Protein AF-A0A1Y4LDF5-F1 (afdb_monomer_lite)

Foldseek 3Di:
DQKDKDWDWDDDALPDTDTDIDIDGDPVRDDCVVVVPDDPVVVVVVVVVVVVVVVVVVVVVVVVVVVSNVVSPVVNVVVLVVVQVPLDQFDAPLQDWDQDPPRKIWHDARFKIKIKHKDQDWDQDPVVRDTDGQKIWMWIFMWTRFSPPVDIHTPDIDGGDIDRDPVVVVVVVVVVCVVCVVVNPDRADAAEPVCQVSQDRPNHHRPPHHHPPDDDDPDDPDDPDDDPDPPDDPPPDDPFFKWWWKAFQVVVVVVHPDTDIDGAPDALVSVQVRCVVRPHFPVCVVRIWTDDIGGDPVLDAQDDPVQVRPDDSLLRNLLRVLSVVDDPVLSLLLNQQNQDPPHDDHSLVSSLCSVVSVQKDFDQVAQAQLSQLCCCLPNVPVDDDDPVCSVVDRSSVNSVVVCVVQVWDHDPRHIMGGPPDDRDSPGRPHDRPPVSPSDDGDDDDDDDPCVVVVVVVVPPPDDDDDDDPDDFDDFAADDDDDPDFVSSVVVLVVVLLVLLVVCLQFVNVLLLLLLLLQVLVDASSQSSQCSVRRADDKDAQVCCCPVVVKHFDPPDDFGKGKDKDKDKDWDFDFDADPPPRDFDADPVRHGDTDGDTDTDIDITIDTIHHPVRIDGDDDPDPQLPQQPPDVVSLVLLVVLLCQLAPAHEDEDADDPPDQWAQDLPVRYIYGYPPDDSLSRLLRSQLRSQCSVPFRADPPDPPVVRPGDDPVLSNVLSLSLSSSLCSSNNRDPPPDGRNCSSVVCPPDDSVVSVVSSSSSSVSSSSSNVSSVVSSVVSVVVVVVVVVVVQVVLVCCQQQNPAKKKWKKAFDPDPVCPVVPQQAPVVCVVVVHAPDLVRIGTQDMDGDDPPDDPVNVLCCQAPPDDPSGPDHRDHQQMWMWIQDPNDIWIWGDGPPGTDTRVVSVPVPVPDDPPLVVDDPVRNVVVVVVLQVVLLVLQVVCCVPPVGRDPVSQVVLVVVQWHADPNHIHHHDPLDDQVNFFPQDWDDAPVGIATAGADDPVSLVVVQWDFDAAHPVNQWTWTHNPPHIHIYGNDDDDDDDPCPVVVVVPVPDPDDDPDDDDDDDDQDALVRQVVCVVVVHDDDPVSNVVNVVVVVVPDDDDDDDCVVVVVVVVVVVVDDDDDDDDDDDDDDDD

Structure (mmCIF, N/CA/C/O backbone):
data_AF-A0A1Y4LDF5-F1
#
_entry.id   AF-A0A1Y4LDF5-F1
#
loop_
_atom_site.group_PDB
_atom_site.id
_atom_site.type_symbol
_atom_site.label_atom_id
_atom_site.label_alt_id
_atom_site.label_comp_id
_atom_site.label_asym_id
_atom_site.label_entity_id
_atom_site.label_seq_id
_atom_site.pdbx_PDB_ins_code
_atom_site.Cartn_x
_atom_site.Cartn_y
_atom_site.Cartn_z
_atom_site.occupancy
_atom_site.B_iso_or_equiv
_atom_site.auth_seq_id
_atom_site.auth_comp_id
_atom_site.auth_asym_id
_atom_site.auth_atom_id
_atom_site.pdbx_PDB_model_num
ATOM 1 N N . MET A 1 1 ? -31.574 -15.170 -31.964 1.00 51.09 1 MET A N 1
ATOM 2 C CA . MET A 1 1 ? -31.115 -14.608 -30.678 1.00 51.09 1 MET A CA 1
ATOM 3 C C . MET A 1 1 ? -31.655 -13.184 -30.591 1.00 51.09 1 MET A C 1
ATOM 5 O O . MET A 1 1 ? -31.669 -12.549 -31.637 1.00 51.09 1 MET A O 1
ATOM 9 N N . PRO A 1 2 ? -32.094 -12.688 -29.421 1.00 65.19 2 PRO A N 1
ATOM 10 C CA . PRO A 1 2 ? -32.662 -11.338 -29.223 1.00 65.19 2 PRO A CA 1
ATOM 11 C C . PRO A 1 2 ? -31.751 -10.138 -29.531 1.00 65.19 2 PRO A C 1
ATOM 13 O O . PRO A 1 2 ? -32.075 -9.012 -29.153 1.00 65.19 2 PRO A O 1
ATOM 16 N N . TYR A 1 3 ? -30.567 -10.367 -30.095 1.00 75.50 3 TYR A N 1
ATOM 17 C CA . TYR A 1 3 ? -29.505 -9.376 -30.174 1.00 75.50 3 TYR A CA 1
ATOM 18 C C . TYR A 1 3 ? -28.778 -9.429 -31.517 1.00 75.50 3 TYR A C 1
ATOM 20 O O . TYR A 1 3 ? -28.741 -10.469 -32.180 1.00 75.50 3 TYR A O 1
ATOM 28 N N . SER A 1 4 ? -28.162 -8.308 -31.880 1.00 77.19 4 SER A N 1
ATOM 29 C CA . SER A 1 4 ? -27.204 -8.188 -32.976 1.00 77.19 4 SER A CA 1
ATOM 30 C C . SER A 1 4 ? -25.807 -7.863 -32.444 1.00 77.19 4 SER A C 1
ATOM 32 O O . SER A 1 4 ? -25.655 -7.332 -31.344 1.00 77.19 4 SER A O 1
ATOM 34 N N . SER A 1 5 ? -24.773 -8.220 -33.208 1.00 79.62 5 SER A N 1
ATOM 35 C CA . SER A 1 5 ? -23.371 -7.999 -32.845 1.00 79.62 5 SER A CA 1
ATOM 36 C C . SER A 1 5 ? -22.646 -7.172 -33.906 1.00 79.62 5 SER A C 1
ATOM 38 O O . SER A 1 5 ? -22.794 -7.443 -35.096 1.00 79.62 5 SER A O 1
ATOM 40 N N . TYR A 1 6 ? -21.836 -6.208 -33.480 1.00 79.50 6 TYR A N 1
ATOM 41 C CA . TYR A 1 6 ? -20.911 -5.442 -34.318 1.00 79.50 6 TYR A CA 1
ATOM 42 C C . TYR A 1 6 ? -19.469 -5.863 -34.030 1.00 79.50 6 TYR A C 1
ATOM 44 O O . TYR A 1 6 ? -19.116 -6.017 -32.858 1.00 79.50 6 TYR A O 1
ATOM 52 N N . ASP A 1 7 ? -18.647 -6.014 -35.072 1.00 82.44 7 ASP A N 1
ATOM 53 C CA . ASP A 1 7 ? -17.246 -6.414 -34.965 1.00 82.44 7 ASP A CA 1
ATOM 54 C C . ASP A 1 7 ? -16.259 -5.558 -35.771 1.00 82.44 7 ASP A C 1
ATOM 56 O O . ASP A 1 7 ? -16.564 -5.060 -36.856 1.00 82.44 7 ASP A O 1
ATOM 60 N N . HIS A 1 8 ? -15.056 -5.359 -35.219 1.00 83.12 8 HIS A N 1
ATOM 61 C CA . HIS A 1 8 ? -13.988 -4.589 -35.864 1.00 83.12 8 HIS A CA 1
ATOM 62 C C . HIS A 1 8 ? -12.592 -5.135 -35.535 1.00 83.12 8 HIS A C 1
ATOM 64 O O . HIS A 1 8 ? -11.804 -4.512 -34.816 1.00 83.12 8 HIS A O 1
ATOM 70 N N . ASP A 1 9 ? -12.289 -6.302 -36.099 1.00 89.44 9 ASP A N 1
ATOM 71 C CA . ASP A 1 9 ? -11.041 -7.015 -35.835 1.00 89.44 9 ASP A CA 1
ATOM 72 C C . ASP A 1 9 ? -9.959 -6.672 -36.882 1.00 89.44 9 ASP A C 1
ATOM 74 O O . ASP A 1 9 ? -10.243 -6.556 -38.078 1.00 89.44 9 ASP A O 1
ATOM 78 N N . LYS A 1 10 ? -8.703 -6.504 -36.447 1.00 89.00 10 LYS A N 1
ATOM 79 C CA . LYS A 1 10 ? -7.543 -6.171 -37.296 1.00 89.00 10 LYS A CA 1
ATOM 80 C C . LYS A 1 10 ? -6.270 -6.829 -36.759 1.00 89.00 10 LYS A C 1
ATOM 82 O O . LYS A 1 10 ? -6.044 -6.822 -35.557 1.00 89.00 10 LYS A O 1
ATOM 87 N N . LEU A 1 11 ? -5.406 -7.321 -37.648 1.00 90.44 11 LEU A N 1
ATOM 88 C CA . LEU A 1 11 ? -4.080 -7.836 -37.298 1.00 90.44 11 LEU A CA 1
ATOM 89 C C . LEU A 1 11 ? -3.003 -7.264 -38.235 1.00 90.44 11 LEU A C 1
ATOM 91 O O . LEU A 1 11 ? -3.072 -7.441 -39.449 1.00 90.44 11 LEU A O 1
ATOM 95 N N . GLU A 1 12 ? -2.005 -6.607 -37.651 1.00 87.88 12 GLU A N 1
ATOM 96 C CA . GLU A 1 12 ? -0.738 -6.171 -38.240 1.00 87.88 12 GLU A CA 1
ATOM 97 C C . GLU A 1 12 ? 0.386 -6.987 -37.586 1.00 87.88 12 GLU A C 1
ATOM 99 O O . GLU A 1 12 ? 0.642 -6.894 -36.384 1.00 87.88 12 GLU A O 1
ATOM 104 N N . THR A 1 13 ? 1.016 -7.865 -38.367 1.00 88.12 13 THR A N 1
ATOM 105 C CA . THR A 1 13 ? 2.034 -8.807 -37.880 1.00 88.12 13 THR A CA 1
ATOM 106 C C . THR A 1 13 ? 3.220 -8.079 -37.260 1.00 88.12 13 THR A C 1
ATOM 108 O O . THR A 1 13 ? 3.698 -7.115 -37.848 1.00 88.12 13 THR A O 1
ATOM 111 N N . ALA A 1 14 ? 3.708 -8.577 -36.118 1.00 83.88 14 ALA A N 1
ATOM 112 C CA . ALA A 1 14 ? 4.808 -7.985 -35.346 1.00 83.88 14 ALA A CA 1
ATOM 113 C C . ALA A 1 14 ? 4.540 -6.566 -34.797 1.00 83.88 14 ALA A C 1
ATOM 115 O O . ALA A 1 14 ? 5.451 -5.955 -34.242 1.00 83.88 14 ALA A O 1
ATOM 116 N N . GLU A 1 15 ? 3.307 -6.051 -34.924 1.00 84.94 15 GLU A N 1
ATOM 117 C CA . GLU A 1 15 ? 2.984 -4.665 -34.575 1.00 84.94 15 GLU A CA 1
ATOM 118 C C . GLU A 1 15 ? 1.688 -4.513 -33.761 1.00 84.94 15 GLU A C 1
ATOM 120 O O . GLU A 1 15 ? 1.721 -3.931 -32.682 1.00 84.94 15 GLU A O 1
ATOM 125 N N . THR A 1 16 ? 0.523 -4.979 -34.233 1.00 88.88 16 THR A N 1
ATOM 126 C CA . THR A 1 16 ? -0.764 -4.705 -33.552 1.00 88.88 16 THR A CA 1
ATOM 127 C C . THR A 1 16 ? -1.832 -5.768 -33.822 1.00 88.88 16 THR A C 1
ATOM 129 O O . THR A 1 16 ? -2.106 -6.091 -34.972 1.00 88.88 16 THR A O 1
ATOM 132 N N . MET A 1 17 ? -2.530 -6.241 -32.785 1.00 91.62 17 MET A N 1
ATOM 133 C CA . MET A 1 17 ? -3.756 -7.046 -32.893 1.00 91.62 17 MET A CA 1
ATOM 134 C C . MET A 1 17 ? -4.921 -6.326 -32.201 1.00 91.62 17 MET A C 1
ATOM 136 O O . MET A 1 17 ? -4.790 -5.860 -31.074 1.00 91.62 17 MET A O 1
ATOM 140 N N . ARG A 1 18 ? -6.072 -6.224 -32.873 1.00 89.88 18 ARG A N 1
ATOM 141 C CA . ARG A 1 18 ? -7.307 -5.610 -32.369 1.00 89.88 18 ARG A CA 1
ATOM 142 C C . ARG A 1 18 ? -8.467 -6.579 -32.551 1.00 89.88 18 ARG A C 1
ATOM 144 O O . ARG A 1 18 ? -8.698 -7.039 -33.665 1.00 89.88 18 ARG A O 1
ATOM 151 N N . ILE A 1 19 ? -9.208 -6.829 -31.476 1.00 89.75 19 ILE A N 1
ATOM 152 C CA . ILE A 1 19 ? -10.467 -7.582 -31.481 1.00 89.75 19 ILE A CA 1
ATOM 153 C C . ILE A 1 19 ? -11.504 -6.714 -30.765 1.00 89.75 19 ILE A C 1
ATOM 155 O O . ILE A 1 19 ? -11.297 -6.332 -29.616 1.00 89.75 19 ILE A O 1
ATOM 159 N N . GLU A 1 20 ? -12.594 -6.349 -31.439 1.00 88.12 20 GLU A N 1
ATOM 160 C CA . GLU A 1 20 ? -13.645 -5.493 -30.869 1.00 88.12 20 GLU A CA 1
ATOM 161 C C . GLU A 1 20 ? -15.017 -6.082 -31.183 1.00 88.12 20 GLU A C 1
ATOM 163 O O . GLU A 1 20 ? -15.354 -6.258 -32.350 1.00 88.12 20 GLU A O 1
ATOM 168 N N . ARG A 1 21 ? -15.826 -6.352 -30.148 1.00 88.12 21 ARG A N 1
ATOM 169 C CA . ARG A 1 21 ? -17.187 -6.900 -30.262 1.00 88.12 21 ARG A CA 1
ATOM 170 C C . ARG A 1 21 ? -18.166 -6.058 -29.439 1.00 88.12 21 ARG A C 1
ATOM 172 O O . ARG A 1 21 ? -17.880 -5.732 -28.291 1.00 88.12 21 ARG A O 1
ATOM 179 N N . ARG A 1 22 ? -19.326 -5.701 -30.003 1.00 84.75 22 ARG A N 1
ATOM 180 C CA . ARG A 1 22 ? -20.414 -4.992 -29.293 1.00 84.75 22 ARG A CA 1
ATOM 181 C C . ARG A 1 22 ? -21.750 -5.673 -29.538 1.00 84.75 22 ARG A C 1
ATOM 183 O O . ARG A 1 22 ? -22.046 -6.002 -30.681 1.00 84.75 22 ARG A O 1
ATOM 190 N N . ILE A 1 23 ? -22.557 -5.837 -28.493 1.00 86.31 23 ILE A N 1
ATOM 191 C CA . ILE A 1 23 ? -23.881 -6.465 -28.562 1.00 86.31 23 ILE A CA 1
ATOM 192 C C . ILE A 1 23 ? -24.979 -5.406 -28.400 1.00 86.31 23 ILE A C 1
ATOM 194 O O . ILE A 1 23 ? -24.891 -4.544 -27.528 1.00 86.31 23 ILE A O 1
ATOM 198 N N . TYR A 1 24 ? -26.022 -5.484 -29.227 1.00 80.69 24 TYR A N 1
ATOM 199 C CA . TYR A 1 24 ? -27.197 -4.613 -29.189 1.00 80.69 24 TYR A CA 1
ATOM 200 C C . TYR A 1 24 ? -28.464 -5.449 -29.033 1.00 80.69 24 TYR A C 1
ATOM 202 O O . TYR A 1 24 ? -28.676 -6.398 -29.782 1.00 80.69 24 TYR A O 1
ATOM 210 N N . PHE A 1 25 ? -29.332 -5.083 -28.091 1.00 82.38 25 PHE A N 1
ATOM 211 C CA . PHE A 1 25 ? -30.631 -5.733 -27.932 1.00 82.38 25 PHE A CA 1
ATOM 212 C C . PHE A 1 25 ? -31.645 -5.170 -28.935 1.00 82.38 25 PHE A C 1
ATOM 214 O O . PHE A 1 25 ? -31.871 -3.958 -28.984 1.00 82.38 25 PHE A O 1
ATOM 221 N N . GLU A 1 26 ? -32.290 -6.040 -29.712 1.00 78.38 26 GLU A N 1
ATOM 222 C CA . GLU A 1 26 ? -33.304 -5.640 -30.688 1.00 78.38 26 GLU A CA 1
ATOM 223 C C . GLU A 1 26 ? -34.700 -6.034 -30.196 1.00 78.38 26 GLU A C 1
ATOM 225 O O . GLU A 1 26 ? -35.132 -7.177 -30.322 1.00 78.38 26 GLU A O 1
ATOM 230 N N . ALA A 1 27 ? -35.451 -5.054 -29.680 1.00 67.69 27 ALA A N 1
ATOM 231 C CA . ALA A 1 27 ? -36.765 -5.267 -29.059 1.00 67.69 27 ALA A CA 1
ATOM 232 C C . ALA A 1 27 ? -37.817 -5.940 -29.966 1.00 67.69 27 ALA A C 1
ATOM 234 O O . ALA A 1 27 ? -38.808 -6.466 -29.472 1.00 67.69 27 ALA A O 1
ATOM 235 N N . LYS A 1 28 ? -37.618 -5.923 -31.289 1.00 69.81 28 LYS A N 1
ATOM 236 C CA . LYS A 1 28 ? -38.500 -6.577 -32.270 1.00 69.81 28 LYS A CA 1
ATOM 237 C C . LYS A 1 28 ? -38.313 -8.105 -32.337 1.00 69.81 28 LYS A C 1
ATOM 239 O O . LYS A 1 28 ? -39.246 -8.788 -32.741 1.00 69.81 28 LYS A O 1
ATOM 244 N N . ASP A 1 29 ? -37.144 -8.613 -31.930 1.00 64.19 29 ASP A N 1
ATOM 245 C CA . ASP A 1 29 ? -36.731 -10.022 -32.064 1.00 64.19 29 ASP A CA 1
ATOM 246 C C . ASP A 1 29 ? -36.437 -10.692 -30.703 1.00 64.19 29 ASP A C 1
ATOM 248 O O . ASP A 1 29 ? -36.107 -11.880 -30.641 1.00 64.19 29 ASP A O 1
ATOM 252 N N . GLY A 1 30 ? -36.539 -9.936 -29.604 1.00 66.75 30 GLY A N 1
ATOM 253 C CA . GLY A 1 30 ? -36.281 -10.410 -28.249 1.00 66.75 30 GLY A CA 1
ATOM 254 C C . GLY A 1 30 ? -37.534 -10.813 -27.486 1.00 66.75 30 GLY A C 1
ATOM 255 O O . GLY A 1 30 ? -38.227 -9.958 -26.939 1.00 66.75 30 GLY A O 1
ATOM 256 N N . ASP A 1 31 ? -37.791 -12.118 -27.395 1.00 73.75 31 ASP A N 1
ATOM 257 C CA . ASP A 1 31 ? -38.820 -12.652 -26.503 1.00 73.75 31 ASP A CA 1
ATOM 258 C C . ASP A 1 31 ? -38.291 -12.748 -25.064 1.00 73.75 31 ASP A C 1
ATOM 260 O O . ASP A 1 31 ? -37.553 -13.667 -24.710 1.00 73.75 31 ASP A O 1
ATOM 264 N N . ILE A 1 32 ? -38.657 -11.765 -24.238 1.00 81.94 32 ILE A N 1
ATOM 265 C CA . ILE A 1 32 ? -38.345 -11.750 -22.802 1.00 81.94 32 ILE A CA 1
ATOM 266 C C . ILE A 1 32 ? -39.458 -12.367 -21.947 1.00 81.94 32 ILE A C 1
ATOM 268 O O . ILE A 1 32 ? -39.287 -12.494 -20.735 1.00 81.94 32 ILE A O 1
ATOM 272 N N . ALA A 1 33 ? -40.595 -12.753 -22.540 1.00 80.00 33 ALA A N 1
ATOM 273 C CA . ALA A 1 33 ? -41.752 -13.251 -21.797 1.00 80.00 33 ALA A CA 1
ATOM 274 C C . ALA A 1 33 ? -41.438 -14.444 -20.868 1.00 80.00 33 ALA A C 1
ATOM 276 O O . ALA A 1 33 ? -41.969 -14.448 -19.756 1.00 80.00 33 ALA A O 1
ATOM 277 N N . PRO A 1 34 ? -40.550 -15.398 -21.228 1.00 81.19 34 PRO A N 1
ATOM 278 C CA . PRO A 1 34 ? -40.162 -16.492 -20.331 1.00 81.19 34 PRO A CA 1
ATOM 279 C C . PRO A 1 34 ? -39.425 -16.039 -19.061 1.00 81.19 34 PRO A C 1
ATOM 281 O O . PRO A 1 34 ? -39.478 -16.722 -18.041 1.00 81.19 34 PRO A O 1
ATOM 284 N N . TYR A 1 35 ? -38.746 -14.891 -19.111 1.00 83.19 35 TYR A N 1
ATOM 285 C CA . TYR A 1 35 ? -37.942 -14.366 -18.006 1.00 83.19 35 TYR A CA 1
ATOM 286 C C . TYR A 1 35 ? -38.752 -13.431 -17.101 1.00 83.19 35 TYR A C 1
ATOM 288 O O . TYR A 1 35 ? -38.531 -13.397 -15.897 1.00 83.19 35 TYR A O 1
ATOM 296 N N . VAL A 1 36 ? -39.752 -12.727 -17.644 1.00 82.50 36 VAL A N 1
ATOM 297 C CA . VAL A 1 36 ? -40.616 -11.801 -16.881 1.00 82.50 36 VAL A CA 1
ATOM 298 C C . VAL A 1 36 ? -41.463 -12.520 -15.817 1.00 82.50 36 VAL A C 1
ATOM 300 O O . VAL A 1 36 ? -41.894 -11.898 -14.850 1.00 82.50 36 VAL A O 1
ATOM 303 N N . SER A 1 37 ? -41.696 -13.828 -15.963 1.00 83.75 37 SER A N 1
ATOM 304 C CA . SER A 1 37 ? -42.402 -14.644 -14.966 1.00 83.75 37 SER A CA 1
ATOM 305 C C . SER A 1 37 ? -41.532 -15.142 -13.806 1.00 83.75 37 SER A C 1
ATOM 307 O O . SER A 1 37 ? -42.072 -15.752 -12.883 1.00 83.75 37 SER A O 1
ATOM 309 N N . LEU A 1 38 ? -40.212 -14.934 -13.849 1.00 89.88 38 LEU A N 1
ATOM 310 C CA . LEU A 1 38 ? -39.292 -15.400 -12.810 1.00 89.88 38 LEU A CA 1
ATOM 311 C C . LEU A 1 38 ? -39.141 -14.359 -11.686 1.00 89.88 38 LEU A C 1
ATOM 313 O O . LEU A 1 38 ? -39.217 -13.155 -11.949 1.00 89.88 38 LEU A O 1
ATOM 317 N N . PRO A 1 39 ? -38.904 -14.789 -10.432 1.00 93.00 39 PRO A N 1
ATOM 318 C CA . PRO A 1 39 ? -38.559 -13.879 -9.345 1.00 93.00 39 PRO A CA 1
ATOM 319 C C . PRO A 1 39 ? -37.274 -13.087 -9.654 1.00 93.00 39 PRO A C 1
ATOM 321 O O . PRO A 1 39 ? -36.349 -13.652 -10.246 1.00 93.00 39 PRO A O 1
ATOM 324 N N . PRO A 1 40 ? -37.161 -11.819 -9.210 1.00 87.75 40 PRO A N 1
ATOM 325 C CA . PRO A 1 40 ? -35.973 -10.996 -9.447 1.00 87.75 40 PRO A CA 1
ATOM 326 C C . PRO A 1 40 ? -34.670 -11.658 -8.990 1.00 87.75 40 PRO A C 1
ATOM 328 O O . PRO A 1 40 ? -33.686 -11.633 -9.718 1.00 87.75 40 PRO A O 1
ATOM 331 N N . GLU A 1 41 ? -34.680 -12.317 -7.831 1.00 88.50 41 GLU A N 1
ATOM 332 C CA . GLU A 1 41 ? -33.525 -13.038 -7.276 1.00 88.50 41 GLU A CA 1
ATOM 333 C C . GLU A 1 41 ? -32.995 -14.114 -8.237 1.00 88.50 41 GLU A C 1
ATOM 335 O O . GLU A 1 41 ? -31.790 -14.235 -8.442 1.00 88.50 41 GLU A O 1
ATOM 340 N N . GLN A 1 42 ? -33.894 -14.845 -8.904 1.00 90.44 42 GLN A N 1
ATOM 341 C CA . GLN A 1 42 ? -33.520 -15.877 -9.868 1.00 90.44 42 GLN A CA 1
ATOM 342 C C . GLN A 1 42 ? -32.959 -15.271 -11.162 1.00 90.44 42 GLN A C 1
ATOM 344 O O . GLN A 1 42 ? -32.003 -15.799 -11.724 1.00 90.44 42 GLN A O 1
ATOM 349 N N . LEU A 1 43 ? -33.509 -14.141 -11.619 1.00 87.56 43 LEU A N 1
ATOM 350 C CA . LEU A 1 43 ? -32.968 -13.406 -12.767 1.00 87.56 43 LEU A CA 1
ATOM 351 C C . LEU A 1 43 ? -31.578 -12.829 -12.474 1.00 87.56 43 LEU A C 1
ATOM 353 O O . LEU A 1 43 ? -30.721 -12.836 -13.358 1.00 87.56 43 LEU A O 1
ATOM 357 N N . HIS A 1 44 ? -31.344 -12.360 -11.246 1.00 86.44 44 HIS A N 1
ATOM 358 C CA . HIS A 1 44 ? -30.032 -11.893 -10.805 1.00 86.44 44 HIS A CA 1
ATOM 359 C C . HIS A 1 44 ? -29.012 -13.030 -10.783 1.00 86.44 44 HIS A C 1
ATOM 361 O O . HIS A 1 44 ? -27.960 -12.880 -11.398 1.00 86.44 44 HIS A O 1
ATOM 367 N N . ALA A 1 45 ? -29.354 -14.185 -10.206 1.00 89.88 45 ALA A N 1
ATOM 368 C CA . ALA A 1 45 ? -28.475 -15.355 -10.207 1.00 89.88 45 ALA A CA 1
ATOM 369 C C . ALA A 1 45 ? -28.122 -15.822 -11.634 1.00 89.88 45 ALA A C 1
ATOM 371 O O . ALA A 1 45 ? -26.955 -16.032 -11.950 1.00 89.88 45 ALA A O 1
ATOM 372 N N . MET A 1 46 ? -29.109 -15.898 -12.539 1.00 91.44 46 MET A N 1
ATOM 373 C CA . MET A 1 46 ? -28.870 -16.261 -13.946 1.00 91.44 46 MET A CA 1
ATOM 374 C C . MET A 1 46 ? -27.998 -15.230 -14.683 1.00 91.44 46 MET A C 1
ATOM 376 O O . MET A 1 46 ? -27.200 -15.590 -15.549 1.00 91.44 46 MET A O 1
ATOM 380 N N . ARG A 1 47 ? -28.137 -13.936 -14.356 1.00 92.19 47 ARG A N 1
ATOM 381 C CA . ARG A 1 47 ? -27.270 -12.881 -14.899 1.00 92.19 47 ARG A CA 1
ATOM 382 C C . ARG A 1 47 ? -25.843 -13.021 -14.381 1.00 92.19 47 ARG A C 1
ATOM 384 O O . ARG A 1 47 ? -24.918 -12.835 -15.163 1.00 92.19 47 ARG A O 1
ATOM 391 N N . GLU A 1 48 ? -25.664 -13.301 -13.095 1.00 89.94 48 GLU A N 1
ATOM 392 C CA . GLU A 1 48 ? -24.342 -13.499 -12.494 1.00 89.94 48 GLU A CA 1
ATOM 393 C C . GLU A 1 48 ? -23.629 -14.709 -13.093 1.00 89.94 48 GLU A C 1
ATOM 395 O O . GLU A 1 48 ? -22.467 -14.594 -13.469 1.00 89.94 48 GLU A O 1
ATOM 400 N N . GLU A 1 49 ? -24.338 -15.821 -13.293 1.00 93.25 49 GLU A N 1
ATOM 401 C CA . GLU A 1 49 ? -23.807 -17.009 -13.968 1.00 93.25 49 GLU A CA 1
ATOM 402 C C . GLU A 1 49 ? -23.372 -16.697 -15.412 1.00 93.25 49 GLU A C 1
ATOM 404 O O . GLU A 1 49 ? -22.257 -17.030 -15.818 1.00 93.25 49 GLU A O 1
ATOM 409 N N . SER A 1 50 ? -24.208 -15.982 -16.178 1.00 93.25 50 SER A N 1
ATOM 410 C CA . SER A 1 50 ? -23.860 -15.543 -17.538 1.00 93.25 50 SER A CA 1
ATOM 411 C C . SER A 1 50 ? -22.663 -14.588 -17.548 1.00 93.25 50 SER A C 1
ATOM 413 O O . SER A 1 50 ? -21.769 -14.736 -18.376 1.00 93.25 50 SER A O 1
ATOM 415 N N . ALA A 1 51 ? -22.613 -13.628 -16.621 1.00 87.12 51 ALA A N 1
ATOM 416 C CA . ALA A 1 51 ? -21.513 -12.673 -16.519 1.00 87.12 51 ALA A CA 1
ATOM 417 C C . ALA A 1 51 ? -20.194 -13.360 -16.129 1.00 87.12 51 ALA A C 1
ATOM 419 O O . ALA A 1 51 ? -19.141 -13.018 -16.665 1.00 87.12 51 ALA A O 1
ATOM 420 N N . ALA A 1 52 ? -20.242 -14.364 -15.248 1.00 88.44 52 ALA A N 1
ATOM 421 C CA . ALA A 1 52 ? -19.083 -15.182 -14.906 1.00 88.44 52 ALA A CA 1
ATOM 422 C C . ALA A 1 52 ? -18.574 -15.974 -16.124 1.00 88.44 52 ALA A C 1
ATOM 424 O O . ALA A 1 52 ? -17.367 -16.023 -16.367 1.00 88.44 52 ALA A O 1
ATOM 425 N N . ALA A 1 53 ? -19.479 -16.527 -16.939 1.00 92.44 53 ALA A N 1
ATOM 426 C CA . ALA A 1 53 ? -19.115 -17.195 -18.187 1.00 92.44 53 ALA A CA 1
ATOM 427 C C . ALA A 1 53 ? -18.508 -16.223 -19.222 1.00 92.44 53 ALA A C 1
ATOM 429 O O . ALA A 1 53 ? -17.514 -16.556 -19.868 1.00 92.44 53 ALA A O 1
ATOM 430 N N . GLU A 1 54 ? -19.051 -15.007 -19.356 1.00 90.69 54 GLU A N 1
ATOM 431 C CA . GLU A 1 54 ? -18.476 -13.948 -20.202 1.00 90.69 54 GLU A CA 1
ATOM 432 C C . GLU A 1 54 ? -17.060 -13.567 -19.747 1.00 90.69 54 GLU A C 1
ATOM 434 O O . GLU A 1 54 ? -16.152 -13.441 -20.572 1.00 90.69 54 GLU A O 1
ATOM 439 N N . GLN A 1 55 ? -16.847 -13.450 -18.434 1.00 87.44 55 GLN A N 1
ATOM 440 C CA . GLN A 1 55 ? -15.537 -13.152 -17.862 1.00 87.44 55 GLN A CA 1
ATOM 441 C C . GLN A 1 55 ? -14.525 -14.277 -18.123 1.00 87.44 55 GLN A C 1
ATOM 443 O O . GLN A 1 55 ? -13.373 -13.997 -18.451 1.00 87.44 55 GLN A O 1
ATOM 448 N N . ALA A 1 56 ? -14.942 -15.543 -18.042 1.00 90.06 56 ALA A N 1
ATOM 449 C CA . ALA A 1 56 ? -14.083 -16.679 -18.375 1.00 90.06 56 ALA A CA 1
ATOM 450 C C . ALA A 1 56 ? -13.634 -16.650 -19.849 1.00 90.06 56 ALA A C 1
ATOM 452 O O . ALA A 1 56 ? -12.462 -16.883 -20.143 1.00 90.06 56 ALA A O 1
ATOM 453 N N . ILE A 1 57 ? -14.534 -16.288 -20.773 1.00 90.81 57 ILE A N 1
ATOM 454 C CA . ILE A 1 57 ? -14.208 -16.125 -22.201 1.00 90.81 57 ILE A CA 1
ATOM 455 C C . ILE A 1 57 ? -13.232 -14.961 -22.414 1.00 90.81 57 ILE A C 1
ATOM 457 O O . ILE A 1 57 ? -12.298 -15.078 -23.208 1.00 90.81 57 ILE A O 1
ATOM 461 N N . PHE A 1 58 ? -13.421 -13.840 -21.711 1.00 89.12 58 PHE A N 1
ATOM 462 C CA . PHE A 1 58 ? -12.479 -12.720 -21.765 1.00 89.12 58 PHE A CA 1
ATOM 463 C C . PHE A 1 58 ? -11.084 -13.131 -21.280 1.00 89.12 58 PHE A C 1
ATOM 465 O O . PHE A 1 58 ? -10.091 -12.775 -21.913 1.00 89.12 58 PHE A O 1
ATOM 472 N N . ASN A 1 59 ? -11.007 -13.913 -20.203 1.00 85.94 59 ASN A N 1
ATOM 473 C CA . ASN A 1 59 ? -9.738 -14.403 -19.675 1.00 85.94 59 ASN A CA 1
ATOM 474 C C . ASN A 1 59 ? -9.023 -15.323 -20.689 1.00 85.94 59 ASN A C 1
ATOM 476 O O . ASN A 1 59 ? -7.842 -15.108 -20.944 1.00 85.94 59 ASN A O 1
ATOM 480 N N . ASP A 1 60 ? -9.728 -16.256 -21.351 1.00 91.19 60 ASP A N 1
ATOM 481 C CA . ASP A 1 60 ? -9.155 -17.072 -22.448 1.00 91.19 60 ASP A CA 1
ATOM 482 C C . ASP A 1 60 ? -8.662 -16.195 -23.611 1.00 91.19 60 ASP A C 1
ATOM 484 O O . ASP A 1 60 ? -7.557 -16.393 -24.121 1.00 91.19 60 ASP A O 1
ATOM 488 N N . LEU A 1 61 ? -9.439 -15.179 -24.008 1.00 90.06 61 LEU A N 1
ATOM 489 C CA . LEU A 1 61 ? -9.029 -14.252 -25.064 1.00 90.06 61 LEU A CA 1
ATOM 490 C C . LEU A 1 61 ? -7.775 -13.460 -24.669 1.00 90.06 61 LEU A C 1
ATOM 492 O O . LEU A 1 61 ? -6.905 -13.243 -25.511 1.00 90.06 61 LEU A O 1
ATOM 496 N N . SER A 1 62 ? -7.668 -13.059 -23.401 1.00 84.69 62 SER A N 1
ATOM 497 C CA . SER A 1 62 ? -6.493 -12.379 -22.858 1.00 84.69 62 SER A CA 1
ATOM 498 C C . SER A 1 62 ? -5.259 -13.282 -22.893 1.00 84.69 62 SER A C 1
ATOM 500 O O . SER A 1 62 ? -4.199 -12.840 -23.333 1.00 84.69 62 SER A O 1
ATOM 502 N N . SER A 1 63 ? -5.389 -14.557 -22.518 1.00 87.50 63 SER A N 1
ATOM 503 C CA . SER A 1 63 ? -4.295 -15.532 -22.622 1.00 87.50 63 SER A CA 1
ATOM 504 C C . SER A 1 63 ? -3.866 -15.755 -24.075 1.00 87.50 63 SER A C 1
ATOM 506 O O . SER A 1 63 ? -2.677 -15.752 -24.388 1.00 87.50 63 SER A O 1
ATOM 508 N N . ARG A 1 64 ? -4.819 -15.858 -25.011 1.00 89.31 64 ARG A N 1
ATOM 509 C CA . ARG A 1 64 ? -4.512 -15.948 -26.452 1.00 89.31 64 ARG A CA 1
ATOM 510 C C . ARG A 1 64 ? -3.846 -14.684 -26.991 1.00 89.31 64 ARG A C 1
ATOM 512 O O . ARG A 1 64 ? -3.018 -14.779 -27.896 1.00 89.31 64 ARG A O 1
ATOM 519 N N . ALA A 1 65 ? -4.206 -13.513 -26.464 1.00 86.38 65 ALA A N 1
ATOM 520 C CA . ALA A 1 65 ? -3.556 -12.257 -26.814 1.00 86.38 65 ALA A CA 1
ATOM 521 C C . ALA A 1 65 ? -2.098 -12.228 -26.338 1.00 86.38 65 ALA A C 1
ATOM 523 O O . ALA A 1 65 ? -1.230 -11.882 -27.134 1.00 86.38 65 ALA A O 1
ATOM 524 N N . ALA A 1 66 ? -1.815 -12.693 -25.119 1.00 84.25 66 ALA A N 1
ATOM 525 C CA . ALA A 1 66 ? -0.448 -12.827 -24.612 1.00 84.25 66 ALA A CA 1
ATOM 526 C C . ALA A 1 66 ? 0.398 -13.810 -25.451 1.00 84.25 66 ALA A C 1
ATOM 528 O O . ALA A 1 66 ? 1.521 -13.491 -25.839 1.00 84.25 66 ALA A O 1
ATOM 529 N N . ALA A 1 67 ? -0.164 -14.958 -25.845 1.00 88.31 67 ALA A N 1
ATOM 530 C CA . ALA A 1 67 ? 0.520 -15.898 -26.742 1.00 88.31 67 ALA A CA 1
ATOM 531 C C . ALA A 1 67 ? 0.830 -15.276 -28.121 1.00 88.31 67 ALA A C 1
ATOM 533 O O . ALA A 1 67 ? 1.880 -15.526 -28.724 1.00 88.31 67 ALA A O 1
ATOM 534 N N . TRP A 1 68 ? -0.072 -14.430 -28.634 1.00 91.94 68 TRP A N 1
ATOM 535 C CA . TRP A 1 68 ? 0.203 -13.647 -29.837 1.00 91.94 68 TRP A CA 1
ATOM 536 C C . TRP A 1 68 ? 1.342 -12.642 -29.622 1.00 91.94 68 TRP A C 1
ATOM 538 O O . TRP A 1 68 ? 2.176 -12.511 -30.517 1.00 91.94 68 TRP A O 1
ATOM 548 N N . GLU A 1 69 ? 1.419 -11.966 -28.471 1.00 84.44 69 GLU A N 1
ATOM 549 C CA . GLU A 1 69 ? 2.498 -11.016 -28.157 1.00 84.44 69 GLU A CA 1
ATOM 550 C C . GLU A 1 69 ? 3.875 -11.688 -28.185 1.00 84.44 69 GLU A C 1
ATOM 552 O O . GLU A 1 69 ? 4.806 -11.155 -28.793 1.00 84.44 69 GLU A O 1
ATOM 557 N N . GLU A 1 70 ? 4.007 -12.889 -27.617 1.00 85.00 70 GLU A N 1
ATOM 558 C CA . GLU A 1 70 ? 5.265 -13.643 -27.647 1.00 85.00 70 GLU A CA 1
ATOM 559 C C . GLU A 1 70 ? 5.684 -13.976 -29.091 1.00 85.00 70 GLU A C 1
ATOM 561 O O . GLU A 1 70 ? 6.830 -13.763 -29.508 1.00 85.00 70 GLU A O 1
ATOM 566 N N . GLN A 1 71 ? 4.733 -14.447 -29.901 1.00 85.50 71 GLN A N 1
ATOM 567 C CA . GLN A 1 71 ? 4.977 -14.768 -31.305 1.00 85.50 71 GLN A CA 1
ATOM 568 C C . GLN A 1 71 ? 5.265 -13.514 -32.147 1.00 85.50 71 GLN A C 1
ATOM 570 O O . GLN A 1 71 ? 6.115 -13.540 -33.048 1.00 85.50 71 GLN A O 1
ATOM 575 N N . ALA A 1 72 ? 4.586 -12.403 -31.862 1.00 82.50 72 ALA A N 1
ATOM 576 C CA . ALA A 1 72 ? 4.830 -11.108 -32.480 1.00 82.50 72 ALA A CA 1
ATOM 577 C C . ALA A 1 72 ? 6.230 -10.592 -32.120 1.00 82.50 72 ALA A C 1
ATOM 579 O O . ALA A 1 72 ? 6.932 -10.118 -33.010 1.00 82.50 72 ALA A O 1
ATOM 580 N N . GLY A 1 73 ? 6.680 -10.786 -30.877 1.00 81.06 73 GLY A N 1
ATOM 581 C CA . GLY A 1 73 ? 8.041 -10.490 -30.430 1.00 81.06 73 GLY A CA 1
ATOM 582 C C . GLY A 1 73 ? 9.100 -11.286 -31.195 1.00 81.06 73 GLY A C 1
ATOM 583 O O . GLY A 1 73 ? 10.049 -10.702 -31.721 1.00 81.06 73 GLY A O 1
ATOM 584 N N . LYS A 1 74 ? 8.909 -12.604 -31.362 1.00 89.56 74 LYS A N 1
ATOM 585 C CA . LYS A 1 74 ? 9.787 -13.450 -32.200 1.00 89.56 74 LYS A CA 1
ATOM 586 C C . LYS A 1 74 ? 9.833 -12.955 -33.647 1.00 89.56 74 LYS A C 1
ATOM 588 O O . LYS A 1 74 ? 10.906 -12.851 -34.239 1.00 89.56 74 LYS A O 1
ATOM 593 N N . THR A 1 75 ? 8.675 -12.615 -34.206 1.00 86.00 75 THR A N 1
ATOM 594 C CA . THR A 1 75 ? 8.567 -12.098 -35.578 1.00 86.00 75 THR A CA 1
ATOM 595 C C . THR A 1 75 ? 9.282 -10.752 -35.717 1.00 86.00 75 THR A C 1
ATOM 597 O O . THR A 1 75 ? 10.055 -10.567 -36.653 1.00 86.00 75 THR A O 1
ATOM 600 N N . LEU A 1 76 ? 9.121 -9.852 -34.744 1.00 87.75 76 LEU A N 1
ATOM 601 C CA . LEU A 1 76 ? 9.792 -8.555 -34.715 1.00 87.75 76 LEU A CA 1
ATOM 602 C C . LEU A 1 76 ? 11.315 -8.709 -34.643 1.00 87.75 76 LEU A C 1
ATOM 604 O O . LEU A 1 76 ? 12.034 -8.034 -35.375 1.00 87.75 76 LEU A O 1
ATOM 608 N N . LEU A 1 77 ? 11.823 -9.615 -33.802 1.00 83.44 77 LEU A N 1
ATOM 609 C CA . LEU A 1 77 ? 13.258 -9.910 -33.725 1.00 83.44 77 LEU A CA 1
ATOM 610 C C . LEU A 1 77 ? 13.807 -10.396 -35.070 1.00 83.44 77 LEU A C 1
ATOM 612 O O . LEU A 1 77 ? 14.861 -9.932 -35.511 1.00 83.44 77 LEU A O 1
ATOM 616 N N . LEU A 1 78 ? 13.077 -11.285 -35.751 1.00 87.19 78 LEU A N 1
ATOM 617 C CA . LEU A 1 78 ? 13.437 -11.741 -37.092 1.00 87.19 78 LEU A CA 1
ATOM 618 C C . LEU A 1 78 ? 13.420 -10.589 -38.101 1.00 87.19 78 LEU A C 1
ATOM 620 O O . LEU A 1 78 ? 14.369 -10.456 -38.871 1.00 87.19 78 LEU A O 1
ATOM 624 N N . ASP A 1 79 ? 12.417 -9.714 -38.064 1.00 85.50 79 ASP A N 1
ATOM 625 C CA . ASP A 1 79 ? 12.354 -8.535 -38.931 1.00 85.50 79 ASP A CA 1
ATOM 626 C C . ASP A 1 79 ? 13.541 -7.590 -38.690 1.00 85.50 79 ASP A C 1
ATOM 628 O O . ASP A 1 79 ? 14.151 -7.102 -39.646 1.00 85.50 79 ASP A O 1
ATOM 632 N N . LYS A 1 80 ? 13.948 -7.394 -37.430 1.00 85.31 80 LYS A N 1
ATOM 633 C CA . LYS A 1 80 ? 15.134 -6.602 -37.062 1.00 85.31 80 LYS A CA 1
ATOM 634 C C . LYS A 1 80 ? 16.450 -7.248 -37.488 1.00 85.31 80 LYS A C 1
ATOM 636 O O . LYS A 1 80 ? 17.362 -6.535 -37.919 1.00 85.31 80 LYS A O 1
ATOM 641 N N . ALA A 1 81 ? 16.552 -8.573 -37.444 1.00 82.69 81 ALA A N 1
ATOM 642 C CA . ALA A 1 81 ? 17.701 -9.306 -37.973 1.00 82.69 81 ALA A CA 1
ATOM 643 C C . ALA A 1 81 ? 17.754 -9.257 -39.513 1.00 82.69 81 ALA A C 1
ATOM 645 O O . ALA A 1 81 ? 18.818 -9.074 -40.113 1.00 82.69 81 ALA A O 1
ATOM 646 N N . ILE A 1 82 ? 16.601 -9.357 -40.178 1.00 81.94 82 ILE A N 1
ATOM 647 C CA . ILE A 1 82 ? 16.478 -9.186 -41.629 1.00 81.94 82 ILE A CA 1
ATOM 648 C C . ILE A 1 82 ? 16.873 -7.756 -42.029 1.00 81.94 82 ILE A C 1
ATOM 650 O O . ILE A 1 82 ? 17.582 -7.568 -43.017 1.00 81.94 82 ILE A O 1
ATOM 654 N N . GLU A 1 83 ? 16.471 -6.743 -41.262 1.00 80.44 83 GLU A N 1
ATOM 655 C CA . GLU A 1 83 ? 16.877 -5.346 -41.459 1.00 80.44 83 GLU A CA 1
ATOM 656 C C . GLU A 1 83 ? 18.402 -5.171 -41.343 1.00 80.44 83 GLU A C 1
ATOM 658 O O . GLU A 1 83 ? 19.028 -4.571 -42.224 1.00 80.44 83 GLU A O 1
ATOM 663 N N . TYR A 1 84 ? 19.018 -5.762 -40.314 1.00 81.69 84 TYR A N 1
ATOM 664 C CA . TYR A 1 84 ? 20.472 -5.754 -40.131 1.00 81.69 84 TYR A CA 1
ATOM 665 C C . TYR A 1 84 ? 21.198 -6.402 -41.321 1.00 81.69 84 TYR A C 1
ATOM 667 O O . TYR A 1 84 ? 22.066 -5.783 -41.934 1.00 81.69 84 TYR A O 1
ATOM 675 N N . THR A 1 85 ? 20.791 -7.609 -41.724 1.00 78.12 85 THR A N 1
ATOM 676 C CA . THR A 1 85 ? 21.432 -8.355 -42.827 1.00 78.12 85 THR A CA 1
ATOM 677 C C . THR A 1 85 ? 21.230 -7.719 -44.204 1.00 78.12 85 THR A C 1
ATOM 679 O O . THR A 1 85 ? 22.088 -7.848 -45.078 1.00 78.12 85 THR A O 1
ATOM 682 N N . ARG A 1 86 ? 20.116 -7.010 -44.422 1.00 78.94 86 ARG A N 1
ATOM 683 C CA . ARG A 1 86 ? 19.860 -6.260 -45.663 1.00 78.94 86 ARG A CA 1
ATOM 684 C C . ARG A 1 86 ? 20.626 -4.945 -45.741 1.00 78.94 86 ARG A C 1
ATOM 686 O O . ARG A 1 86 ? 20.756 -4.397 -46.838 1.00 78.94 86 ARG A O 1
ATOM 693 N N . THR A 1 87 ? 21.122 -4.424 -44.620 1.00 72.88 87 THR A N 1
ATOM 694 C CA . THR A 1 87 ? 21.910 -3.194 -44.628 1.00 72.88 87 THR A CA 1
ATOM 695 C C . THR A 1 87 ? 23.285 -3.497 -45.225 1.00 72.88 87 THR A C 1
ATOM 697 O O . THR A 1 87 ? 24.138 -4.127 -44.612 1.00 72.88 87 THR A O 1
ATOM 700 N N . THR A 1 88 ? 23.501 -3.084 -46.474 1.00 68.25 88 THR A N 1
ATOM 701 C CA . THR A 1 88 ? 24.773 -3.291 -47.182 1.00 68.25 88 THR A CA 1
ATOM 702 C C . THR A 1 88 ? 25.820 -2.246 -46.795 1.00 68.25 88 THR A C 1
ATOM 704 O O . THR A 1 88 ? 25.480 -1.146 -46.359 1.00 68.25 88 THR A O 1
ATOM 707 N N . VAL A 1 89 ? 27.099 -2.548 -47.049 1.00 68.00 89 VAL A N 1
ATOM 708 C CA . VAL A 1 89 ? 28.220 -1.603 -46.896 1.00 68.00 89 VAL A CA 1
ATOM 709 C C . VAL A 1 89 ? 27.935 -0.282 -47.624 1.00 68.00 89 VAL A C 1
ATOM 711 O O . VAL A 1 89 ? 27.426 -0.264 -48.749 1.00 68.00 89 VAL A O 1
ATOM 714 N N . VAL A 1 90 ? 28.271 0.833 -46.972 1.00 78.19 90 VAL A N 1
ATOM 715 C CA . VAL A 1 90 ? 28.027 2.186 -47.483 1.00 78.19 90 VAL A CA 1
ATOM 716 C C . VAL A 1 90 ? 28.788 2.417 -48.788 1.00 78.19 90 VAL A C 1
ATOM 718 O O . VAL A 1 90 ? 29.973 2.109 -48.895 1.00 78.19 90 VAL A O 1
ATOM 721 N N . GLN A 1 91 ? 28.113 2.989 -49.787 1.00 81.94 91 GLN A N 1
ATOM 722 C CA . GLN A 1 91 ? 28.737 3.364 -51.058 1.00 81.94 91 GLN A CA 1
ATOM 723 C C . GLN A 1 91 ? 29.784 4.467 -50.832 1.00 81.94 91 GLN A C 1
ATOM 725 O O . GLN A 1 91 ? 29.535 5.435 -50.110 1.00 81.94 91 GLN A O 1
ATOM 730 N N . HIS A 1 92 ? 30.954 4.341 -51.458 1.00 87.50 92 HIS A N 1
ATOM 731 C CA . HIS A 1 92 ? 32.057 5.287 -51.287 1.00 87.50 92 HIS A CA 1
ATOM 732 C C . HIS A 1 92 ? 32.882 5.459 -52.571 1.00 87.50 92 HIS A C 1
ATOM 734 O O . HIS A 1 92 ? 32.824 4.644 -53.487 1.00 87.50 92 HIS A O 1
ATOM 740 N N . THR A 1 93 ? 33.684 6.524 -52.638 1.00 89.56 93 THR A N 1
ATOM 741 C CA . THR A 1 93 ? 34.509 6.885 -53.811 1.00 89.56 93 THR A CA 1
ATOM 742 C C . THR A 1 93 ? 35.957 6.403 -53.701 1.00 89.56 93 THR A C 1
ATOM 744 O O . THR A 1 93 ? 36.847 6.933 -54.358 1.00 89.56 93 THR A O 1
ATOM 747 N N . SER A 1 94 ? 36.203 5.421 -52.835 1.00 88.25 94 SER A N 1
ATOM 748 C CA . SER A 1 94 ? 37.527 4.844 -52.550 1.00 88.25 94 SER A CA 1
ATOM 749 C C . SER A 1 94 ? 38.639 5.872 -52.315 1.00 88.25 94 SER A C 1
ATOM 751 O O . SER A 1 94 ? 39.731 5.744 -52.855 1.00 88.25 94 SER A O 1
ATOM 753 N N . ASN A 1 95 ? 38.370 6.897 -51.502 1.00 88.12 95 ASN A N 1
ATOM 754 C CA . ASN A 1 95 ? 39.298 8.000 -51.228 1.00 88.12 95 ASN A CA 1
ATOM 755 C C . ASN A 1 95 ? 39.684 8.850 -52.449 1.00 88.12 95 ASN A C 1
ATOM 757 O O . ASN A 1 95 ? 40.603 9.660 -52.344 1.00 88.12 95 ASN A O 1
ATOM 761 N N . GLU A 1 96 ? 38.966 8.770 -53.566 1.00 89.69 96 GLU A N 1
ATOM 762 C CA . GLU A 1 96 ? 39.200 9.625 -54.729 1.00 89.69 96 GLU A CA 1
ATOM 763 C C . GLU A 1 96 ? 38.134 10.715 -54.846 1.00 89.69 96 GLU A C 1
ATOM 765 O O . GLU A 1 96 ? 36.966 10.521 -54.495 1.00 89.69 96 GLU A O 1
ATOM 770 N N . TRP A 1 97 ? 38.541 11.891 -55.330 1.00 91.12 97 TRP A N 1
ATOM 771 C CA . TRP A 1 97 ? 37.609 12.973 -55.630 1.00 91.12 97 TRP A CA 1
ATOM 772 C C . TRP A 1 97 ? 36.819 12.642 -56.890 1.00 91.12 97 TRP A C 1
ATOM 774 O O . TRP A 1 97 ? 37.380 12.555 -57.980 1.00 91.12 97 TRP A O 1
ATOM 784 N N . GLN A 1 98 ? 35.505 12.542 -56.747 1.00 90.62 98 GLN A N 1
ATOM 785 C CA . GLN A 1 98 ? 34.581 12.375 -57.858 1.00 90.62 98 GLN A CA 1
ATOM 786 C C . GLN A 1 98 ? 33.710 13.618 -58.009 1.00 90.62 98 GLN A C 1
ATOM 788 O O . GLN A 1 98 ? 33.262 14.218 -57.026 1.00 90.62 98 GLN A O 1
ATOM 793 N N . LYS A 1 99 ? 33.481 14.017 -59.262 1.00 88.62 99 LYS A N 1
ATOM 794 C CA . LYS A 1 99 ? 32.590 15.122 -59.610 1.00 88.62 99 LYS A CA 1
ATOM 795 C C . LYS A 1 99 ? 31.173 14.578 -59.795 1.00 88.62 99 LYS A C 1
ATOM 797 O O . LYS A 1 99 ? 30.941 13.779 -60.696 1.00 88.62 99 LYS A O 1
ATOM 802 N N . GLY A 1 100 ? 30.254 15.013 -58.941 1.00 79.31 100 GLY A N 1
ATOM 803 C CA . GLY A 1 100 ? 28.828 14.709 -59.026 1.00 79.31 100 GLY A CA 1
ATOM 804 C C . GLY A 1 100 ? 28.032 15.784 -59.770 1.00 79.31 100 GLY A C 1
ATOM 805 O O . GLY A 1 100 ? 28.588 16.670 -60.426 1.00 79.31 100 GLY A O 1
ATOM 806 N N . GLU A 1 101 ? 26.708 15.713 -59.645 1.00 75.62 101 GLU A N 1
ATOM 807 C CA . GLU A 1 101 ? 25.785 16.695 -60.219 1.00 75.62 101 GLU A CA 1
ATOM 808 C C . GLU A 1 101 ? 25.925 18.075 -59.551 1.00 75.62 101 GLU A C 1
ATOM 810 O O . GLU A 1 101 ? 26.300 18.190 -58.380 1.00 75.62 101 GLU A O 1
ATOM 815 N N . TYR A 1 102 ? 25.621 19.135 -60.307 1.00 74.50 102 TYR A N 1
ATOM 816 C CA . TYR A 1 102 ? 25.667 20.531 -59.848 1.00 74.50 102 TYR A CA 1
ATOM 817 C C . TYR A 1 102 ? 27.035 20.982 -59.306 1.00 74.50 102 TYR A C 1
ATOM 819 O O . TYR A 1 102 ? 27.089 21.661 -58.291 1.00 74.50 102 TYR A O 1
ATOM 827 N N . ASP A 1 103 ? 28.151 20.597 -59.937 1.00 78.38 103 ASP A N 1
ATOM 828 C CA . ASP A 1 103 ? 29.518 20.979 -59.517 1.00 78.38 103 ASP A CA 1
ATOM 829 C C . ASP A 1 103 ? 29.843 20.656 -58.044 1.00 78.38 103 ASP A C 1
ATOM 831 O O . ASP A 1 103 ? 30.632 21.346 -57.385 1.00 78.38 103 ASP A O 1
ATOM 835 N N . ARG A 1 104 ? 29.223 19.604 -57.498 1.00 83.62 104 ARG A N 1
ATOM 836 C CA . ARG A 1 104 ? 29.552 19.072 -56.176 1.00 83.62 104 ARG A CA 1
ATOM 837 C C . ARG A 1 104 ? 30.644 18.021 -56.310 1.00 83.62 104 ARG A C 1
ATOM 839 O O . ARG A 1 104 ? 30.502 17.056 -57.054 1.00 83.62 104 ARG A O 1
ATOM 846 N N . TYR A 1 105 ? 31.716 18.183 -55.555 1.00 91.44 105 TYR A N 1
ATOM 847 C CA . TYR A 1 105 ? 32.809 17.221 -55.498 1.00 91.44 105 TYR A CA 1
ATOM 848 C C . TYR A 1 105 ? 32.705 16.438 -54.202 1.00 91.44 105 TYR A C 1
ATOM 850 O O . TYR A 1 105 ? 32.468 17.030 -53.149 1.00 91.44 105 TYR A O 1
ATOM 858 N N . THR A 1 106 ? 32.877 15.122 -54.280 1.00 92.25 106 THR A N 1
ATOM 859 C CA . THR A 1 106 ? 32.812 14.224 -53.123 1.00 92.25 106 THR A CA 1
ATOM 860 C C . THR A 1 106 ? 34.019 13.297 -53.111 1.00 92.25 106 THR A C 1
ATOM 862 O O . THR A 1 106 ? 34.373 12.728 -54.140 1.00 92.25 106 THR A O 1
ATOM 865 N N . ARG A 1 107 ? 34.632 13.137 -51.940 1.00 93.94 107 ARG A N 1
ATOM 866 C CA . ARG A 1 107 ? 35.628 12.112 -51.620 1.00 93.94 107 ARG A CA 1
ATOM 867 C C . ARG A 1 107 ? 35.133 11.355 -50.395 1.00 93.94 107 ARG A C 1
ATOM 869 O O . ARG A 1 107 ? 34.736 11.987 -49.423 1.00 93.94 107 ARG A O 1
ATOM 876 N N . SER A 1 108 ? 35.118 10.031 -50.427 1.00 92.38 108 SER A N 1
ATOM 877 C CA . SER A 1 108 ? 34.585 9.212 -49.335 1.00 92.38 108 SER A CA 1
ATOM 878 C C . SER A 1 108 ? 35.273 7.857 -49.221 1.00 92.38 108 SER A C 1
ATOM 880 O O . SER A 1 108 ? 35.777 7.314 -50.208 1.00 92.38 108 SER A O 1
ATOM 882 N N . ASN A 1 109 ? 35.249 7.312 -48.010 1.00 90.94 109 ASN A N 1
ATOM 883 C CA . ASN A 1 109 ? 35.548 5.921 -47.686 1.00 90.94 109 ASN A CA 1
ATOM 884 C C . ASN A 1 109 ? 34.402 5.334 -46.854 1.00 90.94 109 ASN A C 1
ATOM 886 O O . ASN A 1 109 ? 33.323 5.921 -46.799 1.00 90.94 109 ASN A O 1
ATOM 890 N N . ARG A 1 110 ? 34.604 4.176 -46.224 1.00 88.56 110 ARG A N 1
ATOM 891 C CA . ARG A 1 110 ? 33.547 3.499 -45.467 1.00 88.56 110 ARG A CA 1
ATOM 892 C C . ARG A 1 110 ? 33.076 4.264 -44.225 1.00 88.56 110 ARG A C 1
ATOM 894 O O . ARG A 1 110 ? 31.962 4.003 -43.790 1.00 88.56 110 ARG A O 1
ATOM 901 N N . VAL A 1 111 ? 33.871 5.196 -43.686 1.00 88.75 111 VAL A N 1
ATOM 902 C CA . VAL A 1 111 ? 33.587 5.913 -42.421 1.00 88.75 111 VAL A CA 1
ATOM 903 C C . VAL A 1 111 ? 33.413 7.417 -42.608 1.00 88.75 111 VAL A C 1
ATOM 905 O O . VAL A 1 111 ? 32.611 8.033 -41.916 1.00 88.75 111 VAL A O 1
ATOM 908 N N . TYR A 1 112 ? 34.116 8.031 -43.553 1.00 92.75 112 TYR A N 1
ATOM 909 C CA . TYR A 1 112 ? 34.172 9.476 -43.738 1.00 92.75 112 TYR A CA 1
ATOM 910 C C . TYR A 1 112 ? 33.780 9.879 -45.155 1.00 92.75 112 TYR A C 1
ATOM 912 O O . TYR A 1 112 ? 34.091 9.204 -46.138 1.00 92.75 112 TYR A O 1
ATOM 920 N N . GLN A 1 113 ? 33.148 11.043 -45.268 1.00 92.62 113 GLN A N 1
ATOM 921 C CA . GLN A 1 113 ? 32.810 11.690 -46.528 1.00 92.62 113 GLN A CA 1
ATOM 922 C C . GLN A 1 113 ? 33.136 13.180 -46.442 1.00 92.62 113 GLN A C 1
ATOM 924 O O . GLN A 1 113 ? 32.654 13.892 -45.567 1.00 92.62 113 GLN A O 1
ATOM 929 N N . MET A 1 114 ? 33.924 13.680 -47.388 1.00 94.19 114 MET A N 1
ATOM 930 C CA . MET A 1 114 ? 34.169 15.103 -47.580 1.00 94.19 114 MET A CA 1
ATOM 931 C C . MET A 1 114 ? 33.521 15.558 -48.879 1.00 94.19 114 MET A C 1
ATOM 933 O O . MET A 1 114 ? 33.700 14.944 -49.930 1.00 94.19 114 MET A O 1
ATOM 937 N N . ASN A 1 115 ? 32.792 16.663 -48.814 1.00 93.44 115 ASN A N 1
ATOM 938 C CA . ASN A 1 115 ? 32.212 17.303 -49.978 1.00 93.44 115 ASN A CA 1
ATOM 939 C C . ASN A 1 115 ? 32.596 18.781 -50.040 1.00 93.44 115 ASN A C 1
ATOM 941 O O . ASN A 1 115 ? 32.832 19.437 -49.024 1.00 93.44 115 ASN A O 1
ATOM 945 N N . TYR A 1 116 ? 32.677 19.310 -51.255 1.00 93.06 116 TYR A N 1
ATOM 946 C CA . TYR A 1 116 ? 32.722 20.747 -51.467 1.00 93.06 116 TYR A CA 1
ATOM 947 C C . TYR A 1 116 ? 31.972 21.136 -52.729 1.00 93.06 116 TYR A C 1
ATOM 949 O O . TYR A 1 116 ? 31.777 20.346 -53.653 1.00 93.06 116 TYR A O 1
ATOM 957 N N . HIS A 1 117 ? 31.549 22.388 -52.753 1.00 90.69 117 HIS A N 1
ATOM 958 C CA . HIS A 1 117 ? 30.851 22.980 -53.866 1.00 90.69 117 HIS A CA 1
ATOM 959 C C . HIS A 1 117 ? 31.249 24.449 -54.002 1.00 90.69 117 HIS A C 1
ATOM 961 O O . HIS A 1 117 ? 31.332 25.189 -53.015 1.00 90.69 117 HIS A O 1
ATOM 967 N N . ILE A 1 118 ? 31.539 24.841 -55.239 1.00 88.38 118 ILE A N 1
ATOM 968 C CA . ILE A 1 118 ? 32.032 26.167 -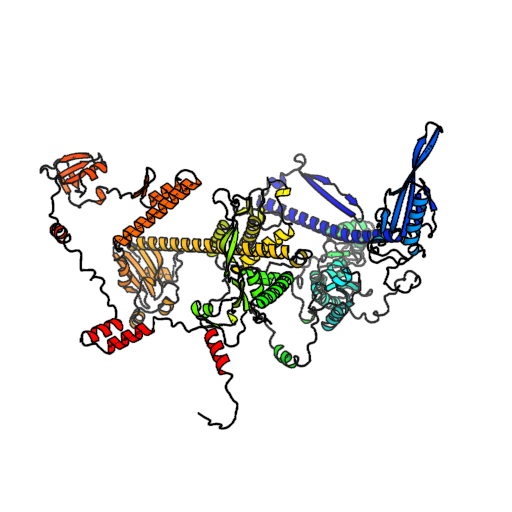55.595 1.00 88.38 118 ILE A CA 1
ATOM 969 C C . ILE A 1 118 ? 30.947 26.856 -56.414 1.00 88.38 118 ILE A C 1
ATOM 971 O O . ILE A 1 118 ? 30.593 26.390 -57.492 1.00 88.38 118 ILE A O 1
ATOM 975 N N . TYR A 1 119 ? 30.463 27.987 -55.914 1.00 86.62 119 TYR A N 1
ATOM 976 C CA . TYR A 1 119 ? 29.585 28.887 -56.644 1.00 86.62 119 TYR A CA 1
ATOM 977 C C . TYR A 1 119 ? 30.413 30.010 -57.259 1.00 86.62 119 TYR A C 1
ATOM 979 O O . TYR A 1 119 ? 31.122 30.742 -56.559 1.00 86.62 119 TYR A O 1
ATOM 987 N N . GLU A 1 120 ? 30.298 30.163 -58.570 1.00 87.69 120 GLU A N 1
ATOM 988 C CA . GLU A 1 120 ? 30.847 31.304 -59.286 1.00 87.69 120 GLU A CA 1
ATOM 989 C C . GLU A 1 120 ? 29.800 32.423 -59.320 1.00 87.69 120 GLU A C 1
ATOM 991 O O . GLU A 1 120 ? 28.813 32.355 -60.056 1.00 87.69 120 GLU A O 1
ATOM 996 N N . ASN A 1 121 ? 29.990 33.462 -58.502 1.00 85.38 121 ASN A N 1
ATOM 997 C CA . ASN A 1 121 ? 29.073 34.596 -58.486 1.00 85.38 121 ASN A CA 1
ATOM 998 C C . ASN A 1 121 ? 29.431 35.509 -59.654 1.00 85.38 121 ASN A C 1
ATOM 1000 O O . ASN A 1 121 ? 30.419 36.252 -59.617 1.00 85.38 121 ASN A O 1
ATOM 1004 N N . THR A 1 122 ? 28.622 35.442 -60.702 1.00 85.50 122 THR A N 1
ATOM 1005 C CA . THR A 1 122 ? 28.807 36.244 -61.905 1.00 85.50 122 THR A CA 1
ATOM 1006 C C . THR A 1 122 ? 27.873 37.445 -61.914 1.00 85.50 122 THR A C 1
ATOM 1008 O O . THR A 1 122 ? 26.774 37.427 -61.363 1.00 85.50 122 THR A O 1
ATOM 1011 N N . ARG A 1 123 ? 28.330 38.531 -62.535 1.00 82.31 123 ARG A N 1
ATOM 1012 C CA . ARG A 1 123 ? 27.505 39.696 -62.853 1.00 82.31 123 ARG A CA 1
ATOM 1013 C C . ARG A 1 123 ? 27.564 39.925 -64.353 1.00 82.31 123 ARG A C 1
ATOM 1015 O O . ARG A 1 123 ? 28.631 39.814 -64.953 1.00 82.31 123 ARG A O 1
ATOM 1022 N N . TYR A 1 124 ? 26.425 40.235 -64.955 1.00 81.25 124 TYR A N 1
ATOM 1023 C CA . TYR A 1 124 ? 26.356 40.470 -66.390 1.00 81.25 124 TYR A CA 1
ATOM 1024 C C . TYR A 1 124 ? 27.017 41.808 -66.743 1.00 81.25 124 TYR A C 1
ATOM 1026 O O . TYR A 1 124 ? 26.538 42.871 -66.338 1.00 81.25 124 TYR A O 1
ATOM 1034 N N . ASP A 1 125 ? 28.127 41.757 -67.476 1.00 81.19 125 ASP A N 1
ATOM 1035 C CA . ASP A 1 125 ? 28.826 42.933 -67.987 1.00 81.19 125 ASP A CA 1
ATOM 1036 C C . ASP A 1 125 ? 28.164 43.365 -69.305 1.00 81.19 125 ASP A C 1
ATOM 1038 O O . ASP A 1 125 ? 28.258 42.678 -70.326 1.00 81.19 125 ASP A O 1
ATOM 1042 N N . ARG A 1 126 ? 27.451 44.501 -69.275 1.00 77.25 126 ARG A N 1
ATOM 1043 C CA . ARG A 1 126 ? 26.697 45.022 -70.429 1.00 77.25 126 ARG A CA 1
ATOM 1044 C C . ARG A 1 126 ? 27.594 45.453 -71.592 1.00 77.25 126 ARG A C 1
ATOM 1046 O O . ARG A 1 126 ? 27.113 45.444 -72.721 1.00 77.25 126 ARG A O 1
ATOM 1053 N N . GLU A 1 127 ? 28.856 45.803 -71.344 1.00 76.44 127 GLU A N 1
ATOM 1054 C CA . GLU A 1 127 ? 29.801 46.194 -72.399 1.00 76.44 127 GLU A CA 1
ATOM 1055 C C . GLU A 1 127 ? 30.394 44.970 -73.103 1.00 76.44 127 GLU A C 1
ATOM 1057 O O . GLU A 1 127 ? 30.620 44.998 -74.311 1.00 76.44 127 GLU A O 1
ATOM 1062 N N . LYS A 1 128 ? 30.600 43.872 -72.365 1.00 76.94 128 LYS A N 1
ATOM 1063 C CA . LYS A 1 128 ? 31.166 42.619 -72.898 1.00 76.94 128 LYS A CA 1
ATOM 1064 C C . LYS A 1 128 ? 30.120 41.582 -73.308 1.00 76.94 128 LYS A C 1
ATOM 1066 O O . LYS A 1 128 ? 30.490 40.551 -73.859 1.00 76.94 128 LYS A O 1
ATOM 1071 N N . GLN A 1 129 ? 28.839 41.842 -73.030 1.00 79.69 129 GLN A N 1
ATOM 1072 C CA . GLN A 1 129 ? 27.712 40.919 -73.238 1.00 79.69 129 GLN A CA 1
ATOM 1073 C C . GLN A 1 129 ? 27.951 39.516 -72.652 1.00 79.69 129 GLN A C 1
ATOM 1075 O O . GLN A 1 129 ? 27.505 38.508 -73.197 1.00 79.69 129 GLN A O 1
ATOM 1080 N N . GLN A 1 130 ? 28.688 39.437 -71.545 1.00 81.00 130 GLN A N 1
ATOM 1081 C CA . GLN A 1 130 ? 29.069 38.180 -70.909 1.00 81.00 130 GLN A CA 1
ATOM 1082 C C . GLN A 1 130 ? 28.984 38.313 -69.390 1.00 81.00 130 GLN A C 1
ATOM 1084 O O . GLN A 1 130 ? 29.211 39.381 -68.818 1.00 81.00 130 GLN A O 1
ATOM 1089 N N . SER A 1 131 ? 28.651 37.211 -68.725 1.00 76.50 131 SER A N 1
ATOM 1090 C CA . SER A 1 131 ? 28.667 37.118 -67.268 1.00 76.50 131 SER A CA 1
ATOM 1091 C C . SER A 1 131 ? 30.111 37.013 -66.782 1.00 76.50 131 SER A C 1
ATOM 1093 O O . SER A 1 131 ? 30.793 36.039 -67.082 1.00 76.50 131 SER A O 1
ATOM 1095 N N . VAL A 1 132 ? 30.584 38.020 -66.045 1.00 81.50 132 VAL A N 1
ATOM 1096 C CA . VAL A 1 132 ? 31.946 38.055 -65.498 1.00 81.50 132 VAL A CA 1
ATOM 1097 C C . VAL A 1 132 ? 31.897 37.695 -64.009 1.00 81.50 132 VAL A C 1
ATOM 1099 O O . VAL A 1 132 ? 31.130 38.326 -63.269 1.00 81.50 132 VAL A O 1
ATOM 1102 N N . PRO A 1 133 ? 32.691 36.719 -63.533 1.00 81.62 133 PRO A N 1
ATOM 1103 C CA . PRO A 1 133 ? 32.797 36.417 -62.108 1.00 81.62 133 PRO A CA 1
ATOM 1104 C C . PRO A 1 133 ? 33.324 37.619 -61.325 1.00 81.62 133 PRO A C 1
ATOM 1106 O O . PRO A 1 133 ? 34.355 38.192 -61.674 1.00 81.62 133 PRO A O 1
ATOM 1109 N N . TYR A 1 134 ? 32.624 38.000 -60.255 1.00 84.94 134 TYR A N 1
ATOM 1110 C CA . TYR A 1 134 ? 33.060 39.063 -59.340 1.00 84.94 134 TYR A CA 1
ATOM 1111 C C . TYR A 1 134 ? 33.429 38.540 -57.947 1.00 84.94 134 TYR A C 1
ATOM 1113 O O . TYR A 1 134 ? 34.089 39.245 -57.189 1.00 84.94 134 TYR A O 1
ATOM 1121 N N . SER A 1 135 ? 32.987 37.332 -57.588 1.00 88.19 135 SER A N 1
ATOM 1122 C CA . SER A 1 135 ? 33.393 36.641 -56.363 1.00 88.19 135 SER A CA 1
ATOM 1123 C C . SER A 1 135 ? 33.143 35.138 -56.481 1.00 88.19 135 SER A C 1
ATOM 1125 O O . SER A 1 135 ? 32.394 34.688 -57.346 1.00 88.19 135 SER A O 1
ATOM 1127 N N . TYR A 1 136 ? 33.760 34.363 -55.595 1.00 88.38 136 TYR A N 1
ATOM 1128 C CA . TYR A 1 136 ? 33.581 32.915 -55.515 1.00 88.38 136 TYR A CA 1
ATOM 1129 C C . TYR A 1 136 ? 33.085 32.550 -54.122 1.00 88.38 136 TYR A C 1
ATOM 1131 O O . TYR A 1 136 ? 33.659 33.006 -53.133 1.00 88.38 136 TYR A O 1
ATOM 1139 N N . SER A 1 137 ? 32.045 31.727 -54.023 1.00 88.19 137 SER A N 1
ATOM 1140 C CA . SER A 1 137 ? 31.563 31.209 -52.741 1.00 88.19 137 SER A CA 1
ATOM 1141 C C . SER A 1 137 ? 31.855 29.721 -52.628 1.00 88.19 137 SER A C 1
ATOM 1143 O O . SER A 1 137 ? 31.468 28.939 -53.487 1.00 88.19 137 SER A O 1
ATOM 1145 N N . LEU A 1 138 ? 32.516 29.318 -51.549 1.00 91.44 138 LEU A N 1
ATOM 1146 C CA . LEU A 1 138 ? 32.849 27.929 -51.260 1.00 91.44 138 LEU A CA 1
ATOM 1147 C C . LEU A 1 138 ? 31.997 27.423 -50.097 1.00 91.44 138 LEU A C 1
ATOM 1149 O O . LEU A 1 138 ? 31.966 28.036 -49.031 1.00 91.44 138 LEU A O 1
ATOM 1153 N N . THR A 1 139 ? 31.351 26.282 -50.297 1.00 91.75 139 THR A N 1
ATOM 1154 C CA . THR A 1 139 ? 30.733 25.484 -49.231 1.00 91.75 139 THR A CA 1
ATOM 1155 C C . THR A 1 139 ? 31.470 24.158 -49.174 1.00 91.75 139 THR A C 1
ATOM 1157 O O . THR A 1 139 ? 31.671 23.540 -50.215 1.00 91.75 139 THR A O 1
ATOM 1160 N N . TRP A 1 140 ? 31.902 23.726 -47.996 1.00 94.06 140 TRP A N 1
ATOM 1161 C CA . TRP A 1 140 ? 32.536 22.419 -47.826 1.00 94.06 140 TRP A CA 1
ATOM 1162 C C . TRP A 1 140 ? 32.174 21.817 -46.474 1.00 94.06 140 TRP A C 1
ATOM 1164 O O . TRP A 1 140 ? 31.949 22.549 -45.510 1.00 94.06 140 TRP A O 1
ATOM 1174 N N . GLY A 1 141 ? 32.171 20.493 -46.390 1.00 93.38 141 GLY A N 1
ATOM 1175 C CA . GLY A 1 141 ? 31.986 19.784 -45.135 1.00 93.38 141 GLY A CA 1
ATOM 1176 C C . GLY A 1 141 ? 32.611 18.397 -45.147 1.00 93.38 141 GLY A C 1
ATOM 1177 O O . GLY A 1 141 ? 32.838 17.806 -46.200 1.00 93.38 141 GLY A O 1
ATOM 1178 N N . VAL A 1 142 ? 32.919 17.914 -43.951 1.00 93.12 142 VAL A N 1
ATOM 1179 C CA . VAL A 1 142 ? 33.398 16.574 -43.631 1.00 93.12 142 VAL A CA 1
ATOM 1180 C C . VAL A 1 142 ? 32.376 15.971 -42.677 1.00 93.12 142 VAL A C 1
ATOM 1182 O O . VAL A 1 142 ? 32.035 16.579 -41.660 1.00 93.12 142 VAL A O 1
ATOM 1185 N N . TYR A 1 143 ? 31.886 14.794 -43.028 1.00 92.88 143 TYR A N 1
ATOM 1186 C CA . TYR A 1 143 ? 30.815 14.082 -42.350 1.00 92.88 143 TYR A CA 1
ATOM 1187 C C . TYR A 1 143 ? 31.204 12.618 -42.160 1.00 92.88 143 TYR A C 1
ATOM 1189 O O . TYR A 1 143 ? 32.102 12.118 -42.848 1.00 92.88 143 TYR A O 1
ATOM 1197 N N . THR A 1 144 ? 30.511 11.919 -41.266 1.00 91.06 144 THR A N 1
ATOM 1198 C CA . THR A 1 144 ? 30.528 10.455 -41.257 1.00 91.06 144 THR A CA 1
ATOM 1199 C C . THR A 1 14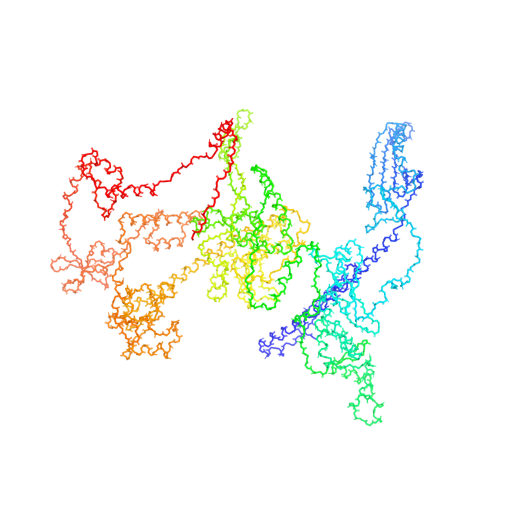4 ? 29.759 9.922 -42.469 1.00 91.06 144 THR A C 1
ATOM 1201 O O . THR A 1 144 ? 28.715 10.454 -42.842 1.00 91.06 144 THR A O 1
ATOM 1204 N N . ASN A 1 145 ? 30.266 8.865 -43.096 1.00 89.12 145 ASN A N 1
ATOM 1205 C CA . ASN A 1 145 ? 29.615 8.167 -44.199 1.00 89.12 145 ASN A CA 1
ATOM 1206 C C . ASN A 1 145 ? 28.799 6.988 -43.651 1.00 89.12 145 ASN A C 1
ATOM 1208 O O . ASN A 1 145 ? 29.173 5.834 -43.837 1.00 89.12 145 ASN A O 1
ATOM 1212 N N . SER A 1 146 ? 27.733 7.283 -42.902 1.00 82.62 146 SER A N 1
ATOM 1213 C CA . SER A 1 146 ? 26.874 6.264 -42.287 1.00 82.62 146 SER A CA 1
ATOM 1214 C C . SER A 1 146 ? 25.875 5.658 -43.290 1.00 82.62 146 SER A C 1
ATOM 1216 O O . SER A 1 146 ? 25.482 6.322 -44.257 1.00 82.62 146 SER A O 1
ATOM 1218 N N . PRO A 1 147 ? 25.423 4.404 -43.073 1.00 72.81 147 PRO A N 1
ATOM 1219 C CA . PRO A 1 147 ? 24.414 3.753 -43.917 1.00 72.81 147 PRO A CA 1
ATOM 1220 C C . PRO A 1 147 ? 23.043 4.445 -43.856 1.00 72.81 147 PRO A C 1
ATOM 1222 O O . PRO A 1 147 ? 22.283 4.408 -44.826 1.00 72.81 147 PRO A O 1
ATOM 1225 N N . ASN A 1 148 ? 22.742 5.143 -42.758 1.00 71.44 148 ASN A N 1
ATOM 1226 C CA . ASN A 1 148 ? 21.543 5.961 -42.631 1.00 71.44 148 ASN A CA 1
ATOM 1227 C C . ASN A 1 148 ? 21.762 7.356 -43.251 1.00 71.44 148 ASN A C 1
ATOM 1229 O O . ASN A 1 148 ? 22.362 8.238 -42.635 1.00 71.44 148 ASN A O 1
ATOM 1233 N N . ARG A 1 149 ? 21.228 7.584 -44.461 1.00 58.09 149 ARG A N 1
ATOM 1234 C CA . ARG A 1 149 ? 21.390 8.848 -45.217 1.00 58.09 149 ARG A CA 1
ATOM 1235 C C . ARG A 1 149 ? 20.942 10.109 -44.467 1.00 58.09 149 ARG A C 1
ATOM 1237 O O . ARG A 1 149 ? 21.436 11.186 -44.788 1.00 58.09 149 ARG A O 1
ATOM 1244 N N . ASN A 1 150 ? 20.037 9.988 -43.495 1.00 57.88 150 ASN A N 1
ATOM 1245 C CA . ASN A 1 150 ? 19.512 11.123 -42.730 1.00 57.88 150 ASN A CA 1
ATOM 1246 C C . ASN A 1 150 ? 20.200 11.304 -41.362 1.00 57.88 150 ASN A C 1
ATOM 1248 O O . ASN A 1 150 ? 19.889 12.258 -40.654 1.00 57.88 150 ASN A O 1
ATOM 1252 N N . GLY A 1 151 ? 21.141 10.424 -41.000 1.00 63.97 151 GLY A N 1
ATOM 1253 C CA . GLY A 1 151 ? 21.847 10.413 -39.716 1.00 63.97 151 GLY A CA 1
ATOM 1254 C C . GLY A 1 151 ? 23.366 10.475 -39.879 1.00 63.97 151 GLY A C 1
ATOM 1255 O O . GLY A 1 151 ? 24.071 9.632 -39.340 1.00 63.97 151 GLY A O 1
ATOM 1256 N N . GLN A 1 152 ? 23.892 11.418 -40.664 1.00 83.31 152 GLN A N 1
ATOM 1257 C CA . GLN A 1 152 ? 25.340 11.647 -40.764 1.00 83.31 152 GLN A CA 1
ATOM 1258 C C . GLN A 1 152 ? 25.789 12.702 -39.744 1.00 83.31 152 GLN A C 1
ATOM 1260 O O . GLN A 1 152 ? 25.221 13.795 -39.684 1.00 83.31 152 GLN A O 1
ATOM 1265 N N . ALA A 1 153 ? 26.846 12.422 -38.982 1.00 87.94 153 ALA A N 1
ATOM 1266 C CA . ALA A 1 153 ? 27.443 13.388 -38.069 1.00 87.94 153 ALA A CA 1
ATOM 1267 C C . ALA A 1 153 ? 28.337 14.370 -38.837 1.00 87.94 153 ALA A C 1
ATOM 1269 O O . ALA A 1 153 ? 29.181 13.967 -39.641 1.00 87.94 153 ALA A O 1
ATOM 1270 N N . LYS A 1 154 ? 28.179 15.677 -38.589 1.00 90.19 154 LYS A N 1
ATOM 1271 C CA . LYS A 1 154 ? 29.043 16.720 -39.167 1.00 90.19 154 LYS A CA 1
ATOM 1272 C C . LYS A 1 154 ? 30.301 16.873 -38.315 1.00 90.19 154 LYS A C 1
ATOM 1274 O O . LYS A 1 154 ? 30.238 17.420 -37.222 1.00 90.19 154 LYS A O 1
ATOM 1279 N N . ILE A 1 155 ? 31.444 16.466 -38.858 1.00 90.31 155 ILE A N 1
ATOM 1280 C CA . ILE A 1 155 ? 32.755 16.563 -38.197 1.00 90.31 155 ILE A CA 1
ATOM 1281 C C . ILE A 1 155 ? 33.306 17.984 -38.331 1.00 90.31 155 ILE A C 1
ATOM 1283 O O . ILE A 1 155 ? 33.833 18.573 -37.390 1.00 90.31 155 ILE A O 1
ATOM 1287 N N . ALA A 1 156 ? 33.196 18.559 -39.528 1.00 89.56 156 ALA A N 1
ATOM 1288 C CA . ALA A 1 156 ? 33.630 19.922 -39.800 1.00 89.56 156 ALA A CA 1
ATOM 1289 C C . ALA A 1 156 ? 32.954 20.462 -41.056 1.00 89.56 156 ALA A C 1
ATOM 1291 O O . ALA A 1 156 ? 32.530 19.712 -41.925 1.00 89.56 156 ALA A O 1
ATOM 1292 N N . GLY A 1 157 ? 32.883 21.777 -41.207 1.00 90.50 157 GLY A N 1
ATOM 1293 C CA . GLY A 1 157 ? 32.459 22.372 -42.465 1.00 90.50 157 GLY A CA 1
ATOM 1294 C C . GLY A 1 157 ? 32.231 23.861 -42.347 1.00 90.50 157 GLY A C 1
ATOM 1295 O O . GLY A 1 157 ? 32.133 24.407 -41.250 1.00 90.50 157 GLY A O 1
ATOM 1296 N N . GLN A 1 158 ? 32.148 24.520 -43.492 1.00 88.75 158 GLN A N 1
ATOM 1297 C CA . GLN A 1 158 ? 31.822 25.929 -43.570 1.00 88.75 158 GLN A CA 1
ATOM 1298 C C . GLN A 1 158 ? 30.939 26.188 -44.781 1.00 88.75 158 GLN A C 1
ATOM 1300 O O . GLN A 1 158 ? 31.286 25.826 -45.908 1.00 88.75 158 GLN A O 1
ATOM 1305 N N . ASP A 1 159 ? 29.833 26.881 -44.533 1.00 88.25 159 ASP A N 1
ATOM 1306 C CA . ASP A 1 159 ? 28.839 27.175 -45.551 1.00 88.25 159 ASP A CA 1
ATOM 1307 C C . ASP A 1 159 ? 29.082 28.559 -46.166 1.00 88.25 159 ASP A C 1
ATOM 1309 O O . ASP A 1 159 ? 29.333 29.538 -45.461 1.00 88.25 159 ASP A O 1
ATOM 1313 N N . ARG A 1 160 ? 29.018 28.634 -47.503 1.00 84.62 160 ARG A N 1
ATOM 1314 C CA . ARG A 1 160 ? 29.009 29.877 -48.303 1.00 84.62 160 ARG A CA 1
ATOM 1315 C C . ARG A 1 160 ? 30.092 30.914 -47.954 1.00 84.62 160 ARG A C 1
ATOM 1317 O O . ARG A 1 160 ? 29.831 32.117 -47.942 1.00 84.62 160 ARG A O 1
ATOM 1324 N N . LYS A 1 161 ? 31.341 30.492 -47.742 1.00 89.62 161 LYS A N 1
ATOM 1325 C CA . LYS A 1 161 ? 32.464 31.424 -47.551 1.00 89.62 161 LYS A CA 1
ATOM 1326 C C . LYS A 1 161 ? 32.819 32.137 -48.860 1.00 89.62 161 LYS A C 1
ATOM 1328 O O . LYS A 1 161 ? 33.147 31.474 -49.838 1.00 89.62 161 LYS A O 1
ATOM 1333 N N . VAL A 1 162 ? 32.786 33.470 -48.871 1.00 89.56 162 VAL A N 1
ATOM 1334 C CA . VAL A 1 162 ? 33.010 34.300 -50.072 1.00 89.56 162 VAL A CA 1
ATOM 1335 C C . VAL A 1 162 ? 34.472 34.746 -50.193 1.00 89.56 162 VAL A C 1
ATOM 1337 O O . VAL A 1 162 ? 35.091 35.132 -49.202 1.00 89.56 162 VAL A O 1
ATOM 1340 N N . PHE A 1 163 ? 35.006 34.735 -51.414 1.00 89.94 163 PHE A N 1
ATOM 1341 C CA . PHE A 1 163 ? 36.354 35.174 -51.775 1.00 89.94 163 PHE A CA 1
ATOM 1342 C C . PHE A 1 163 ? 36.308 36.152 -52.954 1.00 89.94 163 PHE A C 1
ATOM 1344 O O . PHE A 1 163 ? 35.492 36.002 -53.866 1.00 89.94 163 PHE A O 1
ATOM 1351 N N . SER A 1 164 ? 37.205 37.140 -52.945 1.00 83.56 164 SER A N 1
ATOM 1352 C CA . SER A 1 164 ? 37.354 38.145 -54.008 1.00 83.56 164 SER A CA 1
ATOM 1353 C C . SER A 1 164 ? 37.992 37.597 -55.285 1.00 83.56 164 SER A C 1
ATOM 1355 O O . SER A 1 164 ? 37.747 38.121 -56.366 1.00 83.56 164 SER A O 1
ATOM 1357 N N . ASP A 1 165 ? 38.806 36.547 -55.173 1.00 85.38 165 ASP A N 1
ATOM 1358 C CA . ASP A 1 165 ? 39.544 35.946 -56.279 1.00 85.38 165 ASP A CA 1
ATOM 1359 C C . ASP A 1 165 ? 39.595 34.413 -56.158 1.00 85.38 165 ASP A C 1
ATOM 1361 O O . ASP A 1 165 ? 39.549 33.845 -55.061 1.00 85.38 165 ASP A O 1
ATOM 1365 N N . LYS A 1 166 ? 39.675 33.734 -57.310 1.00 85.31 166 LYS A N 1
ATOM 1366 C CA . LYS A 1 166 ? 39.644 32.265 -57.403 1.00 85.31 166 LYS A CA 1
ATOM 1367 C C . LYS A 1 166 ? 40.862 31.613 -56.745 1.00 85.31 166 LYS A C 1
ATOM 1369 O O . LYS A 1 166 ? 40.718 30.599 -56.069 1.00 85.31 166 LYS A O 1
ATOM 1374 N N . ALA A 1 167 ? 42.042 32.218 -56.891 1.00 85.88 167 ALA A N 1
ATOM 1375 C CA . ALA A 1 167 ? 43.295 31.670 -56.377 1.00 85.88 167 ALA A CA 1
ATOM 1376 C C . ALA A 1 167 ? 43.323 31.633 -54.837 1.00 85.88 167 ALA A C 1
ATOM 1378 O O . ALA A 1 167 ? 43.787 30.656 -54.246 1.00 85.88 167 ALA A O 1
ATOM 1379 N N . ALA A 1 168 ? 42.787 32.658 -54.167 1.00 85.56 168 ALA A N 1
ATOM 1380 C CA . ALA A 1 168 ? 42.645 32.684 -52.713 1.00 85.56 168 ALA A CA 1
ATOM 1381 C C . ALA A 1 168 ? 41.664 31.616 -52.206 1.00 85.56 168 ALA A C 1
ATOM 1383 O O . ALA A 1 168 ? 41.936 30.965 -51.193 1.00 85.56 168 ALA A O 1
ATOM 1384 N N . MET A 1 169 ? 40.554 31.406 -52.923 1.00 92.31 169 MET A N 1
ATOM 1385 C CA . MET A 1 169 ? 39.578 30.356 -52.618 1.00 92.31 169 MET A CA 1
ATOM 1386 C C . MET A 1 169 ? 40.190 28.959 -52.771 1.00 92.31 169 MET A C 1
ATOM 1388 O O . MET A 1 169 ? 40.108 28.161 -51.839 1.00 92.31 169 MET A O 1
ATOM 1392 N N . GLU A 1 170 ? 40.884 28.689 -53.880 1.00 89.56 170 GLU A N 1
ATOM 1393 C CA . GLU A 1 170 ? 41.574 27.415 -54.124 1.00 89.56 170 GLU A CA 1
ATOM 1394 C C . GLU A 1 170 ? 42.677 27.156 -53.092 1.00 89.56 170 GLU A C 1
ATOM 1396 O O . GLU A 1 170 ? 42.789 26.049 -52.567 1.00 89.56 170 GLU A O 1
ATOM 1401 N N . LYS A 1 171 ? 43.458 28.181 -52.722 1.00 90.56 171 LYS A N 1
ATOM 1402 C CA . LYS A 1 171 ? 44.464 28.073 -51.654 1.00 90.56 171 LYS A CA 1
ATOM 1403 C C . LYS A 1 171 ? 43.825 27.708 -50.312 1.00 90.56 171 LYS A C 1
ATOM 1405 O O . LYS A 1 171 ? 44.369 26.878 -49.582 1.00 90.56 171 LYS A O 1
ATOM 1410 N N . TYR A 1 172 ? 42.682 28.310 -49.982 1.00 91.12 172 TYR A N 1
ATOM 1411 C CA . TYR A 1 172 ? 41.940 27.992 -48.764 1.00 91.12 172 TYR A CA 1
ATOM 1412 C C . TYR A 1 172 ? 41.361 26.569 -48.803 1.00 91.12 172 TYR A C 1
ATOM 1414 O O . TYR A 1 172 ? 41.530 25.827 -47.835 1.00 91.12 172 TYR A O 1
ATOM 1422 N N . LEU A 1 173 ? 40.734 26.171 -49.915 1.00 89.94 173 LEU A N 1
ATOM 1423 C CA . LEU A 1 173 ? 40.181 24.829 -50.110 1.00 89.94 173 LEU A CA 1
ATOM 1424 C C . LEU A 1 173 ? 41.272 23.758 -50.007 1.00 89.94 173 LEU A C 1
ATOM 1426 O O . LEU A 1 173 ? 41.132 22.830 -49.217 1.00 89.94 173 LEU A O 1
ATOM 1430 N N . ASN A 1 174 ? 42.396 23.928 -50.708 1.00 90.44 174 ASN A N 1
ATOM 1431 C CA . ASN A 1 174 ? 43.536 23.008 -50.644 1.00 90.44 174 ASN A CA 1
ATOM 1432 C C . ASN A 1 174 ? 44.115 22.901 -49.226 1.00 90.44 174 ASN A C 1
ATOM 1434 O O . ASN A 1 174 ? 44.520 21.821 -48.802 1.00 90.44 174 ASN A O 1
ATOM 1438 N N . GLY A 1 175 ? 44.100 23.997 -48.459 1.00 89.62 175 GLY A N 1
ATOM 1439 C CA . GLY A 1 175 ? 44.455 23.976 -47.041 1.00 89.62 175 GLY A CA 1
ATOM 1440 C C . GLY A 1 175 ? 43.518 23.103 -46.198 1.00 89.62 175 GLY A C 1
ATOM 1441 O O . GLY A 1 175 ? 43.986 22.394 -45.310 1.00 89.62 175 GLY A O 1
ATOM 1442 N N . ARG A 1 176 ? 42.209 23.110 -46.486 1.00 92.88 176 ARG A N 1
ATOM 1443 C CA . ARG A 1 176 ? 41.219 22.265 -45.795 1.00 92.88 176 ARG A CA 1
ATOM 1444 C C . ARG A 1 176 ? 41.289 20.811 -46.229 1.00 92.88 176 ARG A C 1
ATOM 1446 O O . ARG A 1 176 ? 41.291 19.949 -45.361 1.00 92.88 176 ARG A O 1
ATOM 1453 N N . ILE A 1 177 ? 41.442 20.545 -47.526 1.00 90.94 177 ILE A N 1
ATOM 1454 C CA . ILE A 1 177 ? 41.677 19.189 -48.040 1.00 90.94 177 ILE A CA 1
ATOM 1455 C C . ILE A 1 177 ? 42.903 18.586 -47.347 1.00 90.94 177 ILE A C 1
ATOM 1457 O O . ILE A 1 177 ? 42.811 17.500 -46.789 1.00 90.94 177 ILE A O 1
ATOM 1461 N N . LYS A 1 178 ? 44.016 19.330 -47.268 1.00 90.44 178 LYS A N 1
ATOM 1462 C CA . LYS A 1 178 ? 45.233 18.878 -46.580 1.00 90.44 178 LYS A CA 1
ATOM 1463 C C . LYS A 1 178 ? 45.033 18.642 -45.076 1.00 90.44 178 LYS A C 1
ATOM 1465 O O . LYS A 1 178 ? 45.640 17.732 -44.526 1.00 90.44 178 LYS A O 1
ATOM 1470 N N . ALA A 1 179 ? 44.204 19.445 -44.404 1.00 89.69 179 ALA A N 1
ATOM 1471 C CA . ALA A 1 179 ? 43.950 19.307 -42.966 1.00 89.69 179 ALA A CA 1
ATOM 1472 C C . ALA A 1 179 ? 43.197 18.014 -42.602 1.00 89.69 179 ALA A C 1
ATOM 1474 O O . ALA A 1 179 ? 43.422 17.466 -41.525 1.00 89.69 179 ALA A O 1
ATOM 1475 N N . TYR A 1 180 ? 42.331 17.526 -43.496 1.00 91.88 180 TYR A N 1
ATOM 1476 C CA . TYR A 1 180 ? 41.523 16.317 -43.284 1.00 91.88 180 TYR A CA 1
ATOM 1477 C C . TYR A 1 180 ? 41.987 15.115 -44.112 1.00 91.88 180 TYR A C 1
ATOM 1479 O O . TYR A 1 180 ? 41.365 14.061 -44.050 1.00 91.88 180 TYR A O 1
ATOM 1487 N N . ASP A 1 181 ? 43.096 15.238 -44.844 1.00 89.94 181 ASP A N 1
ATOM 1488 C CA . ASP A 1 181 ? 43.612 14.189 -45.729 1.00 89.94 181 ASP A CA 1
ATOM 1489 C C . ASP A 1 181 ? 43.878 12.867 -44.991 1.00 89.94 181 ASP A C 1
ATOM 1491 O O . ASP A 1 181 ? 43.608 11.795 -45.525 1.00 89.94 181 ASP A O 1
ATOM 1495 N N . ARG A 1 182 ? 44.287 12.953 -43.715 1.00 89.75 182 ARG A N 1
ATOM 1496 C CA . ARG A 1 182 ? 44.506 11.800 -42.824 1.00 89.75 182 ARG A CA 1
ATOM 1497 C C . ARG A 1 182 ? 43.283 10.893 -42.648 1.00 89.75 182 ARG A C 1
ATOM 1499 O O . ARG A 1 182 ? 43.453 9.735 -42.311 1.00 89.75 182 ARG A O 1
ATOM 1506 N N . LEU A 1 183 ? 42.066 11.412 -42.835 1.00 88.62 183 LEU A N 1
ATOM 1507 C CA . LEU A 1 183 ? 40.830 10.629 -42.697 1.00 88.62 183 LEU A CA 1
ATOM 1508 C C . LEU A 1 183 ? 40.544 9.769 -43.935 1.00 88.62 183 LEU A C 1
ATOM 1510 O O . LEU A 1 183 ? 39.679 8.901 -43.892 1.00 88.62 183 LEU A O 1
ATOM 1514 N N . PHE A 1 184 ? 41.262 10.013 -45.034 1.00 91.69 184 PHE A N 1
ATOM 1515 C CA . PHE A 1 184 ? 41.050 9.396 -46.341 1.00 91.69 184 PHE A CA 1
ATOM 1516 C C . PHE A 1 184 ? 42.306 8.661 -46.839 1.00 91.69 184 PHE A C 1
ATOM 1518 O O . PHE A 1 184 ? 42.558 8.593 -48.046 1.00 91.69 184 PHE A O 1
ATOM 1525 N N . THR A 1 185 ? 43.121 8.151 -45.912 1.00 85.81 185 THR A N 1
ATOM 1526 C CA . THR A 1 185 ? 44.301 7.317 -46.200 1.00 85.81 185 THR A CA 1
ATOM 1527 C C . THR A 1 185 ? 43.937 5.842 -46.340 1.00 85.81 185 THR A C 1
ATOM 1529 O O . THR A 1 185 ? 44.539 5.135 -47.141 1.00 85.81 185 THR A O 1
ATOM 1532 N N . GLU A 1 186 ? 42.922 5.391 -45.602 1.00 87.25 186 GLU A N 1
ATOM 1533 C CA . GLU A 1 186 ? 42.439 4.010 -45.582 1.00 87.25 186 GLU A CA 1
ATOM 1534 C C . GLU A 1 186 ? 41.002 3.930 -46.104 1.00 87.25 186 GLU A C 1
ATOM 1536 O O . GLU A 1 186 ? 40.244 4.904 -46.047 1.00 87.25 186 GLU A O 1
ATOM 1541 N N . ILE A 1 187 ? 40.624 2.781 -46.667 1.00 86.19 187 ILE A N 1
ATOM 1542 C CA . ILE A 1 187 ? 39.259 2.550 -47.171 1.00 86.19 187 ILE A CA 1
ATOM 1543 C C . ILE A 1 187 ? 38.281 2.280 -46.017 1.00 86.19 187 ILE A C 1
ATOM 1545 O O . ILE A 1 187 ? 37.102 2.608 -46.130 1.00 86.19 187 ILE A O 1
ATOM 1549 N N . SER A 1 188 ? 38.767 1.731 -44.905 1.00 86.12 188 SER A N 1
ATOM 1550 C CA . SER A 1 188 ? 37.985 1.468 -43.695 1.00 86.12 188 SER A CA 1
ATOM 1551 C C . SER A 1 188 ? 38.809 1.840 -42.460 1.00 86.12 188 SER A C 1
ATOM 1553 O O . SER A 1 188 ? 39.327 0.947 -41.795 1.00 86.12 188 SER A O 1
ATOM 1555 N N . PRO A 1 189 ? 39.029 3.141 -42.199 1.00 87.69 189 PRO A N 1
ATOM 1556 C CA . PRO A 1 189 ? 39.703 3.551 -40.973 1.00 87.69 189 PRO A CA 1
ATOM 1557 C C . PRO A 1 189 ? 38.847 3.163 -39.754 1.00 87.69 189 PRO A C 1
ATOM 1559 O O . PRO A 1 189 ? 37.626 3.057 -39.893 1.00 87.69 189 PRO A O 1
ATOM 1562 N N . PRO A 1 190 ? 39.440 2.980 -38.565 1.00 87.75 190 PRO A N 1
ATOM 1563 C CA . PRO A 1 190 ? 38.667 2.732 -37.355 1.00 87.75 190 PRO A CA 1
ATOM 1564 C C . PRO A 1 190 ? 37.750 3.926 -37.046 1.00 87.75 190 PRO A C 1
ATOM 1566 O O . PRO A 1 190 ? 38.096 5.087 -37.289 1.00 87.75 190 PRO A O 1
ATOM 1569 N N . ILE A 1 191 ? 36.551 3.632 -36.548 1.00 88.38 191 ILE A N 1
ATOM 1570 C CA . ILE A 1 191 ? 35.543 4.621 -36.178 1.00 88.38 191 ILE A CA 1
ATOM 1571 C C . ILE A 1 191 ? 35.897 5.168 -34.788 1.00 88.38 191 ILE A C 1
ATOM 1573 O O . ILE A 1 191 ? 35.982 4.390 -33.838 1.00 88.38 191 ILE A O 1
ATOM 1577 N N . PRO A 1 192 ? 36.050 6.488 -34.615 1.00 87.75 192 PRO A N 1
ATOM 1578 C CA . PRO A 1 192 ? 36.173 7.087 -33.295 1.00 87.75 192 PRO A CA 1
ATOM 1579 C C . PRO A 1 192 ? 34.952 6.762 -32.438 1.00 87.75 192 PRO A C 1
ATOM 1581 O O . PRO A 1 192 ? 33.822 6.804 -32.925 1.00 87.75 192 PRO A O 1
ATOM 1584 N N . GLN A 1 193 ? 35.160 6.490 -31.153 1.00 84.44 193 GLN A N 1
ATOM 1585 C CA . GLN A 1 193 ? 34.092 6.030 -30.260 1.00 84.44 193 GLN A CA 1
ATOM 1586 C C . GLN A 1 193 ? 32.888 6.989 -30.200 1.00 84.44 193 GLN A C 1
ATOM 1588 O O . GLN A 1 193 ? 31.748 6.540 -30.128 1.00 84.44 193 GLN A O 1
ATOM 1593 N N . GLU A 1 194 ? 33.122 8.299 -30.352 1.00 85.44 194 GLU A N 1
ATOM 1594 C CA . GLU A 1 194 ? 32.079 9.337 -30.429 1.00 85.44 194 GLU A CA 1
ATOM 1595 C C . GLU A 1 194 ? 31.121 9.200 -31.630 1.00 85.44 194 GLU A C 1
ATOM 1597 O O . GLU A 1 194 ? 30.031 9.771 -31.616 1.00 85.44 194 GLU A O 1
ATOM 1602 N N . TYR A 1 195 ? 31.498 8.439 -32.664 1.00 88.06 195 TYR A N 1
ATOM 1603 C CA . TYR A 1 195 ? 30.683 8.216 -33.861 1.00 88.06 195 TYR A CA 1
ATOM 1604 C C . TYR A 1 195 ? 30.185 6.775 -34.016 1.00 88.06 195 TYR A C 1
ATOM 1606 O O . TYR A 1 195 ? 29.519 6.483 -35.010 1.00 88.06 195 TYR A O 1
ATOM 1614 N N . ALA A 1 196 ? 30.475 5.879 -33.067 1.00 84.56 196 ALA A N 1
ATOM 1615 C CA . ALA A 1 196 ? 30.179 4.450 -33.185 1.00 84.56 196 ALA A CA 1
ATOM 1616 C C . ALA A 1 196 ? 28.689 4.157 -33.438 1.00 84.56 196 ALA A C 1
ATOM 1618 O O . ALA A 1 196 ? 28.357 3.323 -34.281 1.00 84.56 196 ALA A O 1
ATOM 1619 N N . ASP A 1 197 ? 27.785 4.882 -32.776 1.00 84.38 197 ASP A N 1
ATOM 1620 C CA . ASP A 1 197 ? 26.341 4.638 -32.878 1.00 84.38 197 ASP A CA 1
ATOM 1621 C C . ASP A 1 197 ? 25.770 4.934 -34.272 1.00 84.38 197 ASP A C 1
ATOM 1623 O O . ASP A 1 197 ? 24.810 4.292 -34.693 1.00 84.38 197 ASP A O 1
ATOM 1627 N N . TYR A 1 198 ? 26.403 5.818 -35.051 1.00 84.75 198 TYR A N 1
ATOM 1628 C CA . TYR A 1 198 ? 25.997 6.094 -36.437 1.00 84.75 198 TYR A CA 1
ATOM 1629 C C . TYR A 1 198 ? 26.261 4.921 -37.394 1.00 84.75 198 TYR A C 1
ATOM 1631 O O . TYR A 1 198 ? 25.781 4.932 -38.530 1.00 84.75 198 TYR A O 1
ATOM 1639 N N . PHE A 1 199 ? 27.027 3.922 -36.951 1.00 86.06 199 PHE A N 1
ATOM 1640 C CA . PHE A 1 199 ? 27.360 2.710 -37.699 1.00 86.06 199 PHE A CA 1
ATOM 1641 C C . PHE A 1 199 ? 26.756 1.448 -37.070 1.00 86.06 199 PHE A C 1
ATOM 1643 O O . PHE A 1 199 ? 27.105 0.339 -37.479 1.00 86.06 199 PHE A O 1
ATOM 1650 N N . LYS A 1 200 ? 25.839 1.605 -36.106 1.00 84.62 200 LYS A N 1
ATOM 1651 C CA . LYS A 1 200 ? 25.055 0.507 -35.539 1.00 84.62 200 LYS A CA 1
ATOM 1652 C C . LYS A 1 200 ? 23.672 0.441 -36.183 1.00 84.62 200 LYS A C 1
ATOM 1654 O O . LYS A 1 200 ? 23.029 1.464 -36.405 1.00 84.62 200 LYS A O 1
ATOM 1659 N N . VAL A 1 201 ? 23.196 -0.770 -36.449 1.00 79.31 201 VAL A N 1
ATOM 1660 C CA . VAL A 1 201 ? 21.819 -1.051 -36.873 1.00 79.31 201 VAL A CA 1
ATOM 1661 C C . VAL A 1 201 ? 21.186 -1.912 -35.792 1.00 79.31 201 VAL A C 1
ATOM 1663 O O . VAL A 1 201 ? 21.748 -2.939 -35.423 1.00 79.31 201 VAL A O 1
ATOM 1666 N N . ASN A 1 202 ? 20.053 -1.467 -35.241 1.00 82.31 202 ASN A N 1
ATOM 1667 C CA . ASN A 1 202 ? 19.382 -2.133 -34.117 1.00 82.31 202 ASN A CA 1
ATOM 1668 C C . ASN A 1 202 ? 20.328 -2.411 -32.922 1.00 82.31 202 ASN A C 1
ATOM 1670 O O . ASN A 1 202 ? 20.228 -3.438 -32.266 1.00 82.31 202 ASN A O 1
ATOM 1674 N N . GLY A 1 203 ? 21.280 -1.502 -32.663 1.00 76.12 203 GLY A N 1
ATOM 1675 C CA . GLY A 1 203 ? 22.263 -1.618 -31.574 1.00 76.12 203 GLY A CA 1
ATOM 1676 C C . GLY A 1 203 ? 23.522 -2.434 -31.901 1.00 76.12 203 GLY A C 1
ATOM 1677 O O . GLY A 1 203 ? 24.494 -2.358 -31.152 1.00 76.12 203 GLY A O 1
ATOM 1678 N N . MET A 1 204 ? 23.566 -3.138 -33.036 1.00 80.31 204 MET A N 1
ATOM 1679 C CA . MET A 1 204 ? 24.707 -3.964 -33.448 1.00 80.31 204 MET A CA 1
ATOM 1680 C C . MET A 1 204 ? 25.589 -3.239 -34.472 1.00 80.31 204 MET A C 1
ATOM 1682 O O . MET A 1 204 ? 25.080 -2.666 -35.437 1.00 80.31 204 MET A O 1
ATOM 1686 N N . LEU A 1 205 ? 26.915 -3.265 -34.287 1.00 83.25 205 LEU A N 1
ATOM 1687 C CA . LEU A 1 205 ? 27.865 -2.649 -35.222 1.00 83.25 205 LEU A CA 1
ATOM 1688 C C . LEU A 1 205 ? 27.815 -3.358 -36.582 1.00 83.25 205 LEU A C 1
ATOM 1690 O O . LEU A 1 205 ? 27.744 -4.584 -36.653 1.00 83.25 205 LEU A O 1
ATOM 1694 N N . MET A 1 206 ? 27.846 -2.586 -37.666 1.00 81.25 206 MET A N 1
ATOM 1695 C CA . MET A 1 206 ? 27.885 -3.117 -39.029 1.00 81.25 206 MET A CA 1
ATOM 1696 C C . MET A 1 206 ? 29.129 -3.994 -39.278 1.00 81.25 206 MET A C 1
ATOM 1698 O O . MET A 1 206 ? 30.207 -3.693 -38.758 1.00 81.25 206 MET A O 1
ATOM 1702 N N . PRO A 1 207 ? 29.029 -5.035 -40.123 1.00 75.31 207 PRO A N 1
ATOM 1703 C CA . PRO A 1 207 ? 30.148 -5.930 -40.405 1.00 75.31 207 PRO A CA 1
ATOM 1704 C C . PRO A 1 207 ? 31.336 -5.206 -41.068 1.00 75.31 207 PRO A C 1
ATOM 1706 O O . PRO A 1 207 ? 31.175 -4.297 -41.891 1.00 75.31 207 PRO A O 1
ATOM 1709 N N . ASP A 1 208 ? 32.547 -5.639 -40.707 1.00 75.06 208 ASP A N 1
ATOM 1710 C CA . ASP A 1 208 ? 33.849 -5.100 -41.137 1.00 75.06 208 ASP A CA 1
ATOM 1711 C C . ASP A 1 208 ? 34.113 -3.622 -40.774 1.00 75.06 208 ASP A C 1
ATOM 1713 O O . ASP A 1 208 ? 34.931 -2.951 -41.416 1.00 75.06 208 ASP A O 1
ATOM 1717 N N . TYR A 1 209 ? 33.427 -3.107 -39.753 1.00 84.06 209 TYR A N 1
ATOM 1718 C CA . TYR A 1 209 ? 33.773 -1.856 -39.082 1.00 84.06 209 TYR A CA 1
ATOM 1719 C C . TYR A 1 209 ? 34.439 -2.147 -37.737 1.00 84.06 209 TYR A C 1
ATOM 1721 O O . TYR A 1 209 ? 34.111 -3.121 -37.067 1.00 84.06 209 TYR A O 1
ATOM 1729 N N . THR A 1 210 ? 35.377 -1.294 -37.341 1.00 83.19 210 THR A N 1
ATOM 1730 C CA . THR A 1 210 ? 36.087 -1.384 -36.060 1.00 83.19 210 THR A CA 1
ATOM 1731 C C . THR A 1 210 ? 35.993 -0.054 -35.333 1.00 83.19 210 THR A C 1
ATOM 1733 O O . THR A 1 210 ? 35.936 0.993 -35.978 1.00 83.19 210 THR A O 1
ATOM 1736 N N . ILE A 1 211 ? 35.968 -0.082 -34.001 1.00 85.25 211 ILE A N 1
ATOM 1737 C CA . ILE A 1 211 ? 35.973 1.120 -33.162 1.00 85.25 211 ILE A CA 1
ATOM 1738 C C . ILE A 1 211 ? 37.408 1.366 -32.671 1.00 85.25 211 ILE A C 1
ATOM 1740 O O . ILE A 1 211 ? 38.138 0.429 -32.347 1.00 85.25 211 ILE A O 1
ATOM 1744 N N . GLU A 1 212 ? 37.851 2.625 -32.660 1.00 82.69 212 GLU A N 1
ATOM 1745 C CA . GLU A 1 212 ? 39.172 3.013 -32.156 1.00 82.69 212 GLU A CA 1
ATOM 1746 C C . GLU A 1 212 ? 39.360 2.541 -30.702 1.00 82.69 212 GLU A C 1
ATOM 1748 O O . GLU A 1 212 ? 38.635 2.970 -29.810 1.00 82.69 212 GLU A O 1
ATOM 1753 N N . GLY A 1 213 ? 40.363 1.689 -30.461 1.00 68.69 213 GLY A N 1
ATOM 1754 C CA . GLY A 1 213 ? 40.701 1.187 -29.123 1.00 68.69 213 GLY A CA 1
ATOM 1755 C C . GLY A 1 213 ? 40.126 -0.188 -28.768 1.00 68.69 213 GLY A C 1
ATOM 1756 O O . GLY A 1 213 ? 40.502 -0.723 -27.729 1.00 68.69 213 GLY A O 1
ATOM 1757 N N . GLU A 1 214 ? 39.295 -0.789 -29.625 1.00 70.19 214 GLU A N 1
ATOM 1758 C CA . GLU A 1 214 ? 38.850 -2.181 -29.477 1.00 70.19 214 GLU A CA 1
ATOM 1759 C C . GLU A 1 214 ? 39.737 -3.122 -30.313 1.00 70.19 214 GLU A C 1
ATOM 1761 O O . GLU A 1 214 ? 39.898 -2.942 -31.524 1.00 70.19 214 GLU A O 1
ATOM 1766 N N . GLU A 1 215 ? 40.350 -4.126 -29.675 1.00 40.59 215 GLU A N 1
ATOM 1767 C CA . GLU A 1 215 ? 41.050 -5.196 -30.397 1.00 40.59 215 GLU A CA 1
ATOM 1768 C C . GLU A 1 215 ? 40.036 -6.104 -31.109 1.00 40.59 215 GLU A C 1
ATOM 1770 O O . GLU A 1 215 ? 39.036 -6.523 -30.530 1.00 40.59 215 GLU A O 1
ATOM 1775 N N . LEU A 1 216 ? 40.317 -6.420 -32.379 1.00 36.12 216 LEU A N 1
ATOM 1776 C CA . LEU A 1 216 ? 39.532 -7.354 -33.188 1.00 36.12 216 LEU A CA 1
ATOM 1777 C C . LEU A 1 216 ? 39.407 -8.713 -32.476 1.00 36.12 216 LEU A C 1
ATOM 1779 O O . LEU A 1 216 ? 40.433 -9.362 -32.244 1.00 36.12 216 LEU A O 1
ATOM 1783 N N . PRO A 1 217 ? 38.187 -9.231 -32.254 1.00 35.03 217 PRO A N 1
ATOM 1784 C CA . PRO A 1 217 ? 38.005 -10.663 -32.097 1.00 35.03 217 PRO A CA 1
ATOM 1785 C C . PRO A 1 217 ? 38.517 -11.335 -33.376 1.00 35.03 217 PRO A C 1
ATOM 1787 O O . PRO A 1 217 ? 38.161 -10.933 -34.488 1.00 35.03 217 PRO A O 1
ATOM 1790 N N . GLN A 1 218 ? 39.391 -12.333 -33.237 1.00 31.62 218 GLN A N 1
ATOM 1791 C CA . GLN A 1 218 ? 39.849 -13.143 -34.363 1.00 31.62 218 GLN A CA 1
ATOM 1792 C C . GLN A 1 218 ? 38.643 -13.641 -35.166 1.00 31.62 218 GLN A C 1
ATOM 1794 O O . GLN A 1 218 ? 37.742 -14.267 -34.613 1.00 31.62 218 GLN A O 1
ATOM 1799 N N . GLN A 1 219 ? 38.657 -13.376 -36.476 1.00 34.28 219 GLN A N 1
ATOM 1800 C CA . GLN A 1 219 ? 37.737 -13.968 -37.442 1.00 34.28 219 GLN A CA 1
ATOM 1801 C C . GLN A 1 219 ? 37.767 -15.495 -37.297 1.00 34.28 219 GLN A C 1
ATOM 1803 O O . GLN A 1 219 ? 38.663 -16.162 -37.819 1.00 34.28 219 GLN A O 1
ATOM 1808 N N . GLN A 1 220 ? 36.772 -16.056 -36.611 1.00 31.17 220 GLN A N 1
ATOM 1809 C CA . GLN A 1 220 ? 36.386 -17.438 -36.834 1.00 31.17 220 GLN A CA 1
ATOM 1810 C C . GLN A 1 220 ? 35.773 -17.503 -38.231 1.00 31.17 220 GLN A C 1
ATOM 1812 O O . GLN A 1 220 ? 34.813 -16.806 -38.559 1.00 31.17 220 GLN A O 1
ATOM 1817 N N . GLN A 1 221 ? 36.417 -18.304 -39.075 1.00 29.08 221 GLN A N 1
ATOM 1818 C CA . GLN A 1 221 ? 35.910 -18.738 -40.367 1.00 29.08 221 GLN A CA 1
ATOM 1819 C C . GLN A 1 221 ? 34.440 -19.131 -40.242 1.00 29.08 221 GLN A C 1
ATOM 1821 O O . GLN A 1 221 ? 34.061 -19.760 -39.257 1.00 29.08 221 GLN A O 1
ATOM 1826 N N . ALA A 1 222 ? 33.650 -18.786 -41.261 1.00 37.03 222 ALA A N 1
ATOM 1827 C CA . ALA A 1 222 ? 32.287 -19.257 -41.440 1.00 37.03 222 ALA A CA 1
ATOM 1828 C C . ALA A 1 222 ? 32.230 -20.781 -41.248 1.00 37.03 222 ALA A C 1
ATOM 1830 O O . ALA A 1 222 ? 32.545 -21.550 -42.159 1.00 37.03 222 ALA A O 1
ATOM 1831 N N . ALA A 1 223 ? 31.861 -21.204 -40.041 1.00 26.42 223 ALA A N 1
ATOM 1832 C CA . ALA A 1 223 ? 31.386 -22.542 -39.790 1.00 26.42 223 ALA A CA 1
ATOM 1833 C C . ALA A 1 223 ? 30.005 -22.626 -40.435 1.00 26.42 223 ALA A C 1
ATOM 1835 O O . ALA A 1 223 ? 29.189 -21.707 -40.325 1.00 26.42 223 ALA A O 1
ATOM 1836 N N . ALA A 1 224 ? 29.778 -23.714 -41.164 1.00 28.80 224 ALA A N 1
ATOM 1837 C CA . ALA A 1 224 ? 28.454 -24.103 -41.601 1.00 28.80 224 ALA A CA 1
ATOM 1838 C C . ALA A 1 224 ? 27.469 -23.983 -40.427 1.00 28.80 224 ALA A C 1
ATOM 1840 O O . ALA A 1 224 ? 27.851 -24.218 -39.279 1.00 28.80 224 ALA A O 1
ATOM 1841 N N . ILE A 1 225 ? 26.224 -23.615 -40.743 1.00 29.83 225 ILE A N 1
ATOM 1842 C CA . ILE A 1 225 ? 25.072 -23.716 -39.841 1.00 29.83 225 ILE A CA 1
ATOM 1843 C C . ILE A 1 225 ? 25.243 -25.010 -39.033 1.00 29.83 225 ILE A C 1
ATOM 1845 O O . ILE A 1 225 ? 25.311 -26.070 -39.664 1.00 29.83 225 ILE A O 1
ATOM 1849 N N . PRO A 1 226 ? 25.381 -24.955 -37.698 1.00 27.66 226 PRO A N 1
ATOM 1850 C CA . PRO A 1 226 ? 25.474 -26.170 -36.922 1.00 27.66 226 PRO A CA 1
ATOM 1851 C C . PRO A 1 226 ? 24.139 -26.887 -37.078 1.00 27.66 226 PRO A C 1
ATOM 1853 O O . PRO A 1 226 ? 23.101 -26.411 -36.616 1.00 27.66 226 PRO A O 1
ATOM 1856 N N . GLU A 1 227 ? 24.169 -28.031 -37.756 1.00 27.19 227 GLU A N 1
ATOM 1857 C CA . GLU A 1 227 ? 23.284 -29.120 -37.386 1.00 27.19 227 GLU A CA 1
ATOM 1858 C C . GLU A 1 227 ? 23.385 -29.278 -35.873 1.00 27.19 227 GLU A C 1
ATOM 1860 O O . GLU A 1 227 ? 24.478 -29.335 -35.314 1.00 27.19 227 GLU A O 1
ATOM 1865 N N . ASN A 1 228 ? 22.217 -29.279 -35.250 1.00 33.59 228 ASN A N 1
ATOM 1866 C CA . ASN A 1 228 ? 21.905 -29.654 -33.884 1.00 33.59 228 ASN A CA 1
ATOM 1867 C C . ASN A 1 228 ? 22.919 -30.648 -33.264 1.00 33.59 228 ASN A C 1
ATOM 1869 O O . ASN A 1 228 ? 22.707 -31.851 -33.283 1.00 33.59 228 ASN A O 1
ATOM 1873 N N . THR A 1 229 ? 24.049 -30.147 -32.762 1.00 32.69 229 THR A N 1
ATOM 1874 C CA . THR A 1 229 ? 25.095 -30.902 -32.046 1.00 32.69 229 THR A CA 1
ATOM 1875 C C . THR A 1 229 ? 25.761 -29.969 -31.032 1.00 32.69 229 THR A C 1
ATOM 1877 O O . THR A 1 229 ? 26.962 -29.723 -31.018 1.00 32.69 229 THR A O 1
ATOM 1880 N N . GLY A 1 230 ? 24.912 -29.375 -30.194 1.00 29.19 230 GLY A N 1
ATOM 1881 C CA . GLY A 1 230 ? 25.262 -28.767 -28.906 1.00 29.19 230 GLY A CA 1
ATOM 1882 C C . GLY A 1 230 ? 24.565 -29.486 -27.748 1.00 29.19 230 GLY A C 1
ATOM 1883 O O . GLY A 1 230 ? 24.383 -28.920 -26.683 1.00 29.19 230 GLY A O 1
ATOM 1884 N N . GLN A 1 231 ? 24.139 -30.721 -27.994 1.00 34.91 231 GLN A N 1
ATOM 1885 C CA . GLN A 1 231 ? 23.887 -31.766 -27.018 1.00 34.91 231 GLN A CA 1
ATOM 1886 C C . GLN A 1 231 ? 25.032 -32.749 -27.245 1.00 34.91 231 GLN A C 1
ATOM 1888 O O . GLN A 1 231 ? 25.034 -33.342 -28.313 1.00 34.91 231 GLN A O 1
ATOM 1893 N N . GLU A 1 232 ? 26.029 -32.831 -26.355 1.00 34.81 232 GLU A N 1
ATOM 1894 C CA . GLU A 1 232 ? 26.892 -34.032 -26.188 1.00 34.81 232 GLU A CA 1
ATOM 1895 C C . GLU A 1 232 ? 28.073 -33.869 -25.211 1.00 34.81 232 GLU A C 1
ATOM 1897 O O . GLU A 1 232 ? 28.957 -34.721 -25.181 1.00 34.81 232 GLU A O 1
ATOM 1902 N N . LYS A 1 233 ? 28.110 -32.845 -24.342 1.00 33.53 233 LYS A N 1
ATOM 1903 C CA . LYS A 1 233 ? 29.068 -32.872 -23.215 1.00 33.53 233 LYS A CA 1
ATOM 1904 C C . LYS A 1 233 ? 28.540 -32.713 -21.799 1.00 33.53 233 LYS A C 1
ATOM 1906 O O . LYS A 1 233 ? 29.350 -32.801 -20.891 1.00 33.53 233 LYS A O 1
ATOM 1911 N N . GLU A 1 234 ? 27.223 -32.668 -21.624 1.00 36.41 234 GLU A N 1
ATOM 1912 C CA . GLU A 1 234 ? 26.536 -32.977 -20.357 1.00 36.41 234 GLU A CA 1
ATOM 1913 C C . GLU A 1 234 ? 25.215 -33.710 -20.664 1.00 36.41 234 GLU A C 1
ATOM 1915 O O . GLU A 1 234 ? 24.131 -33.292 -20.291 1.00 36.41 234 GLU A O 1
ATOM 1920 N N . ARG A 1 235 ? 25.292 -34.788 -21.457 1.00 39.16 235 ARG A N 1
ATOM 1921 C CA . ARG A 1 235 ? 24.191 -35.753 -21.665 1.00 39.16 235 ARG A CA 1
ATOM 1922 C C . ARG A 1 235 ? 24.644 -37.186 -21.403 1.00 39.16 235 ARG A C 1
ATOM 1924 O O . ARG A 1 235 ? 24.249 -38.119 -22.091 1.00 39.16 235 ARG A O 1
ATOM 1931 N N . GLU A 1 236 ? 25.524 -37.343 -20.421 1.00 37.38 236 GLU A N 1
ATOM 1932 C CA . GLU A 1 236 ? 25.894 -38.655 -19.874 1.00 37.38 236 GLU A CA 1
ATOM 1933 C C . GLU A 1 236 ? 25.264 -38.913 -18.494 1.00 37.38 236 GLU A C 1
ATOM 1935 O O . GLU A 1 236 ? 25.481 -39.970 -17.913 1.00 37.38 236 GLU A O 1
ATOM 1940 N N . HIS A 1 237 ? 24.413 -38.005 -18.011 1.00 39.09 237 HIS A N 1
ATOM 1941 C CA . HIS A 1 237 ? 23.566 -38.202 -16.841 1.00 39.09 237 HIS A CA 1
ATOM 1942 C C . HIS A 1 237 ? 22.175 -37.632 -17.146 1.00 39.09 237 HIS A C 1
ATOM 1944 O O . HIS A 1 237 ? 21.977 -36.434 -17.070 1.00 39.09 237 HIS A O 1
ATOM 1950 N N . MET A 1 238 ? 21.239 -38.481 -17.567 1.00 46.16 238 MET A N 1
ATOM 1951 C CA . MET A 1 238 ? 19.799 -38.237 -17.415 1.00 46.16 238 MET A CA 1
ATOM 1952 C C . MET A 1 238 ? 19.304 -39.435 -16.612 1.00 46.16 238 MET A C 1
ATOM 1954 O O . MET A 1 238 ? 19.053 -40.499 -17.176 1.00 46.16 238 MET A O 1
ATOM 1958 N N . SER A 1 239 ? 19.323 -39.331 -15.286 1.00 47.31 239 SER A N 1
ATOM 1959 C CA . SER A 1 239 ? 18.804 -40.386 -14.403 1.00 47.31 239 SER A CA 1
ATOM 1960 C C . SER A 1 239 ? 17.410 -40.075 -13.856 1.00 47.31 239 SER A C 1
ATOM 1962 O O . SER A 1 239 ? 16.870 -40.895 -13.117 1.00 47.31 239 SER A O 1
ATOM 1964 N N . GLU A 1 240 ? 16.825 -38.927 -14.208 1.00 59.72 240 GLU A N 1
ATOM 1965 C CA . GLU A 1 240 ? 15.686 -38.327 -13.498 1.00 59.72 240 GLU A CA 1
ATOM 1966 C C . GLU A 1 240 ? 14.592 -37.817 -14.466 1.00 59.72 240 GLU A C 1
ATOM 1968 O O . GLU A 1 240 ? 14.783 -37.828 -15.681 1.00 59.72 240 GLU A O 1
ATOM 1973 N N . GLN A 1 241 ? 13.401 -37.482 -13.947 1.00 75.44 241 GLN A N 1
ATOM 1974 C CA . GLN A 1 241 ? 12.135 -37.437 -14.711 1.00 75.44 241 GLN A CA 1
ATOM 1975 C C . GLN A 1 241 ? 12.071 -36.311 -15.756 1.00 75.44 241 GLN A C 1
ATOM 1977 O O . GLN A 1 241 ? 11.621 -36.529 -16.881 1.00 75.44 241 GLN A O 1
ATOM 1982 N N . PHE A 1 242 ? 12.505 -35.106 -15.384 1.00 88.50 242 PHE A N 1
ATOM 1983 C CA . PHE A 1 242 ? 12.643 -33.950 -16.269 1.00 88.50 242 PHE A CA 1
ATOM 1984 C C . PHE A 1 242 ? 13.661 -32.967 -15.683 1.00 88.50 242 PHE A C 1
ATOM 1986 O O . PHE A 1 242 ? 13.986 -33.033 -14.500 1.00 88.50 242 PHE A O 1
ATOM 1993 N N . SER A 1 243 ? 14.126 -32.027 -16.495 1.00 89.38 243 SER A N 1
ATOM 1994 C CA . SER A 1 243 ? 15.096 -31.003 -16.116 1.00 89.38 243 SER A CA 1
ATOM 1995 C C . SER A 1 243 ? 14.527 -29.611 -16.361 1.00 89.38 243 SER A C 1
ATOM 1997 O O . SER A 1 243 ? 13.821 -29.359 -17.346 1.00 89.38 243 SER A O 1
ATOM 1999 N N . ILE A 1 244 ? 14.885 -28.677 -15.487 1.00 91.94 244 ILE A N 1
ATOM 2000 C CA . ILE A 1 244 ? 14.546 -27.260 -15.612 1.00 91.94 244 ILE A CA 1
ATOM 2001 C C . ILE A 1 244 ? 15.805 -26.427 -15.810 1.00 91.94 244 ILE A C 1
ATOM 2003 O O . ILE A 1 244 ? 16.856 -26.715 -15.248 1.00 91.94 244 ILE A O 1
ATOM 2007 N N . MET A 1 245 ? 15.721 -25.372 -16.616 1.00 90.88 245 MET A N 1
ATOM 2008 C CA . MET A 1 245 ? 16.843 -24.453 -16.795 1.00 90.88 245 MET A CA 1
ATOM 2009 C C . MET A 1 245 ? 16.702 -23.274 -15.841 1.00 90.88 245 MET A C 1
ATOM 2011 O O . MET A 1 245 ? 15.818 -22.432 -16.011 1.00 90.88 245 MET A O 1
ATOM 2015 N N . ILE A 1 246 ? 17.607 -23.188 -14.876 1.00 91.81 246 ILE A N 1
ATOM 2016 C CA . ILE A 1 246 ? 17.754 -22.040 -13.990 1.00 91.81 246 ILE A CA 1
ATOM 2017 C C . ILE A 1 246 ? 18.504 -20.936 -14.735 1.00 91.81 246 ILE A C 1
ATOM 2019 O O . ILE A 1 246 ? 19.567 -21.164 -15.312 1.00 91.81 246 ILE A O 1
ATOM 2023 N N . GLY A 1 247 ? 17.965 -19.721 -14.730 1.00 88.69 247 GLY A N 1
ATOM 2024 C CA . GLY A 1 247 ? 18.557 -18.570 -15.402 1.00 88.69 247 GLY A CA 1
ATOM 2025 C C . GLY A 1 247 ? 18.522 -17.304 -14.556 1.00 88.69 247 GLY A C 1
ATOM 2026 O O . GLY A 1 247 ? 17.697 -17.151 -13.659 1.00 88.69 247 GLY A O 1
ATOM 2027 N N . ASN A 1 248 ? 19.413 -16.370 -14.892 1.00 87.62 248 ASN A N 1
ATOM 2028 C CA . ASN A 1 248 ? 19.483 -15.050 -14.272 1.00 87.62 248 ASN A CA 1
ATOM 2029 C C . ASN A 1 248 ? 18.822 -13.992 -15.176 1.00 87.62 248 ASN A C 1
ATOM 2031 O O . ASN A 1 248 ? 19.222 -13.811 -16.335 1.00 87.62 248 ASN A O 1
ATOM 2035 N N . ARG A 1 249 ? 17.795 -13.303 -14.663 1.00 81.56 249 ARG A N 1
ATOM 2036 C CA . ARG A 1 249 ? 16.973 -12.357 -15.422 1.00 81.56 249 ARG A CA 1
ATOM 2037 C C . ARG A 1 249 ? 17.795 -11.205 -15.981 1.00 81.56 249 ARG A C 1
ATOM 2039 O O . ARG A 1 249 ? 17.789 -11.022 -17.199 1.00 81.56 249 ARG A O 1
ATOM 2046 N N . SER A 1 250 ? 18.578 -10.555 -15.127 1.00 82.62 250 SER A N 1
ATOM 2047 C CA . SER A 1 250 ? 19.485 -9.467 -15.493 1.00 82.62 250 SER A CA 1
ATOM 2048 C C . SER A 1 250 ? 20.535 -9.866 -16.541 1.00 82.62 250 SER A C 1
ATOM 2050 O O . SER A 1 250 ? 20.790 -9.105 -17.473 1.00 82.62 250 SER A O 1
ATOM 2052 N N . ARG A 1 251 ? 21.128 -11.068 -16.457 1.00 80.06 251 ARG A N 1
ATOM 2053 C CA . ARG A 1 251 ? 22.113 -11.543 -17.459 1.00 80.06 251 ARG A CA 1
ATOM 2054 C C . ARG A 1 251 ? 21.496 -11.723 -18.843 1.00 80.06 251 ARG A C 1
ATOM 2056 O O . ARG A 1 251 ? 22.077 -11.313 -19.843 1.00 80.06 251 ARG A O 1
ATOM 2063 N N . PHE A 1 252 ? 20.294 -12.275 -18.898 1.00 74.44 252 PHE A N 1
ATOM 2064 C CA . PHE A 1 252 ? 19.580 -12.470 -20.158 1.00 74.44 252 PHE A CA 1
ATOM 2065 C C . PHE A 1 252 ? 19.107 -11.167 -20.784 1.00 74.44 252 PHE A C 1
ATOM 2067 O O . PHE A 1 252 ? 19.228 -10.999 -21.993 1.00 74.44 252 PHE A O 1
ATOM 2074 N N . GLU A 1 253 ? 18.633 -10.217 -19.977 1.00 72.44 253 GLU A N 1
ATOM 2075 C CA . GLU A 1 253 ? 18.329 -8.865 -20.457 1.00 72.44 253 GLU A CA 1
ATOM 2076 C C . GLU A 1 253 ? 19.588 -8.152 -20.975 1.00 72.44 253 GLU A C 1
ATOM 2078 O O . GLU A 1 253 ? 19.521 -7.401 -21.948 1.00 72.44 253 GLU A O 1
ATOM 2083 N N . ALA A 1 254 ? 20.755 -8.460 -20.402 1.00 65.00 254 ALA A N 1
ATOM 2084 C CA . ALA A 1 254 ? 22.059 -8.029 -20.901 1.00 65.00 254 ALA A CA 1
ATOM 2085 C C . ALA A 1 254 ? 22.559 -8.818 -22.136 1.00 65.00 254 ALA A C 1
ATOM 2087 O O . ALA A 1 254 ? 23.668 -8.566 -22.612 1.00 65.00 254 ALA A O 1
ATOM 2088 N N . GLY A 1 255 ? 21.754 -9.736 -22.682 1.00 59.88 255 GLY A N 1
ATOM 2089 C CA . GLY A 1 255 ? 22.043 -10.480 -23.910 1.00 59.88 255 GLY A CA 1
ATOM 2090 C C . GLY A 1 255 ? 22.792 -11.801 -23.717 1.00 59.88 255 GLY A C 1
ATOM 2091 O O . GLY A 1 255 ? 23.277 -12.359 -24.700 1.00 59.88 255 GLY A O 1
ATOM 2092 N N . ASP A 1 256 ? 22.896 -12.309 -22.488 1.00 70.38 256 ASP A N 1
ATOM 2093 C CA . ASP A 1 256 ? 23.497 -13.607 -22.178 1.00 70.38 256 ASP A CA 1
ATOM 2094 C C . ASP A 1 256 ? 22.407 -14.675 -21.950 1.00 70.38 256 ASP A C 1
ATOM 2096 O O . ASP A 1 256 ? 21.791 -14.705 -20.881 1.00 70.38 256 ASP A O 1
ATOM 2100 N N . PRO A 1 257 ? 22.144 -15.563 -22.930 1.00 66.38 257 PRO A N 1
ATOM 2101 C CA . PRO A 1 257 ? 21.114 -16.589 -22.813 1.00 66.38 257 PRO A CA 1
ATOM 2102 C C . PRO A 1 257 ? 21.556 -17.804 -21.987 1.00 66.38 257 PRO A C 1
ATOM 2104 O O . PRO A 1 257 ? 20.813 -18.781 -21.924 1.00 66.38 257 PRO A O 1
ATOM 2107 N N . SER A 1 258 ? 22.763 -17.796 -21.407 1.00 72.62 258 SER A N 1
ATOM 2108 C CA . SER A 1 258 ? 23.252 -18.940 -20.640 1.00 72.62 258 SER A CA 1
ATOM 2109 C C . SER A 1 258 ? 22.465 -19.142 -19.340 1.00 72.62 258 SER A C 1
ATOM 2111 O O . SER A 1 258 ? 22.104 -18.199 -18.631 1.00 72.62 258 SER A O 1
ATOM 2113 N N . GLY A 1 259 ? 22.202 -20.409 -19.039 1.00 85.44 259 GLY A N 1
ATOM 2114 C CA . GLY A 1 259 ? 21.554 -20.888 -17.825 1.00 85.44 259 GLY A CA 1
ATOM 2115 C C . GLY A 1 259 ? 22.172 -22.217 -17.402 1.00 85.44 259 GLY A C 1
ATOM 2116 O O . GLY A 1 259 ? 23.074 -22.724 -18.072 1.00 85.44 259 GLY A O 1
ATOM 2117 N N . TYR A 1 260 ? 21.689 -22.773 -16.299 1.00 88.69 260 TYR A N 1
ATOM 2118 C CA . TYR A 1 260 ? 22.131 -24.056 -15.765 1.00 88.69 260 TYR A CA 1
ATOM 2119 C C . TYR A 1 260 ? 20.962 -25.037 -15.769 1.00 88.69 260 TYR A C 1
ATOM 2121 O O . TYR A 1 260 ? 19.892 -24.709 -15.259 1.00 88.69 260 TYR A O 1
ATOM 2129 N N . TRP A 1 261 ? 21.146 -26.217 -16.358 1.00 90.06 261 TRP A N 1
ATOM 2130 C CA . TRP A 1 261 ? 20.136 -27.274 -16.329 1.00 90.06 261 TRP A CA 1
ATOM 2131 C C . TRP A 1 261 ? 20.225 -28.034 -15.009 1.00 90.06 261 TRP A C 1
ATOM 2133 O O . TRP A 1 261 ? 21.285 -28.536 -14.654 1.00 90.06 261 TRP A O 1
ATOM 2143 N N . LEU A 1 262 ? 19.110 -28.081 -14.291 1.00 91.12 262 LEU A N 1
ATOM 2144 C CA . LEU A 1 262 ? 18.943 -28.796 -13.038 1.00 91.12 262 LEU A CA 1
ATOM 2145 C C . LEU A 1 262 ? 17.961 -29.945 -13.266 1.00 91.12 262 LEU A C 1
ATOM 2147 O O . LEU A 1 262 ? 16.823 -29.706 -13.676 1.00 91.12 262 LEU A O 1
ATOM 2151 N N . ASP A 1 263 ? 18.412 -31.168 -13.019 1.00 90.62 263 ASP A N 1
ATOM 2152 C CA . ASP A 1 263 ? 17.579 -32.369 -13.088 1.00 90.62 263 ASP A CA 1
ATOM 2153 C C . ASP A 1 263 ? 16.669 -32.457 -11.857 1.00 90.62 263 ASP A C 1
ATOM 2155 O O . ASP A 1 263 ? 17.066 -32.047 -10.768 1.00 90.62 263 ASP A O 1
ATOM 2159 N N . MET A 1 264 ? 15.433 -32.929 -12.047 1.00 89.38 264 MET A N 1
ATOM 2160 C CA . MET A 1 264 ? 14.427 -33.033 -10.993 1.00 89.38 264 MET A CA 1
ATOM 2161 C C . MET A 1 264 ? 14.021 -34.504 -10.772 1.00 89.38 264 MET A C 1
ATOM 2163 O O . MET A 1 264 ? 13.664 -35.191 -11.742 1.00 89.38 264 MET A O 1
ATOM 2167 N N . PRO A 1 265 ? 13.949 -34.978 -9.511 1.00 91.19 265 PRO A N 1
ATOM 2168 C CA . PRO A 1 265 ? 14.051 -34.191 -8.280 1.00 91.19 265 PRO A CA 1
ATOM 2169 C C . PRO A 1 265 ? 15.498 -33.858 -7.859 1.00 91.19 265 PRO A C 1
ATOM 2171 O O . PRO A 1 265 ? 16.339 -34.740 -7.735 1.00 91.19 265 PRO A O 1
ATOM 2174 N N . ALA A 1 266 ? 15.752 -32.590 -7.535 1.00 90.62 266 ALA A N 1
ATOM 2175 C CA . ALA A 1 266 ? 17.050 -32.087 -7.093 1.00 90.62 266 ALA A CA 1
ATOM 2176 C C . ALA A 1 266 ? 17.180 -32.052 -5.563 1.00 90.62 266 ALA A C 1
ATOM 2178 O O . ALA A 1 266 ? 16.192 -32.005 -4.826 1.00 90.62 266 ALA A O 1
ATOM 2179 N N . THR A 1 267 ? 18.421 -31.977 -5.074 1.00 90.62 267 THR A N 1
ATOM 2180 C CA . THR A 1 267 ? 18.737 -31.586 -3.695 1.00 90.62 267 THR A CA 1
ATOM 2181 C C . THR A 1 267 ? 19.002 -30.085 -3.576 1.00 90.62 267 THR A C 1
ATOM 2183 O O . THR A 1 267 ? 19.296 -29.380 -4.546 1.00 90.62 267 THR A O 1
ATOM 2186 N N . LYS A 1 268 ? 18.957 -29.586 -2.338 1.00 89.12 268 LYS A N 1
ATOM 2187 C CA . LYS A 1 268 ? 19.270 -28.192 -2.000 1.00 89.12 268 LYS A CA 1
ATOM 2188 C C . LYS A 1 268 ? 20.678 -27.784 -2.444 1.00 89.12 268 LYS A C 1
ATOM 2190 O O . LYS A 1 268 ? 20.876 -26.680 -2.941 1.00 89.12 268 LYS A O 1
ATOM 2195 N N . GLU A 1 269 ? 21.651 -28.679 -2.298 1.00 88.38 269 GLU A N 1
ATOM 2196 C CA . GLU A 1 269 ? 23.041 -28.447 -2.696 1.00 88.38 269 GLU A CA 1
ATOM 2197 C C . GLU A 1 269 ? 23.172 -28.299 -4.214 1.00 88.38 269 GLU A C 1
ATOM 2199 O O . GLU A 1 269 ? 23.856 -27.388 -4.678 1.00 88.38 269 GLU A O 1
ATOM 2204 N N . GLN A 1 270 ? 22.476 -29.143 -4.983 1.00 90.19 270 GLN A N 1
ATOM 2205 C CA . GLN A 1 270 ? 22.462 -29.069 -6.447 1.00 90.19 270 GLN A CA 1
ATOM 2206 C C . GLN A 1 270 ? 21.797 -27.775 -6.932 1.00 90.19 270 GLN A C 1
ATOM 2208 O O . GLN A 1 270 ? 22.308 -27.114 -7.837 1.00 90.19 270 GLN A O 1
ATOM 2213 N N . LEU A 1 271 ? 20.706 -27.350 -6.282 1.00 91.62 271 LEU A N 1
ATOM 2214 C CA . LEU A 1 271 ? 20.074 -26.065 -6.575 1.00 91.62 271 LEU A CA 1
ATOM 2215 C C . LEU A 1 271 ? 21.003 -24.883 -6.257 1.00 91.62 271 LEU A C 1
ATOM 2217 O O . LEU A 1 271 ? 21.072 -23.927 -7.029 1.00 91.62 271 LEU A O 1
ATOM 2221 N N . HIS A 1 272 ? 21.746 -24.932 -5.147 1.00 90.94 272 HIS A N 1
ATOM 2222 C CA . HIS A 1 272 ? 22.710 -23.881 -4.796 1.00 90.94 272 HIS A CA 1
ATOM 2223 C C . HIS A 1 272 ? 23.855 -23.805 -5.794 1.00 90.94 272 HIS A C 1
ATOM 2225 O O . HIS A 1 272 ? 24.241 -22.703 -6.176 1.00 90.94 272 HIS A O 1
ATOM 2231 N N . GLU A 1 273 ? 24.377 -24.946 -6.237 1.00 88.31 273 GLU A N 1
ATOM 2232 C CA . GLU A 1 273 ? 25.393 -25.006 -7.286 1.00 88.31 273 GLU A CA 1
ATOM 2233 C C . GLU A 1 273 ? 24.867 -24.397 -8.595 1.00 88.31 273 GLU A C 1
ATOM 2235 O O . GLU A 1 273 ? 25.514 -23.516 -9.174 1.00 88.31 273 GLU A O 1
ATOM 2240 N N . ALA A 1 274 ? 23.648 -24.772 -9.001 1.00 89.19 274 ALA A N 1
ATOM 2241 C CA . ALA A 1 274 ? 22.977 -24.208 -10.166 1.00 89.19 274 ALA A CA 1
ATOM 2242 C C . ALA A 1 274 ? 22.838 -22.681 -10.047 1.00 89.19 274 ALA A C 1
ATOM 2244 O O . ALA A 1 274 ? 23.266 -21.951 -10.942 1.00 89.19 274 ALA A O 1
ATOM 2245 N N . MET A 1 275 ? 22.333 -22.177 -8.916 1.00 90.56 275 MET A N 1
ATOM 2246 C CA . MET A 1 275 ? 22.193 -20.743 -8.642 1.00 90.56 275 MET A CA 1
ATOM 2247 C C . MET A 1 275 ? 23.538 -20.007 -8.672 1.00 90.56 275 MET A C 1
ATOM 2249 O O . MET A 1 275 ? 23.664 -18.980 -9.341 1.00 90.56 275 MET A O 1
ATOM 2253 N N . GLN A 1 276 ? 24.567 -20.536 -8.006 1.00 86.44 276 GLN A N 1
ATOM 2254 C CA . GLN A 1 276 ? 25.897 -19.922 -7.985 1.00 86.44 276 GLN A CA 1
ATOM 2255 C C . GLN A 1 276 ? 26.496 -19.831 -9.391 1.00 86.44 276 GLN A C 1
ATOM 2257 O O . GLN A 1 276 ? 27.067 -18.798 -9.747 1.00 86.44 276 GLN A O 1
ATOM 2262 N N . SER A 1 277 ? 26.325 -20.871 -10.212 1.00 84.69 277 SER A N 1
ATOM 2263 C CA . SER A 1 277 ? 26.849 -20.912 -11.581 1.00 84.69 277 SER A CA 1
ATOM 2264 C C . SER A 1 277 ? 26.241 -19.831 -12.489 1.00 84.69 277 SER A C 1
ATOM 2266 O O . SER A 1 277 ? 26.927 -19.271 -13.352 1.00 84.69 277 SER A O 1
ATOM 2268 N N . VAL A 1 278 ? 24.972 -19.470 -12.260 1.00 88.69 278 VAL A N 1
ATOM 2269 C CA . VAL A 1 278 ? 24.288 -18.412 -13.015 1.00 88.69 278 VAL A CA 1
ATOM 2270 C C . VAL A 1 278 ? 24.410 -17.030 -12.368 1.00 88.69 278 VAL A C 1
ATOM 2272 O O . VAL A 1 278 ? 23.972 -16.042 -12.961 1.00 88.69 278 VAL A O 1
ATOM 2275 N N . GLY A 1 279 ? 25.080 -16.925 -11.217 1.00 84.00 279 GLY A N 1
ATOM 2276 C CA . GLY A 1 279 ? 25.278 -15.671 -10.488 1.00 84.00 279 GLY A CA 1
ATOM 2277 C C . GLY A 1 279 ? 24.055 -15.236 -9.679 1.00 84.00 279 GLY A C 1
ATOM 2278 O O . GLY A 1 279 ? 23.822 -14.039 -9.521 1.00 84.00 279 GLY A O 1
ATOM 2279 N N . ILE A 1 280 ? 23.250 -16.193 -9.219 1.00 87.44 280 ILE A N 1
ATOM 2280 C CA . ILE A 1 280 ? 22.168 -15.985 -8.258 1.00 87.44 280 ILE A CA 1
ATOM 2281 C C . ILE A 1 280 ? 22.712 -16.222 -6.847 1.00 87.44 280 ILE A C 1
ATOM 2283 O O . ILE A 1 280 ? 23.293 -17.264 -6.543 1.00 87.44 280 ILE A O 1
ATOM 2287 N N . THR A 1 281 ? 22.525 -15.236 -5.980 1.00 85.19 281 THR A N 1
ATOM 2288 C CA . THR A 1 281 ? 22.898 -15.240 -4.567 1.00 85.19 281 THR A CA 1
ATOM 2289 C C . THR A 1 281 ? 21.727 -14.742 -3.725 1.00 85.19 281 THR A C 1
ATOM 2291 O O . THR A 1 281 ? 20.708 -14.287 -4.245 1.00 85.19 281 THR A O 1
ATOM 2294 N N . ALA A 1 282 ? 21.878 -14.785 -2.400 1.00 79.38 282 ALA A N 1
ATOM 2295 C CA . ALA A 1 282 ? 20.904 -14.189 -1.486 1.00 79.38 282 ALA A CA 1
ATOM 2296 C C . ALA A 1 282 ? 20.716 -12.665 -1.675 1.00 79.38 282 ALA A C 1
ATOM 2298 O O . ALA A 1 282 ? 19.742 -12.116 -1.170 1.00 79.38 282 ALA A O 1
ATOM 2299 N N . ASP A 1 283 ? 21.620 -11.989 -2.394 1.00 74.69 283 ASP A N 1
ATOM 2300 C CA . ASP A 1 283 ? 21.567 -10.541 -2.629 1.00 74.69 283 ASP A CA 1
ATOM 2301 C C . ASP A 1 283 ? 20.784 -10.161 -3.905 1.00 74.69 283 ASP A C 1
ATOM 2303 O O . ASP A 1 283 ? 20.461 -8.987 -4.095 1.00 74.69 283 ASP A O 1
ATOM 2307 N N . ASN A 1 284 ? 20.479 -11.117 -4.793 1.00 82.56 284 ASN A N 1
ATOM 2308 C CA . ASN A 1 284 ? 19.706 -10.883 -6.021 1.00 82.56 284 ASN A CA 1
ATOM 2309 C C . ASN A 1 284 ? 18.637 -11.958 -6.316 1.00 82.56 284 ASN A C 1
ATOM 2311 O O . ASN A 1 284 ? 18.563 -12.469 -7.438 1.00 82.56 284 ASN A O 1
ATOM 2315 N N . PRO A 1 285 ? 17.757 -12.283 -5.352 1.00 82.69 285 PRO A N 1
ATOM 2316 C CA . PRO A 1 285 ? 16.728 -13.307 -5.530 1.00 82.69 285 PRO A CA 1
ATOM 2317 C C . PRO A 1 285 ? 15.760 -13.010 -6.688 1.00 82.69 285 PRO A C 1
ATOM 2319 O O . PRO A 1 285 ? 15.315 -13.923 -7.375 1.00 82.69 285 PRO A O 1
ATOM 2322 N N . GLN A 1 286 ? 15.486 -11.734 -6.973 1.00 77.94 286 GLN A N 1
ATOM 2323 C CA . GLN A 1 286 ? 14.621 -11.288 -8.072 1.00 77.94 286 GLN A CA 1
ATOM 2324 C C . GLN A 1 286 ? 15.129 -11.654 -9.476 1.00 77.94 286 GLN A C 1
ATOM 2326 O O . GLN A 1 286 ? 14.358 -11.623 -10.437 1.00 77.94 286 GLN A O 1
ATOM 2331 N N . ASP A 1 287 ? 16.423 -11.960 -9.606 1.00 86.50 287 ASP A N 1
ATOM 2332 C CA . ASP A 1 287 ? 17.004 -12.393 -10.872 1.00 86.50 287 ASP A CA 1
ATOM 2333 C C . ASP A 1 287 ? 16.759 -13.883 -11.137 1.00 86.50 287 ASP A C 1
ATOM 2335 O O . ASP A 1 287 ? 16.970 -14.333 -12.262 1.00 86.50 287 ASP A O 1
ATOM 2339 N N . PHE A 1 288 ? 16.330 -14.664 -10.145 1.00 90.75 288 PHE A N 1
ATOM 2340 C CA . PHE A 1 288 ? 16.068 -16.086 -10.328 1.00 90.75 288 PHE A CA 1
ATOM 2341 C C . PHE A 1 288 ? 14.871 -16.297 -11.264 1.00 90.75 288 PHE A C 1
ATOM 2343 O O . PHE A 1 288 ? 13.822 -15.668 -11.122 1.00 90.75 288 PHE A O 1
ATOM 2350 N N . SER A 1 289 ? 15.020 -17.183 -12.247 1.00 89.31 289 SER A N 1
ATOM 2351 C CA . SER A 1 289 ? 13.933 -17.550 -13.158 1.00 89.31 289 SER A CA 1
ATOM 2352 C C . SER A 1 289 ? 14.129 -18.949 -13.729 1.00 89.31 289 SER A C 1
ATOM 2354 O O . SER A 1 289 ? 15.256 -19.341 -14.030 1.00 89.31 289 SER A O 1
ATOM 2356 N N . ILE A 1 290 ? 13.028 -19.673 -13.936 1.00 89.81 290 ILE A N 1
ATOM 2357 C CA . ILE A 1 290 ? 13.006 -20.918 -14.709 1.00 89.81 290 ILE A CA 1
ATOM 2358 C C . ILE A 1 290 ? 12.754 -20.555 -16.175 1.00 89.81 290 ILE A C 1
ATOM 2360 O O . ILE A 1 290 ? 11.804 -19.842 -16.497 1.00 89.81 290 ILE A O 1
ATOM 2364 N N . ARG A 1 291 ? 13.636 -20.996 -17.071 1.00 82.81 291 ARG A N 1
ATOM 2365 C CA . ARG A 1 291 ? 13.688 -20.558 -18.482 1.00 82.81 291 ARG A CA 1
ATOM 2366 C C . ARG A 1 291 ? 13.762 -21.682 -19.497 1.00 82.81 291 ARG A C 1
ATOM 2368 O O . ARG A 1 291 ? 13.984 -21.454 -20.684 1.00 82.81 291 ARG A O 1
ATOM 2375 N N . GLY A 1 292 ? 13.646 -22.902 -19.020 1.00 80.62 292 GLY A N 1
ATOM 2376 C CA . GLY A 1 292 ? 13.789 -24.082 -19.835 1.00 80.62 292 GLY A CA 1
ATOM 2377 C C . GLY A 1 292 ? 13.123 -25.232 -19.130 1.00 80.62 292 GLY A C 1
ATOM 2378 O O . GLY A 1 292 ? 13.168 -25.329 -17.907 1.00 80.62 292 GLY A O 1
ATOM 2379 N N . TYR A 1 293 ? 12.521 -26.082 -19.937 1.00 87.06 293 TYR A N 1
ATOM 2380 C CA . TYR A 1 293 ? 11.987 -27.364 -19.546 1.00 87.06 293 TYR A CA 1
ATOM 2381 C C . TYR A 1 293 ? 12.445 -28.355 -20.608 1.00 87.06 293 TYR A C 1
ATOM 2383 O O . TYR A 1 293 ? 12.398 -28.052 -21.805 1.00 87.06 293 TYR A O 1
ATOM 2391 N N . SER A 1 294 ? 12.949 -29.495 -20.169 1.00 83.00 294 SER A N 1
ATOM 2392 C CA . SER A 1 294 ? 13.309 -30.611 -21.029 1.00 83.00 294 SER A CA 1
ATOM 2393 C C . SER A 1 294 ? 12.973 -31.882 -20.284 1.00 83.00 294 SER A C 1
ATOM 2395 O O . SER A 1 294 ? 13.229 -31.980 -19.094 1.00 83.00 294 SER A O 1
ATOM 2397 N N . ASP A 1 295 ? 12.456 -32.873 -20.981 1.00 81.06 295 ASP A N 1
ATOM 2398 C CA . ASP A 1 295 ? 12.143 -34.175 -20.418 1.00 81.06 295 ASP A CA 1
ATOM 2399 C C . ASP A 1 295 ? 12.853 -35.292 -21.185 1.00 81.06 295 ASP A C 1
ATOM 2401 O O . ASP A 1 295 ? 13.521 -35.063 -22.202 1.00 81.06 295 ASP A O 1
ATOM 2405 N N . ASP A 1 296 ? 12.768 -36.504 -20.644 1.00 73.19 296 ASP A N 1
ATOM 2406 C CA . ASP A 1 296 ? 13.277 -37.698 -21.304 1.00 73.19 296 ASP A CA 1
ATOM 2407 C C . ASP A 1 296 ? 12.334 -38.092 -22.461 1.00 73.19 296 ASP A C 1
ATOM 2409 O O . ASP A 1 296 ? 11.146 -38.330 -22.223 1.00 73.19 296 ASP A O 1
ATOM 2413 N N . PRO A 1 297 ? 12.828 -38.229 -23.707 1.00 68.50 297 PRO A N 1
ATOM 2414 C CA . PRO A 1 297 ? 12.024 -38.712 -24.828 1.00 68.50 297 PRO A CA 1
ATOM 2415 C C . PRO A 1 297 ? 11.340 -40.070 -24.594 1.00 68.50 297 PRO A C 1
ATOM 2417 O O . PRO A 1 297 ? 10.315 -40.339 -25.219 1.00 68.50 297 PRO A O 1
ATOM 2420 N N . GLU A 1 298 ? 11.887 -40.937 -23.732 1.00 66.12 298 GLU A N 1
ATOM 2421 C CA . GLU A 1 298 ? 11.280 -42.229 -23.379 1.00 66.12 298 GLU A CA 1
ATOM 2422 C C . GLU A 1 298 ? 10.192 -42.115 -22.293 1.00 66.12 298 GLU A C 1
ATOM 2424 O O . GLU A 1 298 ? 9.359 -43.016 -22.170 1.00 66.12 298 GLU A O 1
ATOM 2429 N N . LYS A 1 299 ? 10.152 -41.006 -21.541 1.00 68.62 299 LYS A N 1
ATOM 2430 C CA . LYS A 1 299 ? 9.171 -40.711 -20.479 1.00 68.62 299 LYS A CA 1
ATOM 2431 C C . LYS A 1 299 ? 8.539 -39.326 -20.667 1.00 68.62 299 LYS A C 1
ATOM 2433 O O . LYS A 1 299 ? 8.405 -38.569 -19.713 1.00 68.62 299 LYS A O 1
ATOM 2438 N N . HIS A 1 300 ? 8.174 -38.997 -21.905 1.00 83.31 300 HIS A N 1
ATOM 2439 C CA . HIS A 1 300 ? 7.710 -37.659 -22.268 1.00 83.31 300 HIS A CA 1
ATOM 2440 C C . HIS A 1 300 ? 6.458 -37.232 -21.483 1.00 83.31 300 HIS A C 1
ATOM 2442 O O . HIS A 1 300 ? 5.470 -37.975 -21.425 1.00 83.31 300 HIS A O 1
ATOM 2448 N N . ILE A 1 301 ? 6.478 -36.015 -20.939 1.00 85.50 301 ILE A N 1
ATOM 2449 C CA . ILE A 1 301 ? 5.377 -35.400 -20.199 1.00 85.50 301 ILE A CA 1
ATOM 2450 C C . ILE A 1 301 ? 4.993 -34.095 -20.893 1.00 85.50 301 ILE A C 1
ATOM 2452 O O . ILE A 1 301 ? 5.793 -33.176 -21.047 1.00 85.50 301 ILE A O 1
ATOM 2456 N N . ALA A 1 302 ? 3.727 -33.984 -21.286 1.00 85.94 302 ALA A N 1
ATOM 2457 C CA . ALA A 1 302 ? 3.199 -32.862 -22.055 1.00 85.94 302 ALA A CA 1
ATOM 2458 C C . ALA A 1 302 ? 2.931 -31.611 -21.190 1.00 85.94 302 ALA A C 1
ATOM 2460 O O . ALA A 1 302 ? 1.889 -30.967 -21.337 1.00 85.94 302 ALA A O 1
ATOM 2461 N N . LEU A 1 303 ? 3.842 -31.272 -20.268 1.00 87.81 303 LEU A N 1
ATOM 2462 C CA . LEU A 1 303 ? 3.725 -30.079 -19.429 1.00 87.81 303 LEU A CA 1
ATOM 2463 C C . LEU A 1 303 ? 3.841 -28.812 -20.290 1.00 87.81 303 LEU A C 1
ATOM 2465 O O . LEU A 1 303 ? 4.832 -28.641 -21.009 1.00 87.81 303 LEU A O 1
ATOM 2469 N N . PRO A 1 304 ? 2.870 -27.884 -20.216 1.00 86.69 304 PRO A N 1
ATOM 2470 C CA . PRO A 1 304 ? 2.986 -26.608 -20.903 1.00 86.69 304 PRO A CA 1
ATOM 2471 C C . PRO A 1 304 ? 4.194 -25.820 -20.389 1.00 86.69 304 PRO A C 1
ATOM 2473 O O . PRO A 1 304 ? 4.347 -25.617 -19.187 1.00 86.69 304 PRO A O 1
ATOM 2476 N N . TYR A 1 305 ? 5.025 -25.318 -21.303 1.00 81.44 305 TYR A N 1
ATOM 2477 C CA . TYR A 1 305 ? 6.228 -24.550 -20.958 1.00 81.44 305 TYR A CA 1
ATOM 2478 C C . TYR A 1 305 ? 5.932 -23.376 -20.007 1.00 81.44 305 TYR A C 1
ATOM 2480 O O . TYR A 1 305 ? 6.635 -23.184 -19.018 1.00 81.44 305 TYR A O 1
ATOM 2488 N N . GLU A 1 306 ? 4.851 -22.630 -20.257 1.00 80.94 306 GLU A N 1
ATOM 2489 C CA . GLU A 1 306 ? 4.428 -21.515 -19.398 1.00 80.94 306 GLU A CA 1
ATOM 2490 C C . GLU A 1 306 ? 4.082 -21.965 -17.973 1.00 80.94 306 GLU A C 1
ATOM 2492 O O . GLU A 1 306 ? 4.410 -21.265 -17.017 1.00 80.94 306 GLU A O 1
ATOM 2497 N N . MET A 1 307 ? 3.473 -23.148 -17.824 1.00 88.50 307 MET A N 1
ATOM 2498 C CA . MET A 1 307 ? 3.126 -23.720 -16.522 1.00 88.50 307 MET A CA 1
ATOM 2499 C C . MET A 1 307 ? 4.386 -24.024 -15.710 1.00 88.50 307 MET A C 1
ATOM 2501 O O . MET A 1 307 ? 4.431 -23.712 -14.526 1.00 88.50 307 MET A O 1
ATOM 2505 N N . VAL A 1 308 ? 5.423 -24.573 -16.350 1.00 86.75 308 VAL A N 1
ATOM 2506 C CA . VAL A 1 308 ? 6.709 -24.862 -15.697 1.00 86.75 308 VAL A CA 1
ATOM 2507 C C . VAL A 1 308 ? 7.445 -23.572 -15.327 1.00 86.75 308 VAL A C 1
ATOM 2509 O O . VAL A 1 308 ? 7.989 -23.465 -14.235 1.00 86.75 308 VAL A O 1
ATOM 2512 N N . CYS A 1 309 ? 7.436 -22.562 -16.200 1.00 84.25 309 CYS A N 1
ATOM 2513 C CA . CYS A 1 309 ? 8.076 -21.272 -15.923 1.00 84.25 309 CYS A CA 1
ATOM 2514 C C . CYS A 1 309 ? 7.396 -20.462 -14.809 1.00 84.25 309 CYS A C 1
ATOM 2516 O O . CYS A 1 309 ? 8.058 -19.632 -14.184 1.00 84.25 309 CYS A O 1
ATOM 2518 N N . ALA A 1 310 ? 6.093 -20.657 -14.593 1.00 85.25 310 ALA A N 1
ATOM 2519 C CA . ALA A 1 310 ? 5.320 -19.980 -13.553 1.00 85.25 310 ALA A CA 1
ATOM 2520 C C . ALA A 1 310 ? 5.312 -20.724 -12.206 1.00 85.25 310 ALA A C 1
ATOM 2522 O O . ALA A 1 310 ? 4.850 -20.161 -11.214 1.00 85.25 310 ALA A O 1
ATOM 2523 N N . ALA A 1 311 ? 5.780 -21.972 -12.178 1.00 88.00 311 ALA A N 1
ATOM 2524 C CA . ALA A 1 311 ? 5.737 -22.828 -11.003 1.00 88.00 311 ALA A CA 1
ATOM 2525 C C . ALA A 1 311 ? 6.857 -22.535 -10.001 1.00 88.00 311 ALA A C 1
ATOM 2527 O O . ALA A 1 311 ? 7.919 -22.012 -10.352 1.00 88.00 311 ALA A O 1
ATOM 2528 N N . ASP A 1 312 ? 6.622 -22.930 -8.751 1.00 90.31 312 ASP A N 1
ATOM 2529 C CA . ASP A 1 312 ? 7.656 -22.936 -7.725 1.00 90.31 312 ASP A CA 1
ATOM 2530 C C . ASP A 1 312 ? 8.611 -24.132 -7.908 1.00 90.31 312 ASP A C 1
ATOM 2532 O O . ASP A 1 312 ? 8.214 -25.213 -8.356 1.00 90.31 312 ASP A O 1
ATOM 2536 N N . VAL A 1 313 ? 9.890 -23.948 -7.564 1.00 92.69 313 VAL A N 1
ATOM 2537 C CA . VAL A 1 313 ? 10.908 -25.007 -7.675 1.00 92.69 313 VAL A CA 1
ATOM 2538 C C . VAL A 1 313 ? 10.558 -26.195 -6.783 1.00 92.69 313 VAL A C 1
ATOM 2540 O O . VAL A 1 313 ? 10.735 -27.332 -7.212 1.00 92.69 313 VAL A O 1
ATOM 2543 N N . ASP A 1 314 ? 10.026 -25.954 -5.584 1.00 93.81 314 ASP A N 1
ATOM 2544 C CA . ASP A 1 314 ? 9.642 -27.004 -4.640 1.00 93.81 314 ASP A CA 1
ATOM 2545 C C . ASP A 1 314 ? 8.434 -27.795 -5.154 1.00 93.81 314 ASP A C 1
ATOM 2547 O O . ASP A 1 314 ? 8.384 -29.018 -5.012 1.00 93.81 314 ASP A O 1
ATOM 2551 N N . GLU A 1 315 ? 7.480 -27.129 -5.814 1.00 92.56 315 GLU A N 1
ATOM 2552 C CA . GLU A 1 315 ? 6.343 -27.797 -6.458 1.00 92.56 315 GLU A CA 1
ATOM 2553 C C . GLU A 1 315 ? 6.796 -28.682 -7.622 1.00 92.56 315 GLU A C 1
ATOM 2555 O O . GLU A 1 315 ? 6.350 -29.823 -7.739 1.00 92.56 315 GLU A O 1
ATOM 2560 N N . LEU A 1 316 ? 7.713 -28.195 -8.463 1.00 93.69 316 LEU A N 1
ATOM 2561 C CA . LEU A 1 316 ? 8.298 -28.987 -9.550 1.00 93.69 316 LEU A CA 1
ATOM 2562 C C . LEU A 1 316 ? 9.124 -30.161 -9.013 1.00 93.69 316 LEU A C 1
ATOM 2564 O O . LEU A 1 316 ? 9.076 -31.256 -9.575 1.00 93.69 316 LEU A O 1
ATOM 2568 N N . ASN A 1 317 ? 9.835 -29.955 -7.904 1.00 93.69 317 ASN A N 1
ATOM 2569 C CA . ASN A 1 317 ? 10.603 -30.996 -7.231 1.00 93.69 317 ASN A CA 1
ATOM 2570 C C . ASN A 1 317 ? 9.702 -32.104 -6.690 1.00 93.69 317 ASN A C 1
ATOM 2572 O O . ASN A 1 317 ? 9.959 -33.291 -6.896 1.00 93.69 317 ASN A O 1
ATOM 2576 N N . PHE A 1 318 ? 8.593 -31.719 -6.064 1.00 94.00 318 PHE A N 1
ATOM 2577 C CA . PHE A 1 318 ? 7.609 -32.671 -5.580 1.00 94.00 318 PHE A CA 1
ATOM 2578 C C . PHE A 1 318 ? 6.860 -33.366 -6.720 1.00 94.00 318 PHE A C 1
ATOM 2580 O O . PHE A 1 318 ? 6.643 -34.578 -6.664 1.00 94.00 318 PHE A O 1
ATOM 2587 N N . LEU A 1 319 ? 6.516 -32.641 -7.789 1.00 93.44 319 LEU A N 1
ATOM 2588 C CA . LEU A 1 319 ? 5.913 -33.227 -8.982 1.00 93.44 319 LEU A CA 1
ATOM 2589 C C . LEU A 1 319 ? 6.819 -34.313 -9.574 1.00 93.44 319 LEU A C 1
ATOM 2591 O O . LEU A 1 319 ? 6.330 -35.402 -9.863 1.00 93.44 319 LEU A O 1
ATOM 2595 N N . ALA A 1 320 ? 8.123 -34.061 -9.708 1.00 91.31 320 ALA A N 1
ATOM 2596 C CA . ALA A 1 320 ? 9.069 -35.056 -10.209 1.00 91.31 320 ALA A CA 1
ATOM 2597 C C . ALA A 1 320 ? 9.043 -36.348 -9.369 1.00 91.31 320 ALA A C 1
ATOM 2599 O O . ALA A 1 320 ? 8.949 -37.444 -9.922 1.00 91.31 320 ALA A O 1
ATOM 2600 N N . ALA A 1 321 ? 9.011 -36.230 -8.038 1.00 90.44 321 ALA A N 1
ATOM 2601 C CA . ALA A 1 321 ? 8.896 -37.382 -7.141 1.00 90.44 321 ALA A CA 1
ATOM 2602 C C . ALA A 1 321 ? 7.555 -38.134 -7.280 1.00 90.44 321 ALA A C 1
ATOM 2604 O O . ALA A 1 321 ? 7.499 -39.356 -7.131 1.00 90.44 321 ALA A O 1
ATOM 2605 N N . ARG A 1 322 ? 6.455 -37.428 -7.576 1.00 91.19 322 ARG A N 1
ATOM 2606 C CA . ARG A 1 322 ? 5.135 -38.043 -7.801 1.00 91.19 322 ARG A CA 1
ATOM 2607 C C . ARG A 1 322 ? 5.039 -38.734 -9.158 1.00 91.19 322 ARG A C 1
ATOM 2609 O O . ARG A 1 322 ? 4.462 -39.813 -9.239 1.00 91.19 322 ARG A O 1
ATOM 2616 N N . LEU A 1 323 ? 5.629 -38.152 -10.199 1.00 89.88 323 LEU A N 1
ATOM 2617 C CA . LEU A 1 323 ? 5.662 -38.724 -11.547 1.00 89.88 323 LEU A CA 1
ATOM 2618 C C . LEU A 1 323 ? 6.416 -40.053 -11.596 1.00 89.88 323 LEU A C 1
ATOM 2620 O O . LEU A 1 323 ? 6.037 -40.937 -12.356 1.00 89.88 323 LEU A O 1
ATOM 2624 N N . GLU A 1 324 ? 7.426 -40.236 -10.743 1.00 85.88 324 GLU A N 1
ATOM 2625 C CA . GLU A 1 324 ? 8.127 -41.518 -10.612 1.00 85.88 324 GLU A CA 1
ATOM 2626 C C . GLU A 1 324 ? 7.207 -42.672 -10.175 1.00 85.88 324 GLU A C 1
ATOM 2628 O O . GLU A 1 324 ? 7.500 -43.836 -10.447 1.00 85.88 324 GLU A O 1
ATOM 2633 N N . GLN A 1 325 ? 6.082 -42.359 -9.527 1.00 85.50 325 GLN A N 1
ATOM 2634 C CA . GLN A 1 325 ? 5.127 -43.351 -9.035 1.00 85.50 325 GLN A CA 1
ATOM 2635 C C . GLN A 1 325 ? 4.079 -43.751 -10.080 1.00 85.50 325 GLN A C 1
ATOM 2637 O O . GLN A 1 325 ? 3.378 -44.735 -9.851 1.00 85.50 325 GLN A O 1
ATOM 2642 N N . LEU A 1 326 ? 3.969 -43.015 -11.192 1.00 87.75 326 LEU A N 1
ATOM 2643 C CA . LEU A 1 326 ? 3.011 -43.308 -12.255 1.00 87.75 326 LEU A CA 1
ATOM 2644 C C . LEU A 1 326 ? 3.544 -44.381 -13.203 1.00 87.75 326 LEU A C 1
ATOM 2646 O O . LEU A 1 326 ? 4.717 -44.381 -13.589 1.00 87.75 326 LEU A O 1
ATOM 2650 N N . ASP A 1 327 ? 2.664 -45.278 -13.634 1.00 87.19 327 ASP A N 1
ATOM 2651 C CA . ASP A 1 327 ? 2.984 -46.225 -14.695 1.00 87.19 327 ASP A CA 1
ATOM 2652 C C . ASP A 1 327 ? 2.860 -45.588 -16.104 1.00 87.19 327 ASP A C 1
ATOM 2654 O O . ASP A 1 327 ? 2.267 -44.518 -16.271 1.00 87.19 327 ASP A O 1
ATOM 2658 N N . PRO A 1 328 ? 3.407 -46.215 -17.168 1.00 85.06 328 PRO A N 1
ATOM 2659 C CA . PRO A 1 328 ? 3.370 -45.639 -18.515 1.00 85.06 328 PRO A CA 1
ATOM 2660 C C . PRO A 1 328 ? 1.962 -45.370 -19.077 1.00 85.06 328 PRO A C 1
ATOM 2662 O O . PRO A 1 328 ? 1.799 -44.477 -19.910 1.00 85.06 328 PRO A O 1
ATOM 2665 N N . ALA A 1 329 ? 0.947 -46.135 -18.665 1.00 85.12 329 ALA A N 1
ATOM 2666 C CA . ALA A 1 329 ? -0.431 -45.908 -19.093 1.00 85.12 329 ALA A CA 1
ATOM 2667 C C . ALA A 1 329 ? -1.030 -44.689 -18.377 1.00 85.12 329 ALA A C 1
ATOM 2669 O O . ALA A 1 329 ? -1.729 -43.888 -19.000 1.00 85.12 329 ALA A O 1
ATOM 2670 N N . GLU A 1 330 ? -0.711 -44.507 -17.097 1.00 90.50 330 GLU A N 1
ATOM 2671 C CA . GLU A 1 330 ? -1.114 -43.343 -16.306 1.00 90.50 330 GLU A CA 1
ATOM 2672 C C . GLU A 1 330 ? -0.431 -42.056 -16.785 1.00 90.50 330 GLU A C 1
ATOM 2674 O O . GLU A 1 330 ? -1.083 -41.016 -16.868 1.00 90.50 330 GLU A O 1
ATOM 2679 N N . VAL A 1 331 ? 0.839 -42.125 -17.202 1.00 88.38 331 VAL A N 1
ATOM 2680 C CA . VAL A 1 331 ? 1.538 -41.007 -17.866 1.00 88.38 331 VAL A CA 1
ATOM 2681 C C . VAL A 1 331 ? 0.861 -40.654 -19.195 1.00 88.38 331 VAL A C 1
ATOM 2683 O O . VAL A 1 331 ? 0.626 -39.481 -19.483 1.00 88.38 331 VAL A O 1
ATOM 2686 N N . GLY A 1 332 ? 0.462 -41.657 -19.986 1.00 87.69 332 GLY A N 1
ATOM 2687 C CA . GLY A 1 332 ? -0.320 -41.439 -21.208 1.00 87.69 332 GLY A CA 1
ATOM 2688 C C . GLY A 1 332 ? -1.659 -40.740 -20.941 1.00 87.69 332 GLY A C 1
ATOM 2689 O O . GLY A 1 332 ? -2.050 -39.836 -21.684 1.00 87.69 332 GLY A O 1
ATOM 2690 N N . LYS A 1 333 ? -2.329 -41.106 -19.843 1.00 90.81 333 LYS A N 1
ATOM 2691 C CA . LYS A 1 333 ? -3.564 -40.462 -19.383 1.00 90.81 333 LYS A CA 1
ATOM 2692 C C . LYS A 1 333 ? -3.317 -39.025 -18.909 1.00 90.81 333 LYS A C 1
ATOM 2694 O O . LYS A 1 333 ? -4.092 -38.141 -19.271 1.00 90.81 333 LYS A O 1
ATOM 2699 N N . LEU A 1 334 ? -2.239 -38.773 -18.164 1.00 91.75 334 LEU A N 1
ATOM 2700 C CA . LEU A 1 334 ? -1.841 -37.427 -17.741 1.00 91.75 334 LEU A CA 1
ATOM 2701 C C . LEU A 1 334 ? -1.592 -36.520 -18.953 1.00 91.75 334 LEU A C 1
ATOM 2703 O O . LEU A 1 334 ? -2.114 -35.409 -19.018 1.00 91.75 334 LEU A O 1
ATOM 2707 N N . ASN A 1 335 ? -0.859 -37.017 -19.949 1.00 91.38 335 ASN A N 1
ATOM 2708 C CA . ASN A 1 335 ? -0.576 -36.285 -21.182 1.00 91.38 335 ASN A CA 1
ATOM 2709 C C . ASN A 1 335 ? -1.850 -35.945 -21.965 1.00 91.38 335 ASN A C 1
ATOM 2711 O O . ASN A 1 335 ? -1.982 -34.840 -22.495 1.00 91.38 335 ASN A O 1
ATOM 2715 N N . ALA A 1 336 ? -2.821 -36.862 -22.000 1.00 90.00 336 ALA A N 1
ATOM 2716 C CA . ALA A 1 336 ? -4.134 -36.574 -22.560 1.00 90.00 336 ALA A CA 1
ATOM 2717 C C . ALA A 1 336 ? -4.871 -35.486 -21.752 1.00 90.00 336 ALA A C 1
ATOM 2719 O O . ALA A 1 336 ? -5.415 -34.556 -22.345 1.00 90.00 336 ALA A O 1
ATOM 2720 N N . ALA A 1 337 ? -4.863 -35.557 -20.417 1.00 90.31 337 ALA A N 1
ATOM 2721 C CA . ALA A 1 337 ? -5.534 -34.578 -19.555 1.00 90.31 337 ALA A CA 1
ATOM 2722 C C . ALA A 1 337 ? -4.937 -33.164 -19.688 1.00 90.31 337 ALA A C 1
ATOM 2724 O O . ALA A 1 337 ? -5.677 -32.181 -19.750 1.00 90.31 337 ALA A O 1
ATOM 2725 N N . LEU A 1 338 ? -3.612 -33.055 -19.823 1.00 89.69 338 LEU A N 1
ATOM 2726 C CA . LEU A 1 338 ? -2.900 -31.787 -20.037 1.00 89.69 338 LEU A CA 1
ATOM 2727 C C . LEU A 1 338 ? -3.255 -31.102 -21.370 1.00 89.69 338 LEU A C 1
ATOM 2729 O O . LEU A 1 338 ? -3.161 -29.882 -21.476 1.00 89.69 338 LEU A O 1
ATOM 2733 N N . GLN A 1 339 ? -3.696 -31.855 -22.384 1.00 85.12 339 GLN A N 1
ATOM 2734 C CA . GLN A 1 339 ? -4.105 -31.311 -23.688 1.00 85.12 339 GLN A CA 1
ATOM 2735 C C . GLN A 1 339 ? -5.610 -30.994 -23.794 1.00 85.12 339 GLN A C 1
ATOM 2737 O O . GLN A 1 339 ? -6.076 -30.511 -24.833 1.00 85.12 339 GLN A O 1
ATOM 2742 N N . GLN A 1 340 ? -6.402 -31.267 -22.754 1.00 81.19 340 GLN A N 1
ATOM 2743 C CA . GLN A 1 340 ? -7.834 -30.982 -22.766 1.00 81.19 340 GLN A CA 1
ATOM 2744 C C . GLN A 1 340 ? -8.090 -29.465 -22.709 1.00 81.19 340 GLN A C 1
ATOM 2746 O O . GLN A 1 340 ? -7.422 -28.727 -21.994 1.00 81.19 340 GLN A O 1
ATOM 2751 N N . LYS A 1 341 ? -9.107 -28.976 -23.435 1.00 64.50 341 LYS A N 1
ATOM 2752 C CA . LYS A 1 341 ? -9.439 -27.533 -23.497 1.00 64.50 341 LYS A CA 1
ATOM 2753 C C . LYS A 1 341 ? -9.757 -26.888 -22.137 1.00 64.50 341 LYS A C 1
ATOM 2755 O O . LYS A 1 341 ? -9.555 -25.690 -22.006 1.00 64.50 341 LYS A O 1
ATOM 2760 N N . ASN A 1 342 ? -10.236 -27.677 -21.173 1.00 63.91 342 ASN A N 1
ATOM 2761 C CA . ASN A 1 342 ? -10.472 -27.289 -19.776 1.00 63.91 342 ASN A CA 1
ATOM 2762 C C . ASN A 1 342 ? -9.637 -28.174 -18.826 1.00 63.91 342 ASN A C 1
ATOM 2764 O O . ASN A 1 342 ? -10.135 -28.599 -17.790 1.00 63.91 342 ASN A O 1
ATOM 2768 N N . GLY A 1 343 ? -8.428 -28.554 -19.249 1.00 72.50 343 GLY A N 1
ATOM 2769 C CA . GLY A 1 343 ? -7.547 -29.450 -18.504 1.00 72.50 343 GLY A CA 1
ATOM 2770 C C . GLY A 1 343 ? -6.879 -28.790 -17.295 1.00 72.50 343 GLY A C 1
ATOM 2771 O O . GLY A 1 343 ? -7.306 -27.746 -16.804 1.00 72.50 343 GLY A O 1
ATOM 2772 N N . LEU A 1 344 ? -5.802 -29.415 -16.824 1.00 87.12 344 LEU A N 1
ATOM 2773 C CA . LEU A 1 344 ? -5.059 -28.991 -15.635 1.00 87.12 344 LEU A CA 1
ATOM 2774 C C . LEU A 1 344 ? -4.370 -27.634 -15.882 1.00 87.12 344 LEU A C 1
ATOM 2776 O O . LEU A 1 344 ? -3.643 -27.472 -16.860 1.00 87.12 344 LEU A O 1
ATOM 2780 N N . ALA A 1 345 ? -4.600 -26.660 -15.000 1.00 83.69 345 ALA A N 1
ATOM 2781 C CA . ALA A 1 345 ? -4.216 -25.258 -15.186 1.00 83.69 345 ALA A CA 1
ATOM 2782 C C . ALA A 1 345 ? -2.917 -24.848 -14.468 1.00 83.69 345 ALA A C 1
ATOM 2784 O O . ALA A 1 345 ? -2.315 -23.836 -14.824 1.00 83.69 345 ALA A O 1
ATOM 2785 N N . ASN A 1 346 ? -2.481 -25.601 -13.457 1.00 90.31 346 ASN A N 1
ATOM 2786 C CA . ASN A 1 346 ? -1.272 -25.320 -12.677 1.00 90.31 346 ASN A CA 1
ATOM 2787 C C . ASN A 1 346 ? -0.615 -26.622 -12.183 1.00 90.31 346 ASN A C 1
ATOM 2789 O O . ASN A 1 346 ? -1.255 -27.675 -12.184 1.00 90.31 346 ASN A O 1
ATOM 2793 N N . ILE A 1 347 ? 0.646 -26.550 -11.733 1.00 92.25 347 ILE A N 1
ATOM 2794 C CA . ILE A 1 347 ? 1.400 -27.717 -11.235 1.00 92.25 347 ILE A CA 1
ATOM 2795 C C . ILE A 1 347 ? 0.711 -28.381 -10.039 1.00 92.25 347 ILE A C 1
ATOM 2797 O O . ILE A 1 347 ? 0.707 -29.606 -9.949 1.00 92.25 347 ILE A O 1
ATOM 2801 N N . GLY A 1 348 ? 0.042 -27.610 -9.179 1.00 90.94 348 GLY A N 1
ATOM 2802 C CA . GLY A 1 348 ? -0.763 -28.153 -8.086 1.00 90.94 348 GLY A CA 1
ATOM 2803 C C . GLY A 1 348 ? -1.853 -29.122 -8.564 1.00 90.94 348 GLY A C 1
ATOM 2804 O O . GLY A 1 348 ? -1.995 -30.207 -8.005 1.00 90.94 348 GLY A O 1
ATOM 2805 N N . GLN A 1 349 ? -2.558 -28.792 -9.650 1.00 91.81 349 GLN A N 1
ATOM 2806 C CA . GLN A 1 349 ? -3.557 -29.677 -10.268 1.00 91.81 349 GLN A CA 1
ATOM 2807 C C . GLN A 1 349 ? -2.927 -30.899 -10.949 1.00 91.81 349 GLN A C 1
ATOM 2809 O O . GLN A 1 349 ? -3.523 -31.975 -10.957 1.00 91.81 349 GLN A O 1
ATOM 2814 N N . VAL A 1 350 ? -1.713 -30.763 -11.492 1.00 92.81 350 VAL A N 1
ATOM 2815 C CA . VAL A 1 350 ? -0.935 -31.895 -12.027 1.00 92.81 350 VAL A CA 1
ATOM 2816 C C . VAL A 1 350 ? -0.527 -32.856 -10.915 1.00 92.81 350 VAL A C 1
ATOM 2818 O O . VAL A 1 350 ? -0.619 -34.070 -11.077 1.00 92.81 350 VAL A O 1
ATOM 2821 N N . ILE A 1 351 ? -0.138 -32.335 -9.755 1.00 92.50 351 ILE A N 1
ATOM 2822 C CA . ILE A 1 351 ? 0.141 -33.153 -8.576 1.00 92.50 351 ILE A CA 1
ATOM 2823 C C . ILE A 1 351 ? -1.147 -33.825 -8.087 1.00 92.50 351 ILE A C 1
ATOM 2825 O O . ILE A 1 351 ? -1.129 -35.027 -7.818 1.00 92.50 351 ILE A O 1
ATOM 2829 N N . ASP A 1 352 ? -2.273 -33.107 -8.047 1.00 91.44 352 ASP A N 1
ATOM 2830 C CA . ASP A 1 352 ? -3.581 -33.680 -7.705 1.00 91.44 352 ASP A CA 1
ATOM 2831 C C . ASP A 1 352 ? -4.011 -34.789 -8.663 1.00 91.44 352 ASP A C 1
ATOM 2833 O O . ASP A 1 352 ? -4.543 -35.804 -8.213 1.00 91.44 352 ASP A O 1
ATOM 2837 N N . PHE A 1 353 ? -3.707 -34.678 -9.957 1.00 93.00 353 PHE A N 1
ATOM 2838 C CA . PHE A 1 353 ? -3.955 -35.757 -10.912 1.00 93.00 353 PHE A CA 1
ATOM 2839 C C . PHE A 1 353 ? -3.307 -37.076 -10.470 1.00 93.00 353 PHE A C 1
ATOM 2841 O O . PHE A 1 353 ? -3.921 -38.130 -10.610 1.00 93.00 353 PHE A O 1
ATOM 2848 N N . THR A 1 354 ? -2.117 -37.038 -9.860 1.00 91.69 354 THR A N 1
ATOM 2849 C CA . THR A 1 354 ? -1.436 -38.256 -9.375 1.00 91.69 354 THR A CA 1
ATOM 2850 C C . THR A 1 354 ? -2.180 -38.971 -8.242 1.00 91.69 354 THR A C 1
ATOM 2852 O O . THR A 1 354 ? -1.853 -40.110 -7.921 1.00 91.69 354 THR A O 1
ATOM 2855 N N . TYR A 1 355 ? -3.168 -38.320 -7.623 1.00 89.12 355 TYR A N 1
ATOM 2856 C CA . TYR A 1 355 ? -4.084 -38.919 -6.646 1.00 89.12 355 TYR A CA 1
ATOM 2857 C C . TYR A 1 355 ? -5.446 -39.279 -7.255 1.00 89.12 355 TYR A C 1
ATOM 2859 O O . TYR A 1 355 ? -6.196 -40.040 -6.655 1.00 89.12 355 TYR A O 1
ATOM 2867 N N . ASN A 1 356 ? -5.751 -38.763 -8.448 1.00 89.56 356 ASN A N 1
ATOM 2868 C CA . ASN A 1 356 ? -7.055 -38.838 -9.108 1.00 89.56 356 ASN A CA 1
ATOM 2869 C C . ASN A 1 356 ? -6.970 -39.499 -10.489 1.00 89.56 356 ASN A C 1
ATOM 2871 O O . ASN A 1 356 ? -7.730 -39.170 -11.399 1.00 89.56 356 ASN A O 1
ATOM 2875 N N . VAL A 1 357 ? -6.041 -40.436 -10.674 1.00 88.06 357 VAL A N 1
ATOM 2876 C CA . VAL A 1 357 ? -5.812 -41.090 -11.970 1.00 88.06 357 VAL A CA 1
ATOM 2877 C C . VAL A 1 357 ? -7.091 -41.756 -12.500 1.00 88.06 357 VAL A C 1
ATOM 2879 O O . VAL A 1 357 ? -7.324 -41.774 -13.710 1.00 88.06 357 VAL A O 1
ATOM 2882 N N . ASP A 1 358 ? -7.956 -42.254 -11.616 1.00 86.88 358 ASP A N 1
ATOM 2883 C CA . ASP A 1 358 ? -9.220 -42.912 -11.971 1.00 86.88 358 ASP A CA 1
ATOM 2884 C C . ASP A 1 358 ? -10.328 -41.948 -12.429 1.00 86.88 358 ASP A C 1
ATOM 2886 O O . ASP A 1 358 ? -11.252 -42.380 -13.116 1.00 86.88 358 ASP A O 1
ATOM 2890 N N . PHE A 1 359 ? -10.199 -40.642 -12.161 1.00 87.88 359 PHE A N 1
ATOM 2891 C CA . PHE A 1 359 ? -11.176 -39.624 -12.574 1.00 87.88 359 PHE A CA 1
ATOM 2892 C C . PHE A 1 359 ? -11.344 -39.538 -14.097 1.00 87.88 359 PHE A C 1
ATOM 2894 O O . PHE A 1 359 ? -12.392 -39.133 -14.602 1.00 87.88 359 PHE A O 1
ATOM 2901 N N . TYR A 1 360 ? -10.317 -39.929 -14.852 1.00 88.81 360 TYR A N 1
ATOM 2902 C CA . TYR A 1 360 ? -10.385 -39.989 -16.305 1.00 88.81 360 TYR A CA 1
ATOM 2903 C C . TYR A 1 360 ? -10.384 -41.431 -16.805 1.00 88.81 360 TYR A C 1
ATOM 2905 O O . TYR A 1 360 ? -9.634 -42.285 -16.341 1.00 88.81 360 TYR A O 1
ATOM 2913 N N . VAL A 1 361 ? -11.150 -41.693 -17.854 1.00 88.38 361 VAL A N 1
ATOM 2914 C CA . VAL A 1 361 ? -11.035 -42.889 -18.685 1.00 88.38 361 VAL A CA 1
ATOM 2915 C C . VAL A 1 361 ? -10.310 -42.494 -19.965 1.00 88.38 361 VAL A C 1
ATOM 2917 O O . VAL A 1 361 ? -10.745 -41.605 -20.696 1.00 88.38 361 VAL A O 1
ATOM 2920 N N . HIS A 1 362 ? -9.183 -43.152 -20.232 1.00 91.69 362 HIS A N 1
ATOM 2921 C CA . HIS A 1 362 ? -8.333 -42.885 -21.392 1.00 91.69 362 HIS A CA 1
ATOM 2922 C C . HIS A 1 362 ? -8.318 -44.084 -22.332 1.00 91.69 362 HIS A C 1
ATOM 2924 O O . HIS A 1 362 ? -8.131 -45.222 -21.902 1.00 91.69 362 HIS A O 1
ATOM 2930 N N . ILE A 1 363 ? -8.528 -43.820 -23.619 1.00 90.94 363 ILE A N 1
ATOM 2931 C CA . ILE A 1 363 ? -8.522 -44.810 -24.691 1.00 90.94 363 ILE A CA 1
ATOM 2932 C C . ILE A 1 363 ? -7.443 -44.385 -25.704 1.00 90.94 363 ILE A C 1
ATOM 2934 O O . ILE A 1 363 ? -7.734 -43.596 -26.608 1.00 90.94 363 ILE A O 1
ATOM 2938 N N . PRO A 1 364 ? -6.199 -44.888 -25.567 1.00 88.31 364 PRO A N 1
ATOM 2939 C CA . PRO A 1 364 ? -5.054 -44.411 -26.346 1.00 88.31 364 PRO A CA 1
ATOM 2940 C C . PRO A 1 364 ? -5.212 -44.568 -27.863 1.00 88.31 364 PRO A C 1
ATOM 2942 O O . PRO A 1 364 ? -4.771 -43.717 -28.621 1.00 88.31 364 PRO A O 1
ATOM 2945 N N . GLU A 1 365 ? -5.860 -45.643 -28.320 1.00 89.69 365 GLU A N 1
ATOM 2946 C CA . GLU A 1 365 ? -5.942 -45.999 -29.747 1.00 89.69 365 GLU A CA 1
ATOM 2947 C C . GLU A 1 365 ? -6.990 -45.190 -30.536 1.00 89.69 365 GLU A C 1
ATOM 2949 O O . GLU A 1 365 ? -7.135 -45.358 -31.749 1.00 89.69 365 GLU A O 1
ATOM 2954 N N . VAL A 1 366 ? -7.755 -44.327 -29.863 1.00 91.75 366 VAL A N 1
ATOM 2955 C CA . VAL A 1 366 ? -8.898 -43.625 -30.449 1.00 91.75 366 VAL A CA 1
ATOM 2956 C C . VAL A 1 366 ? -8.561 -42.156 -30.697 1.00 91.75 366 VAL A C 1
ATOM 2958 O O . VAL A 1 366 ? -8.507 -41.355 -29.771 1.00 91.75 366 VAL A O 1
ATOM 2961 N N . HIS A 1 367 ? -8.415 -41.777 -31.969 1.00 90.62 367 HIS A N 1
ATOM 2962 C CA . HIS A 1 367 ? -8.095 -40.395 -32.366 1.00 90.62 367 HIS A CA 1
ATOM 2963 C C . HIS A 1 367 ? -9.164 -39.743 -33.247 1.00 90.62 367 HIS A C 1
ATOM 2965 O O . HIS A 1 367 ? -9.121 -38.540 -33.508 1.00 90.62 367 HIS A O 1
ATOM 2971 N N . THR A 1 368 ? -10.140 -40.515 -33.725 1.00 91.75 368 THR A N 1
ATOM 2972 C CA . THR A 1 368 ? -11.232 -39.999 -34.550 1.00 91.75 368 THR A CA 1
ATOM 2973 C C . THR A 1 368 ? -12.588 -40.510 -34.081 1.00 91.75 368 THR A C 1
ATOM 2975 O O . THR A 1 368 ? -12.708 -41.577 -33.481 1.00 91.75 368 THR A O 1
ATOM 2978 N N . TYR A 1 369 ? -13.656 -39.794 -34.445 1.00 92.12 369 TYR A N 1
ATOM 2979 C CA . TYR A 1 369 ? -15.032 -40.248 -34.204 1.00 92.12 369 TYR A CA 1
ATOM 2980 C C . TYR A 1 369 ? -15.324 -41.634 -34.792 1.00 92.12 369 TYR A C 1
ATOM 2982 O O . TYR A 1 369 ? -16.184 -42.350 -34.292 1.00 92.12 369 TYR A O 1
ATOM 2990 N N . ARG A 1 370 ? -14.634 -42.024 -35.870 1.00 92.56 370 ARG A N 1
ATOM 2991 C CA . ARG A 1 370 ? -14.782 -43.361 -36.448 1.00 92.56 370 ARG A CA 1
ATOM 2992 C C . ARG A 1 370 ? -14.175 -44.424 -35.534 1.00 92.56 370 ARG A C 1
ATOM 2994 O O . ARG A 1 370 ? -14.812 -45.455 -35.339 1.00 92.56 370 ARG A O 1
ATOM 3001 N N . ASP A 1 371 ? -12.991 -44.157 -34.991 1.00 93.75 371 ASP A N 1
ATOM 3002 C CA . ASP A 1 371 ? -12.272 -45.077 -34.104 1.00 93.75 371 ASP A CA 1
ATOM 3003 C C . ASP A 1 371 ? -13.031 -45.250 -32.788 1.00 93.75 371 ASP A C 1
ATOM 3005 O O . ASP A 1 371 ? -13.197 -46.370 -32.323 1.00 93.75 371 ASP A O 1
ATOM 3009 N N . LEU A 1 372 ? -13.607 -44.167 -32.252 1.00 91.81 372 LEU A N 1
ATOM 3010 C CA . LEU A 1 372 ? -14.439 -44.219 -31.047 1.00 91.81 372 LEU A CA 1
ATOM 3011 C C . LEU A 1 372 ? -15.706 -45.052 -31.271 1.00 91.81 372 LEU A C 1
ATOM 3013 O O . LEU A 1 372 ? -16.100 -45.862 -30.433 1.00 91.81 372 LEU A O 1
ATOM 3017 N N . GLY A 1 373 ? -16.338 -44.884 -32.437 1.00 89.75 373 GLY A N 1
ATOM 3018 C CA . GLY A 1 373 ? -17.498 -45.680 -32.816 1.00 89.75 373 GLY A CA 1
ATOM 3019 C C . GLY A 1 373 ? -17.168 -47.163 -32.991 1.00 89.75 373 GLY A C 1
ATOM 3020 O O . GLY A 1 373 ? -17.965 -48.012 -32.591 1.00 89.75 373 GLY A O 1
ATOM 3021 N N . ASP A 1 374 ? -16.002 -47.484 -33.562 1.00 90.75 374 ASP A N 1
ATOM 3022 C CA . ASP A 1 374 ? -15.516 -48.863 -33.673 1.00 90.75 374 ASP A CA 1
ATOM 3023 C C . ASP A 1 374 ? -15.192 -49.461 -32.302 1.00 90.75 374 ASP A C 1
ATOM 3025 O O . ASP A 1 374 ? -15.641 -50.567 -31.994 1.00 90.75 374 ASP A O 1
ATOM 3029 N N . TYR A 1 375 ? -14.504 -48.698 -31.449 1.00 91.88 375 TYR A N 1
ATOM 3030 C CA . TYR A 1 375 ? -14.190 -49.083 -30.081 1.00 91.88 375 TYR A CA 1
ATOM 3031 C C . TYR A 1 375 ? -15.462 -49.456 -29.318 1.00 91.88 375 TYR A C 1
ATOM 3033 O O . TYR A 1 375 ? -15.584 -50.583 -28.840 1.00 91.88 375 TYR A O 1
ATOM 3041 N N . TYR A 1 376 ? -16.470 -48.580 -29.280 1.00 88.69 376 TYR A N 1
ATOM 3042 C CA . TYR A 1 376 ? -17.702 -48.859 -28.539 1.00 88.69 376 TYR A CA 1
ATOM 3043 C C . TYR A 1 376 ? -18.548 -49.994 -29.128 1.00 88.69 376 TYR A C 1
ATOM 3045 O O . TYR A 1 376 ? -19.205 -50.720 -28.379 1.00 88.69 376 TYR A O 1
ATOM 3053 N N . LEU A 1 377 ? -18.557 -50.167 -30.452 1.00 87.31 377 LEU A N 1
ATOM 3054 C CA . LEU A 1 377 ? -19.388 -51.182 -31.101 1.00 87.31 377 LEU A CA 1
ATOM 3055 C C . LEU A 1 377 ? -18.751 -52.581 -31.094 1.00 87.31 377 LEU A C 1
ATOM 3057 O O . LEU A 1 377 ? -19.466 -53.586 -31.009 1.00 87.31 377 LEU A O 1
ATOM 3061 N N . ASN A 1 378 ? -17.423 -52.652 -31.217 1.00 85.75 378 ASN A N 1
ATOM 3062 C CA . ASN A 1 378 ? -16.700 -53.895 -31.477 1.00 85.75 378 ASN A CA 1
ATOM 3063 C C . ASN A 1 378 ? -15.710 -54.286 -30.374 1.00 85.75 378 ASN A C 1
ATOM 3065 O O . ASN A 1 378 ? -15.485 -55.483 -30.199 1.00 85.75 378 ASN A O 1
ATOM 3069 N N . GLN A 1 379 ? -15.152 -53.328 -29.628 1.00 84.69 379 GLN A N 1
ATOM 3070 C CA . GLN A 1 379 ? -14.019 -53.569 -28.724 1.00 84.69 379 GLN A CA 1
ATOM 3071 C C . GLN A 1 379 ? -14.384 -53.444 -27.233 1.00 84.69 379 GLN A C 1
ATOM 3073 O O . GLN A 1 379 ? -13.937 -54.257 -26.431 1.00 84.69 379 GLN A O 1
ATOM 3078 N N . SER A 1 380 ? -15.251 -52.497 -26.857 1.00 82.62 380 SER A N 1
ATOM 3079 C CA . SER A 1 380 ? -15.593 -52.190 -25.455 1.00 82.62 380 SER A CA 1
ATOM 3080 C C . SER A 1 380 ? -16.464 -53.251 -24.773 1.00 82.62 380 SER A C 1
ATOM 3082 O O . SER A 1 380 ? -16.552 -53.307 -23.549 1.00 82.62 380 SER A O 1
ATOM 3084 N N . GLY A 1 381 ? -17.183 -54.064 -25.556 1.00 78.31 381 GLY A N 1
ATOM 3085 C CA . GLY A 1 381 ? -18.160 -55.035 -25.052 1.00 78.31 381 GLY A CA 1
ATOM 3086 C C . GLY A 1 381 ? -19.451 -54.429 -24.473 1.00 78.31 381 GLY A C 1
ATOM 3087 O O . GLY A 1 381 ? -20.347 -55.187 -24.088 1.00 78.31 381 GLY A O 1
ATOM 3088 N N . MET A 1 382 ? -19.589 -53.095 -24.453 1.00 77.56 382 MET A N 1
ATOM 3089 C CA . MET A 1 382 ? -20.756 -52.389 -23.900 1.00 77.56 382 MET A CA 1
ATOM 3090 C C . MET A 1 382 ? -22.002 -52.523 -24.785 1.00 77.56 382 MET A C 1
ATOM 3092 O O . MET A 1 382 ? -23.131 -52.528 -24.293 1.00 77.56 382 MET A O 1
ATOM 3096 N N . VAL A 1 383 ? -21.814 -52.678 -26.099 1.00 77.94 383 VAL A N 1
ATOM 3097 C CA . VAL A 1 383 ? -22.912 -52.785 -27.063 1.00 77.94 383 VAL A CA 1
ATOM 3098 C C . VAL A 1 383 ? -23.164 -54.245 -27.438 1.00 77.94 383 VAL A C 1
ATOM 3100 O O . VAL A 1 383 ? -22.458 -54.849 -28.244 1.00 77.94 383 VAL A O 1
ATOM 3103 N N . GLN A 1 384 ? -24.223 -54.822 -26.871 1.00 78.50 384 GLN A N 1
ATOM 3104 C CA . GLN A 1 384 ? -24.632 -56.202 -27.140 1.00 78.50 384 GLN A CA 1
ATOM 3105 C C . GLN A 1 384 ? -25.673 -56.249 -28.265 1.00 78.50 384 GLN A C 1
ATOM 3107 O O . GLN A 1 384 ? -26.851 -55.953 -28.056 1.00 78.50 384 GLN A O 1
ATOM 3112 N N . MET A 1 385 ? -25.255 -56.644 -29.472 1.00 82.88 385 MET A N 1
ATOM 3113 C CA . MET A 1 385 ? -26.166 -56.829 -30.606 1.00 82.88 385 MET A CA 1
ATOM 3114 C C . MET A 1 385 ? -25.720 -57.941 -31.570 1.00 82.88 385 MET A C 1
ATOM 3116 O O . MET A 1 385 ? -24.536 -58.273 -31.620 1.00 82.88 385 MET A O 1
ATOM 3120 N N . PRO A 1 386 ? -26.639 -58.521 -32.369 1.00 81.00 386 PRO A N 1
ATOM 3121 C CA . PRO A 1 386 ? -26.286 -59.541 -33.353 1.00 81.00 386 PRO A CA 1
ATOM 3122 C C . PRO A 1 386 ? -25.301 -59.022 -34.411 1.00 81.00 386 PRO A C 1
ATOM 3124 O O . PRO A 1 386 ? -25.534 -57.971 -35.002 1.00 81.00 386 PRO A O 1
ATOM 3127 N N . GLU A 1 387 ? -24.277 -59.811 -34.746 1.00 77.25 387 GLU A N 1
ATOM 3128 C CA . GLU A 1 387 ? -23.172 -59.410 -35.642 1.00 77.25 387 GLU A CA 1
ATOM 3129 C C . GLU A 1 387 ? -23.628 -58.883 -37.014 1.00 77.25 387 GLU A C 1
ATOM 3131 O O . GLU A 1 387 ? -23.075 -57.941 -37.572 1.00 77.25 387 GLU A O 1
ATOM 3136 N N . LYS A 1 388 ? -24.732 -59.435 -37.525 1.00 77.94 388 LYS A N 1
ATOM 3137 C CA . LYS A 1 388 ? -25.388 -59.004 -38.769 1.00 77.94 388 LYS A CA 1
ATOM 3138 C C . LYS A 1 388 ? -25.896 -57.553 -38.757 1.00 77.94 388 LYS A C 1
ATOM 3140 O O . LYS A 1 388 ? -26.189 -57.027 -39.824 1.00 77.94 388 LYS A O 1
ATOM 3145 N N . TRP A 1 389 ? -26.085 -56.938 -37.589 1.00 80.06 389 TRP A N 1
ATOM 3146 C CA . TRP A 1 389 ? -26.607 -55.571 -37.446 1.00 80.06 389 TRP A CA 1
ATOM 3147 C C . TRP A 1 389 ? -25.494 -54.537 -37.300 1.00 80.06 389 TRP A C 1
ATOM 3149 O O . TRP A 1 389 ? -25.671 -53.402 -37.736 1.00 80.06 389 TRP A O 1
ATOM 3159 N N . LYS A 1 390 ? -24.329 -54.944 -36.783 1.00 81.19 390 LYS A N 1
ATOM 3160 C CA . LYS A 1 390 ? -23.172 -54.060 -36.611 1.00 81.19 390 LYS A CA 1
ATOM 3161 C C . LYS A 1 390 ? -22.707 -53.448 -37.933 1.00 81.19 390 LYS A C 1
ATOM 3163 O O . LYS A 1 390 ? -22.443 -52.256 -37.997 1.00 81.19 390 LYS A O 1
ATOM 3168 N N . GLY A 1 391 ? -22.724 -54.228 -39.019 1.00 76.94 391 GLY A N 1
ATOM 3169 C CA . GLY A 1 391 ? -22.346 -53.754 -40.358 1.00 76.94 391 GLY A CA 1
ATOM 3170 C C . GLY A 1 391 ? -23.270 -52.690 -40.974 1.00 76.94 391 GLY A C 1
ATOM 3171 O O . GLY A 1 391 ? -22.944 -52.159 -42.031 1.00 76.94 391 GLY A O 1
ATOM 3172 N N . GLY A 1 392 ? -24.420 -52.394 -40.354 1.00 81.88 392 GLY A N 1
ATOM 3173 C CA . GLY A 1 392 ? -25.345 -51.340 -40.785 1.00 81.88 392 GLY A CA 1
ATOM 3174 C C . GLY A 1 392 ? -25.208 -50.018 -40.024 1.00 81.88 392 GLY A C 1
ATOM 3175 O O . GLY A 1 392 ? -25.917 -49.070 -40.356 1.00 81.88 392 GLY A O 1
ATOM 3176 N N . ILE A 1 393 ? -24.346 -49.950 -39.004 1.00 86.31 393 ILE A N 1
ATOM 3177 C CA . ILE A 1 393 ? -24.150 -48.756 -38.175 1.00 86.31 393 ILE A CA 1
ATOM 3178 C C . ILE A 1 393 ? -23.032 -47.906 -38.774 1.00 86.31 393 ILE A C 1
ATOM 3180 O O . ILE A 1 393 ? -21.932 -48.390 -39.036 1.00 86.31 393 ILE A O 1
ATOM 3184 N N . ASP A 1 394 ? -23.307 -46.618 -38.970 1.00 90.44 394 ASP A N 1
ATOM 3185 C CA . ASP A 1 394 ? -22.275 -45.648 -39.321 1.00 90.44 394 ASP A CA 1
ATOM 3186 C C . ASP A 1 394 ? -21.431 -45.315 -38.083 1.00 90.44 394 ASP A C 1
ATOM 3188 O O . ASP A 1 394 ? -21.850 -44.546 -37.216 1.00 90.44 394 ASP A O 1
ATOM 3192 N N . LEU A 1 395 ? -20.235 -45.904 -38.027 1.00 90.00 395 LEU A N 1
ATOM 3193 C CA . LEU A 1 395 ? -19.276 -45.751 -36.931 1.00 90.00 395 LEU A CA 1
ATOM 3194 C C . LEU A 1 395 ? -18.915 -44.286 -36.659 1.00 90.00 395 LEU A C 1
ATOM 3196 O O . LEU A 1 395 ? -18.772 -43.902 -35.506 1.00 90.00 395 LEU A O 1
ATOM 3200 N N . THR A 1 396 ? -18.805 -43.446 -37.692 1.00 91.06 396 THR A N 1
ATOM 3201 C CA . THR A 1 396 ? -18.419 -42.038 -37.518 1.00 91.06 396 THR A CA 1
ATOM 3202 C C . THR A 1 396 ? -19.535 -41.233 -36.861 1.00 91.06 396 THR A C 1
ATOM 3204 O O . THR A 1 396 ? -19.273 -40.424 -35.973 1.00 91.06 396 THR A O 1
ATOM 3207 N N . THR A 1 397 ? -20.781 -41.466 -37.275 1.00 89.44 397 THR A N 1
ATOM 3208 C CA . THR A 1 397 ? -21.951 -40.832 -36.652 1.00 89.44 397 THR A CA 1
ATOM 3209 C C . THR A 1 397 ? -22.171 -41.364 -35.234 1.00 89.44 397 THR A C 1
ATOM 3211 O O . THR A 1 397 ? -22.466 -40.591 -34.326 1.00 89.44 397 THR A O 1
ATOM 3214 N N . PHE A 1 398 ? -21.978 -42.669 -35.021 1.00 89.50 398 PHE A N 1
ATOM 3215 C CA . PHE A 1 398 ? -22.114 -43.298 -33.709 1.00 89.50 398 PHE A CA 1
ATOM 3216 C C . PHE A 1 398 ? -21.091 -42.762 -32.700 1.00 89.50 398 PHE A C 1
ATOM 3218 O O . PHE A 1 398 ? -21.488 -42.313 -31.629 1.00 89.50 398 PHE A O 1
ATOM 3225 N N . GLY A 1 399 ? -19.804 -42.725 -33.058 1.00 90.50 399 GLY A N 1
ATOM 3226 C CA . GLY A 1 399 ? -18.768 -42.184 -32.179 1.00 90.50 399 GLY A CA 1
ATOM 3227 C C . GLY A 1 399 ? -18.889 -40.677 -31.952 1.00 90.50 399 GLY A C 1
ATOM 3228 O O . GLY A 1 399 ? -18.597 -40.215 -30.858 1.00 90.50 399 GLY A O 1
ATOM 3229 N N . ARG A 1 400 ? -19.393 -39.896 -32.921 1.00 90.69 400 ARG A N 1
ATOM 3230 C CA . ARG A 1 400 ? -19.711 -38.475 -32.681 1.00 90.69 400 ARG A CA 1
ATOM 3231 C C . ARG A 1 400 ? -20.771 -38.301 -31.601 1.00 90.69 400 ARG A C 1
ATOM 3233 O O . ARG A 1 400 ? -20.565 -37.524 -30.679 1.00 90.69 400 ARG A O 1
ATOM 3240 N N . ASN A 1 401 ? -21.870 -39.044 -31.701 1.00 88.88 401 ASN A N 1
ATOM 3241 C CA . ASN A 1 401 ? -22.940 -38.971 -30.711 1.00 88.88 401 ASN A CA 1
ATOM 3242 C C . ASN A 1 401 ? -22.477 -39.463 -29.331 1.00 88.88 401 ASN A C 1
ATOM 3244 O O . ASN A 1 401 ? -22.885 -38.891 -28.326 1.00 88.88 401 ASN A O 1
ATOM 3248 N N . ALA A 1 402 ? -21.641 -40.508 -29.286 1.00 87.00 402 ALA A N 1
ATOM 3249 C CA . ALA A 1 402 ? -21.038 -40.989 -28.043 1.00 87.00 402 ALA A CA 1
ATOM 3250 C C . ALA A 1 402 ? -20.200 -39.882 -27.391 1.00 87.00 402 ALA A C 1
ATOM 3252 O O . ALA A 1 402 ? -20.498 -39.497 -26.263 1.00 87.00 402 ALA A O 1
ATOM 3253 N N . ALA A 1 403 ? -19.284 -39.279 -28.158 1.00 89.56 403 ALA A N 1
ATOM 3254 C CA . ALA A 1 403 ? -18.417 -38.222 -27.659 1.00 89.56 403 ALA A CA 1
ATOM 3255 C C . ALA A 1 403 ? -19.170 -36.976 -27.179 1.00 89.56 403 ALA A C 1
ATOM 3257 O O . ALA A 1 403 ? -18.817 -36.389 -26.161 1.00 89.56 403 ALA A O 1
ATOM 3258 N N . GLU A 1 404 ? -20.224 -36.575 -27.895 1.00 87.25 404 GLU A N 1
ATOM 3259 C CA . GLU A 1 404 ? -21.079 -35.453 -27.493 1.00 87.25 404 GLU A CA 1
ATOM 3260 C C . GLU A 1 404 ? -21.846 -35.744 -26.194 1.00 87.25 404 GLU A C 1
ATOM 3262 O O . GLU A 1 404 ? -22.011 -34.850 -25.366 1.00 87.25 404 GLU A O 1
ATOM 3267 N N . HIS A 1 405 ? -22.310 -36.982 -25.998 1.00 86.44 405 HIS A N 1
ATOM 3268 C CA . HIS A 1 405 ? -23.087 -37.365 -24.819 1.00 86.44 405 HIS A CA 1
ATOM 3269 C C . HIS A 1 405 ? -22.216 -37.515 -23.567 1.00 86.44 405 HIS A C 1
ATOM 3271 O O . HIS A 1 405 ? -22.626 -37.117 -22.478 1.00 86.44 405 HIS A O 1
ATOM 3277 N N . GLU A 1 406 ? -21.025 -38.093 -23.713 1.00 86.00 406 GLU A N 1
ATOM 3278 C CA . GLU A 1 406 ? -20.084 -38.308 -22.608 1.00 86.00 406 GLU A CA 1
ATOM 3279 C C . GLU A 1 406 ? -19.156 -37.112 -22.363 1.00 86.00 406 GLU A C 1
ATOM 3281 O O . GLU A 1 406 ? -18.395 -37.112 -21.406 1.00 86.00 406 GLU A O 1
ATOM 3286 N N . LYS A 1 407 ? -19.245 -36.071 -23.204 1.00 84.12 407 LYS A N 1
ATOM 3287 C CA . LYS A 1 407 ? -18.401 -34.865 -23.160 1.00 84.12 407 LYS A CA 1
ATOM 3288 C C . LYS A 1 407 ? -16.894 -35.147 -23.256 1.00 84.12 407 LYS A C 1
ATOM 3290 O O . LYS A 1 407 ? -16.095 -34.306 -22.851 1.00 84.12 407 LYS A O 1
ATOM 3295 N N . GLY A 1 408 ? -16.487 -36.290 -23.804 1.00 85.75 408 GLY A N 1
ATOM 3296 C CA . GLY A 1 408 ? -15.070 -36.620 -23.931 1.00 85.75 408 GLY A CA 1
ATOM 3297 C C . GLY A 1 408 ? -14.379 -35.884 -25.085 1.00 85.75 408 GLY A C 1
ATOM 3298 O O . GLY A 1 408 ? -15.011 -35.393 -26.029 1.00 85.75 408 GLY A O 1
ATOM 3299 N N . ALA A 1 409 ? -13.055 -35.815 -25.011 1.00 88.56 409 ALA A N 1
ATOM 3300 C CA . ALA A 1 409 ? -12.194 -35.034 -25.885 1.00 88.56 409 ALA A CA 1
ATOM 3301 C C . ALA A 1 409 ? -11.157 -35.911 -26.603 1.00 88.56 409 ALA A C 1
ATOM 3303 O O . ALA A 1 409 ? -10.577 -36.825 -26.022 1.00 88.56 409 ALA A O 1
ATOM 3304 N N . PHE A 1 410 ? -10.893 -35.593 -27.873 1.00 90.62 410 PHE A N 1
ATOM 3305 C CA . PHE A 1 410 ? -9.772 -36.166 -28.621 1.00 90.62 410 PHE A CA 1
ATOM 3306 C C . PHE A 1 410 ? -8.511 -35.347 -28.366 1.00 90.62 410 PHE A C 1
ATOM 3308 O O . PHE A 1 410 ? -8.527 -34.123 -28.520 1.00 90.62 410 PHE A O 1
ATOM 3315 N N . THR A 1 411 ? -7.429 -36.036 -28.033 1.00 89.44 411 THR A N 1
ATOM 3316 C CA . THR A 1 411 ? -6.098 -35.478 -27.798 1.00 89.44 411 THR A CA 1
ATOM 3317 C C . THR A 1 411 ? -5.088 -36.186 -28.698 1.00 89.44 411 THR A C 1
ATOM 3319 O O . THR A 1 411 ? -5.398 -37.189 -29.354 1.00 89.44 411 THR A O 1
ATOM 3322 N N . GLU A 1 412 ? -3.863 -35.671 -28.754 1.00 85.56 412 GLU A N 1
ATOM 3323 C CA . GLU A 1 412 ? -2.766 -36.346 -29.456 1.00 85.56 412 GLU A CA 1
ATOM 3324 C C . GLU A 1 412 ? -2.469 -37.726 -28.852 1.00 85.56 412 GLU A C 1
ATOM 3326 O O . GLU A 1 412 ? -2.052 -38.640 -29.559 1.00 85.56 412 GLU A O 1
ATOM 3331 N N . TYR A 1 413 ? -2.779 -37.899 -27.567 1.00 87.75 413 TYR A N 1
ATOM 3332 C CA . TYR A 1 413 ? -2.539 -39.117 -26.801 1.00 87.75 413 TYR A CA 1
ATOM 3333 C C . TYR A 1 413 ? -3.727 -40.089 -26.794 1.00 87.75 413 TYR A C 1
ATOM 3335 O O . TYR A 1 413 ? -3.631 -41.141 -26.171 1.00 87.75 413 TYR A O 1
ATOM 3343 N N . GLY A 1 414 ? -4.841 -39.771 -27.459 1.00 89.88 414 GLY A N 1
ATOM 3344 C CA . GLY A 1 414 ? -6.015 -40.644 -27.578 1.00 89.88 414 GLY A CA 1
ATOM 3345 C C . GLY A 1 414 ? -7.315 -39.953 -27.173 1.00 89.88 414 GLY A C 1
ATOM 3346 O O . GLY A 1 414 ? -7.424 -38.728 -27.199 1.00 89.88 414 GLY A O 1
ATOM 3347 N N . TYR A 1 415 ? -8.322 -40.736 -26.797 1.00 91.69 415 TYR A N 1
ATOM 3348 C CA . TYR A 1 415 ? -9.617 -40.218 -26.361 1.00 91.69 415 TYR A CA 1
ATOM 3349 C C . TYR A 1 415 ? -9.718 -40.217 -24.840 1.00 91.69 415 TYR A C 1
ATOM 3351 O O . TYR A 1 415 ? -9.418 -41.225 -24.203 1.00 91.69 415 TYR A O 1
ATOM 3359 N N . LEU A 1 416 ? -10.130 -39.093 -24.260 1.00 91.12 416 LEU A N 1
ATOM 3360 C CA . LEU A 1 416 ? -10.242 -38.905 -22.817 1.00 91.12 416 LEU A CA 1
ATOM 3361 C C . LEU A 1 416 ? -11.674 -38.524 -22.448 1.00 91.12 416 LEU A C 1
ATOM 3363 O O . LEU A 1 416 ? -12.253 -37.628 -23.060 1.00 91.12 416 LEU A O 1
ATOM 3367 N N . VAL A 1 417 ? -12.233 -39.173 -21.435 1.00 89.44 417 VAL A N 1
ATOM 3368 C CA . VAL A 1 417 ? -13.567 -38.875 -20.906 1.00 89.44 417 VAL A CA 1
ATOM 3369 C C . VAL A 1 417 ? -13.540 -38.919 -19.383 1.00 89.44 417 VAL A C 1
ATOM 3371 O O . VAL A 1 417 ? -12.804 -39.709 -18.801 1.00 89.44 417 VAL A O 1
ATOM 3374 N N . GLU A 1 418 ? -14.311 -38.060 -18.727 1.00 88.44 418 GLU A N 1
ATOM 3375 C CA . GLU A 1 418 ? -14.448 -38.062 -17.267 1.00 88.44 418 GLU A CA 1
ATOM 3376 C C . GLU A 1 418 ? -15.249 -39.300 -16.828 1.00 88.44 418 GLU A C 1
ATOM 3378 O O . GLU A 1 418 ? -16.311 -39.590 -17.384 1.00 88.44 418 GLU A O 1
ATOM 3383 N N . SER A 1 419 ? -14.747 -40.050 -15.843 1.00 84.00 419 SER A N 1
ATOM 3384 C CA . SER A 1 419 ? -15.407 -41.256 -15.321 1.00 84.00 419 SER A CA 1
ATOM 3385 C C . SER A 1 419 ? -16.702 -40.932 -14.566 1.00 84.00 419 SER A C 1
ATOM 3387 O O . SER A 1 419 ? -17.608 -41.766 -14.496 1.00 84.00 419 SER A O 1
ATOM 3389 N N . GLY A 1 420 ? -16.799 -39.707 -14.035 1.00 75.62 420 GLY A N 1
ATOM 3390 C CA . GLY A 1 420 ? -17.854 -39.265 -13.126 1.00 75.62 420 GLY A CA 1
ATOM 3391 C C . GLY A 1 420 ? -17.540 -39.504 -11.646 1.00 75.62 420 GLY A C 1
ATOM 3392 O O . GLY A 1 420 ? -18.410 -39.245 -10.813 1.00 75.62 420 GLY A O 1
ATOM 3393 N N . ASP A 1 421 ? -16.335 -39.984 -11.320 1.00 80.88 421 ASP A N 1
ATOM 3394 C CA . ASP A 1 421 ? -15.838 -40.038 -9.943 1.00 80.88 421 ASP A CA 1
ATOM 3395 C C . ASP A 1 421 ? -15.625 -38.621 -9.380 1.00 80.88 421 ASP A C 1
ATOM 3397 O O . ASP A 1 421 ? -15.529 -37.644 -10.124 1.00 80.88 421 ASP A O 1
ATOM 3401 N N . GLU A 1 422 ? -15.583 -38.480 -8.055 1.00 83.44 422 GLU A N 1
ATOM 3402 C CA . GLU A 1 422 ? -15.319 -37.182 -7.427 1.00 83.44 422 GLU A CA 1
ATOM 3403 C C . GLU A 1 422 ? -13.821 -36.850 -7.492 1.00 83.44 422 GLU A C 1
ATOM 3405 O O . GLU A 1 422 ? -12.980 -37.678 -7.153 1.00 83.44 422 GLU A O 1
ATOM 3410 N N . TRP A 1 423 ? -13.484 -35.627 -7.915 1.00 87.38 423 TRP A N 1
ATOM 3411 C CA . TRP A 1 423 ? -12.105 -35.134 -7.909 1.00 87.38 423 TRP A CA 1
ATOM 3412 C C . TRP A 1 423 ? -11.689 -34.707 -6.498 1.00 87.38 423 TRP A C 1
ATOM 3414 O O . TRP A 1 423 ? -12.245 -33.762 -5.930 1.00 87.38 423 TRP A O 1
ATOM 3424 N N . GLU A 1 424 ? -10.676 -35.361 -5.941 1.00 83.88 424 GLU A N 1
ATOM 3425 C CA . GLU A 1 424 ? -10.127 -35.039 -4.631 1.00 83.88 424 GLU A CA 1
ATOM 3426 C C . GLU A 1 424 ? -8.990 -34.015 -4.729 1.00 83.88 424 GLU A C 1
ATOM 3428 O O . GLU A 1 424 ? -7.909 -34.290 -5.248 1.00 83.88 424 GLU A O 1
ATOM 3433 N N . ARG A 1 425 ? -9.193 -32.830 -4.148 1.00 86.69 425 ARG A N 1
ATOM 3434 C CA . ARG A 1 425 ? -8.162 -31.786 -4.058 1.00 86.69 425 ARG A CA 1
ATOM 3435 C C . ARG A 1 425 ? -7.200 -32.055 -2.890 1.00 86.69 425 ARG A C 1
ATOM 3437 O O . ARG A 1 425 ? -7.396 -31.559 -1.772 1.00 86.69 425 ARG A O 1
ATOM 3444 N N . GLN A 1 426 ? -6.189 -32.888 -3.130 1.00 83.12 426 GLN A N 1
ATOM 3445 C CA . GLN A 1 426 ? -5.252 -33.386 -2.115 1.00 83.12 426 GLN A CA 1
ATOM 3446 C C . GLN A 1 426 ? -4.066 -32.445 -1.857 1.00 83.12 426 GLN A C 1
ATOM 3448 O O . GLN A 1 426 ? -3.561 -32.402 -0.735 1.00 83.12 426 GLN A O 1
ATOM 3453 N N . PHE A 1 427 ? -3.644 -31.674 -2.852 1.00 87.38 427 PHE A N 1
ATOM 3454 C CA . PHE A 1 427 ? -2.429 -30.873 -2.856 1.00 87.38 427 PHE A CA 1
ATOM 3455 C C . PHE A 1 427 ? -2.651 -29.430 -3.317 1.00 87.38 427 PHE A C 1
ATOM 3457 O O . PHE A 1 427 ? -2.066 -28.551 -2.698 1.00 87.38 427 PHE A O 1
ATOM 3464 N N . GLU A 1 428 ? -3.474 -29.130 -4.333 1.00 84.19 428 GLU A N 1
ATOM 3465 C CA . GLU A 1 428 ? -3.570 -27.764 -4.884 1.00 84.19 428 GLU A CA 1
ATOM 3466 C C . GLU A 1 428 ? -3.853 -26.706 -3.790 1.00 84.19 428 GLU A C 1
ATOM 3468 O O . GLU A 1 428 ? -4.940 -26.665 -3.203 1.00 84.19 428 GLU A O 1
ATOM 3473 N N . GLY A 1 429 ? -2.891 -25.807 -3.545 1.00 74.38 429 GLY A N 1
ATOM 3474 C CA . GLY A 1 429 ? -2.962 -24.766 -2.509 1.00 74.38 429 GLY A CA 1
ATOM 3475 C C . GLY A 1 429 ? -2.521 -25.201 -1.102 1.00 74.38 429 GLY A C 1
ATOM 3476 O O . GLY A 1 429 ? -2.752 -24.461 -0.146 1.00 74.38 429 GLY A O 1
ATOM 3477 N N . ARG A 1 430 ? -1.916 -26.386 -0.952 1.00 83.50 430 ARG A N 1
ATOM 3478 C CA . ARG A 1 430 ? -1.248 -26.854 0.273 1.00 83.50 430 ARG A CA 1
ATOM 3479 C C . ARG A 1 430 ? 0.266 -26.720 0.138 1.00 83.50 430 ARG A C 1
ATOM 3481 O O . ARG A 1 430 ? 0.800 -26.661 -0.963 1.00 83.50 430 ARG A O 1
ATOM 3488 N N . GLU A 1 431 ? 0.964 -26.693 1.267 1.00 83.94 431 GLU A N 1
ATOM 3489 C CA . GLU A 1 431 ? 2.423 -26.615 1.249 1.00 83.94 431 GLU A CA 1
ATOM 3490 C C . GLU A 1 431 ? 3.072 -27.945 0.821 1.00 83.94 431 GLU A C 1
ATOM 3492 O O . GLU A 1 431 ? 2.630 -29.027 1.217 1.00 83.94 431 GLU A O 1
ATOM 3497 N N . VAL A 1 432 ? 4.175 -27.855 0.070 1.00 89.38 432 VAL A N 1
ATOM 3498 C CA . VAL A 1 432 ? 5.022 -28.994 -0.332 1.00 89.38 432 VAL A CA 1
ATOM 3499 C C . VAL A 1 432 ? 5.565 -29.731 0.906 1.00 89.38 432 VAL A C 1
ATOM 3501 O O . VAL A 1 432 ? 5.894 -29.068 1.889 1.00 89.38 432 VAL A O 1
ATOM 3504 N N . PRO A 1 433 ? 5.683 -31.073 0.935 1.00 88.81 433 PRO A N 1
ATOM 3505 C CA . PRO A 1 433 ? 6.318 -31.770 2.058 1.00 88.81 433 PRO A CA 1
ATOM 3506 C C . PRO A 1 433 ? 7.778 -31.338 2.268 1.00 88.81 433 PRO A C 1
ATOM 3508 O O . PRO A 1 433 ? 8.502 -31.112 1.302 1.00 88.81 433 PRO A O 1
ATOM 3511 N N . GLU A 1 434 ? 8.220 -31.243 3.526 1.00 80.69 434 GLU A N 1
ATOM 3512 C CA . GLU A 1 434 ? 9.537 -30.693 3.903 1.00 80.69 434 GLU A CA 1
ATOM 3513 C C . GLU A 1 434 ? 10.714 -31.379 3.190 1.00 80.69 434 GLU A C 1
ATOM 3515 O O . GLU A 1 434 ? 11.667 -30.716 2.796 1.00 80.69 434 GLU A O 1
ATOM 3520 N N . GLU A 1 435 ? 10.610 -32.684 2.936 1.00 83.38 435 GLU A N 1
ATOM 3521 C CA . GLU A 1 435 ? 11.627 -33.475 2.232 1.00 83.38 435 GLU A CA 1
ATOM 3522 C C . GLU A 1 435 ? 11.851 -33.068 0.760 1.00 83.38 435 GLU A C 1
ATOM 3524 O O . GLU A 1 435 ? 12.912 -33.361 0.215 1.00 83.38 435 GLU A O 1
ATOM 3529 N N . TYR A 1 436 ? 10.902 -32.356 0.136 1.00 88.50 436 TYR A N 1
ATOM 3530 C CA . TYR A 1 436 ? 11.015 -31.851 -1.241 1.00 88.50 436 TYR A CA 1
ATOM 3531 C C . TYR A 1 436 ? 11.206 -30.327 -1.318 1.00 88.50 436 TYR A C 1
ATOM 3533 O O . TYR A 1 436 ? 11.365 -29.809 -2.424 1.00 88.50 436 TYR A O 1
ATOM 3541 N N . ARG A 1 437 ? 11.232 -29.616 -0.176 1.00 89.62 437 ARG A N 1
ATOM 3542 C CA . ARG A 1 437 ? 11.492 -28.166 -0.109 1.00 89.62 437 ARG A CA 1
ATOM 3543 C C . ARG A 1 437 ? 12.988 -27.881 -0.219 1.00 89.62 437 ARG A C 1
ATOM 3545 O O . ARG A 1 437 ? 13.723 -27.929 0.769 1.00 89.62 437 ARG A O 1
ATOM 3552 N N . ILE A 1 438 ? 13.447 -27.586 -1.426 1.00 90.88 438 ILE A N 1
ATOM 3553 C CA . ILE A 1 438 ? 14.859 -27.350 -1.739 1.00 90.88 438 ILE A CA 1
ATOM 3554 C C . ILE A 1 438 ? 15.175 -25.878 -2.003 1.00 90.88 438 ILE A C 1
ATOM 3556 O O . ILE A 1 438 ? 16.344 -25.494 -1.927 1.00 90.88 438 ILE A O 1
ATOM 3560 N N . MET A 1 439 ? 14.166 -25.046 -2.272 1.00 90.19 439 MET A N 1
ATOM 3561 C CA . MET A 1 439 ? 14.328 -23.648 -2.642 1.00 90.19 439 MET A CA 1
ATOM 3562 C C . MET A 1 439 ? 14.937 -22.828 -1.503 1.00 90.19 439 MET A C 1
ATOM 3564 O O . MET A 1 439 ? 14.299 -22.478 -0.511 1.00 90.19 439 MET A O 1
ATOM 3568 N N . SER A 1 440 ? 16.209 -22.465 -1.659 1.00 87.50 440 SER A N 1
ATOM 3569 C CA . SER A 1 440 ? 16.848 -21.444 -0.835 1.00 87.50 440 SER A CA 1
ATOM 3570 C C . SER A 1 440 ? 18.048 -20.838 -1.555 1.00 87.50 440 SER A C 1
ATOM 3572 O O . SER A 1 440 ? 18.628 -21.460 -2.438 1.00 87.50 440 SER A O 1
ATOM 3574 N N . TYR A 1 441 ? 18.473 -19.648 -1.133 1.00 83.69 441 TYR A N 1
ATOM 3575 C CA . TYR A 1 441 ? 19.606 -18.959 -1.752 1.00 83.69 441 TYR A CA 1
ATOM 3576 C C . TYR A 1 441 ? 20.941 -19.294 -1.061 1.00 83.69 441 TYR A C 1
ATOM 3578 O O . TYR A 1 441 ? 20.980 -19.398 0.171 1.00 83.69 441 TYR A O 1
ATOM 3586 N N . PRO A 1 442 ? 22.047 -19.421 -1.816 1.00 77.06 442 PRO A N 1
ATOM 3587 C CA . PRO A 1 442 ? 23.368 -19.694 -1.256 1.00 77.06 442 PRO A CA 1
ATOM 3588 C C . PRO A 1 442 ? 23.893 -18.493 -0.440 1.00 77.06 442 PRO A C 1
ATOM 3590 O O . PRO A 1 442 ? 23.936 -17.364 -0.937 1.00 77.06 442 PRO A O 1
ATOM 3593 N N . GLN A 1 443 ? 24.312 -18.726 0.812 1.00 57.09 443 GLN A N 1
ATOM 3594 C CA . GLN A 1 443 ? 24.924 -17.717 1.696 1.00 57.09 443 GLN A CA 1
ATOM 3595 C C . GLN A 1 443 ? 26.461 -17.703 1.561 1.00 57.09 443 GLN A C 1
ATOM 3597 O O . GLN A 1 443 ? 27.084 -18.745 1.380 1.00 57.09 443 GLN A O 1
ATOM 3602 N N . GLN A 1 444 ? 27.097 -16.529 1.677 1.00 46.75 444 GLN A N 1
ATOM 3603 C CA . GLN A 1 444 ? 28.564 -16.401 1.624 1.00 46.75 444 GLN A CA 1
ATOM 3604 C C . GLN A 1 444 ? 29.246 -17.055 2.840 1.00 46.75 444 GLN A C 1
ATOM 3606 O O . GLN A 1 444 ? 28.939 -16.715 3.984 1.00 46.75 444 GLN A O 1
ATOM 3611 N N . GLU A 1 445 ? 30.234 -17.924 2.599 1.00 37.22 445 GLU A N 1
ATOM 3612 C CA . GLU A 1 445 ? 31.034 -18.561 3.653 1.00 37.22 445 GLU A CA 1
ATOM 3613 C C . GLU A 1 445 ? 31.783 -17.521 4.516 1.00 37.22 445 GLU A C 1
ATOM 3615 O O . GLU A 1 445 ? 32.737 -16.872 4.077 1.00 37.22 445 GLU A O 1
ATOM 3620 N N . ARG A 1 446 ? 31.375 -17.381 5.786 1.00 32.44 446 ARG A N 1
ATOM 3621 C CA . ARG A 1 446 ? 32.165 -16.752 6.859 1.00 32.44 446 ARG A CA 1
ATOM 3622 C C . ARG A 1 446 ? 32.868 -17.840 7.679 1.00 32.44 446 ARG A C 1
ATOM 3624 O O . ARG A 1 446 ? 32.313 -18.904 7.920 1.00 32.44 446 ARG A O 1
ATOM 3631 N N . GLY A 1 447 ? 34.125 -17.572 8.042 1.00 34.69 447 GLY A N 1
ATOM 3632 C CA . GLY A 1 447 ? 35.116 -18.565 8.473 1.00 34.69 447 GLY A CA 1
ATOM 3633 C C . GLY A 1 447 ? 34.776 -19.424 9.701 1.00 34.69 447 GLY A C 1
ATOM 3634 O O . GLY A 1 447 ? 33.954 -19.078 10.543 1.00 34.69 447 GLY A O 1
ATOM 3635 N N . GLU A 1 448 ? 35.516 -20.532 9.813 1.00 35.25 448 GLU A N 1
ATOM 3636 C CA . GLU A 1 448 ? 35.373 -21.697 10.713 1.00 35.25 448 GLU A CA 1
ATOM 3637 C C . GLU A 1 448 ? 35.236 -21.439 12.233 1.00 35.25 448 GLU A C 1
ATOM 3639 O O . GLU A 1 448 ? 35.114 -22.393 12.998 1.00 35.25 448 GLU A O 1
ATOM 3644 N N . GLN A 1 449 ? 35.222 -20.192 12.709 1.00 36.19 449 GLN A N 1
ATOM 3645 C CA . GLN A 1 449 ? 34.974 -19.875 14.123 1.00 36.19 449 GLN A CA 1
ATOM 3646 C C . GLN A 1 449 ? 33.480 -19.715 14.464 1.00 36.19 449 GLN A C 1
ATOM 3648 O O . GLN A 1 449 ? 33.127 -19.875 15.631 1.00 36.19 449 GLN A O 1
ATOM 3653 N N . ASP A 1 450 ? 32.606 -19.517 13.468 1.00 40.59 450 ASP A N 1
ATOM 3654 C CA . ASP A 1 450 ? 31.149 -19.412 13.672 1.00 40.59 450 ASP A CA 1
ATOM 3655 C C . ASP A 1 450 ? 30.422 -20.776 13.633 1.00 40.59 450 ASP A C 1
ATOM 3657 O O . ASP A 1 450 ? 29.306 -20.896 14.138 1.00 40.59 450 ASP A O 1
ATOM 3661 N N . LYS A 1 451 ? 31.072 -21.849 13.146 1.00 37.91 451 LYS A N 1
ATOM 3662 C CA . LYS A 1 451 ? 30.504 -23.218 13.132 1.00 37.91 451 LYS A CA 1
ATOM 3663 C C . LYS A 1 451 ? 30.233 -23.786 14.530 1.00 37.91 451 LYS A C 1
ATOM 3665 O O . LYS A 1 451 ? 29.325 -24.585 14.701 1.00 37.91 451 LYS A O 1
ATOM 3670 N N . VAL A 1 452 ? 30.975 -23.347 15.549 1.00 38.75 452 VAL A N 1
ATOM 3671 C CA . VAL A 1 452 ? 30.829 -23.861 16.926 1.00 38.75 452 VAL A CA 1
ATOM 3672 C C . VAL A 1 452 ? 29.642 -23.221 17.665 1.00 38.75 452 VAL A C 1
ATOM 3674 O O . VAL A 1 452 ? 29.170 -23.772 18.655 1.00 38.75 452 VAL A O 1
ATOM 3677 N N . PHE A 1 453 ? 29.132 -22.078 17.188 1.00 34.62 453 PHE A N 1
ATOM 3678 C CA . PHE A 1 453 ? 27.962 -21.413 17.775 1.00 34.62 453 PHE A CA 1
ATOM 3679 C C . PHE A 1 453 ? 26.629 -21.835 17.136 1.00 34.62 453 PHE A C 1
ATOM 3681 O O . PHE A 1 453 ? 25.593 -21.659 17.773 1.00 34.62 453 PHE A O 1
ATOM 3688 N N . MET A 1 454 ? 26.647 -22.414 15.928 1.00 31.69 454 MET A N 1
ATOM 3689 C CA . MET A 1 454 ? 25.439 -22.837 15.203 1.00 31.69 454 MET A CA 1
ATOM 3690 C C . MET A 1 454 ? 24.952 -24.250 15.577 1.00 31.69 454 MET A C 1
ATOM 3692 O O . MET A 1 454 ? 23.747 -24.444 15.701 1.00 31.69 454 MET A O 1
ATOM 3696 N N . ASP A 1 455 ? 25.845 -25.193 15.908 1.00 36.66 455 ASP A N 1
ATOM 3697 C CA . ASP A 1 455 ? 25.460 -26.561 16.331 1.00 36.66 455 ASP A CA 1
ATOM 3698 C C . ASP A 1 455 ? 24.675 -26.607 17.664 1.00 36.66 455 ASP A C 1
ATOM 3700 O O . ASP A 1 455 ? 24.123 -27.639 18.042 1.00 36.66 455 ASP A O 1
ATOM 3704 N N . ALA A 1 456 ? 24.615 -25.493 18.403 1.00 35.28 456 ALA A N 1
ATOM 3705 C CA . ALA A 1 456 ? 23.811 -25.367 19.620 1.00 35.28 456 ALA A CA 1
ATOM 3706 C C . ALA A 1 456 ? 22.408 -24.775 19.372 1.00 35.28 456 ALA A C 1
ATOM 3708 O O . ALA A 1 456 ? 21.576 -24.816 20.277 1.00 35.28 456 ALA A O 1
ATOM 3709 N N . ALA A 1 457 ? 22.146 -24.224 18.181 1.00 32.81 457 ALA A N 1
ATOM 3710 C CA . ALA A 1 457 ? 20.903 -23.525 17.850 1.00 32.81 457 ALA A CA 1
ATOM 3711 C C . ALA A 1 457 ? 19.941 -24.348 16.966 1.00 32.81 457 ALA A C 1
ATOM 3713 O O . ALA A 1 457 ? 18.748 -24.062 16.959 1.00 32.81 457 ALA A O 1
ATOM 3714 N N . GLU A 1 458 ? 20.409 -25.404 16.289 1.00 31.06 458 GLU A N 1
ATOM 3715 C CA . GLU A 1 458 ? 19.579 -26.242 15.398 1.00 31.06 458 GLU A CA 1
ATOM 3716 C C . GLU A 1 458 ? 18.659 -27.253 16.115 1.00 31.06 458 GLU A C 1
ATOM 3718 O O . GLU A 1 458 ? 17.826 -27.891 15.481 1.00 31.06 458 GLU A O 1
ATOM 3723 N N . ALA A 1 459 ? 18.728 -27.386 17.443 1.00 32.75 459 ALA A N 1
ATOM 3724 C CA . ALA A 1 459 ? 17.916 -28.361 18.184 1.00 32.75 459 ALA A CA 1
ATOM 3725 C C . ALA A 1 459 ? 16.574 -27.822 18.738 1.00 32.75 459 ALA A C 1
ATOM 3727 O O . ALA A 1 459 ? 15.937 -28.516 19.531 1.00 32.75 459 ALA A O 1
ATOM 3728 N N . GLN A 1 460 ? 16.136 -26.605 18.383 1.00 33.56 460 GLN A N 1
ATOM 3729 C CA . GLN A 1 460 ? 14.930 -25.985 18.975 1.00 33.56 460 GLN A CA 1
ATOM 3730 C C . GLN A 1 460 ? 13.980 -25.270 17.994 1.00 33.56 460 GLN A C 1
ATOM 3732 O O . GLN A 1 460 ? 13.234 -24.386 18.405 1.00 33.56 460 GLN A O 1
ATOM 3737 N N . GLN A 1 461 ? 13.934 -25.668 16.721 1.00 30.33 461 GLN A N 1
ATOM 3738 C CA . GLN A 1 461 ? 12.873 -25.225 15.802 1.00 30.33 461 GLN A CA 1
ATOM 3739 C C . GLN A 1 461 ? 12.151 -26.415 15.168 1.00 30.33 461 GLN A C 1
ATOM 3741 O O . GLN A 1 461 ? 12.259 -26.692 13.984 1.00 30.33 461 GLN A O 1
ATOM 3746 N N . THR A 1 462 ? 11.393 -27.127 15.995 1.00 31.20 462 THR A N 1
ATOM 3747 C CA . THR A 1 462 ? 10.180 -27.831 15.568 1.00 31.20 462 THR A CA 1
ATOM 3748 C C . THR A 1 462 ? 9.069 -27.372 16.508 1.00 31.20 462 THR A C 1
ATOM 3750 O O . THR A 1 462 ? 9.265 -27.364 17.720 1.00 31.20 462 THR A O 1
ATOM 3753 N N . GLU A 1 463 ? 7.944 -26.968 15.915 1.00 30.50 463 GLU A N 1
ATOM 3754 C CA . GLU A 1 463 ? 6.757 -26.315 16.501 1.00 30.50 463 GLU A CA 1
ATOM 3755 C C . GLU A 1 463 ? 6.812 -24.777 16.600 1.00 30.50 463 GLU A C 1
ATOM 3757 O O . GLU A 1 463 ? 7.438 -24.211 17.495 1.00 30.50 463 GLU A O 1
ATOM 3762 N N . THR A 1 464 ? 6.038 -24.099 15.738 1.00 25.58 464 THR A N 1
ATOM 3763 C CA . THR A 1 464 ? 5.540 -22.743 16.024 1.00 25.58 464 THR A CA 1
ATOM 3764 C C . THR A 1 464 ? 4.014 -22.789 16.211 1.00 25.58 464 THR A C 1
ATOM 3766 O O . THR A 1 464 ? 3.278 -22.998 15.244 1.00 25.58 464 THR A O 1
ATOM 3769 N N . PRO A 1 465 ? 3.535 -22.623 17.457 1.00 29.59 465 PRO A N 1
ATOM 3770 C CA . PRO A 1 465 ? 2.162 -22.259 17.830 1.00 29.59 465 PRO A CA 1
ATOM 3771 C C . PRO A 1 465 ? 1.796 -20.833 17.333 1.00 29.59 465 PRO A C 1
ATOM 3773 O O . PRO A 1 465 ? 2.616 -20.211 16.658 1.00 29.59 465 PRO A O 1
ATOM 3776 N N . PRO A 1 466 ? 0.586 -20.290 17.606 1.00 28.66 466 PRO A N 1
ATOM 3777 C CA . PRO A 1 466 ? 0.097 -19.062 16.967 1.00 28.66 466 PRO A CA 1
ATOM 3778 C C . PRO A 1 466 ? 1.041 -17.865 17.155 1.00 28.66 466 PRO A C 1
ATOM 3780 O O . PRO A 1 466 ? 1.638 -17.694 18.216 1.00 28.66 466 PRO A O 1
ATOM 3783 N N . ALA A 1 467 ? 1.146 -17.060 16.093 1.00 30.17 467 ALA A N 1
ATOM 3784 C CA . ALA A 1 467 ? 2.121 -15.992 15.900 1.00 30.17 467 ALA A CA 1
ATOM 3785 C C . ALA A 1 467 ? 2.302 -15.072 17.121 1.00 30.17 467 ALA A C 1
ATOM 3787 O O . ALA A 1 467 ? 1.401 -14.316 17.490 1.00 30.17 467 ALA A O 1
ATOM 3788 N N . GLU A 1 468 ? 3.508 -15.084 17.691 1.00 25.62 468 GLU A N 1
ATOM 3789 C CA . GLU A 1 468 ? 3.999 -13.977 18.510 1.00 25.62 468 GLU A CA 1
ATOM 3790 C C . GLU A 1 468 ? 4.354 -12.775 17.612 1.00 25.62 468 GLU A C 1
ATOM 3792 O O . GLU A 1 468 ? 4.836 -12.956 16.488 1.00 25.62 468 GLU A O 1
ATOM 3797 N N . PRO A 1 469 ? 4.138 -11.533 18.086 1.00 29.95 469 PRO A N 1
ATOM 3798 C CA . PRO A 1 469 ? 4.469 -10.330 17.333 1.00 29.95 469 PRO A CA 1
ATOM 3799 C C . PRO A 1 469 ? 5.973 -10.269 16.997 1.00 29.95 469 PRO A C 1
ATOM 3801 O O . PRO A 1 469 ? 6.808 -10.692 17.801 1.00 29.95 469 PRO A O 1
ATOM 3804 N N . PRO A 1 470 ? 6.350 -9.715 15.828 1.00 36.62 470 PRO A N 1
ATOM 3805 C CA . PRO A 1 470 ? 7.738 -9.687 15.379 1.00 36.62 470 PRO A CA 1
ATOM 3806 C C . PRO A 1 470 ? 8.623 -8.937 16.382 1.00 36.62 470 PRO A C 1
ATOM 3808 O O . PRO A 1 470 ? 8.352 -7.783 16.728 1.00 36.62 470 PRO A O 1
ATOM 3811 N N . GLN A 1 471 ? 9.707 -9.576 16.839 1.00 36.69 471 GLN A N 1
ATOM 3812 C CA . GLN A 1 471 ? 10.655 -8.930 17.746 1.00 36.69 471 GLN A CA 1
ATOM 3813 C C . GLN A 1 471 ? 11.331 -7.729 17.054 1.00 36.69 471 GLN A C 1
ATOM 3815 O O . GLN A 1 471 ? 11.773 -7.843 15.905 1.00 36.69 471 GLN A O 1
ATOM 3820 N N . PRO A 1 472 ? 11.435 -6.562 17.721 1.00 49.56 472 PRO A N 1
ATOM 3821 C CA . PRO A 1 472 ? 12.028 -5.373 17.123 1.00 49.56 472 PRO A CA 1
ATOM 3822 C C . PRO A 1 472 ? 13.518 -5.590 16.824 1.00 49.56 472 PRO A C 1
ATOM 3824 O O . PRO A 1 472 ? 14.262 -6.114 17.655 1.00 49.56 472 PRO A O 1
ATOM 3827 N N . ARG A 1 473 ? 13.964 -5.155 15.634 1.00 55.09 473 ARG A N 1
ATOM 3828 C CA . ARG A 1 473 ? 15.379 -5.205 15.228 1.00 55.09 473 ARG A CA 1
ATOM 3829 C C . ARG A 1 473 ? 16.271 -4.526 16.279 1.00 55.09 473 ARG A C 1
ATOM 3831 O O . ARG A 1 473 ? 15.893 -3.481 16.811 1.00 55.09 473 ARG A O 1
ATOM 3838 N N . PRO A 1 474 ? 17.475 -5.061 16.549 1.00 67.75 474 PRO A N 1
ATOM 3839 C CA . PRO A 1 474 ? 18.401 -4.431 17.479 1.00 67.75 474 PRO A CA 1
ATOM 3840 C C . PRO A 1 474 ? 18.816 -3.050 16.961 1.00 67.75 474 PRO A C 1
ATOM 3842 O O . PRO A 1 474 ? 19.115 -2.875 15.779 1.00 67.75 474 PRO A O 1
ATOM 3845 N N . VAL A 1 475 ? 18.860 -2.064 17.858 1.00 77.62 475 VAL A N 1
ATOM 3846 C CA . VAL A 1 475 ? 19.245 -0.690 17.520 1.00 77.62 475 VAL A CA 1
ATOM 3847 C C . VAL A 1 475 ? 20.713 -0.657 17.080 1.00 77.62 475 VAL A C 1
ATOM 3849 O O . VAL A 1 475 ? 21.607 -0.993 17.859 1.00 77.62 475 VAL A O 1
ATOM 3852 N N . VAL A 1 476 ? 20.980 -0.198 15.851 1.00 82.81 476 VAL A N 1
ATOM 3853 C CA . VAL A 1 476 ? 22.336 -0.036 15.290 1.00 82.81 476 VAL A CA 1
ATOM 3854 C C . VAL A 1 476 ? 22.612 1.447 15.007 1.00 82.81 476 VAL A C 1
ATOM 3856 O O . VAL A 1 476 ? 22.288 1.958 13.934 1.00 82.81 476 VAL A O 1
ATOM 3859 N N . PRO A 1 477 ? 23.226 2.188 15.947 1.00 79.69 477 PRO A N 1
ATOM 3860 C CA . PRO A 1 477 ? 23.409 3.628 15.797 1.00 79.69 477 PRO A CA 1
ATOM 3861 C C . PRO A 1 477 ? 24.470 4.005 14.765 1.00 79.69 477 PRO A C 1
ATOM 3863 O O . PRO A 1 477 ? 25.540 3.396 14.677 1.00 79.69 477 PRO A O 1
ATOM 3866 N N . ILE A 1 478 ? 24.238 5.119 14.071 1.00 83.94 478 ILE A N 1
ATOM 3867 C CA . ILE A 1 478 ? 25.227 5.735 13.183 1.00 83.94 478 ILE A CA 1
ATOM 3868 C C . ILE A 1 478 ? 26.394 6.268 14.028 1.00 83.94 478 ILE A C 1
ATOM 3870 O O . ILE A 1 478 ? 26.263 7.221 14.803 1.00 83.94 478 ILE A O 1
ATOM 3874 N N . ILE A 1 479 ? 27.569 5.666 13.844 1.00 81.81 479 ILE A N 1
ATOM 3875 C CA . ILE A 1 479 ? 28.830 6.158 14.407 1.00 81.81 479 ILE A CA 1
ATOM 3876 C C . ILE A 1 479 ? 29.345 7.291 13.515 1.00 81.81 479 ILE A C 1
ATOM 3878 O O . ILE A 1 479 ? 29.590 7.067 12.331 1.00 81.81 479 ILE A O 1
ATOM 3882 N N . LEU A 1 480 ? 29.494 8.486 14.093 1.00 82.75 480 LEU A N 1
ATOM 3883 C CA . LEU A 1 480 ? 30.046 9.669 13.426 1.00 82.75 480 LEU A CA 1
ATOM 3884 C C . LEU A 1 480 ? 31.541 9.791 13.732 1.00 82.75 480 LEU A C 1
ATOM 3886 O O . LEU A 1 480 ? 31.948 9.669 14.890 1.00 82.75 480 LEU A O 1
ATOM 3890 N N . SER A 1 481 ? 32.340 10.046 12.703 1.00 76.88 481 SER A N 1
ATOM 3891 C CA . SER A 1 481 ? 33.805 10.081 12.762 1.00 76.88 481 SER A CA 1
ATOM 3892 C C . SER A 1 481 ? 34.370 11.445 13.175 1.00 76.88 481 SER A C 1
ATOM 3894 O O . SER A 1 481 ? 35.443 11.509 13.777 1.00 76.88 481 SER A O 1
ATOM 3896 N N . SER A 1 482 ? 33.656 12.544 12.902 1.00 74.88 482 SER A N 1
ATOM 3897 C CA . SER A 1 482 ? 34.106 13.898 13.258 1.00 74.88 482 SER A CA 1
ATOM 3898 C C . SER A 1 482 ? 33.504 14.401 14.570 1.00 74.88 482 SER A C 1
ATOM 3900 O O . SER A 1 482 ? 32.316 14.237 14.841 1.00 74.88 482 SER A O 1
ATOM 3902 N N . GLU A 1 483 ? 34.298 15.110 15.378 1.00 73.00 483 GLU A N 1
ATOM 3903 C CA . GLU A 1 483 ? 33.811 15.813 16.572 1.00 73.00 483 GLU A CA 1
ATOM 3904 C C . GLU A 1 483 ? 33.223 17.202 16.260 1.00 73.00 483 GLU A C 1
ATOM 3906 O O . GLU A 1 483 ? 32.453 17.739 17.064 1.00 73.00 483 GLU A O 1
ATOM 3911 N N . LYS A 1 484 ? 33.536 17.780 15.089 1.00 79.06 484 LYS A N 1
ATOM 3912 C CA . LYS A 1 484 ? 33.111 19.137 14.715 1.00 79.06 484 LYS A CA 1
ATOM 3913 C C . LYS A 1 484 ? 31.625 19.168 14.322 1.00 79.06 484 LYS A C 1
ATOM 3915 O O . LYS A 1 484 ? 31.214 18.379 13.474 1.00 79.06 484 LYS A O 1
ATOM 3920 N N . PRO A 1 485 ? 30.817 20.118 14.841 1.00 75.94 485 PRO A N 1
ATOM 3921 C CA . PRO A 1 485 ? 29.377 20.169 14.568 1.00 75.94 485 PRO A CA 1
ATOM 3922 C C . PRO A 1 485 ? 29.006 20.230 13.079 1.00 75.94 485 PRO A C 1
ATOM 3924 O O . PRO A 1 485 ? 28.078 19.547 12.662 1.00 75.94 485 PRO A O 1
ATOM 3927 N N . GLY A 1 486 ? 29.738 21.013 12.278 1.00 76.62 486 GLY A N 1
ATOM 3928 C CA . GLY A 1 486 ? 29.469 21.145 10.841 1.00 76.62 486 GLY A CA 1
ATOM 3929 C C . GLY A 1 486 ? 29.768 19.875 10.041 1.00 76.62 486 GLY A C 1
ATOM 3930 O O . GLY A 1 486 ? 29.038 19.555 9.110 1.00 76.62 486 GLY A O 1
ATOM 3931 N N . ASP A 1 487 ? 30.795 19.122 10.433 1.00 82.44 487 ASP A N 1
ATOM 3932 C CA . ASP A 1 487 ? 31.163 17.872 9.763 1.00 82.44 487 ASP A CA 1
ATOM 3933 C C . ASP A 1 487 ? 30.212 16.734 10.159 1.00 82.44 487 ASP A C 1
ATOM 3935 O O . ASP A 1 487 ? 29.832 15.943 9.304 1.00 82.44 487 ASP A O 1
ATOM 3939 N N . LYS A 1 488 ? 29.736 16.708 11.416 1.00 84.00 488 LYS A N 1
ATOM 3940 C CA . LYS A 1 488 ? 28.687 15.773 11.865 1.00 84.00 488 LYS A CA 1
ATOM 3941 C C . LYS A 1 488 ? 27.404 15.911 11.055 1.00 84.00 488 LYS A C 1
ATOM 3943 O O . LYS A 1 488 ? 26.805 14.904 10.702 1.00 84.00 488 LYS A O 1
ATOM 3948 N N . VAL A 1 489 ? 26.986 17.151 10.774 1.00 85.88 489 VAL A N 1
ATOM 3949 C CA . VAL A 1 489 ? 25.808 17.431 9.937 1.00 85.88 489 VAL A CA 1
ATOM 3950 C C . VAL A 1 489 ? 26.029 16.919 8.513 1.00 85.88 489 VAL A C 1
ATOM 3952 O O . VAL A 1 489 ? 25.147 16.275 7.970 1.00 85.88 489 VAL A O 1
ATOM 3955 N N . LYS A 1 490 ? 27.214 17.122 7.925 1.00 84.06 490 LYS A N 1
ATOM 3956 C CA . LYS A 1 490 ? 27.519 16.590 6.586 1.00 84.06 490 LYS A CA 1
ATOM 3957 C C . LYS A 1 490 ? 27.514 15.061 6.540 1.00 84.06 490 LYS A C 1
ATOM 3959 O O . LYS A 1 490 ? 26.937 14.486 5.629 1.00 84.06 490 LYS A O 1
ATOM 3964 N N . GLU A 1 491 ? 28.140 14.412 7.519 1.00 86.19 491 GLU A N 1
ATOM 3965 C CA . GLU A 1 491 ? 28.251 12.950 7.584 1.00 86.19 491 GLU A CA 1
ATOM 3966 C C . GLU A 1 491 ? 26.881 12.281 7.757 1.00 86.19 491 GLU A C 1
ATOM 3968 O O . GLU A 1 491 ? 26.585 11.295 7.084 1.00 86.19 491 GLU A O 1
ATOM 3973 N N . ILE A 1 492 ? 26.012 12.841 8.606 1.00 85.19 492 ILE A N 1
ATOM 3974 C CA . ILE A 1 492 ? 24.653 12.318 8.778 1.00 85.19 492 ILE A CA 1
ATOM 3975 C C . ILE A 1 492 ? 23.752 12.632 7.572 1.00 85.19 492 ILE A C 1
ATOM 3977 O O . ILE A 1 492 ? 22.915 11.806 7.232 1.00 85.19 492 ILE A O 1
ATOM 3981 N N . THR A 1 493 ? 23.940 13.769 6.886 1.00 85.44 493 THR A N 1
ATOM 3982 C CA . THR A 1 493 ? 23.233 14.061 5.626 1.00 85.44 493 THR A CA 1
ATOM 3983 C C . THR A 1 493 ? 23.623 13.069 4.531 1.00 85.44 493 THR A C 1
ATOM 3985 O O . THR A 1 493 ? 22.742 12.552 3.859 1.00 85.44 493 THR A O 1
ATOM 3988 N N . ALA A 1 494 ? 24.907 12.725 4.399 1.00 85.00 494 ALA A N 1
ATOM 3989 C CA . ALA A 1 494 ? 25.346 11.716 3.433 1.00 85.00 494 ALA A CA 1
ATOM 3990 C C . ALA A 1 494 ? 24.756 10.325 3.739 1.00 85.00 494 ALA A C 1
ATOM 3992 O O . ALA A 1 494 ? 24.311 9.622 2.836 1.00 85.00 494 ALA A O 1
ATOM 3993 N N . ARG A 1 495 ? 24.694 9.939 5.024 1.00 82.75 495 ARG A N 1
ATOM 3994 C CA . ARG A 1 495 ? 24.020 8.699 5.459 1.00 82.75 495 ARG A CA 1
ATOM 3995 C C . ARG A 1 495 ? 22.525 8.729 5.145 1.00 82.75 495 ARG A C 1
ATOM 3997 O O . ARG A 1 495 ? 21.984 7.716 4.726 1.00 82.75 495 ARG A O 1
ATOM 4004 N N . LEU A 1 496 ? 21.871 9.872 5.345 1.00 84.31 496 LEU A N 1
ATOM 4005 C CA . LEU A 1 496 ? 20.462 10.064 5.011 1.00 84.31 496 LEU A CA 1
ATOM 4006 C C . LEU A 1 496 ? 20.217 9.899 3.504 1.00 84.31 496 LEU A C 1
ATOM 4008 O O . LEU A 1 496 ? 19.280 9.207 3.133 1.00 84.31 496 LEU A O 1
ATOM 4012 N N . GLU A 1 497 ? 21.050 10.492 2.646 1.00 83.12 497 GLU A N 1
ATOM 4013 C CA . GLU A 1 497 ? 20.939 10.360 1.183 1.00 83.12 497 GLU A CA 1
ATOM 4014 C C . GLU A 1 497 ? 21.074 8.898 0.731 1.00 83.12 497 GLU A C 1
ATOM 4016 O O . GLU A 1 497 ? 20.260 8.422 -0.056 1.00 83.12 497 GLU A O 1
ATOM 4021 N N . GLN A 1 498 ? 22.029 8.157 1.304 1.00 78.75 498 GLN A N 1
ATOM 4022 C CA . GLN A 1 498 ? 22.154 6.709 1.087 1.00 78.75 498 GLN A CA 1
ATOM 4023 C C . GLN A 1 498 ? 20.919 5.942 1.577 1.00 78.75 498 GLN A C 1
ATOM 4025 O O . GLN A 1 498 ? 20.452 5.021 0.913 1.00 78.75 498 GLN A O 1
ATOM 4030 N N . GLY A 1 499 ? 20.383 6.330 2.737 1.00 77.94 499 GLY A N 1
ATOM 4031 C CA . GLY A 1 499 ? 19.169 5.753 3.303 1.00 77.94 499 GLY A CA 1
ATOM 4032 C C . GLY A 1 499 ? 17.951 5.937 2.410 1.00 77.94 499 GLY A C 1
ATOM 4033 O O . GLY A 1 499 ? 17.219 4.979 2.209 1.00 77.94 499 GLY A O 1
ATOM 4034 N N . ILE A 1 500 ? 17.767 7.134 1.841 1.00 80.56 500 ILE A N 1
ATOM 4035 C CA . ILE A 1 500 ? 16.660 7.427 0.920 1.00 80.56 500 ILE A CA 1
ATOM 4036 C C . ILE A 1 500 ? 16.722 6.510 -0.300 1.00 80.56 500 ILE A C 1
ATOM 4038 O O . ILE A 1 500 ? 15.704 5.954 -0.690 1.00 80.56 500 ILE A O 1
ATOM 4042 N N . GLN A 1 501 ? 17.904 6.315 -0.882 1.00 77.25 501 GLN A N 1
ATOM 4043 C CA . GLN A 1 501 ? 18.043 5.471 -2.067 1.00 77.25 501 GLN A CA 1
ATOM 4044 C C . GLN A 1 501 ? 17.697 4.006 -1.776 1.00 77.25 501 GLN A C 1
ATOM 4046 O O . GLN A 1 501 ? 17.041 3.358 -2.580 1.00 77.25 501 GLN A O 1
ATOM 4051 N N . ALA A 1 502 ? 18.075 3.522 -0.595 1.00 79.19 502 ALA A N 1
ATOM 4052 C CA . ALA A 1 502 ? 17.861 2.139 -0.193 1.00 79.19 502 ALA A CA 1
ATOM 4053 C C . ALA A 1 502 ? 16.442 1.851 0.345 1.00 79.19 502 ALA A C 1
ATOM 4055 O O . ALA A 1 502 ? 16.121 0.709 0.651 1.00 79.19 502 ALA A O 1
ATOM 4056 N N . ILE A 1 503 ? 15.595 2.875 0.508 1.00 80.25 503 ILE A N 1
ATOM 4057 C CA . ILE A 1 503 ? 14.176 2.706 0.871 1.00 80.25 503 ILE A CA 1
ATOM 4058 C C . ILE A 1 503 ? 13.370 2.142 -0.297 1.00 80.25 503 ILE A C 1
ATOM 4060 O O . ILE A 1 503 ? 12.356 1.500 -0.061 1.00 80.25 503 ILE A O 1
ATOM 4064 N N . PHE A 1 504 ? 13.789 2.386 -1.539 1.00 77.50 504 PHE A N 1
ATOM 4065 C CA . PHE A 1 504 ? 13.019 1.988 -2.718 1.00 77.50 504 PHE A CA 1
ATOM 4066 C C . PHE A 1 504 ? 13.231 0.527 -3.142 1.00 77.50 504 PHE A C 1
ATOM 4068 O O . PHE A 1 504 ? 12.639 0.090 -4.127 1.00 77.50 504 PHE A O 1
ATOM 4075 N N . ASP A 1 505 ? 13.992 -0.239 -2.358 1.00 70.38 505 ASP A N 1
ATOM 4076 C CA . ASP A 1 505 ? 13.945 -1.702 -2.368 1.00 70.38 505 ASP A CA 1
ATOM 4077 C C . ASP A 1 505 ? 12.634 -2.163 -1.689 1.00 70.38 505 ASP A C 1
ATOM 4079 O O . ASP A 1 505 ? 12.284 -1.664 -0.616 1.00 70.38 505 ASP A O 1
ATOM 4083 N N . SER A 1 506 ? 11.889 -3.095 -2.298 1.00 61.59 506 SER A N 1
ATOM 4084 C CA . SER A 1 506 ? 10.482 -3.399 -1.950 1.00 61.59 506 SER A CA 1
ATOM 4085 C C . SER A 1 506 ? 10.249 -3.722 -0.466 1.00 61.59 506 SER A C 1
ATOM 4087 O O . SER A 1 506 ? 9.369 -3.124 0.160 1.00 61.59 506 SER A O 1
ATOM 4089 N N . ASP A 1 507 ? 11.072 -4.586 0.130 1.00 68.12 507 ASP A N 1
ATOM 4090 C CA . ASP A 1 507 ? 10.956 -4.955 1.551 1.00 68.12 507 ASP A CA 1
ATOM 4091 C C . ASP A 1 507 ? 11.276 -3.780 2.485 1.00 68.12 507 ASP A C 1
ATOM 4093 O O . ASP A 1 507 ? 10.616 -3.555 3.505 1.00 68.12 507 ASP A O 1
ATOM 4097 N N . ARG A 1 508 ? 12.256 -2.958 2.104 1.00 78.00 508 ARG A N 1
ATOM 4098 C CA . ARG A 1 508 ? 12.691 -1.797 2.892 1.00 78.00 508 ARG A CA 1
ATOM 4099 C C . ARG A 1 508 ? 11.683 -0.657 2.829 1.00 78.00 508 ARG A C 1
ATOM 4101 O O . ARG A 1 508 ? 11.590 0.119 3.783 1.00 78.00 508 ARG A O 1
ATOM 4108 N N . TYR A 1 509 ? 10.899 -0.581 1.757 1.00 85.69 509 TYR A N 1
ATOM 4109 C CA . TYR A 1 509 ? 9.829 0.396 1.607 1.00 85.69 509 TYR A CA 1
ATOM 4110 C C . TYR A 1 509 ? 8.701 0.159 2.617 1.00 85.69 509 TYR A C 1
ATOM 4112 O O . TYR A 1 509 ? 8.326 1.074 3.352 1.00 85.69 509 TYR A O 1
ATOM 4120 N N . LYS A 1 510 ? 8.212 -1.085 2.731 1.00 84.25 510 LYS A N 1
ATOM 4121 C CA . LYS A 1 510 ? 7.168 -1.464 3.702 1.00 84.25 510 LYS A CA 1
ATOM 4122 C C . LYS A 1 510 ? 7.637 -1.255 5.145 1.00 84.25 510 LYS A C 1
ATOM 4124 O O . LYS A 1 510 ? 6.904 -0.707 5.975 1.00 84.25 510 LYS A O 1
ATOM 4129 N N . GLU A 1 511 ? 8.885 -1.615 5.445 1.00 81.81 511 GLU A N 1
ATOM 4130 C CA . GLU A 1 511 ? 9.514 -1.324 6.741 1.00 81.81 511 GLU A CA 1
ATOM 4131 C C . GLU A 1 511 ? 9.560 0.178 7.035 1.00 81.81 511 GLU A C 1
ATOM 4133 O O . GLU A 1 511 ? 9.249 0.617 8.145 1.00 81.81 511 GLU A O 1
ATOM 4138 N N . PHE A 1 512 ? 9.919 0.982 6.035 1.00 87.56 512 PHE A N 1
ATOM 4139 C CA . PHE A 1 512 ? 9.966 2.428 6.164 1.00 87.56 512 PHE A CA 1
ATOM 4140 C C . PHE A 1 512 ? 8.579 3.033 6.426 1.00 87.56 512 PHE A C 1
ATOM 4142 O O . PHE A 1 512 ? 8.455 3.857 7.333 1.00 87.56 512 PHE A O 1
ATOM 4149 N N . LEU A 1 513 ? 7.529 2.605 5.718 1.00 89.88 513 LEU A N 1
ATOM 4150 C CA . LEU A 1 513 ? 6.160 3.060 5.991 1.00 89.88 513 LEU A CA 1
ATOM 4151 C C . LEU A 1 513 ? 5.680 2.633 7.388 1.00 89.88 513 LEU A C 1
ATOM 4153 O O . LEU A 1 513 ? 5.010 3.390 8.086 1.00 89.88 513 LEU A O 1
ATOM 4157 N N . THR A 1 514 ? 6.102 1.455 7.850 1.00 87.50 514 THR A N 1
ATOM 4158 C CA . THR A 1 514 ? 5.833 0.981 9.219 1.00 87.50 514 THR A CA 1
ATOM 4159 C C . THR A 1 514 ? 6.542 1.839 10.271 1.00 87.50 514 THR A C 1
ATOM 4161 O O . THR A 1 514 ? 6.019 2.066 11.359 1.00 87.50 514 THR A O 1
ATOM 4164 N N . ALA A 1 515 ? 7.739 2.348 9.975 1.00 85.69 515 ALA A N 1
ATOM 4165 C CA . ALA A 1 515 ? 8.382 3.348 10.822 1.00 85.69 515 ALA A CA 1
ATOM 4166 C C . ALA A 1 515 ? 7.669 4.708 10.721 1.00 85.69 515 ALA A C 1
ATOM 4168 O O . ALA A 1 515 ? 7.530 5.408 11.723 1.00 85.69 515 ALA A O 1
ATOM 4169 N N . MET A 1 516 ? 7.184 5.081 9.534 1.00 89.50 516 MET A N 1
ATOM 4170 C CA . MET A 1 516 ? 6.437 6.318 9.317 1.00 89.50 516 MET A CA 1
ATOM 4171 C C . MET A 1 516 ? 5.138 6.354 10.121 1.00 89.50 516 MET A C 1
ATOM 4173 O O . MET A 1 516 ? 4.838 7.400 10.686 1.00 89.50 516 MET A O 1
ATOM 4177 N N . SER A 1 517 ? 4.423 5.236 10.264 1.00 89.56 517 SER A N 1
ATOM 4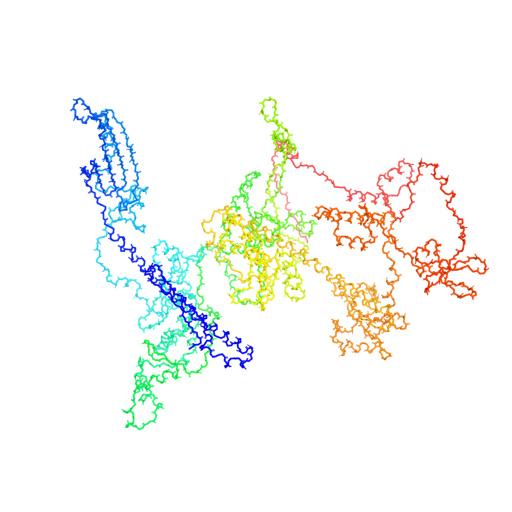178 C CA . SER A 1 517 ? 3.187 5.185 11.058 1.00 89.56 517 SER A CA 1
ATOM 4179 C C . SER A 1 517 ? 3.432 5.489 12.542 1.00 89.56 517 SER A C 1
ATOM 4181 O O . SER A 1 517 ? 2.628 6.155 13.196 1.00 89.56 517 SER A O 1
ATOM 4183 N N . LYS A 1 518 ? 4.596 5.085 13.064 1.00 85.69 518 LYS A N 1
ATOM 4184 C CA . LYS A 1 518 ? 5.027 5.322 14.454 1.00 85.69 518 LYS A CA 1
ATOM 4185 C C . LYS A 1 518 ? 5.626 6.710 14.669 1.00 85.69 518 LYS A C 1
ATOM 4187 O O . LYS A 1 518 ? 5.466 7.302 15.732 1.00 85.69 518 LYS A O 1
ATOM 4192 N N . PHE A 1 519 ? 6.340 7.229 13.672 1.00 87.69 519 PHE A N 1
ATOM 4193 C CA . PHE A 1 519 ? 7.083 8.491 13.750 1.00 87.69 519 PHE A CA 1
ATOM 4194 C C . PHE A 1 519 ? 6.520 9.566 12.815 1.00 87.69 519 PHE A C 1
ATOM 4196 O O . PHE A 1 519 ? 7.274 10.412 12.332 1.00 87.69 519 PHE A O 1
ATOM 4203 N N . HIS A 1 520 ? 5.210 9.556 12.566 1.00 84.69 520 HIS A N 1
ATOM 4204 C CA . HIS A 1 520 ? 4.539 10.505 11.672 1.00 84.69 520 HIS A CA 1
ATOM 4205 C C . HIS A 1 520 ? 4.706 11.961 12.145 1.00 84.69 520 HIS A C 1
ATOM 4207 O O . HIS A 1 520 ? 4.732 12.879 11.330 1.00 84.69 520 HIS A O 1
ATOM 4213 N N . ASP A 1 521 ? 4.943 12.185 13.441 1.00 85.38 521 ASP A N 1
ATOM 4214 C CA . ASP A 1 521 ? 5.246 13.502 14.009 1.00 85.38 521 ASP A CA 1
ATOM 4215 C C . ASP A 1 521 ? 6.669 14.024 13.768 1.00 85.38 521 ASP A C 1
ATOM 4217 O O . ASP A 1 521 ? 6.926 15.228 13.903 1.00 85.38 521 ASP A O 1
ATOM 4221 N N . TYR A 1 522 ? 7.607 13.147 13.411 1.00 88.88 522 TYR A N 1
ATOM 4222 C CA . TYR A 1 522 ? 8.966 13.539 13.055 1.00 88.88 522 TYR A CA 1
ATOM 4223 C C . TYR A 1 522 ? 9.028 13.981 11.591 1.00 88.88 522 TYR A C 1
ATOM 4225 O O . TYR A 1 522 ? 8.241 13.554 10.756 1.00 88.88 522 TYR A O 1
ATOM 4233 N N . SER A 1 523 ? 9.995 14.841 11.253 1.00 89.81 523 SER A N 1
ATOM 4234 C CA . SER A 1 523 ? 10.253 15.163 9.846 1.00 89.81 523 SER A CA 1
ATOM 4235 C C . SER A 1 523 ? 10.690 13.914 9.082 1.00 89.81 523 SER A C 1
ATOM 4237 O O . SER A 1 523 ? 11.396 13.083 9.654 1.00 89.81 523 SER A O 1
ATOM 4239 N N . LEU A 1 524 ? 10.385 13.840 7.779 1.00 89.12 524 LEU A N 1
ATOM 4240 C CA . LEU A 1 524 ? 10.792 12.729 6.907 1.00 89.12 524 LEU A CA 1
ATOM 4241 C C . LEU A 1 524 ? 12.249 12.298 7.144 1.00 89.12 524 LEU A C 1
ATOM 4243 O O . LEU A 1 524 ? 12.534 11.128 7.375 1.00 89.12 524 LEU A O 1
ATOM 4247 N N . ASN A 1 525 ? 13.175 13.260 7.159 1.00 90.50 525 ASN A N 1
ATOM 4248 C CA . ASN A 1 525 ? 14.596 12.987 7.380 1.00 90.50 525 ASN A CA 1
ATOM 4249 C C . ASN A 1 525 ? 14.866 12.294 8.724 1.00 90.50 525 ASN A C 1
ATOM 4251 O O . ASN A 1 525 ? 15.717 11.414 8.807 1.00 90.50 525 ASN A O 1
ATOM 4255 N N . ASN A 1 526 ? 14.179 12.706 9.790 1.00 91.25 526 ASN A N 1
ATOM 4256 C CA . ASN A 1 526 ? 14.331 12.083 11.099 1.00 91.25 526 ASN A CA 1
ATOM 4257 C C . ASN A 1 526 ? 13.661 10.708 11.142 1.00 91.25 526 ASN A C 1
ATOM 4259 O O . ASN A 1 526 ? 14.260 9.796 11.697 1.00 91.25 526 ASN A O 1
ATOM 4263 N N . THR A 1 527 ? 12.495 10.537 10.519 1.00 90.25 527 THR A N 1
ATOM 4264 C CA . THR A 1 527 ? 11.822 9.237 10.378 1.00 90.25 527 THR A CA 1
ATOM 4265 C C . THR A 1 527 ? 12.728 8.225 9.680 1.00 90.25 527 THR A C 1
ATOM 4267 O O . THR A 1 527 ? 12.953 7.138 10.209 1.00 90.25 527 THR A O 1
ATOM 4270 N N . ILE A 1 528 ? 13.356 8.617 8.565 1.00 88.75 528 ILE A N 1
ATOM 4271 C CA . ILE A 1 528 ? 14.340 7.790 7.852 1.00 88.75 528 ILE A CA 1
ATOM 4272 C C . ILE A 1 528 ? 15.537 7.472 8.752 1.00 88.75 528 ILE A C 1
ATOM 4274 O O . ILE A 1 528 ? 15.911 6.311 8.891 1.00 88.75 528 ILE A O 1
ATOM 4278 N N . LEU A 1 529 ? 16.130 8.478 9.407 1.00 90.00 529 LEU A N 1
ATOM 4279 C CA . LEU A 1 529 ? 17.280 8.259 10.290 1.00 90.00 529 LEU A CA 1
ATOM 4280 C C . LEU A 1 529 ? 16.958 7.310 11.449 1.00 90.00 529 LEU A C 1
ATOM 4282 O O . LEU A 1 529 ? 17.814 6.510 11.825 1.00 90.00 529 LEU A O 1
ATOM 4286 N N . ILE A 1 530 ? 15.762 7.400 12.029 1.00 89.06 530 ILE A N 1
ATOM 4287 C CA . ILE A 1 530 ? 15.320 6.515 13.110 1.00 89.06 530 ILE A CA 1
ATOM 4288 C C . ILE A 1 530 ? 15.140 5.089 12.578 1.00 89.06 530 ILE A C 1
ATOM 4290 O O . ILE A 1 530 ? 15.696 4.160 13.166 1.00 89.06 530 ILE A O 1
ATOM 4294 N N . ALA A 1 531 ? 14.457 4.927 11.440 1.00 87.50 531 ALA A N 1
ATOM 4295 C CA . ALA A 1 531 ? 14.232 3.633 10.799 1.00 87.50 531 ALA A CA 1
ATOM 4296 C C . ALA A 1 531 ? 15.552 2.927 10.439 1.00 87.50 531 ALA A C 1
ATOM 4298 O O . ALA A 1 531 ? 15.761 1.776 10.810 1.00 87.50 531 ALA A O 1
ATOM 4299 N N . MET A 1 532 ? 16.499 3.642 9.818 1.00 85.56 532 MET A N 1
ATOM 4300 C CA . MET A 1 532 ? 17.832 3.119 9.472 1.00 85.56 532 MET A CA 1
ATOM 4301 C C . MET A 1 532 ? 18.627 2.603 10.676 1.00 85.56 532 MET A C 1
ATOM 4303 O O . MET A 1 532 ? 19.534 1.791 10.512 1.00 85.56 532 MET A O 1
ATOM 4307 N N . GLN A 1 533 ? 18.343 3.128 11.869 1.00 89.06 533 GLN A N 1
ATOM 4308 C CA . GLN A 1 533 ? 19.031 2.773 13.108 1.00 89.06 533 GLN A CA 1
ATOM 4309 C C . GLN A 1 533 ? 18.235 1.760 13.948 1.00 89.06 533 GLN A C 1
ATOM 4311 O O . GLN A 1 533 ? 18.686 1.428 15.041 1.00 89.06 533 GLN A O 1
ATOM 4316 N N . GLY A 1 534 ? 17.088 1.268 13.458 1.00 82.81 534 GLY A N 1
ATOM 4317 C CA . GLY A 1 534 ? 16.261 0.261 14.131 1.00 82.81 534 GLY A CA 1
ATOM 4318 C C . GLY A 1 534 ? 15.418 0.797 15.292 1.00 82.81 534 GLY A C 1
ATOM 4319 O O . GLY A 1 534 ? 15.099 0.045 16.204 1.00 82.81 534 GLY A O 1
ATOM 4320 N N . GLY A 1 535 ? 15.097 2.095 15.315 1.00 82.50 535 GLY A N 1
ATOM 4321 C CA . GLY A 1 535 ? 14.261 2.665 16.376 1.00 82.50 535 GLY A CA 1
ATOM 4322 C C . GLY A 1 535 ? 12.784 2.288 16.230 1.00 82.50 535 GLY A C 1
ATOM 4323 O O . GLY A 1 535 ? 12.235 2.350 15.134 1.00 82.50 535 GLY A O 1
ATOM 4324 N N . ASN A 1 536 ? 12.138 1.954 17.345 1.00 79.00 536 ASN A N 1
ATOM 4325 C CA . ASN A 1 536 ? 10.724 1.593 17.444 1.00 79.00 536 ASN A CA 1
ATOM 4326 C C . ASN A 1 536 ? 9.916 2.628 18.249 1.00 79.00 536 ASN A C 1
ATOM 4328 O O . ASN A 1 536 ? 8.826 3.016 17.845 1.00 79.00 536 ASN A O 1
ATOM 4332 N N . LEU A 1 537 ? 10.489 3.150 19.337 1.00 82.12 537 LEU A N 1
ATOM 4333 C CA . LEU A 1 537 ? 9.961 4.300 20.072 1.00 82.12 537 LEU A CA 1
ATOM 4334 C C . LEU A 1 537 ? 11.126 5.095 20.649 1.00 82.12 537 LEU A C 1
ATOM 4336 O O . LEU A 1 537 ? 11.839 4.605 21.521 1.00 82.12 537 LEU A O 1
ATOM 4340 N N . VAL A 1 538 ? 11.316 6.334 20.192 1.00 86.50 538 VAL A N 1
ATOM 4341 C CA . VAL A 1 538 ? 12.508 7.119 20.533 1.00 86.50 538 VAL A CA 1
ATOM 4342 C C . VAL A 1 538 ? 12.174 8.401 21.286 1.00 86.50 538 VAL A C 1
ATOM 4344 O O . VAL A 1 538 ? 11.311 9.179 20.884 1.00 86.50 538 VAL A O 1
ATOM 4347 N N . LYS A 1 539 ? 12.914 8.671 22.365 1.00 86.31 539 LYS A N 1
ATOM 4348 C CA . LYS A 1 539 ? 12.877 9.952 23.092 1.00 86.31 539 LYS A CA 1
ATOM 4349 C C . LYS A 1 539 ? 14.278 10.376 23.530 1.00 86.31 539 LYS A C 1
ATOM 4351 O O . LYS A 1 539 ? 15.233 9.593 23.532 1.00 86.31 539 LYS A O 1
ATOM 4356 N N . GLY A 1 540 ? 14.435 11.655 23.876 1.00 88.31 540 GLY A N 1
ATOM 4357 C CA . GLY A 1 540 ? 15.681 12.156 24.456 1.00 88.31 540 GLY A CA 1
ATOM 4358 C C . GLY A 1 540 ? 15.928 11.581 25.855 1.00 88.31 540 GLY A C 1
ATOM 4359 O O . GLY A 1 540 ? 14.983 11.333 26.597 1.00 88.31 540 GLY A O 1
ATOM 4360 N N . TYR A 1 541 ? 17.197 11.441 26.258 1.00 87.38 541 TYR A N 1
ATOM 4361 C CA . TYR A 1 541 ? 17.584 10.891 27.573 1.00 87.38 541 TYR A CA 1
ATOM 4362 C C . TYR A 1 541 ? 16.800 11.508 28.746 1.00 87.38 541 TYR A C 1
ATOM 4364 O O . TYR A 1 541 ? 16.256 10.803 29.588 1.00 87.38 541 TYR A O 1
ATOM 4372 N N . SER A 1 542 ? 16.714 12.842 28.799 1.00 85.44 542 SER A N 1
ATOM 4373 C CA . SER A 1 542 ? 15.994 13.536 29.874 1.00 85.44 542 SER A CA 1
ATOM 4374 C C . SER A 1 542 ? 14.474 13.405 29.788 1.00 85.44 542 SER A C 1
ATOM 4376 O O . SER A 1 542 ? 13.819 13.599 30.804 1.00 85.44 542 SER A O 1
ATOM 4378 N N . GLN A 1 543 ? 13.914 13.125 28.611 1.00 85.25 543 GLN A N 1
ATOM 4379 C CA . GLN A 1 543 ? 12.472 12.926 28.454 1.00 85.25 543 GLN A CA 1
ATOM 4380 C C . GLN A 1 543 ? 12.059 11.556 28.973 1.00 85.25 543 GLN A C 1
ATOM 4382 O O . GLN A 1 543 ? 11.106 11.486 29.736 1.00 85.25 543 GLN A O 1
ATOM 4387 N N . TRP A 1 544 ? 12.835 10.506 28.674 1.00 87.44 544 TRP A N 1
ATOM 4388 C CA . TRP A 1 544 ? 12.619 9.181 29.265 1.00 87.44 544 TRP A CA 1
ATOM 4389 C C . TRP A 1 544 ? 12.518 9.246 30.792 1.00 87.44 544 TRP A C 1
ATOM 4391 O O . TRP A 1 544 ? 11.577 8.713 31.373 1.00 87.44 544 TRP A O 1
ATOM 4401 N N . GLN A 1 545 ? 13.422 10.001 31.422 1.00 83.94 545 GLN A N 1
ATOM 4402 C CA . GLN A 1 545 ? 13.432 10.158 32.873 1.00 83.94 545 GLN A CA 1
ATOM 4403 C C . GLN A 1 545 ? 12.260 10.995 33.410 1.00 83.94 545 GLN A C 1
ATOM 4405 O O . GLN A 1 545 ? 11.742 10.699 34.478 1.00 83.94 545 GLN A O 1
ATOM 4410 N N . LYS A 1 546 ? 11.874 12.075 32.721 1.00 83.75 546 LYS A N 1
ATOM 4411 C CA . LYS A 1 546 ? 10.892 13.043 33.242 1.00 83.75 546 LYS A CA 1
ATOM 4412 C C . LYS A 1 546 ? 9.443 12.686 32.939 1.00 83.75 546 LYS A C 1
ATOM 4414 O O . LYS A 1 546 ? 8.585 12.967 33.763 1.00 83.75 546 LYS A O 1
ATOM 4419 N N . GLU A 1 547 ? 9.185 12.172 31.744 1.00 81.69 547 GLU A N 1
ATOM 4420 C CA . GLU A 1 547 ? 7.831 11.971 31.215 1.00 81.69 547 GLU A CA 1
ATOM 4421 C C . GLU A 1 547 ? 7.349 10.531 31.440 1.00 81.69 547 GLU A C 1
ATOM 4423 O O . GLU A 1 547 ? 6.157 10.315 31.623 1.00 81.69 547 GLU A O 1
ATOM 4428 N N . PHE A 1 548 ? 8.266 9.555 31.476 1.00 79.50 548 PHE A N 1
ATOM 4429 C CA . PHE A 1 548 ? 7.921 8.126 31.485 1.00 79.50 548 PHE A CA 1
ATOM 4430 C C . PHE A 1 548 ? 8.497 7.342 32.671 1.00 79.50 548 PHE A C 1
ATOM 4432 O O . PHE A 1 548 ? 8.247 6.147 32.778 1.00 79.50 548 PHE A O 1
ATOM 4439 N N . ASP A 1 549 ? 9.271 7.991 33.548 1.00 83.81 549 ASP A N 1
ATOM 4440 C CA . ASP A 1 549 ? 9.965 7.358 34.683 1.00 83.81 549 ASP A CA 1
ATOM 4441 C C . ASP A 1 549 ? 10.834 6.147 34.266 1.00 83.81 549 ASP A C 1
ATOM 4443 O O . ASP A 1 549 ? 10.893 5.102 34.921 1.00 83.81 549 ASP A O 1
ATOM 4447 N N . ARG A 1 550 ? 11.512 6.286 33.116 1.00 88.50 550 ARG A N 1
ATOM 4448 C CA . ARG A 1 550 ? 12.438 5.293 32.549 1.00 88.50 550 ARG A CA 1
ATOM 4449 C C . ARG A 1 550 ? 13.843 5.870 32.403 1.00 88.50 550 ARG A C 1
ATOM 4451 O O . ARG A 1 550 ? 14.038 7.052 32.126 1.00 88.50 550 ARG A O 1
ATOM 4458 N N . HIS A 1 551 ? 14.850 5.025 32.562 1.00 88.94 551 HIS A N 1
ATOM 4459 C CA . HIS A 1 551 ? 16.263 5.384 32.495 1.00 88.94 551 HIS A CA 1
ATOM 4460 C C . HIS A 1 551 ? 16.937 4.608 31.368 1.00 88.94 551 HIS A C 1
ATOM 4462 O O . HIS A 1 551 ? 16.637 3.442 31.144 1.00 88.94 551 HIS A O 1
ATOM 4468 N N . VAL A 1 552 ? 17.847 5.249 30.636 1.00 89.69 552 VAL A N 1
ATOM 4469 C CA . VAL A 1 552 ? 18.636 4.557 29.607 1.00 89.69 552 VAL A CA 1
ATOM 4470 C C . VAL A 1 552 ? 19.642 3.633 30.293 1.00 89.69 552 VAL A C 1
ATOM 4472 O O . VAL A 1 552 ? 20.371 4.077 31.185 1.00 89.69 552 VAL A O 1
ATOM 4475 N N . LYS A 1 553 ? 19.698 2.372 29.859 1.00 90.62 553 LYS A N 1
ATOM 4476 C CA . LYS A 1 553 ? 20.617 1.359 30.385 1.00 90.62 553 LYS A CA 1
ATOM 4477 C C . LYS A 1 553 ? 22.072 1.791 30.176 1.00 90.62 553 LYS A C 1
ATOM 4479 O O . LYS A 1 553 ? 22.435 2.438 29.189 1.00 90.62 553 LYS A O 1
ATOM 4484 N N . SER A 1 554 ? 22.932 1.437 31.125 1.00 84.44 554 SER A N 1
ATOM 4485 C CA . SER A 1 554 ? 24.353 1.795 31.067 1.00 84.44 554 SER A CA 1
ATOM 4486 C C . SER A 1 554 ? 25.052 1.115 29.882 1.00 84.44 554 SER A C 1
ATOM 4488 O O . SER A 1 554 ? 24.946 -0.093 29.710 1.00 84.44 554 SER A O 1
ATOM 4490 N N . GLY A 1 555 ? 25.806 1.882 29.088 1.00 81.44 555 GLY A N 1
ATOM 4491 C CA . GLY A 1 555 ? 26.561 1.376 27.931 1.00 81.44 555 GLY A CA 1
ATOM 4492 C C . GLY A 1 555 ? 25.825 1.445 26.588 1.00 81.44 555 GLY A C 1
ATOM 4493 O O . GLY A 1 555 ? 26.466 1.285 25.547 1.00 81.44 555 GLY A O 1
ATOM 4494 N N . GLU A 1 556 ? 24.529 1.763 26.592 1.00 85.62 556 GLU A N 1
ATOM 4495 C CA . GLU A 1 556 ? 23.722 1.887 25.378 1.00 85.62 556 GLU A CA 1
ATOM 4496 C C . GLU A 1 556 ? 24.160 3.054 24.486 1.00 85.62 556 GLU A C 1
ATOM 4498 O O . GLU A 1 556 ? 24.490 4.158 24.939 1.00 85.62 556 GLU A O 1
ATOM 4503 N N . LYS A 1 557 ? 24.142 2.819 23.173 1.00 85.81 557 LYS A N 1
ATOM 4504 C CA . LYS A 1 557 ? 24.506 3.821 22.168 1.00 85.81 557 LYS A CA 1
ATOM 4505 C C . LYS A 1 557 ? 23.237 4.433 21.580 1.00 85.81 557 LYS A C 1
ATOM 4507 O O . LYS A 1 557 ? 22.406 3.724 21.033 1.00 85.81 557 LYS A O 1
ATOM 4512 N N . GLY A 1 558 ? 23.101 5.755 21.657 1.00 86.25 558 GLY A N 1
ATOM 4513 C CA . GLY A 1 558 ? 21.887 6.424 21.181 1.00 86.25 558 GLY A CA 1
ATOM 4514 C C . GLY A 1 558 ? 21.876 6.743 19.681 1.00 86.25 558 GLY A C 1
ATOM 4515 O O . GLY A 1 558 ? 22.908 7.104 19.096 1.00 86.25 558 GLY A O 1
ATOM 4516 N N . ILE A 1 559 ? 20.676 6.700 19.113 1.00 91.19 559 ILE A N 1
ATOM 4517 C CA . ILE A 1 559 ? 20.283 7.026 17.738 1.00 91.19 559 ILE A CA 1
ATOM 4518 C C . ILE A 1 559 ? 20.548 8.508 17.443 1.00 91.19 559 ILE A C 1
ATOM 4520 O O . ILE A 1 559 ? 20.291 9.385 18.273 1.00 91.19 559 ILE A O 1
ATOM 4524 N N . LYS A 1 560 ? 21.093 8.811 16.262 1.00 92.69 560 LYS A N 1
ATOM 4525 C CA . LYS A 1 560 ? 21.424 10.180 15.833 1.00 92.69 560 LYS A CA 1
ATOM 4526 C C . LYS A 1 560 ? 20.321 10.759 14.949 1.00 92.69 560 LYS A C 1
ATOM 4528 O O . LYS A 1 560 ? 19.978 10.144 13.947 1.00 92.69 560 LYS A O 1
ATOM 4533 N N . ILE A 1 561 ? 19.819 11.946 15.302 1.00 91.88 561 ILE A N 1
ATOM 4534 C CA . ILE A 1 561 ? 18.774 12.674 14.555 1.00 91.88 561 ILE A CA 1
ATOM 4535 C C . ILE A 1 561 ? 19.105 14.170 14.437 1.00 91.88 561 ILE A C 1
ATOM 4537 O O . ILE A 1 561 ? 19.974 14.683 15.154 1.00 91.88 561 ILE A O 1
ATOM 4541 N N . PHE A 1 562 ? 18.390 14.894 13.575 1.00 91.62 562 PHE A N 1
ATOM 4542 C CA . PHE A 1 562 ? 18.464 16.352 13.487 1.00 91.62 562 PHE A CA 1
ATOM 4543 C C . PHE A 1 562 ? 17.547 17.034 14.505 1.00 91.62 562 PHE A C 1
ATOM 4545 O O . PHE A 1 562 ? 16.391 16.654 14.679 1.00 91.62 562 PHE A O 1
ATOM 4552 N N . ALA A 1 563 ? 18.038 18.112 15.115 1.00 87.25 563 ALA A N 1
ATOM 4553 C CA . ALA A 1 563 ? 17.229 19.043 15.895 1.00 87.25 563 ALA A CA 1
ATOM 4554 C C . ALA A 1 563 ? 17.469 20.491 15.444 1.00 87.25 563 ALA A C 1
ATOM 4556 O O . ALA A 1 563 ? 18.614 20.853 15.139 1.00 87.25 563 ALA A O 1
ATOM 4557 N N . PRO A 1 564 ? 16.428 21.343 15.444 1.00 85.25 564 PRO A N 1
ATOM 4558 C CA . PRO A 1 564 ? 16.584 22.759 15.151 1.00 85.25 564 PRO A CA 1
ATOM 4559 C C . PRO A 1 564 ? 17.467 23.437 16.211 1.00 85.25 564 PRO A C 1
ATOM 4561 O O . PRO A 1 564 ? 17.342 23.219 17.417 1.00 85.25 564 PRO A O 1
ATOM 4564 N N . ALA A 1 565 ? 18.393 24.266 15.746 1.00 85.69 565 ALA A N 1
ATOM 4565 C CA . ALA A 1 565 ? 19.280 25.104 16.544 1.00 85.69 565 ALA A CA 1
ATOM 4566 C C . ALA A 1 565 ? 19.447 26.476 15.864 1.00 85.69 565 ALA A C 1
ATOM 4568 O O . ALA A 1 565 ? 20.556 26.823 15.449 1.00 85.69 565 ALA A O 1
ATOM 4569 N N . PRO A 1 566 ? 18.350 27.242 15.701 1.00 84.25 566 PRO A N 1
ATOM 4570 C CA . PRO A 1 566 ? 18.397 28.537 15.039 1.00 84.25 566 PRO A CA 1
ATOM 4571 C C . PRO A 1 566 ? 19.316 29.502 15.794 1.00 84.25 566 PRO A C 1
ATOM 4573 O O . PRO A 1 566 ? 19.365 29.504 17.026 1.00 84.25 566 PRO A O 1
ATOM 4576 N N . TYR A 1 567 ? 20.027 30.351 15.055 1.00 82.31 567 TYR A N 1
ATOM 4577 C CA . TYR A 1 567 ? 20.875 31.397 15.627 1.00 82.31 567 TYR A CA 1
ATOM 4578 C C . TYR A 1 567 ? 20.547 32.753 15.003 1.00 82.31 567 TYR A C 1
ATOM 4580 O O . TYR A 1 567 ? 20.148 32.849 13.842 1.00 82.31 567 TYR A O 1
ATOM 4588 N N . LYS A 1 568 ? 20.683 33.820 15.791 1.00 85.06 568 LYS A N 1
ATOM 4589 C CA . LYS A 1 568 ? 20.379 35.184 15.349 1.00 85.06 568 LYS A CA 1
ATOM 4590 C C . LYS A 1 568 ? 21.617 35.833 14.739 1.00 85.06 568 LYS A C 1
ATOM 4592 O O . LYS A 1 568 ? 22.696 35.785 15.330 1.00 85.06 568 LYS A O 1
ATOM 4597 N N . VAL A 1 569 ? 21.464 36.451 13.570 1.00 84.88 569 VAL A N 1
ATOM 4598 C CA . VAL A 1 569 ? 22.505 37.265 12.924 1.00 84.88 569 VAL A CA 1
ATOM 4599 C C . VAL A 1 569 ? 21.947 38.614 12.511 1.00 84.88 569 VAL A C 1
ATOM 4601 O O . VAL A 1 569 ? 20.821 38.719 12.033 1.00 84.88 569 VAL A O 1
ATOM 4604 N N . LYS A 1 570 ? 22.758 39.660 12.653 1.00 84.12 570 LYS A N 1
ATOM 4605 C CA . LYS A 1 570 ? 22.432 40.979 12.109 1.00 84.12 570 LYS A CA 1
ATOM 4606 C C . LYS A 1 570 ? 22.751 40.980 10.615 1.00 84.12 570 LYS A C 1
ATOM 4608 O O . LYS A 1 570 ? 23.903 40.768 10.239 1.00 84.12 570 LYS A O 1
ATOM 4613 N N . LYS A 1 571 ? 21.737 41.173 9.768 1.00 79.25 571 LYS A N 1
ATOM 4614 C CA . LYS A 1 571 ? 21.889 41.323 8.313 1.00 79.25 571 LYS A CA 1
ATOM 4615 C C . LYS A 1 571 ? 21.412 42.709 7.891 1.00 79.25 571 LYS A C 1
ATOM 4617 O O . LYS A 1 571 ? 20.372 43.173 8.347 1.00 79.25 571 LYS A O 1
ATOM 4622 N N . LEU A 1 572 ? 22.170 43.339 6.996 1.00 77.00 572 LEU A N 1
ATOM 4623 C CA . LEU A 1 572 ? 21.738 44.536 6.277 1.00 77.00 572 LEU A CA 1
ATOM 4624 C C . LEU A 1 572 ? 20.706 44.111 5.230 1.00 77.00 572 LEU A C 1
ATOM 4626 O O . LEU A 1 572 ? 21.073 43.505 4.221 1.00 77.00 572 LEU A O 1
ATOM 4630 N N . VAL A 1 573 ? 19.433 44.382 5.495 1.00 78.50 573 VAL A N 1
ATOM 4631 C CA . VAL A 1 573 ? 18.317 44.117 4.578 1.00 78.50 573 VAL A CA 1
ATOM 4632 C C . VAL A 1 573 ? 17.829 45.432 3.987 1.00 78.50 573 VAL A C 1
ATOM 4634 O O . VAL A 1 573 ? 17.929 46.473 4.633 1.00 78.50 573 VAL A O 1
ATOM 4637 N N . ASP A 1 574 ? 17.344 45.413 2.748 1.00 80.56 574 ASP A N 1
ATOM 4638 C CA . ASP A 1 574 ? 16.756 46.612 2.153 1.00 80.56 574 ASP A CA 1
ATOM 4639 C C . ASP A 1 574 ? 15.510 47.012 2.960 1.00 80.56 574 ASP A C 1
ATOM 4641 O O . ASP A 1 574 ? 14.674 46.172 3.298 1.00 80.56 574 ASP A O 1
ATOM 4645 N N . LYS A 1 575 ? 15.402 48.294 3.303 1.00 77.31 575 LYS A N 1
ATOM 4646 C CA . LYS A 1 575 ? 14.290 48.862 4.058 1.00 77.31 575 LYS A CA 1
ATOM 4647 C C . LYS A 1 575 ? 13.073 48.899 3.145 1.00 77.31 575 LYS A C 1
ATOM 4649 O O . LYS A 1 575 ? 13.057 49.647 2.172 1.00 77.31 575 LYS A O 1
ATOM 4654 N N . ILE A 1 576 ? 12.082 48.062 3.425 1.00 75.38 576 ILE A N 1
ATOM 4655 C CA . ILE A 1 576 ? 10.873 47.927 2.608 1.00 75.38 576 ILE A CA 1
ATOM 4656 C C . ILE A 1 576 ? 9.803 48.885 3.132 1.00 75.38 576 ILE A C 1
ATOM 4658 O O . ILE A 1 576 ? 9.566 48.963 4.336 1.00 75.38 576 ILE A O 1
ATOM 4662 N N . ASP A 1 577 ? 9.163 49.614 2.223 1.00 68.25 577 ASP A N 1
ATOM 4663 C CA . ASP A 1 577 ? 8.022 50.470 2.535 1.00 68.25 577 ASP A CA 1
ATOM 4664 C C . ASP A 1 577 ? 6.792 49.598 2.903 1.00 68.25 577 ASP A C 1
ATOM 4666 O O . ASP A 1 577 ? 6.448 48.695 2.127 1.00 68.25 577 ASP A O 1
ATOM 4670 N N . PRO A 1 578 ? 6.149 49.811 4.072 1.00 62.19 578 PRO A N 1
ATOM 4671 C CA . PRO A 1 578 ? 5.079 48.945 4.578 1.00 62.19 578 PRO A CA 1
ATOM 4672 C C . PRO A 1 578 ? 3.856 48.838 3.661 1.00 62.19 578 PRO A C 1
ATOM 4674 O O . PRO A 1 578 ? 3.227 47.781 3.620 1.00 62.19 578 PRO A O 1
ATOM 4677 N N . ASP A 1 579 ? 3.546 49.895 2.910 1.00 63.19 579 ASP A N 1
ATOM 4678 C CA . ASP A 1 579 ? 2.343 49.971 2.079 1.00 63.19 579 ASP A CA 1
ATOM 4679 C C . ASP A 1 579 ? 2.606 49.450 0.663 1.00 63.19 579 ASP A C 1
ATOM 4681 O O . ASP A 1 579 ? 1.756 48.803 0.050 1.00 63.19 579 ASP A O 1
ATOM 4685 N N . THR A 1 580 ? 3.807 49.691 0.128 1.00 70.44 580 THR A N 1
ATOM 4686 C CA . THR A 1 580 ? 4.124 49.345 -1.271 1.00 70.44 580 THR A CA 1
ATOM 4687 C C . THR A 1 580 ? 4.894 48.037 -1.440 1.00 70.44 580 THR A C 1
ATOM 4689 O O . THR A 1 580 ? 5.021 47.552 -2.567 1.00 70.44 580 THR A O 1
ATOM 4692 N N . ARG A 1 581 ? 5.424 47.460 -0.348 1.00 66.81 581 ARG A N 1
ATOM 4693 C CA . ARG A 1 581 ? 6.310 46.276 -0.337 1.00 66.81 581 ARG A CA 1
ATOM 4694 C C . ARG A 1 581 ? 7.541 46.397 -1.250 1.00 66.81 581 ARG A C 1
ATOM 4696 O O . ARG A 1 581 ? 8.160 45.388 -1.591 1.00 66.81 581 ARG A O 1
ATOM 4703 N N . LYS A 1 582 ? 7.924 47.615 -1.644 1.00 69.88 582 LYS A N 1
ATOM 4704 C CA . LYS A 1 582 ? 9.108 47.886 -2.472 1.00 69.88 582 LYS A CA 1
ATOM 4705 C C . LYS A 1 582 ? 10.252 48.450 -1.619 1.00 69.88 582 LYS A C 1
ATOM 4707 O O . LYS A 1 582 ? 9.987 49.105 -0.610 1.00 69.88 582 LYS A O 1
ATOM 4712 N N . PRO A 1 583 ? 11.520 48.211 -2.000 1.00 76.50 583 PRO A N 1
ATOM 4713 C CA . PRO A 1 583 ? 12.667 48.814 -1.329 1.00 76.50 583 PRO A CA 1
ATOM 4714 C C . PRO A 1 583 ? 12.595 50.344 -1.384 1.00 76.50 583 PRO A C 1
ATOM 4716 O O . PRO A 1 583 ? 12.439 50.917 -2.463 1.00 76.50 583 PRO A O 1
ATOM 4719 N N . ILE A 1 584 ? 12.735 51.003 -0.236 1.00 75.94 584 ILE A N 1
ATOM 4720 C CA . ILE A 1 584 ? 12.857 52.457 -0.148 1.00 75.94 584 ILE A CA 1
ATOM 4721 C C . ILE A 1 584 ? 14.189 52.847 -0.787 1.00 75.94 584 ILE A C 1
ATOM 4723 O O . ILE A 1 584 ? 15.251 52.367 -0.382 1.00 75.94 584 ILE A O 1
ATOM 4727 N N . LEU A 1 585 ? 14.125 53.707 -1.800 1.00 77.12 585 LEU A N 1
ATOM 4728 C CA . LEU A 1 585 ? 15.293 54.249 -2.484 1.00 77.12 585 LEU A CA 1
ATOM 4729 C C . LEU A 1 585 ? 15.698 55.580 -1.838 1.00 77.12 585 LEU A C 1
ATOM 4731 O O . LEU A 1 585 ? 14.841 56.385 -1.473 1.00 77.12 585 LEU A O 1
ATOM 4735 N N . ASP A 1 586 ? 16.998 55.807 -1.680 1.00 75.12 586 ASP A N 1
ATOM 4736 C CA . ASP A 1 586 ? 17.554 57.088 -1.256 1.00 75.12 586 ASP A CA 1
ATOM 4737 C C . ASP A 1 586 ? 17.505 58.133 -2.388 1.00 75.12 586 ASP A C 1
ATOM 4739 O O . ASP A 1 586 ? 17.107 57.856 -3.522 1.00 75.12 586 ASP A O 1
ATOM 4743 N N . SER A 1 587 ? 17.925 59.365 -2.088 1.00 66.06 587 SER A N 1
ATOM 4744 C CA . SER A 1 587 ? 17.971 60.475 -3.050 1.00 66.06 587 SER A CA 1
ATOM 4745 C C . SER A 1 587 ? 18.908 60.244 -4.246 1.00 66.06 587 SER A C 1
ATOM 4747 O O . SER A 1 587 ? 18.893 61.040 -5.183 1.00 66.06 587 SER A O 1
ATOM 4749 N N . GLU A 1 588 ? 19.720 59.184 -4.228 1.00 65.19 588 GLU A N 1
ATOM 4750 C CA . GLU A 1 588 ? 20.633 58.778 -5.303 1.00 65.19 588 GLU A CA 1
ATOM 4751 C C . GLU A 1 588 ? 20.125 57.537 -6.067 1.00 65.19 588 GLU A C 1
ATOM 4753 O O . GLU A 1 588 ? 20.799 57.049 -6.976 1.00 65.19 588 GLU A O 1
ATOM 4758 N N . GLY A 1 589 ? 18.932 57.031 -5.732 1.00 61.56 589 GLY A N 1
ATOM 4759 C CA . GLY A 1 589 ? 18.317 55.871 -6.375 1.00 61.56 589 GLY A CA 1
ATOM 4760 C C . GLY A 1 589 ? 18.861 54.515 -5.908 1.00 61.56 589 GLY A C 1
ATOM 4761 O O . GLY A 1 589 ? 18.642 53.517 -6.595 1.00 61.56 589 GLY A O 1
ATOM 4762 N N . LYS A 1 590 ? 19.565 54.442 -4.768 1.00 65.69 590 LYS A N 1
ATOM 4763 C CA . LYS A 1 590 ? 20.031 53.183 -4.155 1.00 65.69 590 LYS A CA 1
ATOM 4764 C C . LYS A 1 590 ? 19.118 52.739 -3.018 1.00 65.69 590 LYS A C 1
ATOM 4766 O O . LYS A 1 590 ? 18.514 53.556 -2.335 1.00 65.69 590 LYS A O 1
ATOM 4771 N N . THR A 1 591 ? 19.021 51.430 -2.795 1.00 75.69 591 THR A N 1
ATOM 4772 C CA . THR A 1 591 ? 18.194 50.871 -1.719 1.00 75.69 591 THR A CA 1
ATOM 4773 C C . THR A 1 591 ? 18.757 51.245 -0.345 1.00 75.69 591 THR A C 1
ATOM 4775 O O . THR A 1 591 ? 19.922 50.981 -0.034 1.00 75.69 591 THR A O 1
ATOM 4778 N N . VAL A 1 592 ? 17.926 51.869 0.494 1.00 79.12 592 VAL A N 1
ATOM 4779 C CA . VAL A 1 592 ? 18.259 52.170 1.891 1.00 79.12 592 VAL A CA 1
ATOM 4780 C C . VAL A 1 592 ? 18.328 50.847 2.643 1.00 79.12 592 VAL A C 1
ATOM 4782 O O . VAL A 1 592 ? 17.348 50.114 2.663 1.00 79.12 592 VAL A O 1
ATOM 4785 N N . LYS A 1 593 ? 19.462 50.527 3.271 1.00 78.12 593 LYS A N 1
ATOM 4786 C CA . LYS A 1 593 ? 19.630 49.285 4.044 1.00 78.12 593 LYS A CA 1
ATOM 4787 C C . LYS A 1 593 ? 19.440 49.533 5.537 1.00 78.12 593 LYS A C 1
ATOM 4789 O O . LYS A 1 593 ? 20.001 50.483 6.075 1.00 78.12 593 LYS A O 1
ATOM 4794 N N . GLU A 1 594 ? 18.690 48.664 6.206 1.00 82.25 594 GLU A N 1
ATOM 4795 C CA . GLU A 1 594 ? 18.550 48.624 7.663 1.00 82.25 594 GLU A CA 1
ATOM 4796 C C . GLU A 1 594 ? 19.222 47.372 8.245 1.00 82.25 594 GLU A C 1
ATOM 4798 O O . GLU A 1 594 ? 19.182 46.289 7.658 1.00 82.25 594 GLU A O 1
ATOM 4803 N N . GLU A 1 595 ? 19.868 47.503 9.406 1.00 74.75 595 GLU A N 1
ATOM 4804 C CA . GLU A 1 595 ? 20.342 46.340 10.157 1.00 74.75 595 GLU A CA 1
ATOM 4805 C C . GLU A 1 595 ? 19.156 45.679 10.861 1.00 74.75 595 GLU A C 1
ATOM 4807 O O . GLU A 1 595 ? 18.648 46.197 11.856 1.00 74.75 595 GLU A O 1
ATOM 4812 N N . LYS A 1 596 ? 18.737 44.512 10.370 1.00 79.69 596 LYS A N 1
ATOM 4813 C CA . LYS A 1 596 ? 17.697 43.700 11.004 1.00 79.69 596 LYS A CA 1
ATOM 4814 C C . LYS A 1 596 ? 18.305 42.434 11.592 1.00 79.69 596 LYS A C 1
ATOM 4816 O O . LYS A 1 596 ? 19.123 41.757 10.965 1.00 79.69 596 LYS A O 1
ATOM 4821 N N . GLU A 1 597 ? 17.912 42.112 12.820 1.00 78.88 597 GLU A N 1
ATOM 4822 C CA . GLU A 1 597 ? 18.242 40.834 13.444 1.00 78.88 597 GLU A CA 1
ATOM 4823 C C . GLU A 1 597 ? 17.373 39.745 12.800 1.00 78.88 597 GLU A C 1
ATOM 4825 O O . GLU A 1 597 ? 16.159 39.704 12.988 1.00 78.88 597 GLU A O 1
ATOM 4830 N N . VAL A 1 598 ? 17.992 38.898 11.978 1.00 77.06 598 VAL A N 1
ATOM 4831 C CA . VAL A 1 598 ? 17.330 37.797 11.276 1.00 77.06 598 VAL A CA 1
ATOM 4832 C C . VAL A 1 598 ? 17.710 36.489 11.960 1.00 77.06 598 VAL A C 1
ATOM 4834 O O . VAL A 1 598 ? 18.891 36.179 12.139 1.00 77.06 598 VAL A O 1
ATOM 4837 N N . THR A 1 599 ? 16.702 35.705 12.332 1.00 82.56 599 THR A N 1
ATOM 4838 C CA . THR A 1 599 ? 16.890 34.336 12.820 1.00 82.56 599 THR A CA 1
ATOM 4839 C C . THR A 1 599 ? 17.191 33.436 11.627 1.00 82.56 599 THR A C 1
ATOM 4841 O O . THR A 1 599 ? 16.355 33.285 10.740 1.00 82.56 599 THR A O 1
ATOM 4844 N N . VAL A 1 600 ? 18.390 32.859 11.582 1.00 79.56 600 VAL A N 1
ATOM 4845 C CA . VAL A 1 600 ? 18.777 31.908 10.537 1.00 79.56 600 VAL A CA 1
ATOM 4846 C C . VAL A 1 600 ? 18.429 30.496 11.013 1.00 79.56 600 VAL A C 1
ATOM 4848 O O . VAL A 1 600 ? 18.898 30.094 12.085 1.00 79.56 600 VAL A O 1
ATOM 4851 N N . PRO A 1 601 ? 17.613 29.737 10.254 1.00 80.06 601 PRO A N 1
ATOM 4852 C CA . PRO A 1 601 ? 17.345 28.342 10.563 1.00 80.06 601 PRO A CA 1
ATOM 4853 C C . PRO A 1 601 ? 18.636 27.537 10.403 1.00 80.06 601 PRO A C 1
ATOM 4855 O O . PRO A 1 601 ? 19.327 27.626 9.390 1.00 80.06 601 PRO A O 1
ATOM 4858 N N . ALA A 1 602 ? 18.975 26.766 11.428 1.00 83.69 602 ALA A N 1
ATOM 4859 C CA . ALA A 1 602 ? 20.118 25.870 11.423 1.00 83.69 602 ALA A CA 1
ATOM 4860 C C . ALA A 1 602 ? 19.768 24.603 12.194 1.00 83.69 602 ALA A C 1
ATOM 4862 O O . ALA A 1 602 ? 18.893 24.623 13.060 1.00 83.69 602 ALA A O 1
ATOM 4863 N N . PHE A 1 603 ? 20.461 23.514 11.884 1.00 86.56 603 PHE A N 1
ATOM 4864 C CA . PHE A 1 603 ? 20.240 22.210 12.497 1.00 86.56 603 PHE A CA 1
ATOM 4865 C C . PHE A 1 603 ? 21.523 21.712 13.154 1.00 86.56 603 PHE A C 1
ATOM 4867 O O . PHE A 1 603 ? 22.632 22.003 12.703 1.00 86.56 603 PHE A O 1
ATOM 4874 N N . LYS A 1 604 ? 21.365 20.949 14.233 1.00 88.75 604 LYS A N 1
ATOM 4875 C CA . LYS A 1 604 ? 22.448 20.227 14.906 1.00 88.75 604 LYS A CA 1
ATOM 4876 C C . LYS A 1 604 ? 22.075 18.757 15.039 1.00 88.75 604 LYS A C 1
ATOM 4878 O O . LYS A 1 604 ? 20.896 18.421 15.116 1.00 88.75 604 LYS A O 1
ATOM 4883 N N . VAL A 1 605 ? 23.082 17.897 15.135 1.00 90.00 605 VAL A N 1
ATOM 4884 C CA . VAL A 1 605 ? 22.873 16.477 15.435 1.00 90.00 605 VAL A CA 1
ATOM 4885 C C . VAL A 1 605 ? 22.685 16.298 16.941 1.00 90.00 605 VAL A C 1
ATOM 4887 O O . VAL A 1 605 ? 23.517 16.754 17.730 1.00 90.00 605 VAL A O 1
ATOM 4890 N N . VAL A 1 606 ? 21.601 15.636 17.339 1.00 91.06 606 VAL A N 1
ATOM 4891 C CA . VAL A 1 606 ? 21.314 15.250 18.729 1.00 91.06 606 VAL A CA 1
ATOM 4892 C C . VAL A 1 606 ? 21.186 13.733 18.849 1.00 91.06 606 VAL A C 1
ATOM 4894 O O . VAL A 1 606 ? 21.224 13.014 17.854 1.00 91.06 606 VAL A O 1
ATOM 4897 N N . THR A 1 607 ? 21.122 13.238 20.085 1.00 91.56 607 THR A N 1
ATOM 4898 C CA . THR A 1 607 ? 21.029 11.806 20.387 1.00 91.56 607 THR A CA 1
ATOM 4899 C C . THR A 1 607 ? 19.719 11.501 21.103 1.00 91.56 607 THR A C 1
ATOM 4901 O O . THR A 1 607 ? 19.397 12.169 22.088 1.00 91.56 607 THR A O 1
ATOM 4904 N N . VAL A 1 608 ? 19.004 10.494 20.612 1.00 92.31 608 VAL A N 1
ATOM 4905 C CA . VAL A 1 608 ? 17.799 9.907 21.213 1.00 92.31 608 VAL A CA 1
ATOM 4906 C C . VAL A 1 608 ? 18.038 8.423 21.491 1.00 92.31 608 VAL A C 1
ATOM 4908 O O . VAL A 1 608 ? 19.021 7.860 21.013 1.00 92.31 608 VAL A O 1
ATOM 4911 N N . PHE A 1 609 ? 17.190 7.806 22.305 1.00 90.56 609 PHE A N 1
ATOM 4912 C CA . PHE A 1 609 ? 17.316 6.404 22.707 1.00 90.56 609 PHE A CA 1
ATOM 4913 C C . PHE A 1 609 ? 15.994 5.689 22.483 1.00 90.56 609 PHE A C 1
ATOM 4915 O O . PHE A 1 609 ? 14.941 6.288 22.724 1.00 90.56 609 PHE A O 1
ATOM 4922 N N . ASP A 1 610 ? 16.074 4.444 22.026 1.00 90.25 610 ASP A N 1
ATOM 4923 C CA . ASP A 1 610 ? 14.911 3.582 21.845 1.00 90.25 610 ASP A CA 1
ATOM 4924 C C . ASP A 1 610 ? 14.397 3.031 23.184 1.00 90.25 610 ASP A C 1
ATOM 4926 O O . ASP A 1 610 ? 15.169 2.879 24.134 1.00 90.25 610 ASP A O 1
ATOM 4930 N N . ILE A 1 611 ? 13.111 2.689 23.260 1.00 86.69 611 ILE A N 1
ATOM 4931 C CA . ILE A 1 611 ? 12.501 2.065 24.439 1.00 86.69 611 ILE A CA 1
ATOM 4932 C C . ILE A 1 611 ? 13.231 0.786 24.885 1.00 86.69 611 ILE A C 1
ATOM 4934 O O . ILE A 1 611 ? 13.430 0.605 26.089 1.00 86.69 611 ILE A O 1
ATOM 4938 N N . SER A 1 612 ? 13.710 -0.051 23.956 1.00 86.94 612 SER A N 1
ATOM 4939 C CA . SER A 1 612 ? 14.469 -1.282 24.255 1.00 86.94 612 SER A CA 1
ATOM 4940 C C . SER A 1 612 ? 15.776 -1.014 25.021 1.00 86.94 612 SER A C 1
ATOM 4942 O O . SER A 1 612 ? 16.235 -1.841 25.821 1.00 86.94 612 SER A O 1
ATOM 4944 N N . GLN A 1 613 ? 16.333 0.190 24.854 1.00 87.31 613 GLN A N 1
ATOM 4945 C CA . GLN A 1 613 ? 17.548 0.674 25.512 1.00 87.31 613 GLN A CA 1
ATOM 4946 C C . GLN A 1 613 ? 17.272 1.295 26.888 1.00 87.31 613 GLN A C 1
ATOM 4948 O O . GLN A 1 613 ? 18.182 1.839 27.515 1.00 87.31 613 GLN A O 1
ATOM 4953 N N . THR A 1 614 ? 16.027 1.247 27.369 1.00 88.06 614 THR A N 1
ATOM 4954 C CA . THR A 1 614 ? 15.620 1.815 28.660 1.00 88.06 614 THR A CA 1
ATOM 4955 C C . THR A 1 614 ? 15.115 0.753 29.631 1.00 88.06 614 THR A C 1
ATOM 4957 O O . THR A 1 614 ? 14.650 -0.312 29.230 1.00 88.06 614 THR A O 1
ATOM 4960 N N . GLU A 1 615 ? 15.188 1.055 30.921 1.00 85.69 615 GLU A N 1
ATOM 4961 C CA . GLU A 1 615 ? 14.645 0.281 32.038 1.00 85.69 615 GLU A CA 1
ATOM 4962 C C . GLU A 1 615 ? 13.820 1.199 32.955 1.00 85.69 615 GLU A C 1
ATOM 4964 O O . GLU A 1 615 ? 14.088 2.398 33.043 1.00 85.69 615 GLU A O 1
ATOM 4969 N N . GLY A 1 616 ? 12.791 0.674 33.617 1.00 83.50 616 GLY A N 1
ATOM 4970 C CA . GLY A 1 616 ? 11.882 1.460 34.459 1.00 83.50 616 GLY A CA 1
ATOM 4971 C C . GLY A 1 616 ? 10.455 0.927 34.405 1.00 83.50 616 GLY A C 1
ATOM 4972 O O . GLY A 1 616 ? 10.257 -0.240 34.066 1.00 83.50 616 GLY A O 1
ATOM 4973 N N . LYS A 1 617 ? 9.476 1.783 34.722 1.00 77.06 617 LYS A N 1
ATOM 4974 C CA . LYS A 1 617 ? 8.048 1.427 34.758 1.00 77.06 617 LYS A CA 1
ATOM 4975 C C . LYS A 1 617 ? 7.612 0.736 33.464 1.00 77.06 617 LYS A C 1
ATOM 4977 O O . LYS A 1 617 ? 7.968 1.214 32.383 1.00 77.06 617 LYS A O 1
ATOM 4982 N N . GLU A 1 618 ? 6.871 -0.368 33.576 1.00 67.88 618 GLU A N 1
ATOM 4983 C CA . GLU A 1 618 ? 6.315 -1.072 32.416 1.00 67.88 618 GLU A CA 1
ATOM 4984 C C . GLU A 1 618 ? 5.548 -0.092 31.529 1.00 67.88 618 GLU A C 1
ATOM 4986 O O . GLU A 1 618 ? 4.760 0.731 32.001 1.00 67.88 618 GLU A O 1
ATOM 4991 N N . PHE A 1 619 ? 5.886 -0.123 30.244 1.00 58.88 619 PHE A N 1
ATOM 4992 C CA . PHE A 1 619 ? 5.249 0.707 29.239 1.00 58.88 619 PHE A CA 1
ATOM 4993 C C . PHE A 1 619 ? 4.041 -0.083 28.723 1.00 58.88 619 PHE A C 1
ATOM 4995 O O . PHE A 1 619 ? 4.226 -1.271 28.449 1.00 58.88 619 PHE A O 1
ATOM 5002 N N . PRO A 1 620 ? 2.837 0.514 28.618 1.00 54.16 620 PRO A N 1
ATOM 5003 C CA . PRO A 1 620 ? 1.686 -0.166 28.031 1.00 54.16 620 PRO A CA 1
ATOM 5004 C C . PRO A 1 620 ? 2.068 -0.742 26.669 1.00 54.16 620 PRO A C 1
ATOM 5006 O O . PRO A 1 620 ? 2.846 -0.112 25.946 1.00 54.16 620 PRO A O 1
ATOM 5009 N N . ASP A 1 621 ? 1.573 -1.939 26.358 1.00 43.44 621 ASP A N 1
ATOM 5010 C CA . ASP A 1 621 ? 1.936 -2.639 25.130 1.00 43.44 621 ASP A CA 1
ATOM 5011 C C . ASP A 1 621 ? 1.751 -1.720 23.908 1.00 43.44 621 ASP A C 1
ATOM 5013 O O . ASP A 1 621 ? 0.733 -1.044 23.763 1.00 43.44 621 ASP A O 1
ATOM 5017 N N . LEU A 1 622 ? 2.788 -1.643 23.070 1.00 42.25 622 LEU A N 1
ATOM 5018 C CA . LEU A 1 622 ? 2.823 -0.810 21.860 1.00 42.25 622 LEU A CA 1
ATOM 5019 C C . LEU A 1 622 ? 1.999 -1.425 20.724 1.00 42.25 622 LEU A C 1
ATOM 5021 O O . LEU A 1 622 ? 1.878 -0.816 19.659 1.00 42.25 622 LEU A O 1
ATOM 5025 N N . SER A 1 623 ? 1.465 -2.631 20.929 1.00 36.78 623 SER A N 1
ATOM 5026 C CA . SER A 1 623 ? 0.420 -3.169 20.079 1.00 36.78 623 SER A CA 1
ATOM 5027 C C . SER A 1 623 ? -0.832 -2.310 20.279 1.00 36.78 623 SER A C 1
ATOM 5029 O O . SER A 1 623 ? -1.522 -2.365 21.297 1.00 36.78 623 SER A O 1
ATOM 5031 N N . VAL A 1 624 ? -1.107 -1.438 19.307 1.00 42.94 624 VAL A N 1
ATOM 5032 C CA . VAL A 1 624 ? -2.434 -0.839 19.175 1.00 42.94 624 VAL A CA 1
ATOM 5033 C C . VAL A 1 624 ? -3.382 -2.026 19.095 1.00 42.94 624 VAL A C 1
ATOM 5035 O O . VAL A 1 624 ? -3.299 -2.808 18.146 1.00 42.94 624 VAL A O 1
ATOM 5038 N N . LYS A 1 625 ? -4.186 -2.241 20.146 1.00 46.41 625 LYS A N 1
ATOM 5039 C CA . LYS A 1 625 ? -5.220 -3.278 20.129 1.00 46.41 625 LYS A CA 1
ATOM 5040 C C . LYS A 1 625 ? -5.974 -3.117 18.808 1.00 46.41 625 LYS A C 1
ATOM 5042 O O . LYS A 1 625 ? -6.318 -1.975 18.498 1.00 46.41 625 LYS A O 1
ATOM 5047 N N . PRO A 1 626 ? -6.207 -4.191 18.035 1.00 52.31 626 PRO A N 1
ATOM 5048 C CA . PRO A 1 626 ? -6.941 -4.079 16.785 1.00 52.31 626 PRO A CA 1
ATOM 5049 C C . PRO A 1 626 ? -8.258 -3.348 17.057 1.00 52.31 626 PRO A C 1
ATOM 5051 O O . PRO A 1 626 ? -9.103 -3.870 17.785 1.00 52.31 626 PRO A O 1
ATOM 5054 N N . LEU A 1 627 ? -8.408 -2.130 16.525 1.00 55.19 627 LEU A N 1
ATOM 5055 C CA . LEU A 1 627 ? -9.566 -1.264 16.804 1.00 55.19 627 LEU A CA 1
ATOM 5056 C C . LEU A 1 627 ? -10.897 -1.930 16.425 1.00 55.19 627 LEU A C 1
ATOM 5058 O O . LEU A 1 627 ? -11.943 -1.566 16.940 1.00 55.19 627 LEU A O 1
ATOM 5062 N N . LEU A 1 628 ? -10.853 -2.927 15.538 1.00 51.62 628 LEU A N 1
ATOM 5063 C CA . LEU A 1 628 ? -12.018 -3.632 15.005 1.00 51.62 628 LEU A CA 1
ATOM 5064 C C . LEU A 1 628 ? -12.331 -4.954 15.724 1.00 51.62 628 LEU A C 1
ATOM 5066 O O . LEU A 1 628 ? -13.094 -5.764 15.209 1.00 51.62 628 LEU A O 1
ATOM 5070 N N . ALA A 1 629 ? -11.744 -5.214 16.896 1.00 47.47 629 ALA A N 1
ATOM 5071 C CA . ALA A 1 629 ? -12.122 -6.384 17.694 1.00 47.47 629 ALA A CA 1
ATOM 5072 C C . ALA A 1 629 ? -13.514 -6.243 18.353 1.00 47.47 629 ALA A C 1
ATOM 5074 O O . ALA A 1 629 ? -14.038 -7.237 18.854 1.00 47.47 629 ALA A O 1
ATOM 5075 N N . ASP A 1 630 ? -14.106 -5.041 18.346 1.00 51.94 630 ASP A N 1
ATOM 5076 C CA . ASP A 1 630 ? -15.420 -4.744 18.924 1.00 51.94 630 ASP A CA 1
ATOM 5077 C C . ASP A 1 630 ? -16.257 -3.871 17.967 1.00 51.94 630 ASP A C 1
ATOM 5079 O O . ASP A 1 630 ? -15.786 -2.835 17.491 1.00 51.94 630 ASP A O 1
ATOM 5083 N N . VAL A 1 631 ? -17.496 -4.284 17.680 1.00 50.91 631 VAL A N 1
ATOM 5084 C CA . VAL A 1 631 ? -18.370 -3.678 16.646 1.00 50.91 631 VAL A CA 1
ATOM 5085 C C . VAL A 1 631 ? -18.695 -2.211 16.966 1.00 50.91 631 VAL A C 1
ATOM 5087 O O . VAL A 1 631 ? -18.849 -1.388 16.068 1.00 50.91 631 VAL A O 1
ATOM 5090 N N . GLU A 1 632 ? -18.732 -1.843 18.251 1.00 59.16 632 GLU A N 1
ATOM 5091 C CA . GLU A 1 632 ? -19.050 -0.474 18.682 1.00 59.16 632 GLU A CA 1
ATOM 5092 C C . GLU A 1 632 ? -17.981 0.561 18.293 1.00 59.16 632 GLU A C 1
ATOM 5094 O O . GLU A 1 632 ? -18.308 1.740 18.133 1.00 59.16 632 GLU A O 1
ATOM 5099 N N . GLN A 1 633 ? -16.722 0.137 18.125 1.00 71.38 633 GLN A N 1
ATOM 5100 C CA . GLN A 1 633 ? -15.614 1.025 17.753 1.00 71.38 633 GLN A CA 1
ATOM 5101 C C . GLN A 1 633 ? -15.555 1.277 16.242 1.00 71.38 633 GLN A C 1
ATOM 5103 O O . GLN A 1 633 ? -15.073 2.332 15.827 1.00 71.38 633 GLN A O 1
ATOM 5108 N N . TYR A 1 634 ? -16.079 0.356 15.423 1.00 82.12 634 TYR A N 1
ATOM 5109 C CA . TYR A 1 634 ? -16.127 0.516 13.968 1.00 82.12 634 TYR A CA 1
ATOM 5110 C C . TYR A 1 634 ? -16.953 1.737 13.557 1.00 82.12 634 TYR A C 1
ATOM 5112 O O . TYR A 1 634 ? -16.476 2.546 12.764 1.00 82.12 634 TYR A O 1
ATOM 5120 N N . GLU A 1 635 ? -18.154 1.906 14.121 1.00 84.31 635 GLU A N 1
ATOM 5121 C CA . GLU A 1 635 ? -19.042 3.015 13.749 1.00 84.31 635 GLU A CA 1
ATOM 5122 C C . GLU A 1 635 ? -18.417 4.383 14.047 1.00 84.31 635 GLU A C 1
ATOM 5124 O O . GLU A 1 635 ? -18.416 5.261 13.186 1.00 84.31 635 GLU A O 1
ATOM 5129 N N . ASP A 1 636 ? -17.829 4.560 15.235 1.00 85.31 636 ASP A N 1
ATOM 5130 C CA . ASP A 1 636 ? -17.173 5.821 15.600 1.00 85.31 636 ASP A CA 1
ATOM 5131 C C . ASP A 1 636 ? -15.916 6.070 14.766 1.00 85.31 636 ASP A C 1
ATOM 5133 O O . ASP A 1 636 ? -15.635 7.208 14.384 1.00 85.31 636 ASP A O 1
ATOM 5137 N N . PHE A 1 637 ? -15.159 5.016 14.456 1.00 89.12 637 PHE A N 1
ATOM 5138 C CA . PHE A 1 637 ? -13.965 5.131 13.628 1.00 89.12 637 PHE A CA 1
ATOM 5139 C C . PHE A 1 637 ? -14.321 5.496 12.186 1.00 89.12 637 PHE A C 1
ATOM 5141 O O . PHE A 1 637 ? -13.708 6.385 11.597 1.00 89.12 637 PHE A O 1
ATOM 5148 N N . PHE A 1 638 ? -15.351 4.866 11.622 1.00 92.00 638 PHE A N 1
ATOM 5149 C CA . PHE A 1 638 ? -15.826 5.186 10.282 1.00 92.00 638 PHE A CA 1
ATOM 5150 C C . PHE A 1 638 ? -16.433 6.594 10.224 1.00 92.00 638 PHE A C 1
ATOM 5152 O O . PHE A 1 638 ? -16.131 7.350 9.304 1.00 92.00 638 PHE A O 1
ATOM 5159 N N . ALA A 1 639 ? -17.180 7.014 11.248 1.00 91.44 639 ALA A N 1
ATOM 5160 C CA . ALA A 1 639 ? -17.660 8.390 11.368 1.00 91.44 639 ALA A CA 1
ATOM 5161 C C . ALA A 1 639 ? -16.507 9.408 11.487 1.00 91.44 639 ALA A C 1
ATOM 5163 O O . ALA A 1 639 ? -16.595 10.518 10.957 1.00 91.44 639 ALA A O 1
ATOM 5164 N N . ALA A 1 640 ? -15.400 9.050 12.146 1.00 92.88 640 ALA A N 1
ATOM 5165 C CA . ALA A 1 640 ? -14.192 9.873 12.165 1.00 92.88 640 ALA A CA 1
ATOM 5166 C C . ALA A 1 640 ? -13.540 9.972 10.773 1.00 92.88 640 ALA A C 1
ATOM 5168 O O . ALA A 1 640 ? -13.122 11.063 10.382 1.00 92.88 640 ALA A O 1
ATOM 5169 N N . LEU A 1 641 ? -13.514 8.881 9.995 1.00 94.44 641 LEU A N 1
ATOM 5170 C CA . LEU A 1 641 ? -13.060 8.891 8.597 1.00 94.44 641 LEU A CA 1
ATOM 5171 C C . LEU A 1 641 ? -13.942 9.776 7.711 1.00 94.44 641 LEU A C 1
ATOM 5173 O O . LEU A 1 641 ? -13.417 10.550 6.915 1.00 94.44 641 LEU A O 1
ATOM 5177 N N . GLU A 1 642 ? -15.266 9.705 7.863 1.00 95.44 642 GLU A N 1
ATOM 5178 C CA . GLU A 1 642 ? -16.202 10.569 7.136 1.00 95.44 642 GLU A CA 1
ATOM 5179 C C . GLU A 1 642 ? -15.965 12.051 7.443 1.00 95.44 642 GLU A C 1
ATOM 5181 O O . GLU A 1 642 ? -15.992 12.875 6.529 1.00 95.44 642 GLU A O 1
ATOM 5186 N N . LYS A 1 643 ? -15.681 12.393 8.708 1.00 95.06 643 LYS A N 1
ATOM 5187 C CA . LYS A 1 643 ? -15.340 13.765 9.122 1.00 95.06 643 LYS A CA 1
ATOM 5188 C C . LYS A 1 643 ? -13.977 14.230 8.598 1.00 95.06 643 LYS A C 1
ATOM 5190 O O . LYS A 1 643 ? -13.847 15.399 8.244 1.00 95.06 643 LYS A O 1
ATOM 5195 N N . ALA A 1 644 ? -12.985 13.339 8.539 1.00 94.38 644 ALA A N 1
ATOM 5196 C CA . ALA A 1 644 ? -11.648 13.632 8.008 1.00 94.38 644 ALA A CA 1
ATOM 5197 C C . ALA A 1 644 ? -11.606 13.681 6.465 1.00 94.38 644 ALA A C 1
ATOM 5199 O O . ALA A 1 644 ? -10.680 14.233 5.861 1.00 94.38 644 ALA A O 1
ATOM 5200 N N . SER A 1 645 ? -12.604 13.094 5.800 1.00 96.44 645 SER A N 1
ATOM 5201 C CA . SER A 1 645 ? -12.694 13.081 4.345 1.00 96.44 645 SER A CA 1
ATOM 5202 C C . SER A 1 645 ? -13.009 14.478 3.789 1.00 96.44 645 SER A C 1
ATOM 5204 O O . SER A 1 645 ? -13.960 15.124 4.230 1.00 96.44 645 SER A O 1
ATOM 5206 N N . PRO A 1 646 ? -12.286 14.950 2.754 1.00 95.38 646 PRO A N 1
ATOM 5207 C CA . PRO A 1 646 ? -12.590 16.227 2.106 1.00 95.38 646 PRO A CA 1
ATOM 5208 C C . PRO A 1 646 ? -13.883 16.187 1.273 1.00 95.38 646 PRO A C 1
ATOM 5210 O O . PRO A 1 646 ? -14.380 17.232 0.851 1.00 95.38 646 PRO A O 1
ATOM 5213 N N . VAL A 1 647 ? -14.408 14.991 0.995 1.00 95.69 647 VAL A N 1
ATOM 5214 C CA . VAL A 1 647 ? -15.586 14.755 0.154 1.00 95.69 647 VAL A CA 1
ATOM 5215 C C . VAL A 1 647 ? -16.520 13.715 0.785 1.00 95.69 647 VAL A C 1
ATOM 5217 O O . VAL A 1 647 ? -16.054 12.863 1.541 1.00 95.69 647 VAL A O 1
ATOM 5220 N N . PRO A 1 648 ? -17.828 13.722 0.469 1.00 96.00 648 PRO A N 1
ATOM 5221 C CA . PRO A 1 648 ? -18.760 12.735 1.009 1.00 96.00 648 PRO A CA 1
ATOM 5222 C C . PRO A 1 648 ? -18.373 11.300 0.632 1.00 96.00 648 PRO A C 1
ATOM 5224 O O . PRO A 1 648 ? -17.980 11.046 -0.511 1.00 96.00 648 PRO A O 1
ATOM 5227 N N . ILE A 1 649 ? -18.540 10.374 1.575 1.00 96.81 649 ILE A N 1
ATOM 5228 C CA . ILE A 1 649 ? -18.372 8.930 1.376 1.00 96.81 649 ILE A CA 1
ATOM 5229 C C . ILE A 1 649 ? -19.763 8.299 1.261 1.00 96.81 649 ILE A C 1
ATOM 5231 O O . ILE A 1 649 ? -20.670 8.653 2.010 1.00 96.81 649 ILE A O 1
ATOM 5235 N N . ALA A 1 650 ? -19.953 7.392 0.305 1.00 94.50 650 ALA A N 1
ATOM 5236 C CA . ALA A 1 650 ? -21.197 6.647 0.141 1.00 94.50 650 ALA A CA 1
ATOM 5237 C C . ALA A 1 650 ? -20.928 5.181 -0.208 1.00 94.50 650 ALA A C 1
ATOM 5239 O O . ALA A 1 650 ? -19.989 4.873 -0.943 1.00 94.50 650 ALA A O 1
ATOM 5240 N N . PHE A 1 651 ? -21.794 4.292 0.275 1.00 93.75 651 PHE A N 1
ATOM 5241 C CA . PHE A 1 651 ? -21.818 2.893 -0.140 1.00 93.75 651 PHE A CA 1
ATOM 5242 C C . PHE A 1 651 ? -22.723 2.722 -1.366 1.00 93.75 651 PHE A C 1
ATOM 5244 O O . PHE A 1 651 ? -23.809 3.300 -1.420 1.00 93.75 651 PHE A O 1
ATOM 5251 N N . GLU A 1 652 ? -22.262 1.970 -2.364 1.00 92.31 652 GLU A N 1
ATOM 5252 C CA . GLU A 1 652 ? -23.036 1.644 -3.562 1.00 92.31 652 GLU A CA 1
ATOM 5253 C C . GLU A 1 652 ? -22.634 0.289 -4.167 1.00 92.31 652 GLU A C 1
ATOM 5255 O O . GLU A 1 652 ? -21.597 -0.296 -3.851 1.00 92.31 652 GLU A O 1
ATOM 5260 N N . GLN A 1 653 ? -23.447 -0.217 -5.093 1.00 88.69 653 GLN A N 1
ATOM 5261 C CA . GLN A 1 653 ? -23.135 -1.431 -5.847 1.00 88.69 653 GLN A CA 1
ATOM 5262 C C . GLN A 1 653 ? -22.097 -1.150 -6.944 1.00 88.69 653 GLN A C 1
ATOM 5264 O O . GLN A 1 653 ? -22.403 -0.534 -7.967 1.00 88.69 653 GLN A O 1
ATOM 5269 N N . ILE A 1 654 ? -20.870 -1.647 -6.755 1.00 88.62 654 ILE A N 1
ATOM 5270 C CA . ILE A 1 654 ? -19.751 -1.495 -7.698 1.00 88.62 654 ILE A CA 1
ATOM 5271 C C . ILE A 1 654 ? -19.502 -2.824 -8.428 1.00 88.62 654 ILE A C 1
ATOM 5273 O O . ILE A 1 654 ? -19.213 -3.847 -7.809 1.00 88.62 654 ILE A O 1
ATOM 5277 N N . THR A 1 655 ? -19.603 -2.812 -9.764 1.00 77.06 655 THR A N 1
ATOM 5278 C CA . THR A 1 655 ? -19.564 -4.026 -10.614 1.00 77.06 655 THR A CA 1
ATOM 5279 C C . THR A 1 655 ? -18.260 -4.222 -11.394 1.00 77.06 655 THR A C 1
ATOM 5281 O O . THR A 1 655 ? -18.094 -5.237 -12.059 1.00 77.06 655 THR A O 1
ATOM 5284 N N . ASN A 1 656 ? -17.315 -3.283 -11.311 1.00 74.00 656 ASN A N 1
ATOM 5285 C CA . ASN A 1 656 ? -16.071 -3.281 -12.094 1.00 74.00 656 ASN A CA 1
ATOM 5286 C C . ASN A 1 656 ? -14.884 -3.988 -11.400 1.00 74.00 656 ASN A C 1
ATOM 5288 O O . ASN A 1 656 ? -13.739 -3.778 -11.791 1.00 74.00 656 ASN A O 1
ATOM 5292 N N . GLY A 1 657 ? -15.145 -4.782 -10.357 1.00 72.38 657 GLY A N 1
ATOM 5293 C CA . GLY A 1 657 ? -14.119 -5.495 -9.586 1.00 72.38 657 GLY A CA 1
ATOM 5294 C C . GLY A 1 657 ? -13.362 -4.651 -8.551 1.00 72.38 657 GLY A C 1
ATOM 5295 O O . GLY A 1 657 ? -12.622 -5.223 -7.758 1.00 72.38 657 GLY A O 1
ATOM 5296 N N . ALA A 1 658 ? -13.557 -3.328 -8.502 1.00 84.12 658 ALA A N 1
ATOM 5297 C CA . ALA A 1 658 ? -12.964 -2.473 -7.474 1.00 84.12 658 ALA A CA 1
ATOM 5298 C C . ALA A 1 658 ? -13.778 -2.493 -6.167 1.00 84.12 658 ALA A C 1
ATOM 5300 O O . ALA A 1 658 ? -15.004 -2.626 -6.182 1.00 84.12 658 ALA A O 1
ATOM 5301 N N . ASN A 1 659 ? -13.095 -2.304 -5.034 1.00 87.75 659 ASN A N 1
ATOM 5302 C CA . ASN A 1 659 ? -13.741 -2.157 -3.724 1.00 87.75 659 ASN A CA 1
ATOM 5303 C C . ASN A 1 659 ? -14.205 -0.716 -3.447 1.00 87.75 659 ASN A C 1
ATOM 5305 O O . ASN A 1 659 ? -15.020 -0.505 -2.553 1.00 87.75 659 ASN A O 1
ATOM 5309 N N . GLY A 1 660 ? -13.722 0.264 -4.211 1.00 91.19 660 GLY A N 1
ATOM 5310 C CA . GLY A 1 660 ? -14.120 1.666 -4.123 1.00 91.19 660 GLY A CA 1
ATOM 5311 C C . GLY A 1 660 ? -13.442 2.522 -5.190 1.00 91.19 660 GLY A C 1
ATOM 5312 O O . GLY A 1 660 ? -12.624 2.013 -5.959 1.00 91.19 660 GLY A O 1
ATOM 5313 N N . TYR A 1 661 ? -13.846 3.789 -5.285 1.00 93.00 661 TYR A N 1
ATOM 5314 C CA . TYR A 1 661 ? -13.212 4.796 -6.137 1.00 93.00 661 TYR A CA 1
ATOM 5315 C C . TYR A 1 661 ? -13.555 6.227 -5.692 1.00 93.00 661 TYR A C 1
ATOM 5317 O O . TYR A 1 661 ? -14.666 6.518 -5.240 1.00 93.00 661 TYR A O 1
ATOM 5325 N N . PHE A 1 662 ? -12.629 7.156 -5.917 1.00 93.75 662 PHE A N 1
ATOM 5326 C CA . PHE A 1 662 ? -12.872 8.594 -5.862 1.00 93.75 662 PHE A CA 1
ATOM 5327 C C . PHE A 1 662 ? -13.364 9.147 -7.217 1.00 93.75 662 PHE A C 1
ATOM 5329 O O . PHE A 1 662 ? -12.671 9.084 -8.238 1.00 93.75 662 PHE A O 1
ATOM 5336 N N . SER A 1 663 ? -14.567 9.734 -7.239 1.00 90.00 663 SER A N 1
ATOM 5337 C CA . SER A 1 663 ? -15.136 10.408 -8.415 1.00 90.00 663 SER A CA 1
ATOM 5338 C C . SER A 1 663 ? -14.667 11.860 -8.494 1.00 90.00 663 SER A C 1
ATOM 5340 O O . SER A 1 663 ? -15.139 12.727 -7.758 1.00 90.00 663 SER A O 1
ATOM 5342 N N . LEU A 1 664 ? -13.794 12.154 -9.460 1.00 86.00 664 LEU A N 1
ATOM 5343 C CA . LEU A 1 664 ? -13.347 13.520 -9.768 1.00 86.00 664 LEU A CA 1
ATOM 5344 C C . LEU A 1 664 ? -14.478 14.429 -10.276 1.00 86.00 664 LEU A C 1
ATOM 5346 O O . LEU A 1 664 ? -14.394 15.649 -10.143 1.00 86.00 664 LEU A O 1
ATOM 5350 N N . THR A 1 665 ? -15.508 13.847 -10.897 1.00 86.00 665 THR A N 1
ATOM 5351 C CA . THR A 1 665 ? -16.641 14.589 -11.467 1.00 86.00 665 THR A CA 1
ATOM 5352 C C . THR A 1 665 ? -17.660 14.946 -10.397 1.00 86.00 665 THR A C 1
ATOM 5354 O O . THR A 1 665 ? -18.061 16.103 -10.307 1.00 86.00 665 THR A O 1
ATOM 5357 N N . ASP A 1 666 ? -18.039 13.974 -9.569 1.00 87.12 666 ASP A N 1
ATOM 5358 C CA . ASP A 1 666 ? -19.072 14.167 -8.548 1.00 87.12 666 ASP A CA 1
ATOM 5359 C C . ASP A 1 666 ? -18.500 14.669 -7.219 1.00 87.12 666 ASP A C 1
ATOM 5361 O O . ASP A 1 666 ? -19.266 15.004 -6.319 1.00 87.12 666 ASP A O 1
ATOM 5365 N N . LYS A 1 667 ? -17.164 14.702 -7.090 1.00 91.50 667 LYS A N 1
ATOM 5366 C CA . LYS A 1 667 ? -16.432 15.057 -5.866 1.00 91.50 667 LYS A CA 1
ATOM 5367 C C . LYS A 1 667 ? -16.959 14.264 -4.667 1.00 91.50 667 LYS A C 1
ATOM 5369 O O . LYS A 1 667 ? -17.402 14.837 -3.677 1.00 91.50 667 LYS A O 1
ATOM 5374 N N . ARG A 1 668 ? -16.929 12.934 -4.791 1.00 95.06 668 ARG A N 1
ATOM 5375 C CA . ARG A 1 668 ? -17.373 11.972 -3.767 1.00 95.06 668 ARG A CA 1
ATOM 5376 C C . ARG A 1 668 ? -16.537 10.697 -3.807 1.00 95.06 668 ARG A C 1
ATOM 5378 O O . ARG A 1 668 ? -15.979 10.364 -4.853 1.00 95.06 668 ARG A O 1
ATOM 5385 N N . ILE A 1 669 ? -16.521 9.968 -2.702 1.00 97.00 669 ILE A N 1
ATOM 5386 C CA . ILE A 1 669 ? -15.944 8.628 -2.594 1.00 97.00 669 ILE A CA 1
ATOM 5387 C C . ILE A 1 669 ? -17.081 7.607 -2.605 1.00 97.00 669 ILE A C 1
ATOM 5389 O O . ILE A 1 669 ? -18.068 7.756 -1.885 1.00 97.00 669 ILE A O 1
ATOM 5393 N N . ALA A 1 670 ? -16.938 6.579 -3.432 1.00 95.38 670 ALA A N 1
ATOM 5394 C CA . ALA A 1 670 ? -17.842 5.443 -3.497 1.00 95.38 670 ALA A CA 1
ATOM 5395 C C . ALA A 1 670 ? -17.131 4.189 -2.978 1.00 95.38 670 ALA A C 1
ATOM 5397 O O . ALA A 1 670 ? -16.025 3.883 -3.420 1.00 95.38 670 ALA A O 1
ATOM 5398 N N . ILE A 1 671 ? -17.769 3.458 -2.067 1.00 95.19 671 ILE A N 1
ATOM 5399 C CA . ILE A 1 671 ? -17.279 2.190 -1.512 1.00 95.19 671 ILE A CA 1
ATOM 5400 C C . ILE A 1 671 ? -18.285 1.094 -1.851 1.00 95.19 671 ILE A C 1
ATOM 5402 O O . ILE A 1 671 ? -19.495 1.313 -1.836 1.00 95.19 671 ILE A O 1
ATOM 5406 N N . LYS A 1 672 ? -17.793 -0.098 -2.179 1.00 94.31 672 LYS A N 1
ATOM 5407 C CA . LYS A 1 672 ? -18.629 -1.235 -2.553 1.00 94.31 672 LYS A CA 1
ATOM 5408 C C . LYS A 1 672 ? -19.464 -1.714 -1.362 1.00 94.31 672 LYS A C 1
ATOM 5410 O O . LYS A 1 672 ? -18.929 -1.992 -0.292 1.00 94.31 672 LYS A O 1
ATOM 5415 N N . GLU A 1 673 ? -20.767 -1.872 -1.563 1.00 90.44 673 GLU A N 1
ATOM 5416 C CA . GLU A 1 673 ? -21.665 -2.494 -0.584 1.00 90.44 673 GLU A CA 1
ATOM 5417 C C . GLU A 1 673 ? -21.307 -3.968 -0.320 1.00 90.44 673 GLU A C 1
ATOM 5419 O O . GLU A 1 673 ? -20.973 -4.721 -1.236 1.00 90.44 673 GLU A O 1
ATOM 5424 N N . GLY A 1 674 ? -21.416 -4.395 0.942 1.00 84.69 674 GLY A N 1
ATOM 5425 C CA . GLY A 1 674 ? -21.236 -5.795 1.347 1.00 84.69 674 GLY A CA 1
ATOM 5426 C C . GLY A 1 674 ? -19.784 -6.254 1.534 1.00 84.69 674 GLY A C 1
ATOM 5427 O O . GLY A 1 674 ? -19.557 -7.443 1.747 1.00 84.69 674 GLY A O 1
ATOM 5428 N N . VAL A 1 675 ? -18.801 -5.348 1.465 1.00 85.88 675 VAL A N 1
ATOM 5429 C CA . VAL A 1 675 ? -17.417 -5.648 1.881 1.00 85.88 675 VAL A CA 1
ATOM 5430 C C . VAL A 1 675 ? -17.306 -5.695 3.410 1.00 85.88 675 VAL A C 1
ATOM 5432 O O . VAL A 1 675 ? -18.135 -5.120 4.113 1.00 85.88 675 VAL A O 1
ATOM 5435 N N . SER A 1 676 ? -16.283 -6.373 3.939 1.00 86.81 676 SER A N 1
ATOM 5436 C CA . SER A 1 676 ? -16.040 -6.398 5.388 1.00 86.81 676 SER A CA 1
ATOM 5437 C C . SER A 1 676 ? -15.718 -5.002 5.932 1.00 86.81 676 SER A C 1
ATOM 5439 O O . SER A 1 676 ? -15.179 -4.159 5.216 1.00 86.81 676 SER A O 1
ATOM 5441 N N . GLU A 1 677 ? -15.990 -4.771 7.218 1.00 86.94 677 GLU A N 1
ATOM 5442 C CA . GLU A 1 677 ? -15.708 -3.507 7.918 1.00 86.94 677 GLU A CA 1
ATOM 5443 C C . GLU A 1 677 ? -14.249 -3.051 7.750 1.00 86.94 677 GLU A C 1
ATOM 5445 O O . GLU A 1 677 ? -13.977 -1.908 7.374 1.00 86.94 677 GLU A O 1
ATOM 5450 N N . LEU A 1 678 ? -13.298 -3.976 7.926 1.00 85.62 678 LEU A N 1
ATOM 5451 C CA . LEU A 1 678 ? -11.873 -3.720 7.710 1.00 85.62 678 LEU A CA 1
ATOM 5452 C C . LEU A 1 678 ? -11.572 -3.328 6.256 1.00 85.62 678 LEU A C 1
ATOM 5454 O O . LEU A 1 678 ? -10.797 -2.402 6.016 1.00 85.62 678 LEU A O 1
ATOM 5458 N N . GLN A 1 679 ? -12.177 -4.011 5.280 1.00 86.44 679 GLN A N 1
ATOM 5459 C CA . GLN A 1 679 ? -11.977 -3.688 3.869 1.00 86.44 679 GLN A CA 1
ATOM 5460 C C . GLN A 1 679 ? -12.575 -2.322 3.519 1.00 86.44 679 GLN A C 1
ATOM 5462 O O . GLN A 1 679 ? -11.937 -1.555 2.800 1.00 86.44 679 GLN A O 1
ATOM 5467 N N . ALA A 1 680 ? -13.754 -1.992 4.056 1.00 90.50 680 ALA A N 1
ATOM 5468 C CA . ALA A 1 680 ? -14.378 -0.684 3.889 1.00 90.50 680 ALA A CA 1
ATOM 5469 C C . ALA A 1 680 ? -13.473 0.432 4.426 1.00 90.50 680 ALA A C 1
ATOM 5471 O O . ALA A 1 680 ? -13.268 1.427 3.739 1.00 90.50 680 ALA A O 1
ATOM 5472 N N . VAL A 1 681 ? -12.872 0.244 5.606 1.00 91.56 681 VAL A N 1
ATOM 5473 C CA . VAL A 1 681 ? -11.926 1.202 6.202 1.00 91.56 681 VAL A CA 1
ATOM 5474 C C . VAL A 1 681 ? -10.662 1.353 5.355 1.00 91.56 681 VAL A C 1
ATOM 5476 O O . VAL A 1 681 ? -10.287 2.478 5.025 1.00 91.56 681 VAL A O 1
ATOM 5479 N N . LYS A 1 682 ? -10.025 0.242 4.952 1.00 91.56 682 LYS A N 1
ATOM 5480 C CA . LYS A 1 682 ? -8.837 0.262 4.075 1.00 91.56 682 LYS A CA 1
ATOM 5481 C C . LYS A 1 682 ? -9.119 1.053 2.796 1.00 91.56 682 LYS A C 1
ATOM 5483 O O . LYS A 1 682 ? -8.353 1.942 2.426 1.00 91.56 682 LYS A O 1
ATOM 5488 N N . THR A 1 683 ? -10.239 0.741 2.145 1.00 93.00 683 THR A N 1
ATOM 5489 C CA . THR A 1 683 ? -10.666 1.403 0.914 1.00 93.00 683 THR A CA 1
ATOM 5490 C C . THR A 1 683 ? -10.995 2.875 1.155 1.00 93.00 683 THR A C 1
ATOM 5492 O O . THR A 1 683 ? -10.512 3.715 0.405 1.00 93.00 683 THR A O 1
ATOM 5495 N N . ALA A 1 684 ? -11.729 3.221 2.216 1.00 95.50 684 ALA A N 1
ATOM 5496 C CA . ALA A 1 684 ? -12.041 4.610 2.547 1.00 95.50 684 ALA A CA 1
ATOM 5497 C C . ALA A 1 684 ? -10.769 5.455 2.692 1.00 95.50 684 ALA A C 1
ATOM 5499 O O . ALA A 1 684 ? -10.654 6.497 2.057 1.00 95.50 684 ALA A O 1
ATOM 5500 N N . ILE A 1 685 ? -9.782 4.985 3.461 1.00 96.00 685 ILE A N 1
ATOM 5501 C CA . ILE A 1 685 ? -8.522 5.712 3.669 1.00 96.00 685 ILE A CA 1
ATOM 5502 C C . ILE A 1 685 ? -7.760 5.881 2.344 1.00 96.00 685 ILE A C 1
ATOM 5504 O O . ILE A 1 685 ? -7.238 6.964 2.073 1.00 96.00 685 ILE A O 1
ATOM 5508 N N . HIS A 1 686 ? -7.718 4.842 1.503 1.00 95.44 686 HIS A N 1
ATOM 5509 C CA . HIS A 1 686 ? -7.088 4.906 0.180 1.00 95.44 686 HIS A CA 1
ATOM 5510 C C . HIS A 1 686 ? -7.753 5.955 -0.725 1.00 95.44 686 HIS A C 1
ATOM 5512 O O . HIS A 1 686 ? -7.072 6.798 -1.312 1.00 95.44 686 HIS A O 1
ATOM 5518 N N . GLU A 1 687 ? -9.084 5.967 -0.793 1.00 96.25 687 GLU A N 1
ATOM 5519 C CA . GLU A 1 687 ? -9.814 6.933 -1.616 1.00 96.25 687 GLU A CA 1
ATOM 5520 C C . GLU A 1 687 ? -9.770 8.360 -1.041 1.00 96.25 687 GLU A C 1
ATOM 5522 O O . GLU A 1 687 ? -9.697 9.324 -1.805 1.00 96.25 687 GLU A O 1
ATOM 5527 N N . ILE A 1 688 ? -9.732 8.526 0.288 1.00 97.19 688 ILE A N 1
ATOM 5528 C CA . ILE A 1 688 ? -9.487 9.826 0.936 1.00 97.19 688 ILE A CA 1
ATOM 5529 C C . ILE A 1 688 ? -8.098 10.351 0.555 1.00 97.19 688 ILE A C 1
ATOM 5531 O O . ILE A 1 688 ? -7.950 11.540 0.266 1.00 97.19 688 ILE A O 1
ATOM 5535 N N . ALA A 1 689 ? -7.083 9.482 0.509 1.00 96.00 689 ALA A N 1
ATOM 5536 C CA . ALA A 1 689 ? -5.747 9.868 0.070 1.00 96.00 689 ALA A CA 1
ATOM 5537 C C . ALA A 1 689 ? -5.752 10.341 -1.394 1.00 96.00 689 ALA A C 1
ATOM 5539 O O . ALA A 1 689 ? -5.155 11.377 -1.695 1.00 96.00 689 ALA A O 1
ATOM 5540 N N . HIS A 1 690 ? -6.485 9.663 -2.289 1.00 93.94 690 HIS A N 1
ATOM 5541 C CA . HIS A 1 690 ? -6.706 10.153 -3.657 1.00 93.94 690 HIS A CA 1
ATOM 5542 C C . HIS A 1 690 ? -7.418 11.507 -3.685 1.00 93.94 690 HIS A C 1
ATOM 5544 O O . HIS A 1 690 ? -6.990 12.396 -4.419 1.00 93.94 690 HIS A O 1
ATOM 5550 N N . ALA A 1 691 ? -8.455 11.698 -2.872 1.00 94.12 691 ALA A N 1
ATOM 5551 C CA . ALA A 1 691 ? -9.198 12.952 -2.815 1.00 94.12 691 ALA A CA 1
ATOM 5552 C C . ALA A 1 691 ? -8.362 14.124 -2.266 1.00 94.12 691 ALA A C 1
ATOM 5554 O O . ALA A 1 691 ? -8.475 15.239 -2.769 1.00 94.12 691 ALA A O 1
ATOM 5555 N N . LYS A 1 692 ? -7.493 13.903 -1.270 1.00 93.44 692 LYS A N 1
ATOM 5556 C CA . LYS A 1 692 ? -6.612 14.957 -0.731 1.00 93.44 692 LYS A CA 1
ATOM 5557 C C . LYS A 1 692 ? -5.439 15.280 -1.666 1.00 93.44 692 LYS A C 1
ATOM 5559 O O . LYS A 1 692 ? -5.077 16.447 -1.799 1.00 93.44 692 LYS A O 1
ATOM 5564 N N . LEU A 1 693 ? -4.832 14.273 -2.302 1.00 91.19 693 LEU A N 1
ATOM 5565 C CA . LEU A 1 693 ? -3.596 14.449 -3.079 1.00 91.19 693 LEU A CA 1
ATOM 5566 C C . LEU A 1 693 ? -3.812 14.720 -4.565 1.00 91.19 693 LEU A C 1
ATOM 5568 O O . LEU A 1 693 ? -3.031 15.447 -5.180 1.00 91.19 693 LEU A O 1
ATOM 5572 N N . HIS A 1 694 ? -4.833 14.099 -5.149 1.00 89.88 694 HIS A N 1
ATOM 5573 C CA . HIS A 1 694 ? -4.971 13.959 -6.601 1.00 89.88 694 HIS A CA 1
ATOM 5574 C C . HIS A 1 694 ? -6.251 14.573 -7.143 1.00 89.88 694 HIS A C 1
ATOM 5576 O O . HIS A 1 694 ? -6.591 14.356 -8.314 1.00 89.88 694 HIS A O 1
ATOM 5582 N N . ASP A 1 695 ? -6.948 15.354 -6.319 1.00 85.31 695 ASP A N 1
ATOM 5583 C CA . ASP A 1 695 ? -8.062 16.142 -6.801 1.00 85.31 695 ASP A CA 1
ATOM 5584 C C . ASP A 1 695 ? -7.586 17.240 -7.756 1.00 85.31 695 ASP A C 1
ATOM 5586 O O . ASP A 1 695 ? -6.587 17.921 -7.526 1.00 85.31 695 ASP A O 1
ATOM 5590 N N . VAL A 1 696 ? -8.313 17.413 -8.857 1.00 80.88 696 VAL A N 1
ATOM 5591 C CA . VAL A 1 696 ? -8.035 18.474 -9.827 1.00 80.88 696 VAL A CA 1
ATOM 5592 C C . VAL A 1 696 ? -9.315 19.169 -10.261 1.00 80.88 696 VAL A C 1
ATOM 5594 O O . VAL A 1 696 ? -10.403 18.580 -10.277 1.00 80.88 696 VAL A O 1
ATOM 5597 N N . ASP A 1 697 ? -9.178 20.424 -10.676 1.00 77.56 697 ASP A N 1
ATOM 5598 C CA . ASP A 1 697 ? -10.258 21.143 -11.337 1.00 77.56 697 ASP A CA 1
ATOM 5599 C C . ASP A 1 697 ? -10.350 20.712 -12.807 1.00 77.56 697 ASP A C 1
ATOM 5601 O O . ASP A 1 697 ? -9.509 21.060 -13.638 1.00 77.56 697 ASP A O 1
ATOM 5605 N N . LEU A 1 698 ? -11.395 19.948 -13.133 1.00 76.12 698 LEU A N 1
ATOM 5606 C CA . LEU A 1 698 ? -11.669 19.492 -14.497 1.00 76.12 698 LEU A CA 1
ATOM 5607 C C . LEU A 1 698 ? -12.022 20.647 -15.454 1.00 76.12 698 LEU A C 1
ATOM 5609 O O . LEU A 1 698 ? -11.981 20.449 -16.667 1.00 76.12 698 LEU A O 1
ATOM 5613 N N . ASN A 1 699 ? -12.355 21.835 -14.933 1.00 76.31 699 ASN A N 1
ATOM 5614 C CA . ASN A 1 699 ? -12.667 23.021 -15.734 1.00 76.31 699 ASN A CA 1
ATOM 5615 C C . ASN A 1 699 ? -11.432 23.883 -16.048 1.00 76.31 699 ASN A C 1
ATOM 5617 O O . ASN A 1 699 ? -11.523 24.779 -16.891 1.00 76.31 699 ASN A O 1
ATOM 5621 N N . ALA A 1 700 ? -10.290 23.629 -15.398 1.00 74.94 700 ALA A N 1
ATOM 5622 C CA . ALA A 1 700 ? -9.044 24.337 -15.676 1.00 74.94 700 ALA A CA 1
ATOM 5623 C C . ALA A 1 700 ? -8.441 23.894 -17.030 1.00 74.94 700 ALA A C 1
ATOM 5625 O O . ALA A 1 700 ? -8.625 22.741 -17.432 1.00 74.94 700 ALA A O 1
ATOM 5626 N N . PRO A 1 701 ? -7.708 24.762 -17.756 1.00 73.12 701 PRO A N 1
ATOM 5627 C CA . PRO A 1 701 ? -6.974 24.379 -18.967 1.00 73.12 701 PRO A CA 1
ATOM 5628 C C . PRO A 1 701 ? -6.038 23.183 -18.726 1.00 73.12 701 PRO A C 1
ATOM 5630 O O . PRO A 1 701 ? -5.426 23.085 -17.665 1.00 73.12 701 PRO A O 1
ATOM 5633 N N . LEU A 1 702 ? -5.878 22.286 -19.711 1.00 64.94 702 LEU A N 1
ATOM 5634 C CA . LEU A 1 702 ? -5.061 21.064 -19.567 1.00 64.94 702 LEU A CA 1
ATOM 5635 C C . LEU A 1 702 ? -3.617 21.348 -19.117 1.00 64.94 702 LEU A C 1
ATOM 5637 O O . LEU A 1 702 ? -3.037 20.543 -18.392 1.00 64.94 702 LEU A O 1
ATOM 5641 N N . GLU A 1 703 ? -3.043 22.484 -19.527 1.00 62.34 703 GLU A N 1
ATOM 5642 C CA . GLU A 1 703 ? -1.691 22.891 -19.126 1.00 62.34 703 GLU A CA 1
ATOM 5643 C C . GLU A 1 703 ? -1.593 23.294 -17.641 1.00 62.34 703 GLU A C 1
ATOM 5645 O O . GLU A 1 703 ? -0.512 23.225 -17.059 1.00 62.34 703 GLU A O 1
ATOM 5650 N N . GLU A 1 704 ? -2.710 23.674 -17.015 1.00 59.88 704 GLU A N 1
ATOM 5651 C CA . GLU A 1 704 ? -2.802 24.062 -15.600 1.00 59.88 704 GLU A CA 1
ATOM 5652 C C . GLU A 1 704 ? -3.187 22.883 -14.689 1.00 59.88 704 GLU A C 1
ATOM 5654 O O . GLU A 1 704 ? -2.968 22.943 -13.482 1.00 59.88 704 GLU A O 1
ATOM 5659 N N . GLN A 1 705 ? -3.695 21.780 -15.256 1.00 65.88 705 GLN A N 1
ATOM 5660 C CA . GLN A 1 705 ? -4.097 20.584 -14.500 1.00 65.88 705 GLN A CA 1
ATOM 5661 C C . GLN A 1 705 ? -2.916 19.748 -13.972 1.00 65.88 705 GLN A C 1
ATOM 5663 O O . GLN A 1 705 ? -3.159 18.841 -13.183 1.00 65.88 705 GLN A O 1
ATOM 5668 N N . ASN A 1 706 ? -1.682 20.024 -14.427 1.00 63.66 706 ASN A N 1
ATOM 5669 C CA . ASN A 1 706 ? -0.383 19.445 -14.031 1.00 63.66 706 ASN A CA 1
ATOM 5670 C C . ASN A 1 706 ? -0.457 18.134 -13.208 1.00 63.66 706 ASN A C 1
ATOM 5672 O O . ASN A 1 706 ? -0.034 18.074 -12.053 1.00 63.66 706 ASN A O 1
ATOM 5676 N N . ARG A 1 707 ? -1.050 17.086 -13.799 1.00 70.06 707 ARG A N 1
ATOM 5677 C CA . ARG A 1 707 ? -1.336 15.825 -13.105 1.00 70.06 707 ARG A CA 1
ATOM 5678 C C . ARG A 1 707 ? -0.084 14.970 -12.996 1.00 70.06 707 ARG A C 1
ATOM 5680 O O . ARG A 1 707 ? 0.565 14.684 -14.001 1.00 70.06 707 ARG A O 1
ATOM 5687 N N . VAL A 1 708 ? 0.174 14.478 -11.789 1.00 77.50 708 VAL A N 1
ATOM 5688 C CA . VAL A 1 708 ? 1.168 13.429 -11.557 1.00 77.50 708 VAL A CA 1
ATOM 5689 C C . VAL A 1 708 ? 0.747 12.157 -12.309 1.00 77.50 708 VAL A C 1
ATOM 5691 O O . VAL A 1 708 ? -0.448 11.851 -12.440 1.00 77.50 708 VAL A O 1
ATOM 5694 N N . ASP A 1 709 ? 1.723 11.417 -12.836 1.00 82.38 709 ASP A N 1
ATOM 5695 C CA . ASP A 1 709 ? 1.476 10.166 -13.546 1.00 82.38 709 ASP A CA 1
ATOM 5696 C C . ASP A 1 709 ? 0.718 9.158 -12.666 1.00 82.38 709 ASP A C 1
ATOM 5698 O O . ASP A 1 709 ? 0.864 9.130 -11.444 1.00 82.38 709 ASP A O 1
ATOM 5702 N N . ARG A 1 710 ? -0.105 8.308 -13.293 1.00 83.00 710 ARG A N 1
ATOM 5703 C CA . ARG A 1 710 ? -0.989 7.377 -12.575 1.00 83.00 710 ARG A CA 1
ATOM 5704 C C . ARG A 1 710 ? -0.236 6.499 -11.572 1.00 83.00 710 ARG A C 1
ATOM 5706 O O . ARG A 1 710 ? -0.739 6.326 -10.473 1.00 83.00 710 ARG A O 1
ATOM 5713 N N . ARG A 1 711 ? 0.948 5.978 -11.919 1.00 84.56 711 ARG A N 1
ATOM 5714 C CA . ARG A 1 711 ? 1.691 5.061 -11.039 1.00 84.56 711 ARG A CA 1
ATOM 5715 C C . ARG A 1 711 ? 2.117 5.764 -9.755 1.00 84.56 711 ARG A C 1
ATOM 5717 O O . ARG A 1 711 ? 1.918 5.215 -8.683 1.00 84.56 711 ARG A O 1
ATOM 5724 N N . SER A 1 712 ? 2.624 6.993 -9.849 1.00 86.44 712 SER A N 1
ATOM 5725 C CA . SER A 1 712 ? 2.946 7.790 -8.657 1.00 86.44 712 SER A CA 1
ATOM 5726 C C . SER A 1 712 ? 1.727 8.096 -7.797 1.00 86.44 712 SER A C 1
ATOM 5728 O O . SER A 1 712 ? 1.852 8.121 -6.577 1.00 86.44 712 SER A O 1
ATOM 5730 N N . ARG A 1 713 ? 0.555 8.311 -8.409 1.00 89.62 713 ARG A N 1
ATOM 5731 C CA . ARG A 1 713 ? -0.677 8.561 -7.653 1.00 89.62 713 ARG A CA 1
ATOM 5732 C C . ARG A 1 713 ? -1.092 7.352 -6.822 1.00 89.62 713 ARG A C 1
ATOM 5734 O O . ARG A 1 713 ? -1.331 7.518 -5.631 1.00 89.62 713 ARG A O 1
ATOM 5741 N N . GLU A 1 714 ? -1.089 6.160 -7.424 1.00 89.88 714 GLU A N 1
ATOM 5742 C CA . GLU A 1 714 ? -1.391 4.912 -6.706 1.00 89.88 714 GLU A CA 1
ATOM 5743 C C . GLU A 1 714 ? -0.359 4.627 -5.607 1.00 89.88 714 GLU A C 1
ATOM 5745 O O . GLU A 1 714 ? -0.752 4.382 -4.474 1.00 89.88 714 GLU A O 1
ATOM 5750 N N . VAL A 1 715 ? 0.950 4.767 -5.888 1.00 90.81 715 VAL A N 1
ATOM 5751 C CA . VAL A 1 715 ? 2.011 4.598 -4.869 1.00 90.81 715 VAL A CA 1
ATOM 5752 C C . VAL A 1 715 ? 1.765 5.525 -3.681 1.00 90.81 715 VAL A C 1
ATOM 5754 O O . VAL A 1 715 ? 1.862 5.107 -2.535 1.00 90.81 715 VAL A O 1
ATOM 5757 N N . GLN A 1 716 ? 1.461 6.800 -3.932 1.00 93.38 716 GLN A N 1
ATOM 5758 C CA . GLN A 1 716 ? 1.237 7.763 -2.857 1.00 93.38 716 GLN A CA 1
ATOM 5759 C C . GLN A 1 716 ? -0.017 7.433 -2.043 1.00 93.38 716 GLN A C 1
ATOM 5761 O O . GLN A 1 716 ? 0.057 7.433 -0.816 1.00 93.38 716 GLN A O 1
ATOM 5766 N N . ALA A 1 717 ? -1.139 7.134 -2.703 1.00 93.38 717 ALA A N 1
ATOM 5767 C CA . ALA A 1 717 ? -2.391 6.800 -2.029 1.00 93.38 717 ALA A CA 1
ATOM 5768 C C . ALA A 1 717 ? -2.277 5.496 -1.224 1.00 93.38 717 ALA A C 1
ATOM 5770 O O . ALA A 1 717 ? -2.655 5.460 -0.054 1.00 93.38 717 ALA A O 1
ATOM 5771 N N . GLU A 1 718 ? -1.676 4.454 -1.802 1.00 93.25 718 GLU A N 1
ATOM 5772 C CA . GLU A 1 718 ? -1.471 3.168 -1.136 1.00 93.25 718 GLU A CA 1
ATOM 5773 C C . GLU A 1 718 ? -0.493 3.280 0.041 1.00 93.25 718 GLU A C 1
ATOM 5775 O O . GLU A 1 718 ? -0.764 2.749 1.118 1.00 93.25 718 GLU A O 1
ATOM 5780 N N . SER A 1 719 ? 0.595 4.046 -0.101 1.00 94.38 719 SER A N 1
ATOM 5781 C CA . SER A 1 719 ? 1.540 4.300 0.993 1.00 94.38 719 SER A CA 1
ATOM 5782 C C . SER A 1 719 ? 0.921 5.082 2.149 1.00 94.38 719 SER A C 1
ATOM 5784 O O . SER A 1 719 ? 1.198 4.778 3.313 1.00 94.38 719 SER A O 1
ATOM 5786 N N . VAL A 1 720 ? 0.077 6.079 1.856 1.00 96.19 720 VAL A N 1
ATOM 5787 C CA . VAL A 1 720 ? -0.688 6.804 2.883 1.00 96.19 720 VAL A CA 1
ATOM 5788 C C . VAL A 1 720 ? -1.658 5.847 3.572 1.00 96.19 720 VAL A C 1
ATOM 5790 O O . VAL A 1 720 ? -1.643 5.764 4.800 1.00 96.19 720 VAL A O 1
ATOM 5793 N N . ALA A 1 721 ? -2.431 5.071 2.808 1.00 94.69 721 ALA A N 1
ATOM 5794 C CA . ALA A 1 721 ? -3.394 4.120 3.353 1.00 94.69 721 ALA A CA 1
ATOM 5795 C C . ALA A 1 721 ? -2.739 3.082 4.265 1.00 94.69 721 ALA A C 1
ATOM 5797 O O . ALA A 1 721 ? -3.188 2.896 5.396 1.00 94.69 721 ALA A O 1
ATOM 5798 N N . TYR A 1 722 ? -1.630 2.481 3.828 1.00 93.69 722 TYR A N 1
ATOM 5799 C CA . TYR A 1 722 ? -0.849 1.555 4.642 1.00 93.69 722 TYR A CA 1
ATOM 5800 C C . TYR A 1 722 ? -0.360 2.210 5.937 1.00 93.69 722 TYR A C 1
ATOM 5802 O O . TYR A 1 722 ? -0.520 1.642 7.014 1.00 93.69 722 TYR A O 1
ATOM 5810 N N . THR A 1 723 ? 0.210 3.416 5.852 1.00 92.81 723 THR A N 1
ATOM 5811 C CA . THR A 1 723 ? 0.771 4.121 7.016 1.00 92.81 723 THR A CA 1
ATOM 5812 C C . THR A 1 723 ? -0.303 4.428 8.060 1.00 92.81 723 THR A C 1
ATOM 5814 O O . THR A 1 723 ? -0.084 4.199 9.249 1.00 92.81 723 THR A O 1
ATOM 5817 N N . VAL A 1 724 ? -1.471 4.906 7.623 1.00 93.75 724 VAL A N 1
ATOM 5818 C CA . VAL A 1 724 ? -2.612 5.207 8.499 1.00 93.75 724 VAL A CA 1
ATOM 5819 C C . VAL A 1 724 ? -3.194 3.915 9.087 1.00 93.75 724 VAL A C 1
ATOM 5821 O O . VAL A 1 724 ? -3.364 3.824 10.299 1.00 93.75 724 VAL A O 1
ATOM 5824 N N . CYS A 1 725 ? -3.417 2.877 8.272 1.00 90.56 725 CYS A N 1
ATOM 5825 C CA . CYS A 1 725 ? -3.915 1.580 8.751 1.00 90.56 725 CYS A CA 1
ATOM 5826 C C . CYS A 1 725 ? -2.978 0.962 9.798 1.00 90.56 725 CYS A C 1
ATOM 5828 O O . CYS A 1 725 ? -3.424 0.525 10.857 1.00 90.56 725 CYS A O 1
ATOM 5830 N N . GLN A 1 726 ? -1.670 0.984 9.530 1.00 88.44 726 GLN A N 1
ATOM 5831 C CA . GLN A 1 726 ? -0.651 0.464 10.435 1.00 88.44 726 GLN A CA 1
ATOM 5832 C C . GLN A 1 726 ? -0.589 1.251 11.748 1.00 88.44 726 GLN A C 1
ATOM 5834 O O . GLN A 1 726 ? -0.311 0.664 12.793 1.00 88.44 726 GLN A O 1
ATOM 5839 N N . HIS A 1 727 ? -0.808 2.570 11.704 1.00 88.38 727 HIS A N 1
ATOM 5840 C CA . HIS A 1 727 ? -0.846 3.413 12.899 1.00 88.38 727 HIS A CA 1
ATOM 5841 C C . HIS A 1 727 ? -1.992 3.003 13.831 1.00 88.38 727 HIS A C 1
ATOM 5843 O O . HIS A 1 727 ? -1.796 2.885 15.033 1.00 88.38 727 HIS A O 1
ATOM 5849 N N . PHE A 1 728 ? -3.154 2.706 13.257 1.00 86.12 728 PHE A N 1
ATOM 5850 C CA . PHE A 1 728 ? -4.363 2.310 13.974 1.00 86.12 728 PHE A CA 1
ATOM 5851 C C . PHE A 1 728 ? -4.449 0.801 14.286 1.00 86.12 728 PHE A C 1
ATOM 5853 O O . PHE A 1 728 ? -5.479 0.320 14.754 1.00 86.12 728 PHE A O 1
ATOM 5860 N N . GLY A 1 729 ? -3.377 0.035 14.045 1.00 80.44 729 GLY A N 1
ATOM 5861 C CA . GLY A 1 729 ? -3.337 -1.402 14.344 1.00 80.44 729 GLY A CA 1
ATOM 5862 C C . GLY A 1 729 ? -4.274 -2.252 13.479 1.00 80.44 729 GLY A C 1
ATOM 5863 O O . GLY A 1 729 ? -4.653 -3.350 13.882 1.00 80.44 729 GLY A O 1
ATOM 5864 N N . LEU A 1 730 ? -4.672 -1.749 12.308 1.00 83.88 730 LEU A N 1
ATOM 5865 C CA . LEU A 1 730 ? -5.470 -2.497 11.340 1.00 83.88 730 LEU A CA 1
ATOM 5866 C C . LEU A 1 730 ? -4.578 -3.497 10.596 1.00 83.88 730 LEU A C 1
ATOM 5868 O O . LEU A 1 730 ? -3.410 -3.213 10.339 1.00 83.88 730 LEU A O 1
ATOM 5872 N N . ASP A 1 731 ? -5.121 -4.657 10.228 1.00 78.38 731 ASP A N 1
ATOM 5873 C CA . ASP A 1 731 ? -4.353 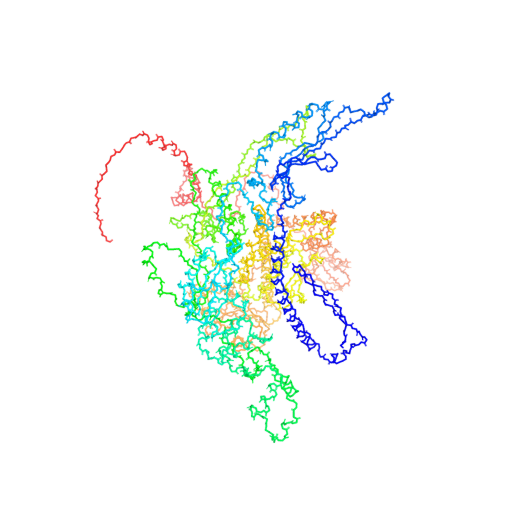-5.678 9.509 1.00 78.38 731 ASP A CA 1
ATOM 5874 C C . ASP A 1 731 ? -3.914 -5.168 8.126 1.00 78.38 731 ASP A C 1
ATOM 5876 O O . ASP A 1 731 ? -4.740 -4.850 7.272 1.00 78.38 731 ASP A O 1
ATOM 5880 N N . THR A 1 732 ? -2.602 -5.093 7.902 1.00 79.50 732 THR A N 1
ATOM 5881 C CA . THR A 1 732 ? -1.973 -4.618 6.662 1.00 79.50 732 THR A CA 1
ATOM 5882 C C . THR A 1 732 ? -1.263 -5.729 5.876 1.00 79.50 732 THR A C 1
ATOM 5884 O O . THR A 1 732 ? -0.465 -5.439 4.976 1.00 79.50 732 THR A O 1
ATOM 5887 N N . SER A 1 733 ? -1.526 -6.998 6.202 1.00 72.56 733 SER A N 1
ATOM 5888 C CA . SER A 1 733 ? -0.892 -8.163 5.570 1.00 72.56 733 SER A CA 1
ATOM 5889 C C . SER A 1 733 ? -1.075 -8.191 4.046 1.00 72.56 733 SER A C 1
ATOM 5891 O O . SER A 1 733 ? -0.090 -8.394 3.337 1.00 72.56 733 SER A O 1
ATOM 5893 N N . ASP A 1 734 ? -2.272 -7.849 3.556 1.00 74.12 734 ASP A N 1
ATOM 5894 C CA . ASP A 1 734 ? -2.620 -7.825 2.123 1.00 74.12 734 ASP A CA 1
ATOM 5895 C C . ASP A 1 734 ? -1.891 -6.746 1.294 1.00 74.12 734 ASP A C 1
ATOM 5897 O O . ASP A 1 734 ? -1.883 -6.816 0.065 1.00 74.12 734 ASP A O 1
ATOM 5901 N N . TYR A 1 735 ? -1.294 -5.724 1.925 1.00 72.88 735 TYR A N 1
ATOM 5902 C CA . TYR A 1 735 ? -0.585 -4.665 1.194 1.00 72.88 735 TYR A CA 1
ATOM 5903 C C . TYR A 1 735 ? 0.778 -5.157 0.688 1.00 72.88 735 TYR A C 1
ATOM 5905 O O . TYR A 1 735 ? 1.628 -5.601 1.477 1.00 72.88 735 TYR A O 1
ATOM 5913 N N . SER A 1 736 ? 1.022 -4.979 -0.615 1.00 71.38 736 SER A N 1
ATOM 5914 C CA . SER A 1 736 ? 2.269 -5.349 -1.290 1.00 71.38 736 SER A CA 1
ATOM 5915 C C . SER A 1 736 ? 2.821 -4.200 -2.130 1.00 71.38 736 SER A C 1
ATOM 5917 O O . SER A 1 736 ? 2.175 -3.696 -3.042 1.00 71.38 736 SER A O 1
ATOM 5919 N N . PHE A 1 737 ? 4.076 -3.834 -1.863 1.00 80.62 737 PHE A N 1
ATOM 5920 C CA . PHE A 1 737 ? 4.778 -2.735 -2.530 1.00 80.62 737 PHE A CA 1
ATOM 5921 C C . PHE A 1 737 ? 5.822 -3.223 -3.550 1.00 80.62 737 PHE A C 1
ATOM 5923 O O . PHE A 1 737 ? 6.762 -2.501 -3.879 1.00 80.62 737 PHE A O 1
ATOM 5930 N N . GLY A 1 738 ? 5.681 -4.446 -4.079 1.00 71.19 738 GLY A N 1
ATOM 5931 C CA . GLY A 1 738 ? 6.655 -5.044 -5.009 1.00 71.19 738 GLY A CA 1
ATOM 5932 C C . GLY A 1 738 ? 6.912 -4.219 -6.281 1.00 71.19 738 GLY A C 1
ATOM 5933 O O . GLY A 1 738 ? 8.004 -4.244 -6.843 1.00 71.19 738 GLY A O 1
ATOM 5934 N N . TYR A 1 739 ? 5.938 -3.411 -6.704 1.00 70.38 739 TYR A N 1
ATOM 5935 C CA . TYR A 1 739 ? 6.046 -2.538 -7.873 1.00 70.38 739 TYR A CA 1
ATOM 5936 C C . TYR A 1 739 ? 6.805 -1.218 -7.604 1.00 70.38 739 TYR A C 1
ATOM 5938 O O . TYR A 1 739 ? 7.143 -0.506 -8.555 1.00 70.38 739 TYR A O 1
ATOM 5946 N N . VAL A 1 740 ? 7.099 -0.876 -6.340 1.00 79.81 740 VAL A N 1
ATOM 5947 C CA . VAL A 1 740 ? 7.751 0.393 -5.953 1.00 79.81 740 VAL A CA 1
ATOM 5948 C C . VAL A 1 740 ? 9.190 0.478 -6.466 1.00 79.81 740 VAL A C 1
ATOM 5950 O O . VAL A 1 740 ? 9.605 1.547 -6.919 1.00 79.81 740 VAL A O 1
ATOM 5953 N N . ALA A 1 741 ? 9.925 -0.638 -6.501 1.00 75.00 741 ALA A N 1
ATOM 5954 C CA . ALA A 1 741 ? 11.274 -0.677 -7.072 1.00 75.00 741 ALA A CA 1
ATOM 5955 C C . ALA A 1 741 ? 11.258 -0.268 -8.558 1.00 75.00 741 ALA A C 1
ATOM 5957 O O . ALA A 1 741 ? 11.995 0.627 -8.974 1.00 75.00 741 ALA A O 1
ATOM 5958 N N . GLY A 1 742 ? 10.321 -0.823 -9.336 1.00 77.12 742 GLY A N 1
ATOM 5959 C CA . GLY A 1 742 ? 10.097 -0.447 -10.735 1.00 77.12 742 GLY A CA 1
ATOM 5960 C C . GLY A 1 742 ? 9.584 0.987 -10.920 1.00 77.12 742 GLY A C 1
ATOM 5961 O O . GLY A 1 742 ? 9.971 1.650 -11.878 1.00 77.12 742 GLY A O 1
ATOM 5962 N N . TRP A 1 743 ? 8.751 1.496 -10.004 1.00 83.69 743 TRP A N 1
ATOM 5963 C CA . TRP A 1 743 ? 8.289 2.892 -10.017 1.00 83.69 743 TRP A CA 1
ATOM 5964 C C . TRP A 1 743 ? 9.412 3.895 -9.728 1.00 83.69 743 TRP A C 1
ATOM 5966 O O . TRP A 1 743 ? 9.424 4.983 -10.304 1.00 83.69 743 TRP A O 1
ATOM 5976 N N . SER A 1 744 ? 10.344 3.540 -8.844 1.00 82.12 744 SER A N 1
ATOM 5977 C CA . SER A 1 744 ? 11.455 4.417 -8.466 1.00 82.12 744 SER A CA 1
ATOM 5978 C C . SER A 1 744 ? 12.568 4.473 -9.523 1.00 82.12 744 SER A C 1
ATOM 5980 O O . SER A 1 744 ? 13.319 5.449 -9.584 1.00 82.12 744 SER A O 1
ATOM 5982 N N . SER A 1 745 ? 12.652 3.453 -10.384 1.00 79.81 745 SER A N 1
ATOM 5983 C CA . SER A 1 745 ? 13.652 3.346 -11.445 1.00 79.81 745 SER A CA 1
ATOM 5984 C C . SER A 1 745 ? 13.544 4.495 -12.455 1.00 79.81 745 SER A C 1
ATOM 5986 O O . SER A 1 745 ? 12.496 4.733 -13.053 1.00 79.81 745 SER A O 1
ATOM 5988 N N . GLY A 1 746 ? 14.646 5.226 -12.645 1.00 73.31 746 GLY A N 1
ATOM 5989 C CA . GLY A 1 746 ? 14.730 6.360 -13.571 1.00 73.31 746 GLY A CA 1
ATOM 5990 C C . GLY A 1 746 ? 14.182 7.691 -13.041 1.00 73.31 746 GLY A C 1
ATOM 5991 O O . GLY A 1 746 ? 14.233 8.677 -13.776 1.00 73.31 746 GLY A O 1
ATOM 5992 N N . LYS A 1 747 ? 13.700 7.756 -11.790 1.00 81.31 747 LYS A N 1
ATOM 5993 C CA . LYS A 1 747 ? 13.310 9.016 -11.134 1.00 81.31 747 LYS A CA 1
ATOM 5994 C C . LYS A 1 747 ? 14.499 9.686 -10.451 1.00 81.31 747 LYS A C 1
ATOM 5996 O O . LYS A 1 747 ? 15.353 9.036 -9.850 1.00 81.31 747 LYS A O 1
ATOM 6001 N N . GLU A 1 748 ? 14.521 11.015 -10.495 1.00 83.38 748 GLU A N 1
ATOM 6002 C CA . GLU A 1 748 ? 15.533 11.807 -9.797 1.00 83.38 748 GLU A CA 1
ATOM 6003 C C . GLU A 1 748 ? 15.305 11.777 -8.279 1.00 83.38 748 GLU A C 1
ATOM 6005 O O . GLU A 1 748 ? 14.173 11.794 -7.788 1.00 83.38 748 GLU A O 1
ATOM 6010 N N . MET A 1 749 ? 16.392 11.836 -7.506 1.00 80.31 749 MET A N 1
ATOM 6011 C CA . MET A 1 749 ? 16.344 11.805 -6.036 1.00 80.31 749 MET A CA 1
ATOM 6012 C C . MET A 1 749 ? 15.438 12.897 -5.442 1.00 80.31 749 MET A C 1
ATOM 6014 O O . MET A 1 749 ? 14.772 12.692 -4.428 1.00 80.31 749 MET A O 1
ATOM 6018 N N . THR A 1 750 ? 15.388 14.071 -6.073 1.00 84.12 750 THR A N 1
ATOM 6019 C CA . THR A 1 750 ? 14.520 15.171 -5.633 1.00 84.12 750 THR A CA 1
ATOM 6020 C C . THR A 1 750 ? 13.037 14.855 -5.801 1.00 84.12 750 THR A C 1
ATOM 6022 O O . THR A 1 750 ? 12.242 15.274 -4.965 1.00 84.12 750 THR A O 1
ATOM 6025 N N . GLU A 1 751 ? 12.664 14.115 -6.847 1.00 83.69 751 GLU A N 1
ATOM 6026 C CA . GLU A 1 751 ? 11.277 13.716 -7.109 1.00 83.69 751 GLU A CA 1
ATOM 6027 C C . GLU A 1 751 ? 10.828 12.641 -6.116 1.00 83.69 751 GLU A C 1
ATOM 6029 O O . GLU A 1 751 ? 9.779 12.767 -5.484 1.00 83.69 751 GLU A O 1
ATOM 6034 N N . LEU A 1 752 ? 11.672 11.628 -5.906 1.00 84.88 752 LEU A N 1
ATOM 6035 C CA . LEU A 1 752 ? 11.432 10.560 -4.937 1.00 84.88 752 LEU A CA 1
ATOM 6036 C C . LEU A 1 752 ? 11.263 11.111 -3.522 1.00 84.88 752 LEU A C 1
ATOM 6038 O O . LEU A 1 752 ? 10.310 10.773 -2.819 1.00 84.88 752 LEU A O 1
ATOM 6042 N N . LYS A 1 753 ? 12.155 12.021 -3.121 1.00 86.25 753 LYS A N 1
ATOM 6043 C CA . LYS A 1 753 ? 12.068 12.682 -1.823 1.00 86.25 753 LYS A CA 1
ATOM 6044 C C . LYS A 1 753 ? 10.798 13.520 -1.689 1.00 86.25 753 LYS A C 1
ATOM 6046 O O . LYS A 1 753 ? 10.144 13.422 -0.657 1.00 86.25 753 LYS A O 1
ATOM 6051 N N . ALA A 1 754 ? 10.433 14.298 -2.709 1.00 89.31 754 ALA A N 1
ATOM 6052 C CA . ALA A 1 754 ? 9.195 15.076 -2.692 1.00 89.31 754 ALA A CA 1
ATOM 6053 C C . ALA A 1 754 ? 7.967 14.167 -2.515 1.00 89.31 754 ALA A C 1
ATOM 6055 O O . ALA A 1 754 ? 7.110 14.459 -1.689 1.00 89.31 754 ALA A O 1
ATOM 6056 N N . SER A 1 755 ? 7.929 13.018 -3.199 1.00 90.12 755 SER A N 1
ATOM 6057 C CA . SER A 1 755 ? 6.854 12.033 -3.034 1.00 90.12 755 SER A CA 1
ATOM 6058 C C . SER A 1 755 ? 6.771 11.491 -1.603 1.00 90.12 755 SER A C 1
ATOM 6060 O O . SER A 1 755 ? 5.677 11.367 -1.060 1.00 90.12 755 SER A O 1
ATOM 6062 N N . LEU A 1 756 ? 7.906 11.185 -0.966 1.00 90.38 756 LEU A N 1
ATOM 6063 C CA . LEU A 1 756 ? 7.928 10.738 0.431 1.00 90.38 756 LEU A CA 1
ATOM 6064 C C . LEU A 1 756 ? 7.507 11.842 1.414 1.00 90.38 756 LEU A C 1
ATOM 6066 O O . LEU A 1 756 ? 6.863 11.543 2.417 1.00 90.38 756 LEU A O 1
ATOM 6070 N N . GLU A 1 757 ? 7.857 13.104 1.142 1.00 91.75 757 GLU A N 1
ATOM 6071 C CA . GLU A 1 757 ? 7.407 14.254 1.941 1.00 91.75 757 GLU A CA 1
ATOM 6072 C C . GLU A 1 757 ? 5.887 14.429 1.829 1.00 91.75 757 GLU A C 1
ATOM 6074 O O . GLU A 1 757 ? 5.226 14.623 2.846 1.00 91.75 757 GLU A O 1
ATOM 6079 N N . THR A 1 758 ? 5.324 14.274 0.627 1.00 93.25 758 THR A N 1
ATOM 6080 C CA . THR A 1 758 ? 3.873 14.278 0.391 1.00 93.25 758 THR A CA 1
ATOM 6081 C C . THR A 1 758 ? 3.167 13.152 1.148 1.00 93.25 758 THR A C 1
ATOM 6083 O O . THR A 1 758 ? 2.174 13.412 1.830 1.00 93.25 758 THR A O 1
ATOM 6086 N N . ILE A 1 759 ? 3.689 11.921 1.084 1.00 94.06 759 ILE A N 1
ATOM 6087 C CA . ILE A 1 759 ? 3.131 10.768 1.810 1.00 94.06 759 ILE A CA 1
ATOM 6088 C C . ILE A 1 759 ? 3.161 11.027 3.319 1.00 94.06 759 ILE A C 1
ATOM 6090 O O . ILE A 1 759 ? 2.139 10.885 3.984 1.00 94.06 759 ILE A O 1
ATOM 6094 N N . GLN A 1 760 ? 4.306 11.459 3.860 1.00 93.38 760 GLN A N 1
ATOM 6095 C CA . GLN A 1 760 ? 4.457 11.700 5.296 1.00 93.38 760 GLN A CA 1
ATOM 6096 C C . GLN A 1 760 ? 3.547 12.824 5.796 1.00 93.38 760 GLN A C 1
ATOM 6098 O O . GLN A 1 760 ? 2.926 12.668 6.846 1.00 93.38 760 GLN A O 1
ATOM 6103 N N . ALA A 1 761 ? 3.449 13.934 5.061 1.00 95.00 761 ALA A N 1
ATOM 6104 C CA . ALA A 1 761 ? 2.608 15.059 5.451 1.00 95.00 761 ALA A CA 1
ATOM 6105 C C . ALA A 1 761 ? 1.123 14.670 5.463 1.00 95.00 761 ALA A C 1
ATOM 6107 O O . ALA A 1 761 ? 0.425 14.958 6.432 1.00 95.00 761 ALA A O 1
ATOM 6108 N N . THR A 1 762 ? 0.673 13.955 4.430 1.00 95.75 762 THR A N 1
ATOM 6109 C CA . THR A 1 762 ? -0.731 13.537 4.285 1.00 95.75 762 THR A CA 1
ATOM 6110 C C . THR A 1 762 ? -1.107 12.462 5.296 1.00 95.75 762 THR A C 1
ATOM 6112 O O . THR A 1 762 ? -2.164 12.547 5.913 1.00 95.75 762 THR A O 1
ATOM 6115 N N . ALA A 1 763 ? -0.235 11.473 5.519 1.00 95.50 763 ALA A N 1
ATOM 6116 C CA . ALA A 1 763 ? -0.457 10.455 6.540 1.00 95.50 763 ALA A CA 1
ATOM 6117 C C . ALA A 1 763 ? -0.508 11.079 7.940 1.00 95.50 763 ALA A C 1
ATOM 6119 O O . ALA A 1 763 ? -1.388 10.735 8.721 1.00 95.50 763 ALA A O 1
ATOM 6120 N N . LYS A 1 764 ? 0.388 12.031 8.245 1.00 94.56 764 LYS A N 1
ATOM 6121 C CA . LYS A 1 764 ? 0.353 12.782 9.505 1.00 94.56 764 LYS A CA 1
ATOM 6122 C C . LYS A 1 764 ? -0.977 13.514 9.684 1.00 94.56 764 LYS A C 1
ATOM 6124 O O . LYS A 1 764 ? -1.578 13.405 10.746 1.00 94.56 764 LYS A O 1
ATOM 6129 N N . GLU A 1 765 ? -1.393 14.273 8.674 1.00 95.31 765 GLU A N 1
ATOM 6130 C CA . GLU A 1 765 ? -2.643 15.035 8.698 1.00 95.31 765 GLU A CA 1
ATOM 6131 C C . GLU A 1 765 ? -3.839 14.114 8.949 1.00 95.31 765 GLU A C 1
ATOM 6133 O O . GLU A 1 765 ? -4.574 14.338 9.905 1.00 95.31 765 GLU A O 1
ATOM 6138 N N . LEU A 1 766 ? -3.966 13.030 8.176 1.00 95.19 766 LEU A N 1
ATOM 6139 C CA . LEU A 1 766 ? -5.050 12.062 8.339 1.00 95.19 766 LEU A CA 1
ATOM 6140 C C . LEU A 1 766 ? -5.043 11.390 9.710 1.00 95.19 766 LEU A C 1
ATOM 6142 O O . LEU A 1 766 ? -6.095 11.301 10.329 1.00 95.19 766 LEU A O 1
ATOM 6146 N N . ILE A 1 767 ? -3.883 10.947 10.205 1.00 93.25 767 ILE A N 1
ATOM 6147 C CA . ILE A 1 767 ? -3.779 10.355 11.547 1.00 93.25 767 ILE A CA 1
ATOM 6148 C C . ILE A 1 767 ? -4.284 11.350 12.597 1.00 93.25 767 ILE A C 1
ATOM 6150 O O . ILE A 1 767 ? -5.163 11.006 13.378 1.00 93.25 767 ILE A O 1
ATOM 6154 N N . THR A 1 768 ? -3.803 12.597 12.564 1.00 92.62 768 THR A N 1
ATOM 6155 C CA . THR A 1 768 ? -4.199 13.627 13.538 1.00 92.62 768 THR A CA 1
ATOM 6156 C C . THR A 1 768 ? -5.693 13.972 13.454 1.00 92.62 768 THR A C 1
ATOM 6158 O O . THR A 1 768 ? -6.341 14.129 14.488 1.00 92.62 768 THR A O 1
ATOM 6161 N N . GLU A 1 769 ? -6.254 14.095 12.246 1.00 94.25 769 GLU A N 1
ATOM 6162 C CA . GLU A 1 769 ? -7.683 14.381 12.041 1.00 94.25 769 GLU A CA 1
ATOM 6163 C C . GLU A 1 769 ? -8.564 13.226 12.535 1.00 94.25 769 GLU A C 1
ATOM 6165 O O . GLU A 1 769 ? -9.516 13.454 13.285 1.00 94.25 769 GLU A O 1
ATOM 6170 N N . ILE A 1 770 ? -8.222 11.986 12.171 1.00 92.56 770 ILE A N 1
ATOM 6171 C CA . ILE A 1 770 ? -8.968 10.791 12.581 1.00 92.56 770 ILE A CA 1
ATOM 6172 C C . ILE A 1 770 ? -8.891 10.616 14.101 1.00 92.56 770 ILE A C 1
ATOM 6174 O O . ILE A 1 770 ? -9.930 10.444 14.728 1.00 92.56 770 ILE A O 1
ATOM 6178 N N . GLU A 1 771 ? -7.706 10.714 14.716 1.00 89.38 771 GLU A N 1
ATOM 6179 C CA . GLU A 1 771 ? -7.545 10.623 16.177 1.00 89.38 771 GLU A CA 1
ATOM 6180 C C . GLU A 1 771 ? -8.368 11.687 16.915 1.00 89.38 771 GLU A C 1
ATOM 6182 O O . GLU A 1 771 ? -9.035 11.379 17.909 1.00 89.38 771 GLU A O 1
ATOM 6187 N N . GLY A 1 772 ? -8.343 12.931 16.425 1.00 89.88 772 GLY A N 1
ATOM 6188 C CA . GLY A 1 772 ? -9.106 14.037 16.997 1.00 89.88 772 GLY A CA 1
ATOM 6189 C C . GLY A 1 772 ? -10.608 13.767 16.959 1.00 89.88 772 GLY A C 1
ATOM 6190 O O . GLY A 1 772 ? -11.265 13.769 18.000 1.00 89.88 772 GLY A O 1
ATOM 6191 N N . HIS A 1 773 ? -11.145 13.456 15.777 1.00 92.69 773 HIS A N 1
ATOM 6192 C CA . HIS A 1 773 ? -12.571 13.180 15.608 1.00 92.69 773 HIS A CA 1
ATOM 6193 C C . HIS A 1 773 ? -13.029 11.914 16.331 1.00 92.69 773 HIS A C 1
ATOM 6195 O O . HIS A 1 773 ? -14.117 11.906 16.907 1.00 92.69 773 HIS A O 1
ATOM 6201 N N . PHE A 1 774 ? -12.209 10.864 16.336 1.00 88.62 774 PHE A N 1
ATOM 6202 C CA . PHE A 1 774 ? -12.506 9.620 17.039 1.00 88.62 774 PHE A CA 1
ATOM 6203 C C . PHE A 1 774 ? -12.575 9.844 18.554 1.00 88.62 774 PHE A C 1
ATOM 6205 O O . PHE A 1 774 ? -13.529 9.420 19.203 1.00 88.62 774 PHE A O 1
ATOM 6212 N N . THR A 1 775 ? -11.621 10.596 19.115 1.00 84.88 775 THR A N 1
ATOM 6213 C CA . THR A 1 775 ? -11.616 10.948 20.543 1.00 84.88 775 THR A CA 1
ATOM 6214 C C . THR A 1 775 ? -12.829 11.800 20.922 1.00 84.88 775 THR A C 1
ATOM 6216 O O . THR A 1 775 ? -13.455 11.557 21.953 1.00 84.88 775 THR A O 1
ATOM 6219 N N . GLU A 1 776 ? -13.188 12.785 20.094 1.00 87.69 776 GLU A N 1
ATOM 6220 C CA . GLU A 1 776 ? -14.380 13.615 20.305 1.00 87.69 776 GLU A CA 1
ATOM 6221 C C . GLU A 1 776 ? -15.670 12.783 20.299 1.00 87.69 776 GLU A C 1
ATOM 6223 O O . GLU A 1 776 ? -16.517 12.971 21.172 1.00 87.69 776 GLU A O 1
ATOM 6228 N N . LEU A 1 777 ? -15.815 11.849 19.352 1.00 86.56 777 LEU A N 1
ATOM 6229 C CA . LEU A 1 777 ? -16.977 10.958 19.255 1.00 86.56 777 LEU A CA 1
ATOM 6230 C C . LEU A 1 777 ? -17.094 10.036 20.475 1.00 86.56 777 LEU A C 1
ATOM 6232 O O . LEU A 1 777 ? -18.170 9.926 21.058 1.00 86.56 777 LEU A O 1
ATOM 6236 N N . GLN A 1 778 ? -15.979 9.455 20.922 1.00 81.56 778 GLN A N 1
ATOM 6237 C CA . GLN A 1 778 ? -15.938 8.620 22.124 1.00 81.56 778 GLN A CA 1
ATOM 6238 C C . GLN A 1 778 ? -16.331 9.409 23.382 1.00 81.56 778 GLN A C 1
ATOM 6240 O O . GLN A 1 778 ? -17.145 8.945 24.179 1.00 81.56 778 GLN A O 1
ATOM 6245 N N . GLN A 1 779 ? -15.820 10.635 23.542 1.00 83.75 779 GLN A N 1
ATOM 6246 C CA . GLN A 1 779 ? -16.196 11.509 24.660 1.00 83.75 779 GLN A CA 1
ATOM 6247 C C . GLN A 1 779 ? -17.674 11.909 24.615 1.00 83.75 779 GLN A C 1
ATOM 6249 O O . GLN A 1 779 ? -18.323 11.953 25.659 1.00 83.75 779 GLN A O 1
ATOM 6254 N N . GLN A 1 780 ? -18.217 12.190 23.426 1.00 85.12 780 GLN A N 1
ATOM 6255 C CA . GLN A 1 780 ? -19.638 12.501 23.245 1.00 85.12 780 GLN A CA 1
ATOM 6256 C C . GLN A 1 780 ? -20.515 11.310 23.626 1.00 85.12 780 GLN A C 1
ATOM 6258 O O . GLN A 1 780 ? -21.415 11.469 24.446 1.00 85.12 780 GLN A O 1
ATOM 6263 N N . ARG A 1 781 ? -20.204 10.112 23.122 1.00 81.31 781 ARG A N 1
ATOM 6264 C CA . ARG A 1 781 ? -20.938 8.883 23.441 1.00 81.31 781 ARG A CA 1
ATOM 6265 C C . ARG A 1 781 ? -20.876 8.562 24.932 1.00 81.31 781 ARG A C 1
ATOM 6267 O O . ARG A 1 781 ? -21.900 8.253 25.535 1.00 81.31 781 ARG A O 1
ATOM 6274 N N . GLN A 1 782 ? -19.706 8.704 25.553 1.00 78.25 782 GLN A N 1
ATOM 6275 C CA . GLN A 1 782 ? -19.558 8.514 26.995 1.00 78.25 782 GLN A CA 1
ATOM 6276 C C . GLN A 1 782 ? -20.373 9.547 27.789 1.00 78.25 782 GLN A C 1
ATOM 6278 O O . GLN A 1 782 ? -21.049 9.189 28.750 1.00 78.25 782 GLN A O 1
ATOM 6283 N N . ALA A 1 783 ? -20.366 10.818 27.377 1.00 80.00 783 ALA A N 1
ATOM 6284 C CA . ALA A 1 783 ? -21.170 11.858 28.013 1.00 80.00 783 ALA A CA 1
ATOM 6285 C C . ALA A 1 783 ? -22.680 11.613 27.847 1.00 80.00 783 ALA A C 1
ATOM 6287 O O . ALA A 1 783 ? -23.432 11.817 28.800 1.00 80.00 783 ALA A O 1
ATOM 6288 N N . GLU A 1 784 ? -23.128 11.155 26.675 1.00 82.75 784 GLU A N 1
ATOM 6289 C CA . GLU A 1 784 ? -24.520 10.772 26.412 1.00 82.75 784 GLU A CA 1
ATOM 6290 C C . GLU A 1 784 ? -24.942 9.574 27.270 1.00 82.75 784 GLU A C 1
ATOM 6292 O O . GLU A 1 784 ? -25.982 9.632 27.925 1.00 82.75 784 GLU A O 1
ATOM 6297 N N . GLN A 1 785 ? -24.106 8.535 27.362 1.00 77.31 785 GLN A N 1
ATOM 6298 C CA . GLN A 1 785 ? -24.338 7.379 28.234 1.00 77.31 785 GLN A CA 1
ATOM 6299 C C . GLN A 1 785 ? -24.382 7.779 29.715 1.00 77.31 785 GLN A C 1
ATOM 6301 O O . GLN A 1 785 ? -25.269 7.342 30.449 1.00 77.31 785 GLN A O 1
ATOM 6306 N N . GLU A 1 786 ? -23.473 8.647 30.170 1.00 78.81 786 GLU A N 1
ATOM 6307 C CA . GLU A 1 786 ? -23.497 9.179 31.535 1.00 78.81 786 GLU A CA 1
ATOM 6308 C C . GLU A 1 786 ? -24.752 10.015 31.808 1.00 78.81 786 GLU A C 1
ATOM 6310 O O . GLU A 1 786 ? -25.318 9.940 32.901 1.00 78.81 786 GLU A O 1
ATOM 6315 N N . GLN A 1 787 ? -25.195 10.826 30.844 1.00 78.81 787 GLN A N 1
ATOM 6316 C CA . GLN A 1 787 ? -26.430 11.599 30.960 1.00 78.81 787 GLN A CA 1
ATOM 6317 C C . GLN A 1 787 ? -27.658 10.689 31.002 1.00 78.81 787 GLN A C 1
ATOM 6319 O O . GLN A 1 787 ? -28.531 10.898 31.845 1.00 78.81 787 GLN A O 1
ATOM 6324 N N . GLU A 1 788 ? -27.718 9.659 30.158 1.00 81.19 788 GLU A N 1
ATOM 6325 C CA . GLU A 1 788 ? -28.800 8.676 30.156 1.00 81.19 788 GLU A CA 1
ATOM 6326 C C . GLU A 1 788 ? -28.833 7.883 31.471 1.00 81.19 788 GLU A C 1
ATOM 6328 O O . GLU A 1 788 ? -29.898 7.727 32.073 1.00 81.19 788 GLU A O 1
ATOM 6333 N N . ALA A 1 789 ? -27.675 7.445 31.972 1.00 78.94 789 ALA A N 1
ATOM 6334 C CA . ALA A 1 789 ? -27.555 6.767 33.260 1.00 78.94 789 ALA A CA 1
ATOM 6335 C C . ALA A 1 789 ? -28.013 7.669 34.418 1.00 78.94 789 ALA A C 1
ATOM 6337 O O . ALA A 1 789 ? -28.819 7.242 35.247 1.00 78.94 789 ALA A O 1
ATOM 6338 N N . LYS A 1 790 ? -27.589 8.943 34.437 1.00 82.25 790 LYS A N 1
ATOM 6339 C CA . LYS A 1 790 ? -28.049 9.942 35.421 1.00 82.25 790 LYS A CA 1
ATOM 6340 C C . LYS A 1 790 ? -29.550 10.206 35.313 1.00 82.25 790 LYS A C 1
ATOM 6342 O O . LYS A 1 790 ? -30.213 10.363 36.338 1.00 82.25 790 LYS A O 1
ATOM 6347 N N . ALA A 1 791 ? -30.109 10.239 34.104 1.00 83.75 791 ALA A N 1
ATOM 6348 C CA . ALA A 1 791 ? -31.542 10.416 33.889 1.00 83.75 791 ALA A CA 1
ATOM 6349 C C . ALA A 1 791 ? -32.344 9.208 34.402 1.00 83.75 791 ALA A C 1
ATOM 6351 O O . ALA A 1 791 ? -33.325 9.394 35.123 1.00 83.75 791 ALA A O 1
ATOM 6352 N N . LYS A 1 792 ? -31.899 7.978 34.104 1.00 86.00 792 LYS A N 1
ATOM 6353 C CA . LYS A 1 792 ? -32.497 6.732 34.617 1.00 86.00 792 LYS A CA 1
ATOM 6354 C C . LYS A 1 792 ? -32.417 6.647 36.138 1.00 86.00 792 LYS A C 1
ATOM 6356 O O . LYS A 1 792 ? -33.402 6.289 36.776 1.00 86.00 792 LYS A O 1
ATOM 6361 N N . GLU A 1 793 ? -31.284 7.024 36.722 1.00 86.00 793 GLU A N 1
ATOM 6362 C CA . GLU A 1 793 ? -31.108 7.078 38.174 1.00 86.00 793 GLU A CA 1
ATOM 6363 C C . GLU A 1 793 ? -31.999 8.143 38.826 1.00 86.00 793 GLU A C 1
ATOM 6365 O O . GLU A 1 793 ? -32.644 7.883 39.838 1.00 86.00 793 GLU A O 1
ATOM 6370 N N . THR A 1 794 ? -32.104 9.330 38.224 1.00 85.69 794 THR A N 1
ATOM 6371 C CA . THR A 1 794 ? -33.005 10.387 38.709 1.00 85.69 794 THR A CA 1
ATOM 6372 C C . THR A 1 794 ? -34.460 9.924 38.665 1.00 85.69 794 THR A C 1
ATOM 6374 O O . THR A 1 794 ? -35.215 10.184 39.601 1.00 85.69 794 THR A O 1
ATOM 6377 N N . LEU A 1 795 ? -34.856 9.218 37.602 1.00 86.38 795 LEU A N 1
ATOM 6378 C CA . LEU A 1 795 ? -36.199 8.661 37.465 1.00 86.38 795 LEU A CA 1
ATOM 6379 C C . LEU A 1 795 ? -36.467 7.541 38.479 1.00 86.38 795 LEU A C 1
ATOM 6381 O O . LEU A 1 795 ? -37.571 7.474 39.007 1.00 86.38 795 LEU A O 1
ATOM 6385 N N . LEU A 1 796 ? -35.470 6.703 38.777 1.00 89.00 796 LEU A N 1
ATOM 6386 C CA . LEU A 1 796 ? -35.548 5.687 39.829 1.00 89.00 796 LEU A CA 1
ATOM 6387 C C . LEU A 1 796 ? -35.761 6.332 41.204 1.00 89.00 796 LEU A C 1
ATOM 6389 O O . LEU A 1 796 ? -36.651 5.928 41.938 1.00 89.00 796 LEU A O 1
ATOM 6393 N N . LEU A 1 797 ? -34.950 7.329 41.562 1.00 86.44 797 LEU A N 1
ATOM 6394 C CA . LEU A 1 797 ? -34.899 7.854 42.932 1.00 86.44 797 LEU A CA 1
ATOM 6395 C C . LEU A 1 797 ? -35.959 8.924 43.225 1.00 86.44 797 LEU A C 1
ATOM 6397 O O . LEU A 1 797 ? -36.388 9.055 44.372 1.00 86.44 797 LEU A O 1
ATOM 6401 N N . ASN A 1 798 ? -36.374 9.689 42.211 1.00 85.19 798 ASN A N 1
ATOM 6402 C CA . ASN A 1 798 ? -37.316 10.811 42.336 1.00 85.19 798 ASN A CA 1
ATOM 6403 C C . ASN A 1 798 ? -38.594 10.619 41.500 1.00 85.19 798 ASN A C 1
ATOM 6405 O O . ASN A 1 798 ? -39.382 11.557 41.338 1.00 85.19 798 ASN A O 1
ATOM 6409 N N . GLY A 1 799 ? -38.783 9.431 40.923 1.00 81.75 799 GLY A N 1
ATOM 6410 C CA . GLY A 1 799 ? -39.967 9.080 40.149 1.00 81.75 799 GLY A CA 1
ATOM 6411 C C . GLY A 1 799 ? -41.250 9.136 40.977 1.00 81.75 799 GLY A C 1
ATOM 6412 O O . GLY A 1 799 ? -41.238 9.151 42.201 1.00 81.75 799 GLY A O 1
ATOM 6413 N N . LYS A 1 800 ? -42.400 9.186 40.296 1.00 83.06 800 LYS A N 1
ATOM 6414 C CA . LYS A 1 800 ? -43.717 9.076 40.955 1.00 83.06 800 LYS A CA 1
ATOM 6415 C C . LYS A 1 800 ? -44.189 7.631 41.108 1.00 83.06 800 LYS A C 1
ATOM 6417 O O . LYS A 1 800 ? -45.180 7.392 41.794 1.00 83.06 800 LYS A O 1
ATOM 6422 N N . GLU A 1 801 ? -43.550 6.707 40.400 1.00 89.06 801 GLU A N 1
ATOM 6423 C CA . GLU A 1 801 ? -43.934 5.302 40.329 1.00 89.06 801 GLU A CA 1
ATOM 6424 C C . GLU A 1 801 ? -42.966 4.456 41.153 1.00 89.06 801 GLU A C 1
ATOM 6426 O O . GLU A 1 801 ? -41.758 4.698 41.139 1.00 89.06 801 GLU A O 1
ATOM 6431 N N . ASP A 1 802 ? -43.501 3.448 41.845 1.00 92.81 802 ASP A N 1
ATOM 6432 C CA . ASP A 1 802 ? -42.684 2.488 42.580 1.00 92.81 802 ASP A CA 1
ATOM 6433 C C . ASP A 1 802 ? -41.772 1.739 41.591 1.00 92.81 802 ASP A C 1
ATOM 6435 O O . ASP A 1 802 ? -42.231 1.180 40.589 1.00 92.81 802 ASP A O 1
ATOM 6439 N N . SER A 1 803 ? -40.471 1.723 41.862 1.00 94.44 803 SER A N 1
ATOM 6440 C CA . SER A 1 803 ? -39.455 1.148 40.976 1.00 94.44 803 SER A CA 1
ATOM 6441 C C . SER A 1 803 ? -38.279 0.573 41.763 1.00 94.44 803 SER A C 1
ATOM 6443 O O . SER A 1 803 ? -38.120 0.827 42.956 1.00 94.44 803 SER A O 1
ATOM 6445 N N . TYR A 1 804 ? -37.473 -0.264 41.117 1.00 94.31 804 TYR A N 1
ATOM 6446 C CA . TYR A 1 804 ? -36.220 -0.759 41.674 1.00 94.31 804 TYR A CA 1
ATOM 6447 C C . TYR A 1 804 ? -35.079 -0.611 40.675 1.00 94.31 804 TYR A C 1
ATOM 6449 O O . TYR A 1 804 ? -35.287 -0.639 39.459 1.00 94.31 804 TYR A O 1
ATOM 6457 N N . GLY A 1 805 ? -33.872 -0.462 41.210 1.00 93.94 805 GLY A N 1
ATOM 6458 C CA . GLY A 1 805 ? -32.632 -0.389 40.456 1.00 93.94 805 GLY A CA 1
ATOM 6459 C C . GLY A 1 805 ? -31.604 -1.377 40.979 1.00 93.94 805 GLY A C 1
ATOM 6460 O O . GLY A 1 805 ? -31.568 -1.676 42.175 1.00 93.94 805 GLY A O 1
ATOM 6461 N N . ILE A 1 806 ? -30.771 -1.882 40.076 1.00 94.75 806 ILE A N 1
ATOM 6462 C CA . ILE A 1 806 ? -29.651 -2.764 40.404 1.00 94.75 806 ILE A CA 1
ATOM 6463 C C . ILE A 1 806 ? -28.359 -2.020 40.126 1.00 94.75 806 ILE A C 1
ATOM 6465 O O . ILE A 1 806 ? -28.145 -1.519 39.023 1.00 94.75 806 ILE A O 1
ATOM 6469 N N . TYR A 1 807 ? -27.501 -1.987 41.134 1.00 94.19 807 TYR A N 1
ATOM 6470 C CA . TYR A 1 807 ? -26.184 -1.389 41.097 1.00 94.19 807 TYR A CA 1
ATOM 6471 C C . TYR A 1 807 ? -25.136 -2.479 41.274 1.00 94.19 807 TYR A C 1
ATOM 6473 O O . TYR A 1 807 ? -25.223 -3.282 42.204 1.00 94.19 807 TYR A O 1
ATOM 6481 N N . GLN A 1 808 ? -24.142 -2.489 40.396 1.00 93.88 808 GLN A N 1
ATOM 6482 C CA . GLN A 1 808 ? -23.029 -3.439 40.437 1.00 93.88 808 GLN A CA 1
ATOM 6483 C C . GLN A 1 808 ? -21.717 -2.671 40.534 1.00 93.88 808 GLN A C 1
ATOM 6485 O O . GLN A 1 808 ? -21.632 -1.527 40.083 1.00 93.88 808 GLN A O 1
ATOM 6490 N N . LEU A 1 809 ? -20.697 -3.274 41.144 1.00 90.69 809 LEU A N 1
ATOM 6491 C CA . LEU A 1 809 ? -19.372 -2.661 41.211 1.00 90.69 809 LEU A CA 1
ATOM 6492 C C . LEU A 1 809 ? -18.817 -2.447 39.796 1.00 90.69 809 LEU A C 1
ATOM 6494 O O . LEU A 1 809 ? -18.775 -3.376 38.985 1.00 90.69 809 LEU A O 1
ATOM 6498 N N . ALA A 1 810 ? -18.358 -1.226 39.522 1.00 86.06 810 ALA A N 1
ATOM 6499 C CA . ALA A 1 810 ? -17.739 -0.863 38.255 1.00 86.06 810 ALA A CA 1
ATOM 6500 C C . ALA A 1 810 ? -16.553 -1.789 37.965 1.00 86.06 810 ALA A C 1
ATOM 6502 O O . ALA A 1 810 ? -15.764 -2.100 38.855 1.00 86.06 810 ALA A O 1
ATOM 6503 N N . ARG A 1 811 ? -16.367 -2.232 36.718 1.00 79.50 811 ARG A N 1
ATOM 6504 C CA . ARG A 1 811 ? -15.262 -3.147 36.390 1.00 79.50 811 ARG A CA 1
ATOM 6505 C C . ARG A 1 811 ? -13.913 -2.423 36.286 1.00 79.50 811 ARG A C 1
ATOM 6507 O O . ARG A 1 811 ? -13.413 -2.219 35.188 1.00 79.50 811 ARG A O 1
ATOM 6514 N N . ARG A 1 812 ? -13.313 -2.052 37.423 1.00 80.88 812 ARG A N 1
ATOM 6515 C CA . ARG A 1 812 ? -12.030 -1.316 37.494 1.00 80.88 812 ARG A CA 1
ATOM 6516 C C . ARG A 1 812 ? -11.060 -1.937 38.500 1.00 80.88 812 ARG A C 1
ATOM 6518 O O . ARG A 1 812 ? -11.512 -2.642 39.407 1.00 80.88 812 ARG A O 1
ATOM 6525 N N . ASP A 1 813 ? -9.760 -1.690 38.353 1.00 72.94 813 ASP A N 1
ATOM 6526 C CA . ASP A 1 813 ? -8.719 -2.275 39.215 1.00 72.94 813 ASP A CA 1
ATOM 6527 C C . ASP A 1 813 ? -8.924 -1.911 40.693 1.00 72.94 813 ASP A C 1
ATOM 6529 O O . ASP A 1 813 ? -8.747 -2.756 41.567 1.00 72.94 813 ASP A O 1
ATOM 6533 N N . GLU A 1 814 ? -9.408 -0.700 40.980 1.00 77.25 814 GLU A N 1
ATOM 6534 C CA . GLU A 1 814 ? -9.654 -0.215 42.344 1.00 77.25 814 GLU A CA 1
ATOM 6535 C C . GLU A 1 814 ? -10.791 -0.961 43.060 1.00 77.25 814 GLU A C 1
ATOM 6537 O O . GLU A 1 814 ? -10.878 -0.942 44.286 1.00 77.25 814 GLU A O 1
ATOM 6542 N N . THR A 1 815 ? -11.668 -1.624 42.301 1.00 83.62 815 THR A N 1
ATOM 6543 C CA . THR A 1 815 ? -12.834 -2.350 42.832 1.00 83.62 815 THR A CA 1
ATOM 6544 C C . THR A 1 815 ? -12.605 -3.852 42.949 1.00 83.62 815 THR A C 1
ATOM 6546 O O . THR A 1 815 ? -13.464 -4.537 43.501 1.00 83.62 815 THR A O 1
ATOM 6549 N N . MET A 1 816 ? -11.497 -4.391 42.416 1.00 81.75 816 MET A N 1
ATOM 6550 C CA . MET A 1 816 ? -11.280 -5.844 42.355 1.00 81.75 816 MET A CA 1
ATOM 6551 C C . MET A 1 816 ? -11.330 -6.496 43.736 1.00 81.75 816 MET A C 1
ATOM 6553 O O . MET A 1 816 ? -12.000 -7.514 43.896 1.00 81.75 816 MET A O 1
ATOM 6557 N N . ASP A 1 817 ? -10.695 -5.867 44.723 1.00 80.94 817 ASP A N 1
ATOM 6558 C CA . ASP A 1 817 ? -10.635 -6.364 46.101 1.00 80.94 817 ASP A CA 1
ATOM 6559 C C . ASP A 1 817 ? -11.980 -6.254 46.845 1.00 80.94 817 ASP A C 1
ATOM 6561 O O . ASP A 1 817 ? -12.127 -6.802 47.933 1.00 80.94 817 ASP A O 1
ATOM 6565 N N . LEU A 1 818 ? -12.968 -5.555 46.273 1.00 83.12 818 LEU A N 1
ATOM 6566 C CA . LEU A 1 818 ? -14.295 -5.354 46.867 1.00 83.12 818 LEU A CA 1
ATOM 6567 C C . LEU A 1 818 ? -15.344 -6.337 46.325 1.00 83.12 818 LEU A C 1
ATOM 6569 O O . LEU A 1 818 ? -16.439 -6.439 46.881 1.00 83.12 818 LEU A O 1
ATOM 6573 N N . ARG A 1 819 ? -15.042 -7.052 45.233 1.00 86.19 819 ARG A N 1
ATOM 6574 C CA . ARG A 1 819 ? -16.002 -7.944 44.570 1.00 86.19 819 ARG A CA 1
ATOM 6575 C C . ARG A 1 819 ? -16.217 -9.215 45.371 1.00 86.19 819 ARG A C 1
ATOM 6577 O O . ARG A 1 819 ? -15.264 -9.870 45.782 1.00 86.19 819 ARG A O 1
ATOM 6584 N N . PHE A 1 820 ? -17.483 -9.597 45.511 1.00 87.00 820 PHE A N 1
ATOM 6585 C CA . PHE A 1 820 ? -17.915 -10.777 46.265 1.00 87.00 820 PHE A CA 1
ATOM 6586 C C . PHE A 1 820 ? -17.517 -10.760 47.746 1.00 87.00 820 PHE A C 1
ATOM 6588 O O . PHE A 1 820 ? -17.576 -11.797 48.409 1.00 87.00 820 PHE A O 1
ATOM 6595 N N . GLU A 1 821 ? -17.119 -9.603 48.275 1.00 88.50 821 GLU A N 1
ATOM 6596 C CA . GLU A 1 821 ? -16.705 -9.468 49.663 1.00 88.50 821 GLU A CA 1
ATOM 6597 C C . GLU A 1 821 ? -17.951 -9.367 50.560 1.00 88.50 821 GLU A C 1
ATOM 6599 O O . GLU A 1 821 ? -18.762 -8.470 50.359 1.00 88.50 821 GLU A O 1
ATOM 6604 N N . PRO A 1 822 ? -18.167 -10.264 51.540 1.00 89.31 822 PRO A N 1
ATOM 6605 C CA . PRO A 1 822 ? -19.303 -10.155 52.455 1.00 89.31 822 PRO A CA 1
ATOM 6606 C C . PRO A 1 822 ? -19.254 -8.861 53.277 1.00 89.31 822 PRO A C 1
ATOM 6608 O O . PRO A 1 822 ? -18.169 -8.388 53.632 1.00 89.31 822 PRO A O 1
ATOM 6611 N N . PHE A 1 823 ? -20.416 -8.321 53.655 1.00 87.75 823 PHE A N 1
ATOM 6612 C CA . PHE A 1 823 ? -20.510 -6.992 54.270 1.00 87.75 823 PHE A CA 1
ATOM 6613 C C . PHE A 1 823 ? -19.685 -6.871 55.565 1.00 87.75 823 PHE A C 1
ATOM 6615 O O . PHE A 1 823 ? -18.950 -5.901 55.757 1.00 87.75 823 PHE A O 1
ATOM 6622 N N . ASP A 1 824 ? -19.716 -7.897 56.419 1.00 86.94 824 ASP A N 1
ATOM 6623 C CA . ASP A 1 824 ? -18.937 -7.940 57.666 1.00 86.94 824 ASP A CA 1
ATOM 6624 C C . ASP A 1 824 ? -17.422 -7.853 57.422 1.00 86.94 824 ASP A C 1
ATOM 6626 O O . ASP A 1 824 ? -16.679 -7.249 58.203 1.00 86.94 824 ASP A O 1
ATOM 6630 N N . ARG A 1 825 ? -16.939 -8.466 56.335 1.00 85.44 825 ARG A N 1
ATOM 6631 C CA . ARG A 1 825 ? -15.512 -8.490 56.006 1.00 85.44 825 ARG A CA 1
ATOM 6632 C C . ARG A 1 825 ? -15.080 -7.197 55.327 1.00 85.44 825 ARG A C 1
ATOM 6634 O O . ARG A 1 825 ? -14.025 -6.683 55.696 1.00 85.44 825 ARG A O 1
ATOM 6641 N N . LEU A 1 826 ? -15.928 -6.622 54.471 1.00 86.31 826 LEU A N 1
ATOM 6642 C CA . LEU A 1 826 ? -15.762 -5.272 53.927 1.00 86.31 826 LEU A CA 1
ATOM 6643 C C . LEU A 1 826 ? -15.531 -4.258 55.065 1.00 86.31 826 LEU A C 1
ATOM 6645 O O . LEU A 1 826 ? -14.518 -3.549 55.080 1.00 86.31 826 LEU A O 1
ATOM 6649 N N . GLN A 1 827 ? -16.388 -4.289 56.093 1.00 83.44 827 GLN A N 1
ATOM 6650 C CA . GLN A 1 827 ? -16.245 -3.447 57.285 1.00 83.44 827 GLN A CA 1
ATOM 6651 C C . GLN A 1 827 ? -14.975 -3.759 58.090 1.00 83.44 827 GLN A C 1
ATOM 6653 O O . GLN A 1 827 ? -14.274 -2.840 58.521 1.00 83.44 827 GLN A O 1
ATOM 6658 N N . ALA A 1 828 ? -14.638 -5.039 58.285 1.00 83.69 828 ALA A N 1
ATOM 6659 C CA . ALA A 1 828 ? -13.445 -5.446 59.033 1.00 83.69 828 ALA A CA 1
ATOM 6660 C C . ALA A 1 828 ? -12.131 -4.997 58.369 1.00 83.69 828 ALA A C 1
ATOM 6662 O O . ALA A 1 828 ? -11.148 -4.730 59.063 1.00 83.69 828 ALA A O 1
ATOM 6663 N N . THR A 1 829 ? -12.116 -4.889 57.040 1.00 82.00 829 THR A N 1
ATOM 6664 C CA . THR A 1 829 ? -10.984 -4.360 56.263 1.00 82.00 829 THR A CA 1
ATOM 6665 C C . THR A 1 829 ? -10.910 -2.830 56.237 1.00 82.00 829 THR A C 1
ATOM 6667 O O . THR A 1 829 ? -9.947 -2.275 55.715 1.00 82.00 829 THR A O 1
ATOM 6670 N N . GLY A 1 830 ? -11.875 -2.139 56.853 1.00 79.75 830 GLY A N 1
ATOM 6671 C CA . GLY A 1 830 ? -11.930 -0.678 56.897 1.00 79.75 830 GLY A CA 1
ATOM 6672 C C . GLY A 1 830 ? -12.486 -0.035 55.625 1.00 79.75 830 GLY A C 1
ATOM 6673 O O . GLY A 1 830 ? -12.330 1.172 55.452 1.00 79.75 830 GLY A O 1
ATOM 6674 N N . HIS A 1 831 ? -13.127 -0.817 54.752 1.00 81.31 831 HIS A N 1
ATOM 6675 C CA . HIS A 1 831 ? -13.817 -0.324 53.565 1.00 81.31 831 HIS A CA 1
ATOM 6676 C C . HIS A 1 831 ? -15.301 -0.076 53.871 1.00 81.31 831 HIS A C 1
ATOM 6678 O O . HIS A 1 831 ? -15.904 -0.728 54.724 1.00 81.31 831 HIS A O 1
ATOM 6684 N N . THR A 1 832 ? -15.894 0.885 53.169 1.00 82.31 832 THR A N 1
ATOM 6685 C CA . THR A 1 832 ? -17.326 1.198 53.229 1.00 82.31 832 THR A CA 1
ATOM 6686 C C . THR A 1 832 ? -17.942 1.053 51.847 1.00 82.31 832 THR A C 1
ATOM 6688 O O . THR A 1 832 ? -17.238 1.090 50.837 1.00 82.31 832 THR A O 1
ATOM 6691 N N . VAL A 1 833 ? -19.265 0.913 51.798 1.00 87.44 833 VAL A N 1
ATOM 6692 C CA . VAL A 1 833 ? -20.005 0.934 50.537 1.00 87.44 833 VAL A CA 1
ATOM 6693 C C . VAL A 1 833 ? -20.007 2.364 49.992 1.00 87.44 833 VAL A C 1
ATOM 6695 O O . VAL A 1 833 ? -20.804 3.201 50.403 1.00 87.44 833 VAL A O 1
ATOM 6698 N N . ASP A 1 834 ? -19.063 2.643 49.100 1.00 86.06 834 ASP A N 1
ATOM 6699 C CA . ASP A 1 834 ? -18.909 3.933 48.429 1.00 86.06 834 ASP A CA 1
ATOM 6700 C C . ASP A 1 834 ? -19.702 3.936 47.117 1.00 86.06 834 ASP A C 1
ATOM 6702 O O . ASP A 1 834 ? -19.441 3.118 46.232 1.00 86.06 834 ASP A O 1
ATOM 6706 N N . ARG A 1 835 ? -20.666 4.856 46.987 1.00 86.12 835 ARG A N 1
ATOM 6707 C CA . ARG A 1 835 ? -21.533 4.983 45.808 1.00 86.12 835 ARG A CA 1
ATOM 6708 C C . ARG A 1 835 ? -20.725 5.223 44.533 1.00 86.12 835 ARG A C 1
ATOM 6710 O O . ARG A 1 835 ? -21.149 4.726 43.488 1.00 86.12 835 ARG A O 1
ATOM 6717 N N . ALA A 1 836 ? -19.576 5.896 44.598 1.00 85.56 836 ALA A N 1
ATOM 6718 C CA . ALA A 1 836 ? -18.725 6.169 43.438 1.00 85.56 836 ALA A CA 1
ATOM 6719 C C . ALA A 1 836 ? -18.174 4.895 42.769 1.00 85.56 836 ALA A C 1
ATOM 6721 O O . ALA A 1 836 ? -17.821 4.923 41.590 1.00 85.56 836 ALA A O 1
ATOM 6722 N N . ASN A 1 837 ? -18.150 3.770 43.491 1.00 89.50 837 ASN A N 1
ATOM 6723 C CA . ASN A 1 837 ? -17.667 2.487 42.980 1.00 89.50 837 ASN A CA 1
ATOM 6724 C C . ASN A 1 837 ? -18.741 1.669 42.247 1.00 89.50 837 ASN A C 1
ATOM 6726 O O . ASN A 1 837 ? -18.421 0.607 41.714 1.00 89.50 837 ASN A O 1
ATOM 6730 N N . TYR A 1 838 ? -19.996 2.128 42.219 1.00 90.44 838 TYR A N 1
ATOM 6731 C CA . TYR A 1 838 ? -21.125 1.382 41.659 1.00 90.44 838 TYR A CA 1
ATOM 6732 C C . TYR A 1 838 ? -21.695 2.028 40.394 1.00 90.44 838 TYR A C 1
ATOM 6734 O O . TYR A 1 838 ? -21.856 3.247 40.306 1.00 90.44 838 TYR A O 1
ATOM 6742 N N . GLU A 1 839 ? -22.094 1.195 39.440 1.00 90.44 839 GLU A N 1
ATOM 6743 C CA . GLU A 1 839 ? -22.775 1.582 38.204 1.00 90.44 839 GLU A CA 1
ATOM 6744 C C . GLU A 1 839 ? -24.222 1.070 38.231 1.00 90.44 839 GLU A C 1
ATOM 6746 O O . GLU A 1 839 ? -24.483 -0.067 38.630 1.00 90.44 839 GLU A O 1
ATOM 6751 N N . LEU A 1 840 ? -25.177 1.920 37.836 1.00 91.81 840 LEU A N 1
ATOM 6752 C CA . LEU A 1 840 ? -26.583 1.535 37.692 1.00 91.81 840 LEU A CA 1
ATOM 6753 C C . LEU A 1 840 ? -26.733 0.704 36.415 1.00 91.81 840 LEU A C 1
ATOM 6755 O O . LEU A 1 840 ? -26.675 1.247 35.315 1.00 91.81 840 LEU A O 1
ATOM 6759 N N . VAL A 1 841 ? -26.945 -0.601 36.560 1.00 91.75 841 VAL A N 1
ATOM 6760 C CA . VAL A 1 841 ? -26.992 -1.538 35.424 1.00 91.75 841 VAL A CA 1
ATOM 6761 C C . VAL A 1 841 ? -28.411 -1.858 34.960 1.00 91.75 841 VAL A C 1
ATOM 6763 O O . VAL A 1 841 ? -28.596 -2.368 33.856 1.00 91.75 841 VAL A O 1
ATOM 6766 N N . TYR A 1 842 ? -29.425 -1.594 35.790 1.00 92.38 842 TYR A N 1
ATOM 6767 C CA . TYR A 1 842 ? -30.816 -1.890 35.449 1.00 92.38 842 TYR A CA 1
ATOM 6768 C C . TYR A 1 842 ? -31.812 -1.081 36.275 1.00 92.38 842 TYR A C 1
ATOM 6770 O O . TYR A 1 842 ? -31.581 -0.858 37.463 1.00 92.38 842 TYR A O 1
ATOM 6778 N N . THR A 1 843 ? -32.948 -0.721 35.674 1.00 92.19 843 THR A N 1
ATOM 6779 C CA . THR A 1 843 ? -34.114 -0.149 36.362 1.00 92.19 843 THR A CA 1
ATOM 6780 C C . THR A 1 843 ? -35.407 -0.773 35.841 1.00 92.19 843 THR A C 1
ATOM 6782 O O . THR A 1 843 ? -35.533 -1.048 34.650 1.00 92.19 843 THR A O 1
ATOM 6785 N N . ALA A 1 844 ? -36.385 -1.001 36.721 1.00 91.69 844 ALA A N 1
ATOM 6786 C CA . ALA A 1 844 ? -37.715 -1.471 36.327 1.00 91.69 844 ALA A CA 1
ATOM 6787 C C . ALA A 1 844 ? -38.804 -1.111 37.356 1.00 91.69 844 ALA A C 1
ATOM 6789 O O . ALA A 1 844 ? -38.491 -0.860 38.522 1.00 91.69 844 ALA A O 1
ATOM 6790 N N . PRO A 1 845 ? -40.093 -1.121 36.961 1.00 91.38 845 PRO A N 1
ATOM 6791 C CA . PRO A 1 845 ? -41.205 -0.918 37.887 1.00 91.38 845 PRO A CA 1
ATOM 6792 C C . PRO A 1 845 ? -41.254 -1.986 38.987 1.00 91.38 845 PRO A C 1
ATOM 6794 O O . PRO A 1 845 ? -41.032 -3.173 38.731 1.00 91.38 845 PRO A O 1
ATOM 6797 N N . LEU A 1 846 ? -41.598 -1.569 40.205 1.00 90.69 846 LEU A N 1
ATOM 6798 C CA . LEU A 1 846 ? -41.767 -2.431 41.370 1.00 90.69 846 LEU A CA 1
ATOM 6799 C C . LEU A 1 846 ? -43.258 -2.743 41.552 1.00 90.69 846 LEU A C 1
ATOM 6801 O O . LEU A 1 846 ? -44.076 -1.861 41.807 1.00 90.69 846 LEU A O 1
ATOM 6805 N N . THR A 1 847 ? -43.632 -4.014 41.412 1.00 86.75 847 THR A N 1
ATOM 6806 C CA . THR A 1 847 ? -45.017 -4.469 41.616 1.00 86.75 847 THR A CA 1
ATOM 6807 C C . THR A 1 847 ? -45.265 -4.840 43.082 1.00 86.75 847 THR A C 1
ATOM 6809 O O . THR A 1 847 ? -44.334 -5.119 43.836 1.00 86.75 847 THR A O 1
ATOM 6812 N N . LYS A 1 848 ? -46.531 -4.838 43.524 1.00 79.69 848 LYS A N 1
ATOM 6813 C CA . LYS A 1 848 ? -46.897 -5.031 44.946 1.00 79.69 848 LYS A CA 1
ATOM 6814 C C . LYS A 1 848 ? -46.526 -6.404 45.520 1.00 79.69 848 LYS A C 1
ATOM 6816 O O . LYS A 1 848 ? -46.508 -6.562 46.737 1.00 79.69 848 LYS A O 1
ATOM 6821 N N . ASP A 1 849 ? -46.297 -7.386 44.662 1.00 81.06 849 ASP A N 1
ATOM 6822 C CA . ASP A 1 849 ? -45.916 -8.759 44.983 1.00 81.06 849 ASP A CA 1
ATOM 6823 C C . ASP A 1 849 ? -44.398 -8.999 44.923 1.00 81.06 849 ASP A C 1
ATOM 6825 O O . ASP A 1 849 ? -43.923 -10.028 45.408 1.00 81.06 849 ASP A O 1
ATOM 6829 N N . MET A 1 850 ? -43.619 -8.044 44.401 1.00 86.06 850 MET A N 1
ATOM 6830 C CA . MET A 1 850 ? -42.164 -8.155 44.357 1.00 86.06 850 MET A CA 1
ATOM 6831 C C . MET A 1 850 ? -41.540 -7.893 45.731 1.00 86.06 850 MET A C 1
ATOM 6833 O O . MET A 1 850 ? -41.773 -6.875 46.379 1.00 86.06 850 MET A O 1
ATOM 6837 N N . THR A 1 851 ? -40.699 -8.832 46.159 1.00 90.50 851 THR A N 1
ATOM 6838 C CA . THR A 1 851 ? -39.853 -8.726 47.355 1.00 90.50 851 THR A CA 1
ATOM 6839 C C . THR A 1 851 ? -38.383 -8.741 46.942 1.00 90.50 851 THR A C 1
ATOM 6841 O O . THR A 1 851 ? -38.067 -9.168 45.833 1.00 90.50 851 THR A O 1
ATOM 6844 N N . LEU A 1 852 ? -37.468 -8.348 47.834 1.00 91.38 852 LEU A N 1
ATOM 6845 C CA . LEU A 1 852 ? -36.021 -8.461 47.584 1.00 91.38 852 LEU A CA 1
ATOM 6846 C C . LEU A 1 852 ? -35.608 -9.888 47.175 1.00 91.38 852 LEU A C 1
ATOM 6848 O O . LEU A 1 852 ? -34.814 -10.057 46.256 1.00 91.38 852 LEU A O 1
ATOM 6852 N N . GLY A 1 853 ? -36.207 -10.915 47.791 1.00 87.69 853 GLY A N 1
ATOM 6853 C CA . GLY A 1 853 ? -35.987 -12.314 47.407 1.00 87.69 853 GLY A CA 1
ATOM 6854 C C . GLY A 1 853 ? -36.508 -12.648 46.005 1.00 87.69 853 GLY A C 1
ATOM 6855 O O . GLY A 1 853 ? -35.834 -13.351 45.263 1.00 87.69 853 GLY A O 1
ATOM 6856 N N . GLY A 1 854 ? -37.658 -12.093 45.610 1.00 88.94 854 GLY A N 1
ATOM 6857 C CA . GLY A 1 854 ? -38.194 -12.254 44.252 1.00 88.94 854 GLY A CA 1
ATOM 6858 C C . GLY A 1 854 ? -37.370 -11.522 43.187 1.00 88.94 854 GLY A C 1
ATOM 6859 O O . GLY A 1 854 ? -37.205 -12.031 42.082 1.00 88.94 854 GLY A O 1
ATOM 6860 N N . ILE A 1 855 ? -36.800 -10.357 43.517 1.00 91.69 855 ILE A N 1
ATOM 6861 C CA . ILE A 1 855 ? -35.828 -9.673 42.651 1.00 91.69 855 ILE A CA 1
ATOM 6862 C C . ILE A 1 855 ? -34.573 -10.545 42.521 1.00 91.69 855 ILE A C 1
ATOM 6864 O O . ILE A 1 855 ? -34.134 -10.807 41.409 1.00 91.69 855 ILE A O 1
ATOM 6868 N N . TRP A 1 856 ? -34.038 -11.078 43.621 1.00 91.00 856 TRP A N 1
ATOM 6869 C CA . TRP A 1 856 ? -32.886 -11.982 43.562 1.00 91.00 856 TRP A CA 1
ATOM 6870 C C . TRP A 1 856 ? -33.132 -13.209 42.681 1.00 91.00 856 TRP A C 1
ATOM 6872 O O . TRP A 1 856 ? -32.293 -13.527 41.843 1.00 91.00 856 TRP A O 1
ATOM 6882 N N . GLU A 1 857 ? -34.286 -13.863 42.826 1.00 89.12 857 GLU A N 1
ATOM 6883 C CA . GLU A 1 857 ? -34.663 -15.029 42.021 1.00 89.12 857 GLU A CA 1
ATOM 6884 C C . GLU A 1 857 ? -34.744 -14.673 40.532 1.00 89.12 857 GLU A C 1
ATOM 6886 O O . GLU A 1 857 ? -34.166 -15.361 39.690 1.00 89.12 857 GLU A O 1
ATOM 6891 N N . LYS A 1 858 ? -35.358 -13.532 40.204 1.00 89.94 858 LYS A N 1
ATOM 6892 C CA . LYS A 1 858 ? -35.457 -13.036 38.828 1.00 89.94 858 LYS A CA 1
ATOM 6893 C C . LYS A 1 858 ? -34.082 -12.823 38.183 1.00 89.94 858 LYS A C 1
ATOM 6895 O O . LYS A 1 858 ? -33.865 -13.247 37.059 1.00 89.94 858 LYS A O 1
ATOM 6900 N N . PHE A 1 859 ? -33.125 -12.221 38.886 1.00 91.19 859 PHE A N 1
ATOM 6901 C CA . PHE A 1 859 ? -31.784 -11.940 38.344 1.00 91.19 859 PHE A CA 1
ATOM 6902 C C . PHE A 1 859 ? -30.766 -13.076 38.551 1.00 91.19 859 PHE A C 1
ATOM 6904 O O . PHE A 1 859 ? -29.573 -12.862 38.348 1.00 91.19 859 PHE A O 1
ATOM 6911 N N . ASN A 1 860 ? -31.219 -14.271 38.944 1.00 88.56 860 ASN A N 1
ATOM 6912 C CA . ASN A 1 860 ? -30.385 -15.478 39.023 1.00 88.56 860 ASN A CA 1
ATOM 6913 C C . ASN A 1 860 ? -30.980 -16.689 38.282 1.00 88.56 860 ASN A C 1
ATOM 6915 O O . ASN A 1 860 ? -30.234 -17.590 37.905 1.00 88.56 860 ASN A O 1
ATOM 6919 N N . ILE A 1 861 ? -32.302 -16.731 38.086 1.00 86.31 861 ILE A N 1
ATOM 6920 C CA . ILE A 1 861 ? -33.018 -17.840 37.436 1.00 86.31 861 ILE A CA 1
ATOM 6921 C C . ILE A 1 861 ? -33.686 -17.371 36.136 1.00 86.31 861 ILE A C 1
ATOM 6923 O O . ILE A 1 861 ? -33.469 -17.981 35.092 1.00 86.31 861 ILE A O 1
ATOM 6927 N N . ASP A 1 862 ? -34.432 -16.262 36.183 1.00 85.62 862 ASP A N 1
ATOM 6928 C CA . ASP A 1 862 ? -35.289 -15.782 35.085 1.00 85.62 862 ASP A CA 1
ATOM 6929 C C . ASP A 1 862 ? -34.874 -14.381 34.593 1.00 85.62 862 ASP A C 1
ATOM 6931 O O . ASP A 1 862 ? -35.628 -13.404 34.705 1.00 85.62 862 ASP A O 1
ATOM 6935 N N . HIS A 1 863 ? -33.645 -14.266 34.075 1.00 82.88 863 HIS A N 1
ATOM 6936 C CA . HIS A 1 863 ? -33.063 -12.973 33.698 1.00 82.88 863 HIS A CA 1
ATOM 6937 C C . HIS A 1 863 ? -33.948 -12.201 32.695 1.00 82.88 863 HIS A C 1
ATOM 6939 O O . HIS A 1 863 ? -34.374 -12.773 31.685 1.00 82.88 863 HIS A O 1
ATOM 6945 N N . PRO A 1 864 ? -34.184 -10.889 32.905 1.00 86.88 864 PRO A N 1
ATOM 6946 C CA . PRO A 1 864 ? -34.813 -10.043 31.894 1.00 86.88 864 PRO A CA 1
ATOM 6947 C C . PRO A 1 864 ? -34.012 -10.043 30.585 1.00 86.88 864 PRO A C 1
ATOM 6949 O O . PRO A 1 864 ? -32.784 -9.986 30.608 1.00 86.88 864 PRO A O 1
ATOM 6952 N N . ALA A 1 865 ? -34.696 -10.058 29.438 1.00 82.75 865 ALA A N 1
ATOM 6953 C CA . ALA A 1 865 ? -34.042 -10.094 28.124 1.00 82.75 865 ALA A CA 1
ATOM 6954 C C . ALA A 1 865 ? -33.187 -8.843 27.826 1.00 82.75 865 ALA A C 1
ATOM 6956 O O . ALA A 1 865 ? -32.256 -8.898 27.025 1.00 82.75 865 ALA A O 1
ATOM 6957 N N . ASP A 1 866 ? -33.512 -7.720 28.465 1.00 86.88 866 ASP A N 1
ATOM 6958 C CA . ASP A 1 866 ? -32.838 -6.427 28.362 1.00 86.88 866 ASP A CA 1
ATOM 6959 C C . ASP A 1 866 ? -31.756 -6.211 29.437 1.00 86.88 866 ASP A C 1
ATOM 6961 O O . ASP A 1 866 ? -31.061 -5.197 29.415 1.00 86.88 866 ASP A O 1
ATOM 6965 N N . PHE A 1 867 ? -31.567 -7.160 30.359 1.00 87.00 867 PHE A N 1
ATOM 6966 C CA . PHE A 1 867 ? -30.534 -7.071 31.386 1.00 87.00 867 PHE A CA 1
ATOM 6967 C C . PHE A 1 867 ? -29.152 -7.428 30.820 1.00 87.00 867 PHE A C 1
ATOM 6969 O O . PHE A 1 867 ? -28.948 -8.508 30.266 1.00 87.00 867 PHE A O 1
ATOM 6976 N N . LYS A 1 868 ? -28.191 -6.509 30.971 1.00 80.81 868 LYS A N 1
ATOM 6977 C CA . LYS A 1 868 ? -26.807 -6.649 30.475 1.00 80.81 868 LYS A CA 1
ATOM 6978 C C . LYS A 1 868 ? -25.760 -6.816 31.585 1.00 80.81 868 LYS A C 1
ATOM 6980 O O . LYS A 1 868 ? -24.587 -7.018 31.279 1.00 80.81 868 LYS A O 1
ATOM 6985 N N . GLY A 1 869 ? -26.171 -6.735 32.852 1.00 84.25 869 GLY A N 1
ATOM 6986 C CA . GLY A 1 869 ? -25.307 -6.979 34.010 1.00 84.25 869 GLY A CA 1
ATOM 6987 C C . GLY A 1 869 ? -25.064 -8.469 34.270 1.00 84.25 869 GLY A C 1
ATOM 6988 O O . GLY A 1 869 ? -25.604 -9.340 33.585 1.00 84.25 869 GLY A O 1
ATOM 6989 N N . HIS A 1 870 ? -24.248 -8.781 35.278 1.00 87.94 870 HIS A N 1
ATOM 6990 C CA . HIS A 1 870 ? -24.092 -10.166 35.741 1.00 87.94 870 HIS A CA 1
ATOM 6991 C C . HIS A 1 870 ? -25.211 -10.563 36.707 1.00 87.94 870 HIS A C 1
ATOM 6993 O O . HIS A 1 870 ? -25.930 -9.705 37.215 1.00 87.94 870 HIS A O 1
ATOM 6999 N N . SER A 1 871 ? -25.345 -11.861 36.990 1.00 90.75 871 SER A N 1
ATOM 7000 C CA . SER A 1 871 ? -26.293 -12.349 37.995 1.00 90.75 871 SER A CA 1
ATOM 7001 C C . SER A 1 871 ? -26.100 -11.648 39.338 1.00 90.75 871 SER A C 1
ATOM 7003 O O . SER A 1 871 ? -24.966 -11.358 39.732 1.00 90.75 871 SER A O 1
ATOM 7005 N N . LEU A 1 872 ? -27.211 -11.377 40.023 1.00 91.31 872 LEU A N 1
ATOM 7006 C CA . LEU A 1 872 ? -27.207 -10.621 41.272 1.00 91.31 872 LEU A CA 1
ATOM 7007 C C . LEU A 1 872 ? -26.476 -11.409 42.371 1.00 91.31 872 LEU A C 1
ATOM 7009 O O . LEU A 1 872 ? -26.936 -12.475 42.790 1.00 91.31 872 LEU A O 1
ATOM 7013 N N . SER A 1 873 ? -25.348 -10.879 42.839 1.00 91.44 873 SER A N 1
ATOM 7014 C CA . SER A 1 873 ? -24.350 -11.591 43.644 1.00 91.44 873 SER A CA 1
ATOM 7015 C C . SER A 1 873 ? -23.880 -10.790 44.860 1.00 91.44 873 SER A C 1
ATOM 7017 O O . SER A 1 873 ? -24.215 -9.616 45.004 1.00 91.44 873 SER A O 1
ATOM 7019 N N . VAL A 1 874 ? -23.109 -11.428 45.753 1.00 91.44 874 VAL A N 1
ATOM 7020 C CA . VAL A 1 874 ? -22.504 -10.747 46.913 1.00 91.44 874 VAL A CA 1
ATOM 7021 C C . VAL A 1 874 ? -21.742 -9.522 46.426 1.00 91.44 874 VAL A C 1
ATOM 7023 O O . VAL A 1 874 ? -21.006 -9.638 45.449 1.00 91.44 874 VAL A O 1
ATOM 7026 N N . SER A 1 875 ? -21.887 -8.394 47.120 1.00 91.50 875 SER A N 1
ATOM 7027 C CA . SER A 1 875 ? -21.379 -7.062 46.757 1.00 91.50 875 SER A CA 1
ATOM 7028 C C . SER A 1 875 ? -22.226 -6.211 45.823 1.00 91.50 875 SER A C 1
ATOM 7030 O O . SER A 1 875 ? -21.919 -5.034 45.693 1.00 91.50 875 SER A O 1
ATOM 7032 N N . ASP A 1 876 ? -23.323 -6.725 45.267 1.00 95.00 876 ASP A N 1
ATOM 7033 C CA . ASP A 1 876 ? -24.270 -5.900 44.510 1.00 95.00 876 ASP A CA 1
ATOM 7034 C C . ASP A 1 876 ? -25.224 -5.126 45.432 1.00 95.00 876 ASP A C 1
ATOM 7036 O O . ASP A 1 876 ? -25.410 -5.469 46.603 1.00 95.00 876 ASP A O 1
ATOM 7040 N N . ILE A 1 877 ? -25.871 -4.085 44.901 1.00 95.12 877 ILE A N 1
ATOM 7041 C CA . ILE A 1 877 ? -26.846 -3.273 45.639 1.00 95.12 877 ILE A CA 1
ATOM 7042 C C . ILE A 1 877 ? -28.170 -3.213 44.887 1.00 95.12 877 ILE A C 1
ATOM 7044 O O . ILE A 1 877 ? -28.233 -2.868 43.708 1.00 95.12 877 ILE A O 1
ATOM 7048 N N . VAL A 1 878 ? -29.254 -3.492 45.604 1.00 95.88 878 VAL A N 1
ATOM 7049 C CA . VAL A 1 878 ? -30.623 -3.290 45.129 1.00 95.88 878 VAL A CA 1
ATOM 7050 C C . VAL A 1 878 ? -31.186 -2.042 45.793 1.00 95.88 878 VAL A C 1
ATOM 7052 O O . VAL A 1 878 ? -31.302 -1.978 47.018 1.00 95.88 878 VAL A O 1
ATOM 7055 N N . VAL A 1 879 ? -31.558 -1.051 44.988 1.00 95.50 879 VAL A N 1
ATOM 7056 C CA . VAL A 1 879 ? -32.261 0.146 45.456 1.00 95.50 879 VAL A CA 1
ATOM 7057 C C . VAL A 1 879 ? -33.743 0.006 45.151 1.00 95.50 879 VAL A C 1
ATOM 7059 O O . VAL A 1 879 ? -34.116 -0.316 44.027 1.00 95.50 879 VAL A O 1
ATOM 7062 N N . LEU A 1 880 ? -34.588 0.259 46.145 1.00 94.50 880 LEU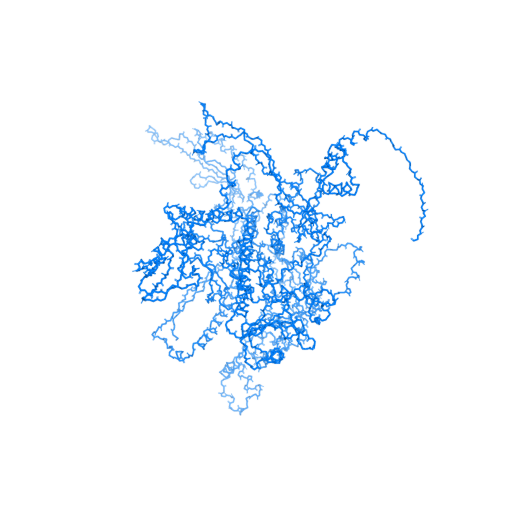 A N 1
ATOM 7063 C CA . LEU A 1 880 ? -36.040 0.295 46.011 1.00 94.50 880 LEU A CA 1
ATOM 7064 C C . LEU A 1 880 ? -36.530 1.727 46.214 1.00 94.50 880 LEU A C 1
ATOM 7066 O O . LEU A 1 880 ? -36.223 2.333 47.242 1.00 94.50 880 LEU A O 1
ATOM 7070 N N . HIS A 1 881 ? -37.329 2.215 45.272 1.00 93.00 881 HIS A N 1
ATOM 7071 C CA . HIS A 1 881 ? -38.160 3.401 45.411 1.00 93.00 881 HIS A CA 1
ATOM 7072 C C . HIS A 1 881 ? -39.604 2.951 45.629 1.00 93.00 881 HIS A C 1
ATOM 7074 O O . HIS A 1 881 ? -40.221 2.380 44.728 1.00 93.00 881 HIS A O 1
ATOM 7080 N N . GLN A 1 882 ? -40.139 3.161 46.831 1.00 90.62 882 GLN A N 1
ATOM 7081 C CA . GLN A 1 882 ? -41.491 2.726 47.174 1.00 90.62 882 GLN A CA 1
ATOM 7082 C C . GLN A 1 882 ? -42.189 3.754 48.063 1.00 90.62 882 GLN A C 1
ATOM 7084 O O . GLN A 1 882 ? -41.647 4.168 49.085 1.00 90.62 882 GLN A O 1
ATOM 7089 N N . ASN A 1 883 ? -43.417 4.144 47.708 1.00 86.75 883 ASN A N 1
ATOM 7090 C CA . ASN A 1 883 ? -44.207 5.141 48.446 1.00 86.75 883 ASN A CA 1
ATOM 7091 C C . ASN A 1 883 ? -43.484 6.493 48.653 1.00 86.75 883 ASN A C 1
ATOM 7093 O O . ASN A 1 883 ? -43.743 7.187 49.637 1.00 86.75 883 ASN A O 1
ATOM 7097 N N . GLY A 1 884 ? -42.587 6.874 47.738 1.00 81.25 884 GLY A N 1
ATOM 7098 C CA . GLY A 1 884 ? -41.793 8.103 47.837 1.00 81.25 884 GLY A CA 1
ATOM 7099 C C . GLY A 1 884 ? -40.584 8.024 48.778 1.00 81.25 884 GLY A C 1
ATOM 7100 O O . GLY A 1 884 ? -39.964 9.054 49.035 1.00 81.25 884 GLY A O 1
ATOM 7101 N N . GLU A 1 885 ? -40.234 6.837 49.284 1.00 88.25 885 GLU A N 1
ATOM 7102 C CA . GLU A 1 885 ? -39.021 6.597 50.072 1.00 88.25 885 GLU A CA 1
ATOM 7103 C C . GLU A 1 885 ? -38.033 5.701 49.308 1.00 88.25 885 GLU A C 1
ATOM 7105 O O . GLU A 1 885 ? -38.425 4.730 48.658 1.00 88.25 885 GLU A O 1
ATOM 7110 N N . ASN A 1 886 ? -36.738 6.017 49.419 1.00 92.19 886 ASN A N 1
ATOM 7111 C CA . ASN A 1 886 ? -35.648 5.250 48.815 1.00 92.19 886 ASN A CA 1
ATOM 7112 C C . ASN A 1 886 ? -34.948 4.393 49.875 1.00 92.19 886 ASN A C 1
ATOM 7114 O O . ASN A 1 886 ? -34.558 4.895 50.931 1.00 92.19 886 ASN A O 1
ATOM 7118 N N . THR A 1 887 ? -34.730 3.110 49.584 1.00 94.06 887 THR A N 1
ATOM 7119 C CA . THR A 1 887 ? -33.940 2.207 50.436 1.00 94.06 887 THR A CA 1
ATOM 7120 C C . THR A 1 887 ? -32.913 1.444 49.608 1.00 94.06 887 THR A C 1
ATOM 7122 O O . THR A 1 887 ? -33.238 0.959 48.531 1.00 94.06 887 THR A O 1
ATOM 7125 N N . ALA A 1 888 ? -31.678 1.336 50.102 1.00 95.38 888 ALA A N 1
ATOM 7126 C CA . ALA A 1 888 ? -30.594 0.602 49.450 1.00 95.38 888 ALA A CA 1
ATOM 7127 C C . ALA A 1 888 ? -30.219 -0.647 50.260 1.00 95.38 888 ALA A C 1
ATOM 7129 O O . ALA A 1 888 ? -30.073 -0.576 51.484 1.00 95.38 888 ALA A O 1
ATOM 7130 N N . HIS A 1 889 ? -30.069 -1.778 49.571 1.00 95.75 889 HIS A N 1
ATOM 7131 C CA . HIS A 1 889 ? -29.864 -3.102 50.159 1.00 95.75 889 HIS A CA 1
ATOM 7132 C C . HIS A 1 889 ? -28.667 -3.791 49.509 1.00 95.75 889 HIS A C 1
ATOM 7134 O O . HIS A 1 889 ? -28.711 -4.132 48.330 1.00 95.75 889 HIS A O 1
ATOM 7140 N N . TYR A 1 890 ? -27.615 -4.004 50.287 1.00 94.44 890 TYR A N 1
ATOM 7141 C CA . TYR A 1 890 ? -26.425 -4.753 49.911 1.00 94.44 890 TYR A CA 1
ATOM 7142 C C . TYR A 1 890 ? -26.728 -6.252 49.892 1.00 94.44 890 TYR A C 1
ATOM 7144 O O . TYR A 1 890 ? -27.293 -6.783 50.851 1.00 94.44 890 TYR A O 1
ATOM 7152 N N . VAL A 1 891 ? -26.360 -6.932 48.813 1.00 93.81 891 VAL A N 1
ATOM 7153 C CA . VAL A 1 891 ? -26.510 -8.380 48.660 1.00 93.81 891 VAL A CA 1
ATOM 7154 C C . VAL A 1 891 ? -25.369 -9.065 49.408 1.00 93.81 891 VAL A C 1
ATOM 7156 O O . VAL A 1 891 ? -24.198 -8.871 49.082 1.00 93.81 891 VAL A O 1
ATOM 7159 N N . ASP A 1 892 ? -25.704 -9.877 50.409 1.00 90.69 892 ASP A N 1
ATOM 7160 C CA . ASP A 1 892 ? -24.729 -10.631 51.200 1.00 90.69 892 ASP A CA 1
ATOM 7161 C C . ASP A 1 892 ? -24.834 -12.137 50.900 1.00 90.69 892 ASP A C 1
ATOM 7163 O O . ASP A 1 892 ? -25.778 -12.629 50.282 1.00 90.69 892 ASP A O 1
ATOM 7167 N N . SER A 1 893 ? -23.848 -12.888 51.377 1.00 83.44 893 SER A N 1
ATOM 7168 C CA . SER A 1 893 ? -23.776 -14.347 51.389 1.00 83.44 893 SER A CA 1
ATOM 7169 C C . SER A 1 893 ? -25.054 -15.021 51.902 1.00 83.44 893 SER A C 1
ATOM 7171 O O . SER A 1 893 ? -25.384 -16.123 51.459 1.00 83.44 893 SER A O 1
ATOM 7173 N N . ILE A 1 894 ? -25.788 -14.369 52.813 1.00 81.94 894 ILE A N 1
ATOM 7174 C CA . ILE A 1 894 ? -27.108 -14.798 53.281 1.00 81.94 894 ILE A CA 1
ATOM 7175 C C . ILE A 1 894 ? -28.018 -13.570 53.431 1.00 81.94 894 ILE A C 1
ATOM 7177 O O . ILE A 1 894 ? -28.030 -12.910 54.467 1.00 81.94 894 ILE A O 1
ATOM 7181 N N . GLY A 1 895 ? -28.846 -13.310 52.418 1.00 88.19 895 GLY A N 1
ATOM 7182 C CA . GLY A 1 895 ? -29.878 -12.272 52.463 1.00 88.19 895 GLY A CA 1
ATOM 7183 C C . GLY A 1 895 ? -29.374 -10.884 52.062 1.00 88.19 895 GLY A C 1
ATOM 7184 O O . GLY A 1 895 ? -28.530 -10.752 51.181 1.00 88.19 895 GLY A O 1
ATOM 7185 N N . PHE A 1 896 ? -29.953 -9.850 52.674 1.00 93.75 896 PHE A N 1
ATOM 7186 C CA . PHE A 1 896 ? -29.707 -8.453 52.325 1.00 93.75 896 PHE A CA 1
ATOM 7187 C C . PHE A 1 896 ? -29.426 -7.622 53.571 1.00 93.75 896 PHE A C 1
ATOM 7189 O O . PHE A 1 896 ? -30.135 -7.755 54.572 1.00 93.75 896 PHE A O 1
ATOM 7196 N N . GLN A 1 897 ? -28.448 -6.726 53.476 1.00 93.00 897 GLN A N 1
ATOM 7197 C CA . GLN A 1 897 ? -28.096 -5.780 54.526 1.00 93.00 897 GLN A CA 1
ATOM 7198 C C . GLN A 1 897 ? -28.417 -4.353 54.073 1.00 93.00 897 GLN A C 1
ATOM 7200 O O . GLN A 1 897 ? -27.986 -3.914 53.011 1.00 93.00 897 GLN A O 1
ATOM 7205 N N . GLN A 1 898 ? -29.181 -3.604 54.866 1.00 92.75 898 GLN A N 1
ATOM 7206 C CA . GLN A 1 898 ? -29.541 -2.232 54.503 1.00 92.75 898 GLN A CA 1
ATOM 7207 C C . GLN A 1 898 ? -28.330 -1.298 54.647 1.00 92.75 898 GLN A C 1
ATOM 7209 O O . GLN A 1 898 ? -27.695 -1.279 55.703 1.00 92.75 898 GLN A O 1
ATOM 7214 N N . VAL A 1 899 ? -28.050 -0.513 53.603 1.00 91.75 899 VAL A N 1
ATOM 7215 C CA . VAL A 1 899 ? -26.893 0.399 53.494 1.00 91.75 899 VAL A CA 1
ATOM 7216 C C . VAL A 1 899 ? -27.357 1.835 53.212 1.00 91.75 899 VAL A C 1
ATOM 7218 O O . VAL A 1 899 ? -27.264 2.322 52.085 1.00 91.75 899 VAL A O 1
ATOM 7221 N N . PRO A 1 900 ? -27.931 2.538 54.206 1.00 88.25 900 PRO A N 1
ATOM 7222 C CA . PRO A 1 900 ? -28.469 3.888 54.016 1.00 88.25 900 PRO A CA 1
ATOM 7223 C C . PRO A 1 900 ? -27.414 4.915 53.574 1.00 88.25 900 PRO A C 1
ATOM 7225 O O . PRO A 1 900 ? -27.763 5.895 52.919 1.00 88.25 900 PRO A O 1
ATOM 7228 N N . GLU A 1 901 ? -26.139 4.699 53.898 1.00 85.44 901 GLU A N 1
ATOM 7229 C CA . GLU A 1 901 ? -25.003 5.508 53.449 1.00 85.44 901 GLU A CA 1
ATOM 7230 C C . GLU A 1 901 ? -24.895 5.603 51.920 1.00 85.44 901 GLU A C 1
ATOM 7232 O O . GLU A 1 901 ? -24.514 6.654 51.410 1.00 85.44 901 GLU A O 1
ATOM 7237 N N . PHE A 1 902 ? -25.339 4.578 51.183 1.00 88.75 902 PHE A N 1
ATOM 7238 C CA . PHE A 1 902 ? -25.322 4.554 49.717 1.00 88.75 902 PHE A CA 1
ATOM 7239 C C . PHE A 1 902 ? -26.173 5.667 49.083 1.00 88.75 902 PHE A C 1
ATOM 7241 O O . PHE A 1 902 ? -25.921 6.088 47.957 1.00 88.75 902 PHE A O 1
ATOM 7248 N N . LEU A 1 903 ? -27.178 6.164 49.812 1.00 85.12 903 LEU A N 1
ATOM 7249 C CA . LEU A 1 903 ? -28.092 7.217 49.361 1.00 85.12 903 LEU A CA 1
ATOM 7250 C C . LEU A 1 903 ? -27.707 8.615 49.889 1.00 85.12 903 LEU A C 1
ATOM 7252 O O . LEU A 1 903 ? -28.346 9.601 49.526 1.00 85.12 903 LEU A O 1
ATOM 7256 N N . GLN A 1 904 ? -26.686 8.736 50.750 1.00 71.44 904 GLN A N 1
ATOM 7257 C CA . GLN A 1 904 ? -26.364 9.998 51.437 1.00 71.44 904 GLN A CA 1
ATOM 7258 C C . GLN A 1 904 ? -25.634 11.029 50.558 1.00 71.44 904 GLN A C 1
ATOM 7260 O O . GLN A 1 904 ? -25.743 12.227 50.826 1.00 71.44 904 GLN A O 1
ATOM 7265 N N . GLU A 1 905 ? -24.949 10.621 49.485 1.00 54.09 905 GLU A N 1
ATOM 7266 C CA . GLU A 1 905 ? -24.193 11.552 48.625 1.00 54.09 905 GLU A CA 1
ATOM 7267 C C . GLU A 1 905 ? -25.071 12.491 47.774 1.00 54.09 905 GLU A C 1
ATOM 7269 O O . GLU A 1 905 ? -24.607 13.545 47.337 1.00 54.09 905 GLU A O 1
ATOM 7274 N N . GLN A 1 906 ? -26.360 12.190 47.582 1.00 48.12 906 GLN A N 1
ATOM 7275 C CA . GLN A 1 906 ? -27.251 13.022 46.759 1.00 48.12 906 GLN A CA 1
ATOM 7276 C C . GLN A 1 906 ? -27.893 14.208 47.498 1.00 48.12 906 GLN A C 1
ATOM 7278 O O . GLN A 1 906 ? -28.457 15.095 46.859 1.00 48.12 906 GLN A O 1
ATOM 7283 N N . ALA A 1 907 ? -27.757 14.312 48.824 1.00 39.84 907 ALA A N 1
ATOM 7284 C CA . ALA A 1 907 ? -28.323 15.432 49.583 1.00 39.84 907 ALA A CA 1
ATOM 7285 C C . ALA A 1 907 ? -27.524 16.756 49.459 1.00 39.84 907 ALA A C 1
ATOM 7287 O O . ALA A 1 907 ? -27.916 17.760 50.052 1.00 39.84 907 ALA A O 1
ATOM 7288 N N . GLN A 1 908 ? -26.407 16.787 48.711 1.00 36.91 908 GLN A N 1
ATOM 7289 C CA . GLN A 1 908 ? -25.492 17.944 48.628 1.00 36.91 908 GLN A CA 1
ATOM 7290 C C . GLN A 1 908 ? -25.197 18.481 47.213 1.00 36.91 908 GLN A C 1
ATOM 7292 O O . GLN A 1 908 ? -24.204 19.190 47.018 1.00 36.91 908 GLN A O 1
ATOM 7297 N N . GLN A 1 909 ? -26.056 18.235 46.223 1.00 34.97 909 GLN A N 1
ATOM 7298 C CA . GLN A 1 909 ? -25.939 18.917 44.927 1.00 34.97 909 GLN A CA 1
ATOM 7299 C C . GLN A 1 909 ? -26.762 20.215 44.893 1.00 34.97 909 GLN A C 1
ATOM 7301 O O . GLN A 1 909 ? -27.838 20.286 44.312 1.00 34.97 909 GLN A O 1
ATOM 7306 N N . THR A 1 910 ? -26.228 21.275 45.505 1.00 33.31 910 THR A N 1
ATOM 7307 C CA . THR A 1 910 ? -26.491 22.651 45.050 1.00 33.31 910 THR A CA 1
ATOM 7308 C C . THR A 1 910 ? -25.626 22.945 43.816 1.00 33.31 910 THR A C 1
ATOM 7310 O O . THR A 1 910 ? -24.472 22.497 43.787 1.00 33.31 910 THR A O 1
ATOM 7313 N N . PRO A 1 911 ? -26.130 23.676 42.800 1.00 43.41 911 PRO A N 1
ATOM 7314 C CA . PRO A 1 911 ? -25.382 23.964 41.578 1.00 43.41 911 PRO A CA 1
ATOM 7315 C C . PRO A 1 911 ? -24.021 24.600 41.888 1.00 43.41 911 PRO A C 1
ATOM 7317 O O . PRO A 1 911 ? -23.917 25.524 42.692 1.00 43.41 911 PRO A O 1
ATOM 7320 N N . VAL A 1 912 ? -22.965 24.115 41.228 1.00 45.97 912 VAL A N 1
ATOM 7321 C CA . VAL A 1 912 ? -21.559 24.520 41.441 1.00 45.97 912 VAL A CA 1
ATOM 7322 C C . VAL A 1 912 ? -21.341 26.034 41.276 1.00 45.97 912 VAL A C 1
ATOM 7324 O O . VAL A 1 912 ? -20.426 26.587 41.885 1.00 45.97 912 VAL A O 1
ATOM 7327 N N . PHE A 1 913 ? -22.204 26.718 40.518 1.00 45.75 913 PHE A N 1
ATOM 7328 C CA . PHE A 1 913 ? -22.125 28.161 40.291 1.00 45.75 913 PHE A CA 1
ATOM 7329 C C . PHE A 1 913 ? -22.242 28.967 41.593 1.00 45.75 913 PHE A C 1
ATOM 7331 O O . PHE A 1 913 ? -21.432 29.861 41.819 1.00 45.75 913 PHE A O 1
ATOM 7338 N N . ASP A 1 914 ? -23.140 28.585 42.506 1.00 47.22 914 ASP A N 1
ATOM 7339 C CA . ASP A 1 914 ? -23.389 29.311 43.764 1.00 47.22 914 ASP A CA 1
ATOM 7340 C C . ASP A 1 914 ? -22.259 29.154 44.800 1.00 47.22 914 ASP A C 1
ATOM 7342 O O . ASP A 1 914 ? -22.246 29.842 45.820 1.00 47.22 914 ASP A O 1
ATOM 7346 N N . LYS A 1 915 ? -21.293 28.259 44.542 1.00 47.78 915 LYS A N 1
ATOM 7347 C CA . LYS A 1 915 ? -20.100 28.043 45.383 1.00 47.78 915 LYS A CA 1
ATOM 7348 C C . LYS A 1 915 ? -18.885 28.868 44.936 1.00 47.78 915 LYS A C 1
ATOM 7350 O O . LYS A 1 915 ? -17.877 28.878 45.641 1.00 47.78 915 LYS A O 1
ATOM 7355 N N . LEU A 1 916 ? -18.957 29.532 43.781 1.00 51.56 916 LEU A N 1
ATOM 7356 C CA . LEU A 1 916 ? -17.901 30.411 43.270 1.00 51.56 916 LEU A CA 1
ATOM 7357 C C . LEU A 1 916 ? -17.959 31.781 43.956 1.00 51.56 916 LEU A C 1
ATOM 7359 O O . LEU A 1 916 ? -19.039 32.272 44.281 1.00 51.56 916 LEU A O 1
ATOM 7363 N N . SER A 1 917 ? -16.803 32.426 44.152 1.00 58.66 917 SER A N 1
ATOM 7364 C CA . SER A 1 917 ? -16.806 33.815 44.621 1.00 58.66 917 SER A CA 1
ATOM 7365 C C . SER A 1 917 ? -17.498 34.720 43.585 1.00 58.66 917 SER A C 1
ATOM 7367 O O . SER A 1 917 ? -17.469 34.407 42.390 1.00 58.66 917 SER A O 1
ATOM 7369 N N . PRO A 1 918 ? -18.088 35.861 43.988 1.00 55.88 918 PRO A N 1
ATOM 7370 C CA . PRO A 1 918 ? -18.721 36.791 43.048 1.00 55.88 918 PRO A CA 1
ATOM 7371 C C . PRO A 1 918 ? -17.790 37.207 41.897 1.00 55.88 918 PRO A C 1
ATOM 7373 O O . PRO A 1 918 ? -18.223 37.360 40.760 1.00 55.88 918 PRO A O 1
ATOM 7376 N N . GLU A 1 919 ? -16.489 37.309 42.172 1.00 60.56 919 GLU A N 1
ATOM 7377 C CA . GLU A 1 919 ? -15.449 37.611 41.184 1.00 60.56 919 GLU A CA 1
ATOM 7378 C C . GLU A 1 919 ? -15.239 36.465 40.183 1.00 60.56 919 GLU A C 1
ATOM 7380 O O . GLU A 1 919 ? -15.066 36.710 38.991 1.00 60.56 919 GLU A O 1
ATOM 7385 N N . GLN A 1 920 ? -15.296 35.210 40.635 1.00 55.75 920 GLN A N 1
ATOM 7386 C CA . GLN A 1 920 ? -15.183 34.037 39.764 1.00 55.75 920 GLN A CA 1
ATOM 7387 C C . GLN A 1 920 ? -16.434 33.846 38.901 1.00 55.75 920 GLN A C 1
ATOM 7389 O O . GLN A 1 920 ? -16.315 33.542 37.715 1.00 55.75 920 GLN A O 1
ATOM 7394 N N . GLN A 1 921 ? -17.624 34.070 39.465 1.00 52.94 921 GLN A N 1
ATOM 7395 C CA . GLN A 1 921 ? -18.879 34.059 38.707 1.00 52.94 921 GLN A CA 1
ATOM 7396 C C . GLN A 1 921 ? -18.888 35.150 37.630 1.00 52.94 921 GLN A C 1
ATOM 7398 O O . GLN A 1 921 ? -19.308 34.898 36.498 1.00 52.94 921 GLN A O 1
ATOM 7403 N N . GLN A 1 922 ? -18.383 36.343 37.961 1.00 66.44 922 GLN A N 1
ATOM 7404 C CA . GLN A 1 922 ? -18.270 37.447 37.014 1.00 66.44 922 GLN A CA 1
ATOM 7405 C C . GLN A 1 922 ? -17.243 37.144 35.917 1.00 66.44 922 GLN A C 1
ATOM 7407 O O . GLN A 1 922 ? -17.569 37.284 34.745 1.00 66.44 922 GLN A O 1
ATOM 7412 N N . ALA A 1 923 ? -16.058 36.629 36.264 1.00 68.62 923 ALA A N 1
ATOM 7413 C CA . ALA A 1 923 ? -15.030 36.261 35.289 1.00 68.62 923 ALA A CA 1
ATOM 7414 C C . ALA A 1 923 ? -15.513 35.187 34.298 1.00 68.62 923 ALA A C 1
ATOM 7416 O O . ALA A 1 923 ? -15.233 35.267 33.101 1.00 68.62 923 ALA A O 1
ATOM 7417 N N . LEU A 1 924 ? -16.282 34.202 34.772 1.00 61.47 924 LEU A N 1
ATOM 7418 C CA . LEU A 1 924 ? -16.925 33.203 33.915 1.00 61.47 924 LEU A CA 1
ATOM 7419 C C . LEU A 1 924 ? -18.008 33.829 33.029 1.00 61.47 924 LEU A C 1
ATOM 7421 O O . LEU A 1 924 ? -18.061 33.533 31.838 1.00 61.47 924 LEU A O 1
ATOM 7425 N N . SER A 1 925 ? -18.833 34.730 33.571 1.00 68.31 925 SER A N 1
ATOM 7426 C CA . SER A 1 925 ? -19.853 35.438 32.785 1.00 68.31 925 SER A CA 1
ATOM 7427 C C . SER A 1 925 ? -19.241 36.349 31.714 1.00 68.31 925 SER A C 1
ATOM 7429 O O . SER A 1 925 ? -19.809 36.463 30.627 1.00 68.31 925 SER A O 1
ATOM 7431 N N . ASP A 1 926 ? -18.101 36.978 31.999 1.00 74.62 926 ASP A N 1
ATOM 7432 C CA . ASP A 1 926 ? -17.368 37.829 31.060 1.00 74.62 926 ASP A CA 1
ATOM 7433 C C . ASP A 1 926 ? -16.698 36.981 29.973 1.00 74.62 926 ASP A C 1
ATOM 7435 O O . ASP A 1 926 ? -16.829 37.284 28.791 1.00 74.62 926 ASP A O 1
ATOM 7439 N N . THR A 1 927 ? -16.108 35.840 30.347 1.00 74.19 927 THR A N 1
ATOM 7440 C CA . THR A 1 927 ? -15.535 34.881 29.389 1.00 74.19 927 THR A CA 1
ATOM 7441 C C . THR A 1 927 ? -16.601 34.363 28.418 1.00 74.19 927 THR A C 1
ATOM 7443 O O . THR A 1 927 ? -16.385 34.350 27.206 1.00 74.19 927 THR A O 1
ATOM 7446 N N . VAL A 1 928 ? -17.786 33.987 28.915 1.00 71.69 928 VAL A N 1
ATOM 7447 C CA . VAL A 1 928 ? -18.907 33.544 28.065 1.00 71.69 928 VAL A CA 1
ATOM 7448 C C . VAL A 1 928 ? -19.339 34.659 27.107 1.00 71.69 928 VAL A C 1
ATOM 7450 O O . VAL A 1 928 ? -19.528 34.408 25.917 1.00 71.69 928 VAL A O 1
ATOM 7453 N N . LYS A 1 929 ? -19.424 35.904 27.588 1.00 78.00 929 LYS A N 1
ATOM 7454 C CA . LYS A 1 929 ? -19.771 37.062 26.754 1.00 78.00 929 LYS A CA 1
ATOM 7455 C C . LYS A 1 929 ? -18.725 37.332 25.665 1.00 78.00 929 LYS A C 1
ATOM 7457 O O . LYS A 1 929 ? -19.105 37.561 24.518 1.00 78.00 929 LYS A O 1
ATOM 7462 N N . ASP A 1 930 ? -17.437 37.258 25.995 1.00 78.81 930 ASP A N 1
ATOM 7463 C CA . ASP A 1 930 ? -16.337 37.464 25.045 1.00 78.81 930 ASP A CA 1
ATOM 7464 C C . ASP A 1 930 ? -16.331 36.391 23.952 1.00 78.81 930 ASP A C 1
ATOM 7466 O O . ASP A 1 930 ? -16.158 36.697 22.772 1.00 78.81 930 ASP A O 1
ATOM 7470 N N . THR A 1 931 ? -16.595 35.137 24.325 1.00 73.25 931 THR A N 1
ATOM 7471 C CA . THR A 1 931 ? -16.653 34.023 23.367 1.00 73.25 931 THR A CA 1
ATOM 7472 C C . THR A 1 931 ? -17.822 34.187 22.389 1.00 73.25 931 THR A C 1
ATOM 7474 O O . THR A 1 931 ? -17.660 33.998 21.183 1.00 73.25 931 THR A O 1
ATOM 7477 N N . LEU A 1 932 ? -18.992 34.610 22.884 1.00 76.50 932 LEU A N 1
ATOM 7478 C CA . LEU A 1 932 ? -20.155 34.918 22.046 1.00 76.50 932 LEU A CA 1
ATOM 7479 C C . LEU A 1 932 ? -19.901 36.126 21.130 1.00 76.50 932 LEU A C 1
ATOM 7481 O O . LEU A 1 932 ? -20.336 36.125 19.978 1.00 76.50 932 LEU A O 1
ATOM 7485 N N . GLN A 1 933 ? -19.168 37.139 21.601 1.00 83.06 933 GLN A N 1
ATOM 7486 C CA . GLN A 1 933 ? -18.805 38.300 20.784 1.00 83.06 933 GLN A CA 1
ATOM 7487 C C . GLN A 1 933 ? -17.855 37.909 19.645 1.00 83.06 933 GLN A C 1
ATOM 7489 O O . GLN A 1 933 ? -17.986 38.403 18.528 1.00 83.06 933 GLN A O 1
ATOM 7494 N N . LEU A 1 934 ? -16.947 36.968 19.902 1.00 80.62 934 LEU A N 1
ATOM 7495 C CA . LEU A 1 934 ? -16.015 36.442 18.908 1.00 80.62 934 LEU A CA 1
ATOM 7496 C C . LEU A 1 934 ? -16.745 35.693 17.780 1.00 80.62 934 LEU A C 1
ATOM 7498 O O . LEU A 1 934 ? -16.392 35.846 16.612 1.00 80.62 934 LEU A O 1
ATOM 7502 N N . LEU A 1 935 ? -17.802 34.945 18.115 1.00 76.75 935 LEU A N 1
ATOM 7503 C CA . LEU A 1 935 ? -18.677 34.289 17.135 1.00 76.75 935 LEU A CA 1
ATOM 7504 C C . LEU A 1 935 ? -19.437 35.304 16.272 1.00 76.75 935 LEU A C 1
ATOM 7506 O O . LEU A 1 935 ? -19.479 35.169 15.051 1.00 76.75 935 LEU A O 1
ATOM 7510 N N . VAL A 1 936 ? -19.976 36.358 16.889 1.00 82.56 936 VAL A N 1
ATOM 7511 C CA . VAL A 1 936 ? -20.626 37.469 16.176 1.00 82.56 936 VAL A CA 1
ATOM 7512 C C . VAL A 1 936 ? -19.661 38.148 15.201 1.00 82.56 936 VAL A C 1
ATOM 7514 O O . VAL A 1 936 ? -20.024 38.418 14.054 1.00 82.56 936 VAL A O 1
ATOM 7517 N N . ASP A 1 937 ? -18.435 38.427 15.641 1.00 83.00 937 ASP A N 1
ATOM 7518 C CA . ASP A 1 937 ? -17.424 39.108 14.831 1.00 83.00 937 ASP A CA 1
ATOM 7519 C C . ASP A 1 937 ? -16.936 38.224 13.674 1.00 83.00 937 ASP A C 1
ATOM 7521 O O . ASP A 1 937 ? -16.720 38.717 12.562 1.00 83.00 937 ASP A O 1
ATOM 7525 N N . ALA A 1 938 ? -16.801 36.915 13.907 1.00 74.00 938 ALA A N 1
ATOM 7526 C CA . ALA A 1 938 ? -16.468 35.938 12.876 1.00 74.00 938 ALA A CA 1
ATOM 7527 C C . ALA A 1 938 ? -17.564 35.856 11.803 1.00 74.00 938 ALA A C 1
ATOM 7529 O O . ALA A 1 938 ? -17.260 35.949 10.611 1.00 74.00 938 ALA A O 1
ATOM 7530 N N . ASP A 1 939 ? -18.832 35.783 12.207 1.00 79.94 939 ASP A N 1
ATOM 7531 C CA . ASP A 1 939 ? -19.957 35.729 11.273 1.00 79.94 939 ASP A CA 1
ATOM 7532 C C . ASP A 1 939 ? -20.091 37.011 10.454 1.00 79.94 939 ASP A C 1
ATOM 7534 O O . ASP A 1 939 ? -20.197 36.954 9.229 1.00 79.94 939 ASP A O 1
ATOM 7538 N N . LYS A 1 940 ? -19.982 38.184 11.088 1.00 79.06 940 LYS A N 1
ATOM 7539 C CA . LYS A 1 940 ? -19.982 39.459 10.356 1.00 79.06 940 LYS A CA 1
ATOM 7540 C C . LYS A 1 940 ? -18.816 39.571 9.382 1.00 79.06 940 LYS A C 1
ATOM 7542 O O . LYS A 1 940 ? -18.968 40.169 8.318 1.00 79.06 940 LYS A O 1
ATOM 7547 N N . ARG A 1 941 ? -17.655 39.005 9.721 1.00 75.94 941 ARG A N 1
ATOM 7548 C CA . ARG A 1 941 ? -16.482 38.997 8.840 1.00 75.94 941 ARG A CA 1
ATOM 7549 C C . ARG A 1 941 ? -16.675 38.097 7.621 1.00 75.94 941 ARG A C 1
ATOM 7551 O O . ARG A 1 941 ? -16.172 38.441 6.554 1.00 75.94 941 ARG A O 1
ATOM 7558 N N . ILE A 1 942 ? -17.351 36.961 7.780 1.00 67.75 942 ILE A N 1
ATOM 7559 C CA . ILE A 1 942 ? -17.506 35.954 6.722 1.00 67.75 942 ILE A CA 1
ATOM 7560 C C . ILE A 1 942 ? -18.750 36.230 5.866 1.00 67.75 942 ILE A C 1
ATOM 7562 O O . ILE A 1 942 ? -18.667 36.203 4.641 1.00 67.75 942 ILE A O 1
ATOM 7566 N N . TYR A 1 943 ? -19.886 36.532 6.495 1.00 64.62 943 TYR A N 1
ATOM 7567 C CA . TYR A 1 943 ? -21.199 36.602 5.845 1.00 64.62 943 TYR A CA 1
ATOM 7568 C C . TYR A 1 943 ? -21.778 38.021 5.761 1.00 64.62 943 TYR A C 1
ATOM 7570 O O . TYR A 1 943 ? -22.794 38.231 5.102 1.00 64.62 943 TYR A O 1
ATOM 7578 N N . GLY A 1 944 ? -21.140 39.009 6.395 1.00 69.12 944 GLY A N 1
ATOM 7579 C CA . GLY A 1 944 ? -21.583 40.408 6.403 1.00 69.12 944 GLY A CA 1
ATOM 7580 C C . GLY A 1 944 ? -22.699 40.729 7.406 1.00 69.12 944 GLY A C 1
ATOM 7581 O O . GLY A 1 944 ? -22.936 41.907 7.669 1.00 69.12 944 GLY A O 1
ATOM 7582 N N . ASP A 1 945 ? -23.339 39.716 7.999 1.00 76.25 945 ASP A N 1
ATOM 7583 C CA . ASP A 1 945 ? -24.335 39.834 9.071 1.00 76.25 945 ASP A CA 1
ATOM 7584 C C . ASP A 1 945 ? -24.265 38.611 10.010 1.00 76.25 945 ASP A C 1
ATOM 7586 O O . ASP A 1 945 ? -23.600 37.622 9.696 1.00 76.25 945 ASP A O 1
ATOM 7590 N N . VAL A 1 946 ? -24.921 38.673 11.171 1.00 80.75 946 VAL A N 1
ATOM 7591 C CA . VAL A 1 946 ? -24.946 37.570 12.148 1.00 80.75 946 VAL A CA 1
ATOM 7592 C C . VAL A 1 946 ? -25.913 36.485 11.683 1.00 80.75 946 VAL A C 1
ATOM 7594 O O . VAL A 1 946 ? -27.084 36.760 11.417 1.00 80.75 946 VAL A O 1
ATOM 7597 N N . THR A 1 947 ? -25.445 35.240 11.589 1.00 78.94 947 THR A N 1
ATOM 7598 C CA . THR A 1 947 ? -26.284 34.142 11.099 1.00 78.94 947 THR A CA 1
ATOM 7599 C C . THR A 1 947 ? -27.303 33.688 12.149 1.00 78.94 947 THR A C 1
ATOM 7601 O O . THR A 1 947 ? -27.111 33.854 13.356 1.00 78.94 947 THR A O 1
ATOM 7604 N N . GLY A 1 948 ? -28.393 33.055 11.698 1.00 66.88 948 GLY A N 1
ATOM 7605 C CA . GLY A 1 948 ? -29.430 32.517 12.588 1.00 66.88 948 GLY A CA 1
ATOM 7606 C C . GLY A 1 948 ? -28.899 31.509 13.615 1.00 66.88 948 GLY A C 1
ATOM 7607 O O . GLY A 1 948 ? -29.340 31.526 14.758 1.00 66.88 948 GLY A O 1
ATOM 7608 N N . LYS A 1 949 ? -27.885 30.710 13.252 1.00 63.56 949 LYS A N 1
ATOM 7609 C CA . LYS A 1 949 ? -27.239 29.754 14.167 1.00 63.56 949 LYS A CA 1
ATOM 7610 C C . LYS A 1 949 ? -26.480 30.454 15.294 1.00 63.56 949 LYS A C 1
ATOM 7612 O O . LYS A 1 949 ? -26.539 30.024 16.441 1.00 63.56 949 LYS A O 1
ATOM 7617 N N . THR A 1 950 ? -25.805 31.559 14.985 1.00 76.38 950 THR A N 1
ATOM 7618 C CA . THR A 1 950 ? -25.110 32.369 15.994 1.00 76.38 950 THR A CA 1
ATOM 7619 C C . THR A 1 950 ? -26.103 33.081 16.909 1.00 76.38 950 THR A C 1
ATOM 7621 O O . THR A 1 950 ? -25.883 33.140 18.115 1.00 76.38 950 THR A O 1
ATOM 7624 N N . LEU A 1 951 ? -27.245 33.540 16.385 1.00 74.19 951 LEU A N 1
ATOM 7625 C CA . LEU A 1 951 ? -28.333 34.088 17.206 1.00 74.19 951 LEU A CA 1
ATOM 7626 C C . LEU A 1 951 ? -28.957 33.035 18.139 1.00 74.19 951 LEU A C 1
ATOM 7628 O O . LEU A 1 951 ? -29.237 33.349 19.295 1.00 74.19 951 LEU A O 1
ATOM 7632 N N . GLU A 1 952 ? -29.126 31.794 17.679 1.00 66.81 952 GLU A N 1
ATOM 7633 C CA . GLU A 1 952 ? -29.574 30.673 18.519 1.00 66.81 952 GLU A CA 1
ATOM 7634 C C . GLU A 1 952 ? -28.555 30.328 19.610 1.00 66.81 952 GLU A C 1
ATOM 7636 O O . GLU A 1 952 ? -28.938 30.155 20.765 1.00 66.81 952 GLU A O 1
ATOM 7641 N N . ALA A 1 953 ? -27.257 30.301 19.288 1.00 65.94 953 ALA A N 1
ATOM 7642 C CA . ALA A 1 953 ? -26.196 30.064 20.268 1.00 65.94 953 ALA A CA 1
ATOM 7643 C C . ALA A 1 953 ? -26.130 31.168 21.341 1.00 65.94 953 ALA A C 1
ATOM 7645 O O . ALA A 1 953 ? -25.940 30.879 22.523 1.00 65.94 953 ALA A O 1
ATOM 7646 N N . ILE A 1 954 ? -26.343 32.427 20.944 1.00 75.75 954 ILE A N 1
ATOM 7647 C CA . ILE A 1 954 ? -26.443 33.575 21.857 1.00 75.75 954 ILE A CA 1
ATOM 7648 C C . ILE A 1 954 ? -27.652 33.418 22.792 1.00 75.75 954 ILE A C 1
ATOM 7650 O O . ILE A 1 954 ? -27.507 33.572 24.006 1.00 75.75 954 ILE A O 1
ATOM 7654 N N . ALA A 1 955 ? -28.816 33.048 22.248 1.00 65.12 955 ALA A N 1
ATOM 7655 C CA . ALA A 1 955 ? -30.036 32.830 23.025 1.00 65.12 955 ALA A CA 1
ATOM 7656 C C . ALA A 1 955 ? -29.918 31.641 23.994 1.00 65.12 955 ALA A C 1
ATOM 7658 O O . ALA A 1 955 ? -30.347 31.740 25.143 1.00 65.12 955 ALA A O 1
ATOM 7659 N N . ALA A 1 956 ? -29.284 30.544 23.572 1.00 64.12 956 ALA A N 1
ATOM 7660 C CA . ALA A 1 956 ? -29.079 29.351 24.395 1.00 64.12 956 ALA A CA 1
ATOM 7661 C C . ALA A 1 956 ? -28.224 29.621 25.646 1.00 64.12 956 ALA A C 1
ATOM 7663 O O . ALA A 1 956 ? -28.396 28.959 26.665 1.00 64.12 956 ALA A O 1
ATOM 7664 N N . GLN A 1 957 ? -27.335 30.617 25.590 1.00 67.69 957 GLN A N 1
ATOM 7665 C CA . GLN A 1 957 ? -26.509 31.049 26.722 1.00 67.69 957 GLN A CA 1
ATOM 7666 C C . GLN A 1 957 ? -27.161 32.167 27.556 1.00 67.69 957 GLN A C 1
ATOM 7668 O O . GLN A 1 957 ? -26.518 32.747 28.432 1.00 67.69 957 GLN A O 1
ATOM 7673 N N . GLY A 1 958 ? -28.433 32.490 27.295 1.00 59.41 958 GLY A N 1
ATOM 7674 C CA . GLY A 1 958 ? -29.171 33.525 28.017 1.00 59.41 958 GLY A CA 1
ATOM 7675 C C . GLY A 1 958 ? -28.728 34.947 27.670 1.00 59.41 958 GLY A C 1
ATOM 7676 O O . GLY A 1 958 ? -28.829 35.842 28.505 1.00 59.41 958 GLY A O 1
ATOM 7677 N N . TYR A 1 959 ? -28.214 35.176 26.460 1.00 77.62 959 TYR A N 1
ATOM 7678 C CA . TYR A 1 959 ? -27.908 36.505 25.929 1.00 77.62 959 TYR A CA 1
ATOM 7679 C C . TYR A 1 959 ? -28.827 36.821 24.743 1.00 77.62 959 TYR A C 1
ATOM 7681 O O . TYR A 1 959 ? -29.425 35.947 24.126 1.00 77.62 959 TYR A O 1
ATOM 7689 N N . SER A 1 960 ? -28.954 38.097 24.403 1.00 75.06 960 SER A N 1
ATOM 7690 C CA . SER A 1 960 ? -29.627 38.554 23.192 1.00 75.06 960 SER A CA 1
ATOM 7691 C C . SER A 1 960 ? -28.742 39.537 22.446 1.00 75.06 960 SER A C 1
ATOM 7693 O O . SER A 1 960 ? -27.981 40.288 23.056 1.00 75.06 960 SER A O 1
ATOM 7695 N N . TYR A 1 961 ? -28.823 39.506 21.119 1.00 79.88 961 TYR A N 1
ATOM 7696 C CA . TYR A 1 961 ? -28.048 40.381 20.253 1.00 79.88 961 TYR A CA 1
ATOM 7697 C C . TYR A 1 961 ? -28.960 41.452 19.655 1.00 79.88 961 TYR A C 1
ATOM 7699 O O . TYR A 1 961 ? -29.797 41.152 18.802 1.00 79.88 961 TYR A O 1
ATOM 7707 N N . LYS A 1 962 ? -28.826 42.696 20.125 1.00 74.12 962 LYS A N 1
ATOM 7708 C CA . LYS A 1 962 ? -29.596 43.856 19.649 1.00 74.12 962 LYS A CA 1
ATOM 7709 C C . LYS A 1 962 ? -28.671 45.056 19.472 1.00 74.12 962 LYS A C 1
ATOM 7711 O O . LYS A 1 962 ? -27.722 45.230 20.226 1.00 74.12 962 LYS A O 1
ATOM 7716 N N . ASP A 1 963 ? -28.909 45.843 18.423 1.00 67.62 963 ASP A N 1
ATOM 7717 C CA . ASP A 1 963 ? -28.172 47.082 18.117 1.00 67.62 963 ASP A CA 1
ATOM 7718 C C . ASP A 1 963 ? -26.634 46.951 18.126 1.00 67.62 963 ASP A C 1
ATOM 7720 O O . ASP A 1 963 ? -25.895 47.890 18.423 1.00 67.62 963 ASP A O 1
ATOM 7724 N N . GLY A 1 964 ? -26.131 45.769 17.757 1.00 68.62 964 GLY A N 1
ATOM 7725 C CA . GLY A 1 964 ? -24.701 45.492 17.673 1.00 68.62 964 GLY A CA 1
ATOM 7726 C C . GLY A 1 964 ? -24.036 45.066 18.986 1.00 68.62 964 GLY A C 1
ATOM 7727 O O . GLY A 1 964 ? -22.819 44.885 18.976 1.00 68.62 964 GLY A O 1
ATOM 7728 N N . GLN A 1 965 ? -24.790 44.879 20.076 1.00 72.69 965 GLN A N 1
ATOM 7729 C CA . GLN A 1 965 ? -24.268 44.490 21.391 1.00 72.69 965 GLN A CA 1
ATOM 7730 C C . GLN A 1 965 ? -24.949 43.236 21.960 1.00 72.69 965 GLN A C 1
ATOM 7732 O O . GLN A 1 965 ? -26.116 42.954 21.687 1.00 72.69 965 GLN A O 1
ATOM 7737 N N . LEU A 1 966 ? -24.188 42.482 22.763 1.00 78.38 966 LEU A N 1
ATOM 7738 C CA . LEU A 1 966 ? -24.669 41.343 23.547 1.00 78.38 966 LEU A CA 1
ATOM 7739 C C . LEU A 1 966 ? -25.198 41.805 24.910 1.00 78.38 966 LEU A C 1
ATOM 7741 O O . LEU A 1 966 ? -24.433 42.285 25.755 1.00 78.38 966 LEU A O 1
ATOM 7745 N N . GLU A 1 967 ? -26.489 41.589 25.144 1.00 74.06 967 GLU A N 1
ATOM 7746 C CA . GLU A 1 967 ? -27.183 41.895 26.396 1.00 74.06 967 GLU A CA 1
ATOM 7747 C C . GLU A 1 967 ? -27.613 40.603 27.096 1.00 74.06 967 GLU A C 1
ATOM 7749 O O . GLU A 1 967 ? -28.243 39.745 26.481 1.00 74.06 967 GLU A O 1
ATOM 7754 N N . LYS A 1 968 ? -27.281 40.450 28.382 1.00 67.06 968 LYS A N 1
ATOM 7755 C CA . LYS A 1 968 ? -27.672 39.279 29.181 1.00 67.06 968 LYS A CA 1
ATOM 7756 C C . LYS A 1 968 ? -29.177 39.341 29.457 1.00 67.06 968 LYS A C 1
ATOM 7758 O O . LYS A 1 968 ? -29.647 40.313 30.046 1.00 67.06 968 LYS A O 1
ATOM 7763 N N . GLN A 1 969 ? -29.925 38.325 29.044 1.00 50.78 969 GLN A N 1
ATOM 7764 C CA . GLN A 1 969 ? -31.336 38.192 29.384 1.00 50.78 969 GLN A CA 1
ATOM 7765 C C . GLN A 1 969 ? -31.453 37.802 30.861 1.00 50.78 969 GLN A C 1
ATOM 7767 O O . GLN A 1 969 ? -30.914 36.786 31.296 1.00 50.78 969 GLN A O 1
ATOM 7772 N N . GLN A 1 970 ? -32.146 38.622 31.653 1.00 42.88 970 GLN A N 1
ATOM 7773 C CA . GLN A 1 970 ? -32.611 38.187 32.969 1.00 42.88 970 GLN A CA 1
ATOM 7774 C C . GLN A 1 970 ? -33.819 37.261 32.775 1.00 42.88 970 GLN A C 1
ATOM 7776 O O . GLN A 1 970 ? -34.672 37.574 31.943 1.00 42.88 970 GLN A O 1
ATOM 7781 N N . PRO A 1 971 ? -33.918 36.142 33.513 1.00 44.41 971 PRO A N 1
ATOM 7782 C CA . PRO A 1 971 ? -35.098 35.291 33.443 1.00 44.41 971 PRO A CA 1
ATOM 7783 C C . PRO A 1 971 ? -36.332 36.096 33.875 1.00 44.41 971 PRO A C 1
ATOM 7785 O O . PRO A 1 971 ? -36.344 36.687 34.957 1.00 44.41 971 PRO A O 1
ATOM 7788 N N . GLU A 1 972 ? -37.362 36.147 33.028 1.00 42.78 972 GLU A N 1
ATOM 7789 C CA . GLU A 1 972 ? -38.634 36.790 33.366 1.00 42.78 972 GLU A CA 1
ATOM 7790 C C . GLU A 1 972 ? -39.306 36.002 34.501 1.00 42.78 972 GLU A C 1
ATOM 7792 O O . GLU A 1 972 ? -39.758 34.870 34.321 1.00 42.78 972 GLU A O 1
ATOM 7797 N N . ALA A 1 973 ? -39.335 36.588 35.701 1.00 55.66 973 ALA A N 1
ATOM 7798 C CA . ALA A 1 973 ? -39.998 35.994 36.853 1.00 55.66 973 ALA A CA 1
ATOM 7799 C C . ALA A 1 973 ? -41.509 35.898 36.592 1.00 55.66 973 ALA A C 1
ATOM 7801 O O . ALA A 1 973 ? -42.180 36.901 36.344 1.00 55.66 973 ALA A O 1
ATOM 7802 N N . THR A 1 974 ? -42.055 34.686 36.661 1.00 66.94 974 THR A N 1
ATOM 7803 C CA . THR A 1 974 ? -43.498 34.447 36.521 1.00 66.94 974 THR A CA 1
ATOM 7804 C C . THR A 1 974 ? -44.186 34.580 37.885 1.00 66.94 974 THR A C 1
ATOM 7806 O O . THR A 1 974 ? -43.570 34.238 38.900 1.00 66.94 974 THR A O 1
ATOM 7809 N N . PRO A 1 975 ? -45.464 35.001 37.958 1.00 66.50 975 PRO A N 1
ATOM 7810 C CA . PRO A 1 975 ? -46.198 35.094 39.226 1.00 66.50 975 PRO A CA 1
ATOM 7811 C C . PRO A 1 975 ? -46.193 33.809 40.057 1.00 66.50 975 PRO A C 1
ATOM 7813 O O . PRO A 1 975 ? -46.176 33.870 41.281 1.00 66.50 975 PRO A O 1
ATOM 7816 N N . GLU A 1 976 ? -46.145 32.655 39.394 1.00 71.31 976 GLU A N 1
ATOM 7817 C CA . GLU A 1 976 ? -46.128 31.332 40.021 1.00 71.31 976 GLU A CA 1
ATOM 7818 C C . GLU A 1 976 ? -44.775 31.017 40.681 1.00 71.31 976 GLU A C 1
ATOM 7820 O O . GLU A 1 976 ? -44.738 30.407 41.748 1.00 71.31 976 GLU A O 1
ATOM 7825 N N . SER A 1 977 ? -43.670 31.493 40.095 1.00 69.62 977 SER A N 1
ATOM 7826 C CA . SER A 1 977 ? -42.310 31.291 40.621 1.00 69.62 977 SER A CA 1
ATOM 7827 C C . SER A 1 977 ? -42.007 32.073 41.908 1.00 69.62 977 SER A C 1
ATOM 7829 O O . SER A 1 977 ? -41.097 31.700 42.644 1.00 69.62 977 SER A O 1
ATOM 7831 N N . LEU A 1 978 ? -42.781 33.127 42.199 1.00 70.75 978 LEU A N 1
ATOM 7832 C CA . LEU A 1 978 ? -42.623 34.001 43.371 1.00 70.75 978 LEU A CA 1
ATOM 7833 C C . LEU A 1 978 ? -43.848 33.973 44.301 1.00 70.75 978 LEU A C 1
ATOM 7835 O O . LEU A 1 978 ? -44.121 34.941 45.014 1.00 70.75 978 LEU A O 1
ATOM 7839 N N . MET A 1 979 ? -44.618 32.882 44.293 1.00 75.06 979 MET A N 1
ATOM 7840 C CA . MET A 1 979 ? -45.733 32.726 45.226 1.00 75.06 979 MET A CA 1
ATOM 7841 C C . MET A 1 979 ? -45.235 32.539 46.657 1.00 75.06 979 MET A C 1
ATOM 7843 O O . MET A 1 979 ? -44.401 31.680 46.934 1.00 75.06 979 MET A O 1
ATOM 7847 N N . THR A 1 980 ? -45.830 33.273 47.593 1.00 73.75 980 THR A N 1
ATOM 7848 C CA . THR A 1 980 ? -45.502 33.162 49.024 1.00 73.75 980 THR A CA 1
ATOM 7849 C C . THR A 1 980 ? -46.207 31.985 49.702 1.00 73.75 980 THR A C 1
ATOM 7851 O O . THR A 1 980 ? -45.939 31.668 50.858 1.00 73.75 980 THR A O 1
ATOM 7854 N N . GLY A 1 981 ? -47.144 31.341 48.997 1.00 69.50 981 GLY A N 1
ATOM 7855 C CA . GLY A 1 981 ? -48.023 30.299 49.532 1.00 69.50 981 GLY A CA 1
ATOM 7856 C C . GLY A 1 981 ? -49.207 30.837 50.346 1.00 69.50 981 GLY A C 1
ATOM 7857 O O . GLY A 1 981 ? -50.114 30.075 50.685 1.00 69.50 981 GLY A O 1
ATOM 7858 N N . GLU A 1 982 ? -49.253 32.141 50.625 1.00 74.06 982 GLU A N 1
ATOM 7859 C CA . GLU A 1 982 ? -50.361 32.785 51.330 1.00 74.06 982 GLU A CA 1
ATOM 7860 C C . GLU A 1 982 ? -51.504 33.160 50.368 1.00 74.06 982 GLU A C 1
ATOM 7862 O O . GLU A 1 982 ? -51.307 33.320 49.163 1.00 74.06 982 GLU A O 1
ATOM 7867 N N . THR A 1 983 ? -52.732 33.301 50.886 1.00 81.31 983 THR A N 1
ATOM 7868 C CA . THR A 1 983 ? -53.894 33.740 50.090 1.00 81.31 983 THR A CA 1
ATOM 7869 C C . THR A 1 983 ? -54.615 34.903 50.755 1.00 81.31 983 THR A C 1
ATOM 7871 O O . THR A 1 983 ? -54.748 34.945 51.978 1.00 81.31 983 THR A O 1
ATOM 7874 N N . VAL A 1 984 ? -55.134 35.825 49.945 1.00 82.00 984 VAL A N 1
ATOM 7875 C CA . VAL A 1 984 ? -56.019 36.905 50.386 1.00 82.00 984 VAL A CA 1
ATOM 7876 C C . VAL A 1 984 ? -57.444 36.643 49.910 1.00 82.00 984 VAL A C 1
ATOM 7878 O O . VAL A 1 984 ? -57.696 36.318 48.745 1.00 82.00 984 VAL A O 1
ATOM 7881 N N . ARG A 1 985 ? -58.403 36.812 50.822 1.00 75.94 985 ARG A N 1
ATOM 7882 C CA . ARG A 1 985 ? -59.826 36.636 50.535 1.00 75.94 985 ARG A CA 1
ATOM 7883 C C . ARG A 1 985 ? -60.486 37.980 50.278 1.00 75.94 985 ARG A C 1
ATOM 7885 O O . ARG A 1 985 ? -60.400 38.887 51.098 1.00 75.94 985 ARG A O 1
ATOM 7892 N N . THR A 1 986 ? -61.204 38.082 49.169 1.00 75.69 986 THR A N 1
ATOM 7893 C CA . THR A 1 986 ? -62.033 39.242 48.818 1.00 75.69 986 THR A CA 1
ATOM 7894 C C . THR A 1 986 ? -63.478 38.789 48.568 1.00 75.69 986 THR A C 1
ATOM 7896 O O . THR A 1 986 ? -63.718 37.597 48.340 1.00 75.69 986 THR A O 1
ATOM 7899 N N . PRO A 1 987 ? -64.465 39.704 48.521 1.00 68.75 987 PRO A N 1
ATOM 7900 C CA . PRO A 1 987 ? -65.842 39.365 48.145 1.00 68.75 987 PRO A CA 1
ATOM 7901 C C . PRO A 1 987 ? -65.981 38.731 46.753 1.00 68.75 987 PRO A C 1
ATOM 7903 O O . PRO A 1 987 ? -67.025 38.162 46.442 1.00 68.75 987 PRO A O 1
ATOM 7906 N N . ARG A 1 988 ? -64.951 38.850 45.902 1.00 66.31 988 ARG A N 1
ATOM 7907 C CA . ARG A 1 988 ? -64.932 38.359 44.517 1.00 66.31 988 ARG A CA 1
ATOM 7908 C C . ARG A 1 988 ? -64.136 37.067 44.321 1.00 66.31 988 ARG A C 1
ATOM 7910 O O . ARG A 1 988 ? -64.168 36.524 43.223 1.00 66.31 988 ARG A O 1
ATOM 7917 N N . GLY A 1 989 ? -63.455 36.563 45.350 1.00 78.38 989 GLY A N 1
ATOM 7918 C CA . GLY A 1 989 ? -62.665 35.335 45.258 1.00 78.38 989 GLY A CA 1
ATOM 7919 C C . GLY A 1 989 ? -61.507 35.275 46.252 1.00 78.38 989 GLY A C 1
ATOM 7920 O O . GLY A 1 989 ? -61.251 36.232 46.987 1.00 78.38 989 GLY A O 1
ATOM 7921 N N . ASN A 1 990 ? -60.826 34.130 46.274 1.00 82.50 990 ASN A N 1
ATOM 7922 C CA . ASN A 1 990 ? -59.606 33.901 47.046 1.00 82.50 990 ASN A CA 1
ATOM 7923 C C . ASN A 1 990 ? -58.417 33.902 46.075 1.00 82.50 990 ASN A C 1
ATOM 7925 O O . ASN A 1 990 ? -58.462 33.169 45.089 1.00 82.50 990 ASN A O 1
ATOM 7929 N N . PHE A 1 991 ? -57.393 34.714 46.333 1.00 85.00 991 PHE A N 1
ATOM 7930 C CA . PHE A 1 991 ? -56.263 34.920 45.419 1.00 85.00 991 PHE A CA 1
ATOM 7931 C C . PHE A 1 991 ? -54.940 34.632 46.127 1.00 85.00 991 PHE A C 1
ATOM 7933 O O . PHE A 1 991 ? -54.780 35.005 47.288 1.00 85.00 991 PHE A O 1
ATOM 7940 N N . TYR A 1 992 ? -54.003 33.975 45.444 1.00 83.56 992 TYR A N 1
ATOM 7941 C CA . TYR A 1 992 ? -52.669 33.697 45.984 1.00 83.56 992 TYR A CA 1
ATOM 7942 C C . TYR A 1 992 ? -51.789 34.946 45.954 1.00 83.56 992 TYR A C 1
ATOM 7944 O O . TYR A 1 992 ? -51.854 35.721 44.998 1.00 83.56 992 TYR A O 1
ATOM 7952 N N . ILE A 1 993 ? -50.998 35.139 47.009 1.00 85.50 993 ILE A N 1
ATOM 7953 C CA . ILE A 1 993 ? -50.078 36.265 47.151 1.00 85.50 993 ILE A CA 1
ATOM 7954 C C . ILE A 1 993 ? -48.749 35.921 46.474 1.00 85.50 993 ILE A C 1
ATOM 7956 O O . ILE A 1 993 ? -48.214 34.823 46.645 1.00 85.50 993 ILE A O 1
ATOM 7960 N N . THR A 1 994 ? -48.221 36.873 45.711 1.00 82.00 994 THR A N 1
ATOM 7961 C CA . THR A 1 994 ? -46.889 36.800 45.102 1.00 82.00 994 THR A CA 1
ATOM 7962 C C . THR A 1 994 ? -46.048 37.968 45.601 1.00 82.00 994 THR A C 1
ATOM 7964 O O . THR A 1 994 ? -46.567 39.065 45.818 1.00 82.00 994 THR A O 1
ATOM 7967 N N . ASP A 1 995 ? -44.748 37.731 45.771 1.00 81.38 995 ASP A N 1
ATOM 7968 C CA . ASP A 1 995 ? -43.779 38.755 46.183 1.00 81.38 995 ASP A CA 1
ATOM 7969 C C . ASP A 1 995 ? -43.320 39.650 45.014 1.00 81.38 995 ASP A C 1
ATOM 7971 O O . ASP A 1 995 ? -42.327 40.373 45.114 1.00 81.38 995 ASP A O 1
ATOM 7975 N N . MET A 1 996 ? -44.043 39.639 43.889 1.00 79.06 996 MET A N 1
ATOM 7976 C CA . MET A 1 996 ? -43.764 40.535 42.768 1.00 79.06 996 MET A CA 1
ATOM 7977 C C . MET A 1 996 ? -44.168 41.977 43.078 1.00 79.06 996 MET A C 1
ATOM 7979 O O . MET A 1 996 ? -45.207 42.249 43.687 1.00 79.06 996 MET A O 1
ATOM 7983 N N . SER A 1 997 ? -43.377 42.928 42.576 1.00 81.62 997 SER A N 1
ATOM 7984 C CA . SER A 1 997 ? -43.781 44.333 42.538 1.00 81.62 997 SER A CA 1
ATOM 7985 C C . SER A 1 997 ? -44.918 44.553 41.534 1.00 81.62 997 SER A C 1
ATOM 7987 O O . SER A 1 997 ? -45.165 43.741 40.635 1.00 81.62 997 SER A O 1
ATOM 7989 N N . ARG A 1 998 ? -45.602 45.695 41.657 1.00 79.75 998 ARG A N 1
ATOM 7990 C CA . ARG A 1 998 ? -46.663 46.083 40.724 1.00 79.75 998 ARG A CA 1
ATOM 7991 C C . ARG A 1 998 ? -46.162 46.181 39.287 1.00 79.75 998 ARG A C 1
ATOM 7993 O O . ARG A 1 998 ? -46.824 45.707 38.374 1.00 79.75 998 ARG A O 1
ATOM 8000 N N . GLU A 1 999 ? -44.984 46.751 39.098 1.00 76.31 999 GLU A N 1
ATOM 8001 C CA . GLU A 1 999 ? -44.359 46.911 37.790 1.00 76.31 999 GLU A CA 1
ATOM 8002 C C . GLU A 1 999 ? -43.984 45.549 37.192 1.00 76.31 999 GLU A C 1
ATOM 8004 O O . GLU A 1 999 ? -44.182 45.325 36.001 1.00 76.31 999 GLU A O 1
ATOM 8009 N N . GLN A 1 1000 ? -43.505 44.615 38.022 1.00 75.06 1000 GLN A N 1
ATOM 8010 C CA . GLN A 1 1000 ? -43.138 43.267 37.583 1.00 75.06 1000 GLN A CA 1
ATOM 8011 C C . GLN A 1 1000 ? -44.364 42.451 37.152 1.00 75.06 1000 GLN A C 1
ATOM 8013 O O . GLN A 1 1000 ? -44.325 41.778 36.124 1.00 75.06 1000 GLN A O 1
ATOM 8018 N N . ILE A 1 1001 ? -45.468 42.514 37.903 1.00 79.75 1001 ILE A N 1
ATOM 8019 C CA . ILE A 1 1001 ? -46.674 41.742 37.572 1.00 79.75 1001 ILE A CA 1
ATOM 8020 C C . ILE A 1 1001 ? -47.466 42.361 36.404 1.00 79.75 1001 ILE A C 1
ATOM 8022 O O . ILE A 1 1001 ? -48.041 41.627 35.600 1.00 79.75 1001 ILE A O 1
ATOM 8026 N N . GLU A 1 1002 ? -47.429 43.691 36.238 1.00 79.25 1002 GLU A N 1
ATOM 8027 C CA . GLU A 1 1002 ? -47.969 44.371 35.049 1.00 79.25 1002 GLU A CA 1
ATOM 8028 C C . GLU A 1 1002 ? -47.146 44.045 33.789 1.00 79.25 1002 GLU A C 1
ATOM 8030 O O . GLU A 1 1002 ? -47.732 43.785 32.735 1.00 79.25 1002 GLU A O 1
ATOM 8035 N N . ALA A 1 1003 ? -45.811 43.968 33.896 1.00 72.69 1003 ALA A N 1
ATOM 8036 C CA . ALA A 1 1003 ? -44.936 43.527 32.805 1.00 72.69 1003 ALA A CA 1
ATOM 8037 C C . ALA A 1 1003 ? -45.193 42.065 32.394 1.00 72.69 1003 ALA A C 1
ATOM 8039 O O . ALA A 1 1003 ? -45.136 41.746 31.209 1.00 72.69 1003 ALA A O 1
ATOM 8040 N N . ALA A 1 1004 ? -45.584 41.207 33.343 1.00 73.44 1004 ALA A N 1
ATOM 8041 C CA . ALA A 1 1004 ? -46.018 39.831 33.085 1.00 73.44 1004 ALA A CA 1
ATOM 8042 C C . ALA A 1 1004 ? -47.437 39.722 32.471 1.00 73.44 1004 ALA A C 1
ATOM 8044 O O . ALA A 1 1004 ? -47.978 38.623 32.333 1.00 73.44 1004 ALA A O 1
ATOM 8045 N N . GLY A 1 1005 ? -48.071 40.845 32.112 1.00 75.50 1005 GLY A N 1
ATOM 8046 C CA . GLY A 1 1005 ? -49.364 40.881 31.423 1.00 75.50 1005 GLY A CA 1
ATOM 8047 C C . GLY A 1 1005 ? -50.592 40.835 32.339 1.00 75.50 1005 GLY A C 1
ATOM 8048 O O . GLY A 1 1005 ? -51.709 40.662 31.846 1.00 75.50 1005 GLY A O 1
ATOM 8049 N N . PHE A 1 1006 ? -50.425 41.001 33.655 1.00 82.38 1006 PHE A N 1
ATOM 8050 C CA . PHE A 1 1006 ? -51.527 41.037 34.620 1.00 82.38 1006 PHE A CA 1
ATOM 8051 C C . PHE A 1 1006 ? -51.880 42.483 34.976 1.00 82.38 1006 PHE A C 1
ATOM 8053 O O . PHE A 1 1006 ? -51.112 43.195 35.615 1.00 82.38 1006 PHE A O 1
ATOM 8060 N N . GLY A 1 1007 ? -53.073 42.926 34.582 1.00 81.19 1007 GLY A N 1
ATOM 8061 C CA . GLY A 1 1007 ? -53.556 44.279 34.845 1.00 81.19 1007 GLY A CA 1
ATOM 8062 C C . GLY A 1 1007 ? -54.254 44.406 36.197 1.00 81.19 1007 GLY A C 1
ATOM 8063 O O . GLY A 1 1007 ? -54.817 43.447 36.725 1.00 81.19 1007 GLY A O 1
ATOM 8064 N N . PHE A 1 1008 ? -54.276 45.614 36.757 1.00 87.81 1008 PHE A N 1
ATOM 8065 C CA . PHE A 1 1008 ? -55.008 45.876 37.995 1.00 87.81 1008 PHE A CA 1
ATOM 8066 C C . PHE A 1 1008 ? -56.512 45.612 37.839 1.00 87.81 1008 PHE A C 1
ATOM 8068 O O . PHE A 1 1008 ? -57.172 46.212 36.989 1.00 87.81 1008 PHE A O 1
ATOM 8075 N N . HIS A 1 1009 ? -57.070 44.759 38.702 1.00 82.50 1009 HIS A N 1
ATOM 8076 C CA . HIS A 1 1009 ? -58.494 44.430 38.696 1.00 82.50 1009 HIS A CA 1
ATOM 8077 C C . HIS A 1 1009 ? -59.258 45.119 39.837 1.00 82.50 1009 HIS A C 1
ATOM 8079 O O . HIS A 1 1009 ? -60.307 45.722 39.606 1.00 82.50 1009 HIS A O 1
ATOM 8085 N N . HIS A 1 1010 ? -58.797 44.985 41.085 1.00 83.19 1010 HIS A N 1
ATOM 8086 C CA . HIS A 1 1010 ? -59.352 45.672 42.265 1.00 83.19 1010 HIS A CA 1
ATOM 8087 C C . HIS A 1 1010 ? -58.424 45.522 43.481 1.00 83.19 1010 HIS A C 1
ATOM 8089 O O . HIS A 1 1010 ? -57.537 44.678 43.470 1.00 83.19 1010 HIS A O 1
ATOM 8095 N N . ALA A 1 1011 ? -58.639 46.310 44.536 1.00 83.62 1011 ALA A N 1
ATOM 8096 C CA . ALA A 1 1011 ? -57.936 46.160 45.813 1.00 83.62 1011 ALA A CA 1
ATOM 8097 C C . ALA A 1 1011 ? -58.749 45.318 46.816 1.00 83.62 1011 ALA A C 1
ATOM 8099 O O . ALA A 1 1011 ? -59.978 45.229 46.701 1.00 83.62 1011 ALA A O 1
ATOM 8100 N N . SER A 1 1012 ? -58.074 44.718 47.799 1.00 82.25 1012 SER A N 1
ATOM 8101 C CA . SER A 1 1012 ? -58.701 44.074 48.959 1.00 82.25 1012 SER A CA 1
ATOM 8102 C C . SER A 1 1012 ? -59.481 45.087 49.811 1.00 82.25 1012 SER A C 1
ATOM 8104 O O . SER A 1 1012 ? -59.225 46.290 49.755 1.00 82.25 1012 SER A O 1
ATOM 8106 N N . GLU A 1 1013 ? -60.448 44.623 50.613 1.00 76.62 1013 GLU A N 1
ATOM 8107 C CA . GLU A 1 1013 ? -61.301 45.513 51.431 1.00 76.62 1013 GLU A CA 1
ATOM 8108 C C . GLU A 1 1013 ? -60.513 46.346 52.454 1.00 76.62 1013 GLU A C 1
ATOM 8110 O O . GLU A 1 1013 ? -60.921 47.454 52.792 1.00 76.62 1013 GLU A O 1
ATOM 8115 N N . ASP A 1 1014 ? -59.377 45.832 52.926 1.00 74.19 1014 ASP A N 1
ATOM 8116 C CA . ASP A 1 1014 ? -58.463 46.525 53.836 1.00 74.19 1014 ASP A CA 1
ATOM 8117 C C . ASP A 1 1014 ? -57.453 47.435 53.113 1.00 74.19 1014 ASP A C 1
ATOM 8119 O O . ASP A 1 1014 ? -56.638 48.085 53.767 1.00 74.19 1014 ASP A O 1
ATOM 8123 N N . GLY A 1 1015 ? -57.503 47.488 51.777 1.00 72.69 1015 GLY A N 1
ATOM 8124 C CA . GLY A 1 1015 ? -56.637 48.307 50.929 1.00 72.69 1015 GLY A CA 1
ATOM 8125 C C . GLY A 1 1015 ? -55.173 47.866 50.893 1.00 72.69 1015 GLY A C 1
ATOM 8126 O O . GLY A 1 1015 ? -54.362 48.556 50.283 1.00 72.69 1015 GLY A O 1
ATOM 8127 N N . LYS A 1 1016 ? -54.820 46.744 51.532 1.00 80.25 1016 LYS A N 1
ATOM 8128 C CA . LYS A 1 1016 ? -53.428 46.300 51.687 1.00 80.25 1016 LYS A CA 1
ATOM 8129 C C . LYS A 1 1016 ? -52.894 45.489 50.518 1.00 80.25 1016 LYS A C 1
ATOM 8131 O O . LYS A 1 1016 ? -51.678 45.397 50.385 1.00 80.25 1016 LYS A O 1
ATOM 8136 N N . TYR A 1 1017 ? -53.764 44.919 49.687 1.00 85.75 1017 TYR A N 1
ATOM 8137 C CA . TYR A 1 1017 ? -53.365 44.105 48.544 1.00 85.75 1017 TYR A CA 1
ATOM 8138 C C . TYR A 1 1017 ? -54.081 44.545 47.266 1.00 85.75 1017 TYR A C 1
ATOM 8140 O O . TYR A 1 1017 ? -55.273 44.858 47.275 1.00 85.75 1017 TYR A O 1
ATOM 8148 N N . LEU A 1 1018 ? -53.356 44.545 46.152 1.00 87.38 1018 LEU A N 1
ATOM 8149 C CA . LEU A 1 1018 ? -53.875 44.776 44.809 1.00 87.38 1018 LEU A CA 1
ATOM 8150 C C . LEU A 1 1018 ? -54.017 43.425 44.106 1.00 87.38 1018 LEU A C 1
ATOM 8152 O O . LEU A 1 1018 ? -53.066 42.651 44.047 1.00 87.38 1018 LEU A O 1
ATOM 8156 N N . ILE A 1 1019 ? -55.205 43.139 43.574 1.00 89.31 1019 ILE A N 1
ATOM 8157 C CA . ILE A 1 1019 ? -55.467 41.938 42.781 1.00 89.31 1019 ILE A CA 1
ATOM 8158 C C . ILE A 1 1019 ? -55.213 42.259 41.309 1.00 89.31 1019 ILE A C 1
ATOM 8160 O O . ILE A 1 1019 ? -55.894 43.110 40.726 1.00 89.31 1019 ILE A O 1
ATOM 8164 N N . MET A 1 1020 ? -54.255 41.553 40.722 1.00 88.12 1020 MET A N 1
ATOM 8165 C CA . MET A 1 1020 ? -53.749 41.730 39.365 1.00 88.12 1020 MET A CA 1
ATOM 8166 C C . MET A 1 1020 ? -54.165 40.520 38.527 1.00 88.12 1020 MET A C 1
ATOM 8168 O O . MET A 1 1020 ? -53.893 39.385 38.910 1.00 88.12 1020 MET A O 1
ATOM 8172 N N . GLY A 1 1021 ? -54.868 40.738 37.415 1.00 83.56 1021 GLY A N 1
ATOM 8173 C CA . GLY A 1 1021 ? -55.467 39.684 36.596 1.00 83.56 1021 GLY A CA 1
ATOM 8174 C C . GLY A 1 1021 ? -55.273 39.905 35.099 1.00 83.56 1021 GLY A C 1
ATOM 8175 O O . GLY A 1 1021 ? -55.256 41.040 34.630 1.00 83.56 1021 GLY A O 1
ATOM 8176 N N . ASN A 1 1022 ? -55.165 38.818 34.337 1.00 82.50 1022 ASN A N 1
ATOM 8177 C CA . ASN A 1 1022 ? -54.986 38.845 32.876 1.00 82.50 1022 ASN A CA 1
ATOM 8178 C C . ASN A 1 1022 ? -56.185 38.262 32.096 1.00 82.50 1022 ASN A C 1
ATOM 8180 O O . ASN A 1 1022 ? -56.111 38.056 30.889 1.00 82.50 1022 ASN A O 1
ATOM 8184 N N . GLY A 1 1023 ? -57.304 37.999 32.784 1.00 68.81 1023 GLY A N 1
ATOM 8185 C CA . GLY A 1 1023 ? -58.541 37.448 32.213 1.00 68.81 1023 GLY A CA 1
ATOM 8186 C C . GLY A 1 1023 ? -58.755 35.954 32.480 1.00 68.81 1023 GLY A C 1
ATOM 8187 O O . GLY A 1 1023 ? -59.904 35.522 32.542 1.00 68.81 1023 GLY A O 1
ATOM 8188 N N . THR A 1 1024 ? -57.686 35.187 32.719 1.00 75.06 1024 THR A N 1
ATOM 8189 C CA . THR A 1 1024 ? -57.743 33.746 33.051 1.00 75.06 1024 THR A CA 1
ATOM 8190 C C . THR A 1 1024 ? -57.197 33.420 34.436 1.00 75.06 1024 THR A C 1
ATOM 8192 O O . THR A 1 1024 ? -57.698 32.508 35.088 1.00 75.06 1024 THR A O 1
ATOM 8195 N N . GLN A 1 1025 ? -56.207 34.173 34.910 1.00 80.94 1025 GLN A N 1
ATOM 8196 C CA . GLN A 1 1025 ? -55.603 34.018 36.232 1.00 80.94 1025 GLN A CA 1
ATOM 8197 C C . GLN A 1 1025 ? -55.565 35.369 36.951 1.00 80.94 1025 GLN A C 1
ATOM 8199 O O . GLN A 1 1025 ? -55.587 36.430 36.316 1.00 80.94 1025 GLN A O 1
ATOM 8204 N N . ALA A 1 1026 ? -55.525 35.330 38.282 1.00 85.06 1026 ALA A N 1
ATOM 8205 C CA . ALA A 1 1026 ? -55.394 36.521 39.106 1.00 85.06 1026 ALA A CA 1
ATOM 8206 C C . ALA A 1 1026 ? -54.615 36.229 40.391 1.00 85.06 1026 ALA A C 1
ATOM 8208 O O . ALA A 1 1026 ? -54.844 35.211 41.048 1.00 85.06 1026 ALA A O 1
ATOM 8209 N N . TYR A 1 1027 ? -53.745 37.164 40.754 1.00 88.12 1027 TYR A N 1
ATOM 8210 C CA . TYR A 1 1027 ? -52.835 37.084 41.890 1.00 88.12 1027 TYR A CA 1
ATOM 8211 C C . TYR A 1 1027 ? -52.908 38.358 42.731 1.00 88.12 1027 TYR A C 1
ATOM 8213 O O . TYR A 1 1027 ? -53.324 39.408 42.242 1.00 88.12 1027 TYR A O 1
ATOM 8221 N N . ALA A 1 1028 ? -52.524 38.275 43.999 1.00 88.38 1028 ALA A N 1
ATOM 8222 C CA . ALA A 1 1028 ? -52.488 39.404 44.917 1.00 88.38 1028 ALA A CA 1
ATOM 8223 C C . ALA A 1 1028 ? -51.049 39.875 45.157 1.00 88.38 1028 ALA A C 1
ATOM 8225 O O . ALA A 1 1028 ? -50.173 39.062 45.430 1.00 88.38 1028 ALA A O 1
ATOM 8226 N N . ILE A 1 1029 ? -50.823 41.186 45.124 1.00 87.44 1029 ILE A N 1
ATOM 8227 C CA . ILE A 1 1029 ? -49.552 41.826 45.502 1.00 87.44 1029 ILE A CA 1
ATOM 8228 C C . ILE A 1 1029 ? -49.800 42.854 46.609 1.00 87.44 1029 ILE A C 1
ATOM 8230 O O . ILE A 1 1029 ? -50.910 43.373 46.721 1.00 87.44 1029 ILE A O 1
ATOM 8234 N N . ALA A 1 1030 ? -48.806 43.174 47.435 1.00 81.75 1030 ALA A N 1
ATOM 8235 C CA . ALA A 1 1030 ? -48.956 44.203 48.471 1.00 81.75 1030 ALA A CA 1
ATOM 8236 C C . ALA A 1 1030 ? -49.110 45.615 47.860 1.00 81.75 1030 ALA A C 1
ATOM 8238 O O . ALA A 1 1030 ? -48.421 45.967 46.905 1.00 81.75 1030 ALA A O 1
ATOM 8239 N N . ALA A 1 1031 ? -50.012 46.435 48.410 1.00 72.56 1031 ALA A N 1
ATOM 8240 C CA . ALA A 1 1031 ? -50.330 47.778 47.910 1.00 72.56 1031 ALA A CA 1
ATOM 8241 C C . ALA A 1 1031 ? -49.277 48.845 48.275 1.00 72.56 1031 ALA A C 1
ATOM 8243 O O . ALA A 1 1031 ? -49.141 49.829 47.553 1.00 72.56 1031 ALA A O 1
ATOM 8244 N N . GLU A 1 1032 ? -48.512 48.636 49.352 1.00 59.88 1032 GLU A N 1
ATOM 8245 C CA . GLU A 1 1032 ? -47.341 49.436 49.738 1.00 59.88 1032 GLU A CA 1
ATOM 8246 C C . GLU A 1 1032 ? -46.248 48.500 50.278 1.00 59.88 1032 GLU A C 1
ATOM 8248 O O . GLU A 1 1032 ? -46.511 47.666 51.148 1.00 59.88 1032 GLU A O 1
ATOM 8253 N N . GLN A 1 1033 ? -45.017 48.623 49.770 1.00 47.84 1033 GLN A N 1
ATOM 8254 C CA . GLN A 1 1033 ? -43.866 47.870 50.280 1.00 47.84 1033 GLN A CA 1
ATOM 8255 C C . GLN A 1 1033 ? -43.452 48.416 51.661 1.00 47.84 1033 GLN A C 1
ATOM 8257 O O . GLN A 1 1033 ? -43.140 49.605 51.768 1.00 47.84 1033 GLN A O 1
ATOM 8262 N N . PRO A 1 1034 ? -43.386 47.600 52.729 1.00 40.06 1034 PRO A N 1
ATOM 8263 C CA . PRO A 1 1034 ? -42.825 48.056 53.994 1.00 40.06 1034 PRO A CA 1
ATOM 8264 C C . PRO A 1 1034 ? -41.299 48.208 53.874 1.00 40.06 1034 PRO A C 1
ATOM 8266 O O . PRO A 1 1034 ? -40.583 47.230 53.660 1.00 40.06 1034 PRO A O 1
ATOM 8269 N N . GLN A 1 1035 ? -40.794 49.433 54.061 1.00 37.12 1035 GLN A N 1
ATOM 8270 C CA . GLN A 1 1035 ? -39.370 49.696 54.299 1.00 37.12 1035 GLN A CA 1
ATOM 8271 C C . GLN A 1 1035 ? -38.911 48.910 55.535 1.00 37.12 1035 GLN A C 1
ATOM 8273 O O . GLN A 1 1035 ? -39.311 49.214 56.659 1.00 37.12 1035 GLN A O 1
ATOM 8278 N N . ARG A 1 1036 ? -38.069 47.894 55.333 1.00 33.06 1036 ARG A N 1
ATOM 8279 C CA . ARG A 1 1036 ? -37.262 47.298 56.402 1.00 33.06 1036 ARG A CA 1
ATOM 8280 C C . ARG A 1 1036 ? -35.908 47.999 56.435 1.00 33.06 1036 ARG A C 1
ATOM 8282 O O . ARG A 1 1036 ? -35.225 48.080 55.417 1.00 33.06 1036 ARG A O 1
ATOM 8289 N N . ASP A 1 1037 ? -35.567 48.520 57.611 1.00 31.03 1037 ASP A N 1
ATOM 8290 C CA . ASP A 1 1037 ? -34.316 49.213 57.905 1.00 31.03 1037 ASP A CA 1
ATOM 8291 C C . ASP A 1 1037 ? -33.093 48.380 57.503 1.00 31.03 1037 ASP A C 1
ATOM 8293 O O . ASP A 1 1037 ? -32.947 47.226 57.907 1.00 31.03 1037 ASP A O 1
ATOM 8297 N N . ASN A 1 1038 ? -32.206 48.995 56.721 1.00 34.44 1038 ASN A N 1
ATOM 8298 C CA . ASN A 1 1038 ? -30.927 48.432 56.312 1.00 34.44 1038 ASN A CA 1
ATOM 8299 C C . ASN A 1 1038 ? -29.881 48.682 57.423 1.00 34.44 1038 ASN A C 1
ATOM 8301 O O . ASN A 1 1038 ? -29.477 49.835 57.613 1.00 34.44 1038 ASN A O 1
ATOM 8305 N N . PRO A 1 1039 ? -29.400 47.650 58.146 1.00 40.75 1039 PRO A N 1
ATOM 8306 C CA . PRO A 1 1039 ? -28.414 47.815 59.213 1.00 40.75 1039 PRO A CA 1
ATOM 8307 C C . PRO A 1 1039 ? -27.000 48.156 58.706 1.00 40.75 1039 PRO A C 1
ATOM 8309 O O . PRO A 1 1039 ? -26.092 48.319 59.518 1.00 40.75 1039 PRO A O 1
ATOM 8312 N N . LEU A 1 1040 ? -26.791 48.289 57.391 1.00 34.91 1040 LEU A N 1
ATOM 8313 C CA . LEU A 1 1040 ? -25.477 48.546 56.785 1.00 34.91 1040 LEU A CA 1
ATOM 8314 C C . LEU A 1 1040 ? -25.209 50.020 56.449 1.00 34.91 1040 LEU A C 1
ATOM 8316 O O . LEU A 1 1040 ? -24.070 50.379 56.164 1.00 34.91 1040 LEU A O 1
ATOM 8320 N N . LYS A 1 1041 ? -26.196 50.912 56.597 1.00 38.38 1041 LYS A N 1
ATOM 8321 C CA . LYS A 1 1041 ? -26.009 52.348 56.312 1.00 38.38 1041 LYS A CA 1
ATOM 8322 C C . LYS A 1 1041 ? -25.074 53.064 57.303 1.00 38.38 1041 LYS A C 1
ATOM 8324 O O . LYS A 1 1041 ? -24.609 54.160 57.035 1.00 38.38 1041 LYS A O 1
ATOM 8329 N N . HIS A 1 1042 ? -24.778 52.444 58.446 1.00 38.12 1042 HIS A N 1
ATOM 8330 C CA . HIS A 1 1042 ? -23.812 52.958 59.424 1.00 38.12 1042 HIS A CA 1
ATOM 8331 C C . HIS A 1 1042 ? -22.368 52.492 59.175 1.00 38.12 1042 HIS A C 1
ATOM 8333 O O . HIS A 1 1042 ? -21.458 52.990 59.835 1.00 38.12 1042 HIS A O 1
ATOM 8339 N N . VAL A 1 1043 ? -22.156 51.546 58.255 1.00 39.47 1043 VAL A N 1
ATOM 8340 C CA . VAL A 1 1043 ? -20.834 50.977 57.947 1.00 39.47 1043 VAL A CA 1
ATOM 8341 C C . VAL A 1 1043 ? -20.212 51.653 56.719 1.00 39.47 1043 VAL A C 1
ATOM 8343 O O . VAL A 1 1043 ? -18.995 51.802 56.668 1.00 39.47 1043 VAL A O 1
ATOM 8346 N N . GLU A 1 1044 ? -21.028 52.161 55.791 1.00 36.25 1044 GLU A N 1
ATOM 8347 C CA . GLU A 1 1044 ? -20.556 52.885 54.598 1.00 36.25 1044 GLU A CA 1
ATOM 8348 C C . GLU A 1 1044 ? -19.963 54.273 54.924 1.00 36.25 1044 GLU A C 1
ATOM 8350 O O . GLU A 1 1044 ? -18.991 54.676 54.294 1.00 36.25 1044 GLU A O 1
ATOM 8355 N N . ASP A 1 1045 ? -20.417 54.944 55.991 1.00 37.06 1045 ASP A N 1
ATOM 8356 C CA . ASP A 1 1045 ? -19.880 56.256 56.409 1.00 37.06 1045 ASP A CA 1
ATOM 8357 C C . ASP A 1 1045 ? -18.606 56.172 57.287 1.00 37.06 1045 ASP A C 1
ATOM 8359 O O . ASP A 1 1045 ? -18.034 57.199 57.656 1.00 37.06 1045 ASP A O 1
ATOM 8363 N N . ILE A 1 1046 ? -18.140 54.967 57.650 1.00 40.50 1046 ILE A N 1
ATOM 8364 C CA . ILE A 1 1046 ? -16.929 54.776 58.482 1.00 40.50 1046 ILE A CA 1
ATOM 8365 C C . ILE A 1 1046 ? -15.700 54.399 57.634 1.00 40.50 1046 ILE A C 1
ATOM 8367 O O . ILE A 1 1046 ? -14.569 54.624 58.062 1.00 40.50 1046 ILE A O 1
ATOM 8371 N N . VAL A 1 1047 ? -15.890 53.875 56.420 1.00 36.00 1047 VAL A N 1
ATOM 8372 C CA . VAL A 1 1047 ? -14.794 53.327 55.598 1.00 36.00 1047 VAL A CA 1
ATOM 8373 C C . VAL A 1 1047 ? -14.198 54.351 54.614 1.00 36.00 1047 VAL A C 1
ATOM 8375 O O . VAL A 1 1047 ? -13.081 54.159 54.146 1.00 36.00 1047 VAL A O 1
ATOM 8378 N N . GLU A 1 1048 ? -14.826 55.513 54.397 1.00 36.62 1048 GLU A N 1
ATOM 8379 C CA . GLU A 1 1048 ? -14.238 56.610 53.595 1.00 36.62 1048 GLU A CA 1
ATOM 8380 C C . GLU A 1 1048 ? -13.187 57.467 54.336 1.00 36.62 1048 GLU A C 1
ATOM 8382 O O . GLU A 1 1048 ? -12.676 58.456 53.807 1.00 36.62 1048 GLU A O 1
ATOM 8387 N N . GLN A 1 1049 ? -12.800 57.088 55.555 1.00 33.47 1049 GLN A N 1
ATOM 8388 C CA . GLN A 1 1049 ? -11.670 57.698 56.255 1.00 33.47 1049 GLN A CA 1
ATOM 8389 C C . GLN A 1 1049 ? -10.825 56.629 56.936 1.00 33.47 1049 GLN A C 1
ATOM 8391 O O . GLN A 1 1049 ? -10.945 56.424 58.139 1.00 33.47 1049 GLN A O 1
ATOM 8396 N N . ASN A 1 1050 ? -9.980 55.943 56.165 1.00 29.95 1050 ASN A N 1
ATOM 8397 C CA . ASN A 1 1050 ? -8.588 55.614 56.506 1.00 29.95 1050 ASN A CA 1
ATOM 8398 C C . ASN A 1 1050 ? -8.046 54.598 55.491 1.00 29.95 1050 ASN A C 1
ATOM 8400 O O . ASN A 1 1050 ? -7.934 53.406 55.767 1.00 29.95 1050 ASN A O 1
ATOM 8404 N N . ASP A 1 1051 ? -7.647 55.110 54.325 1.00 35.72 1051 ASP A N 1
ATOM 8405 C CA . ASP A 1 1051 ? -6.611 54.496 53.496 1.00 35.72 1051 ASP A CA 1
ATOM 8406 C C . ASP A 1 1051 ? -5.328 54.410 54.327 1.00 35.72 1051 ASP A C 1
ATOM 8408 O O . ASP A 1 1051 ? -4.574 55.379 54.440 1.00 35.72 1051 ASP A O 1
ATOM 8412 N N . ASN A 1 1052 ? -5.154 53.286 55.013 1.00 34.28 1052 ASN A N 1
ATOM 8413 C CA . ASN A 1 1052 ? -3.899 52.605 55.312 1.00 34.28 1052 ASN A CA 1
ATOM 8414 C C . ASN A 1 1052 ? -4.170 51.612 56.443 1.00 34.28 1052 ASN A C 1
ATOM 8416 O O . ASN A 1 1052 ? -4.517 52.020 57.552 1.00 34.28 1052 ASN A O 1
ATOM 8420 N N . ASN A 1 1053 ? -3.864 50.341 56.160 1.00 31.16 1053 ASN A N 1
ATOM 8421 C CA . ASN A 1 1053 ? -3.824 49.194 57.072 1.00 31.16 1053 ASN A CA 1
ATOM 8422 C C . ASN A 1 1053 ? -5.140 48.392 57.148 1.00 31.16 1053 ASN A C 1
ATOM 8424 O O . ASN A 1 1053 ? -6.025 48.777 57.894 1.00 31.16 1053 ASN A O 1
ATOM 8428 N N . PHE A 1 1054 ? -5.237 47.287 56.390 1.00 26.11 1054 PHE A N 1
ATOM 8429 C CA . PHE A 1 1054 ? -5.839 45.981 56.754 1.00 26.11 1054 PHE A CA 1
ATOM 8430 C C . PHE A 1 1054 ? -6.022 45.105 55.495 1.00 26.11 1054 PHE A C 1
ATOM 8432 O O . PHE A 1 1054 ? -7.124 44.772 55.078 1.00 26.11 1054 PHE A O 1
ATOM 8439 N N . ASP A 1 1055 ? -4.895 44.722 54.895 1.00 31.77 1055 ASP A N 1
ATOM 8440 C CA . ASP A 1 1055 ? -4.781 43.489 54.116 1.00 31.77 1055 ASP A CA 1
ATOM 8441 C C . ASP A 1 1055 ? -4.403 42.397 55.131 1.00 31.77 1055 ASP A C 1
ATOM 8443 O O . ASP A 1 1055 ? -3.271 42.354 55.621 1.00 31.77 1055 ASP A O 1
ATOM 8447 N N . GLY A 1 1056 ? -5.383 41.627 55.609 1.00 29.92 1056 GLY A N 1
ATOM 8448 C CA . GLY A 1 1056 ? -5.132 40.639 56.657 1.00 29.92 1056 GLY A CA 1
ATOM 8449 C C . GLY A 1 1056 ? -6.383 40.004 57.255 1.00 29.92 1056 GLY A C 1
ATOM 8450 O O . GLY A 1 1056 ? -7.087 40.647 58.028 1.00 29.92 1056 GLY A O 1
ATOM 8451 N N . LEU A 1 1057 ? -6.527 38.697 56.988 1.00 28.00 1057 LEU A N 1
ATOM 8452 C CA . LEU A 1 1057 ? -7.529 37.734 57.481 1.00 28.00 1057 LEU A CA 1
ATOM 8453 C C . LEU A 1 1057 ? -8.879 37.858 56.750 1.00 28.00 1057 LEU A C 1
ATOM 8455 O O . LEU A 1 1057 ? -9.582 38.839 56.915 1.00 28.00 1057 LEU A O 1
ATOM 8459 N N . ILE A 1 1058 ? -9.326 36.892 55.938 1.00 26.19 1058 ILE A N 1
ATOM 8460 C CA . ILE A 1 1058 ? -9.487 35.471 56.272 1.00 26.19 1058 ILE A CA 1
ATOM 8461 C C . ILE A 1 1058 ? -9.267 34.593 55.022 1.00 26.19 1058 ILE A C 1
ATOM 8463 O O . ILE A 1 1058 ? -10.111 34.532 54.139 1.00 26.19 1058 ILE A O 1
ATOM 8467 N N . ASN A 1 1059 ? -8.175 33.829 55.011 1.00 27.58 1059 ASN A N 1
ATOM 8468 C CA . ASN A 1 1059 ? -8.181 32.445 54.537 1.00 27.58 1059 ASN A CA 1
ATOM 8469 C C . ASN A 1 1059 ? -7.348 31.641 55.537 1.00 27.58 1059 ASN A C 1
ATOM 8471 O O . ASN A 1 1059 ? -6.135 31.809 55.653 1.00 27.58 1059 ASN A O 1
ATOM 8475 N N . ASN A 1 1060 ? -8.043 30.846 56.347 1.00 28.12 1060 ASN A N 1
ATOM 8476 C CA . ASN A 1 1060 ? -7.475 30.070 57.440 1.00 28.12 1060 ASN A CA 1
ATOM 8477 C C . ASN A 1 1060 ? -7.176 28.648 56.947 1.00 28.12 1060 ASN A C 1
ATOM 8479 O O . ASN A 1 1060 ? -8.070 27.813 56.860 1.00 28.12 1060 ASN A O 1
ATOM 8483 N N . THR A 1 1061 ? -5.910 28.371 56.641 1.00 28.17 1061 THR A N 1
ATOM 8484 C CA . THR A 1 1061 ? -5.213 27.098 56.920 1.00 28.17 1061 THR A CA 1
ATOM 8485 C C . THR A 1 1061 ? -3.693 27.351 56.833 1.00 28.17 1061 THR A C 1
ATOM 8487 O O . THR A 1 1061 ? -3.262 28.204 56.059 1.00 28.17 1061 THR A O 1
ATOM 8490 N N . PRO A 1 1062 ? -2.861 26.731 57.694 1.00 36.41 1062 PRO A N 1
ATOM 8491 C CA . PRO A 1 1062 ? -1.661 27.389 58.224 1.00 36.41 1062 PRO A CA 1
ATOM 8492 C C . PRO A 1 1062 ? -0.437 27.283 57.305 1.00 36.41 1062 PRO A C 1
ATOM 8494 O O . PRO A 1 1062 ? 0.003 26.182 56.977 1.00 36.41 1062 PRO A O 1
ATOM 8497 N N . GLN A 1 1063 ? 0.181 28.423 56.982 1.00 40.62 1063 GLN A N 1
ATOM 8498 C CA . GLN A 1 1063 ? 1.513 28.475 56.373 1.00 40.62 1063 GLN A CA 1
ATOM 8499 C C . GLN A 1 1063 ? 2.595 28.173 57.422 1.00 40.62 1063 GLN A C 1
ATOM 8501 O O . GLN A 1 1063 ? 2.652 28.791 58.486 1.00 40.62 1063 GLN A O 1
ATOM 8506 N N . THR A 1 1064 ? 3.477 27.220 57.126 1.00 52.59 1064 THR A N 1
ATOM 8507 C CA . THR A 1 1064 ? 4.698 26.980 57.908 1.00 52.59 1064 THR A CA 1
ATOM 8508 C C . THR A 1 1064 ? 5.676 28.158 57.763 1.00 52.59 1064 THR A C 1
ATOM 8510 O O . THR A 1 1064 ? 5.944 28.549 56.628 1.00 52.59 1064 THR A O 1
ATOM 8513 N N . PRO A 1 1065 ? 6.244 28.701 58.860 1.00 63.50 1065 PRO A N 1
ATOM 8514 C CA . PRO A 1 1065 ? 7.145 29.860 58.818 1.00 63.50 1065 PRO A CA 1
ATOM 8515 C C . PRO A 1 1065 ? 8.475 29.541 58.118 1.00 63.50 1065 PRO A C 1
ATOM 8517 O O . PRO A 1 1065 ? 9.015 28.444 58.283 1.00 63.50 1065 PRO A O 1
ATOM 8520 N N . THR A 1 1066 ? 9.021 30.494 57.354 1.00 71.00 1066 THR A N 1
ATOM 8521 C CA . THR A 1 1066 ? 10.299 30.333 56.638 1.00 71.00 1066 THR A CA 1
ATOM 8522 C C . THR A 1 1066 ? 11.508 30.623 57.537 1.00 71.00 1066 THR A C 1
ATOM 8524 O O . THR A 1 1066 ? 11.378 31.159 58.640 1.00 71.00 1066 THR A O 1
ATOM 8527 N N . VAL A 1 1067 ? 12.720 30.262 57.094 1.00 75.50 1067 VAL A N 1
ATOM 8528 C CA . VAL A 1 1067 ? 13.953 30.457 57.885 1.00 75.50 1067 VAL A CA 1
ATOM 8529 C C . VAL A 1 1067 ? 14.218 31.944 58.130 1.00 75.50 1067 VAL A C 1
ATOM 8531 O O . VAL A 1 1067 ? 14.657 32.316 59.219 1.00 75.50 1067 VAL A O 1
ATOM 8534 N N . ALA A 1 1068 ? 13.889 32.798 57.158 1.00 73.94 1068 ALA A N 1
ATOM 8535 C CA . ALA A 1 1068 ? 14.016 34.248 57.265 1.00 73.94 1068 ALA A CA 1
ATOM 8536 C C . ALA A 1 1068 ? 13.071 34.852 58.322 1.00 73.94 1068 ALA A C 1
ATOM 8538 O O . ALA A 1 1068 ? 13.495 35.721 59.090 1.00 73.94 1068 ALA A O 1
ATOM 8539 N N . ASP A 1 1069 ? 11.836 34.346 58.424 1.00 72.06 1069 ASP A N 1
ATOM 8540 C CA . ASP A 1 1069 ? 10.862 34.791 59.432 1.00 72.06 1069 ASP A CA 1
ATOM 8541 C C . ASP A 1 1069 ? 11.326 34.431 60.847 1.00 72.06 1069 ASP A C 1
ATOM 8543 O O . ASP A 1 1069 ? 11.229 35.227 61.785 1.00 72.06 1069 ASP A O 1
ATOM 8547 N N . LEU A 1 1070 ? 11.890 33.230 61.004 1.00 75.81 1070 LEU A N 1
ATOM 8548 C CA . LEU A 1 1070 ? 12.443 32.768 62.273 1.00 75.81 1070 LEU A CA 1
ATOM 8549 C C . LEU A 1 1070 ? 13.711 33.556 62.643 1.00 75.81 1070 LEU A C 1
ATOM 8551 O O . LEU A 1 1070 ? 13.869 33.936 63.799 1.00 75.81 1070 LEU A O 1
ATOM 8555 N N . GLU A 1 1071 ? 14.577 33.901 61.686 1.00 74.56 1071 GLU A N 1
ATOM 8556 C CA . GLU A 1 1071 ? 15.754 34.748 61.935 1.00 74.56 1071 GLU A CA 1
ATOM 8557 C C . GLU A 1 1071 ? 15.392 36.172 62.389 1.00 74.56 1071 GLU A C 1
ATOM 8559 O O . GLU A 1 1071 ? 16.059 36.730 63.268 1.00 74.56 1071 GLU A O 1
ATOM 8564 N N . GLN A 1 1072 ? 14.344 36.770 61.814 1.00 72.69 1072 GLN A N 1
ATOM 8565 C CA . GLN A 1 1072 ? 13.862 38.082 62.246 1.00 72.69 1072 GLN A CA 1
ATOM 8566 C C . GLN A 1 1072 ? 13.283 38.043 63.659 1.00 72.69 1072 GLN A C 1
ATOM 8568 O O . GLN A 1 1072 ? 13.573 38.944 64.447 1.00 72.69 1072 GLN A O 1
ATOM 8573 N N . ARG A 1 1073 ? 12.560 36.978 64.022 1.00 74.06 1073 ARG A N 1
ATOM 8574 C CA . ARG A 1 1073 ? 12.065 36.783 65.394 1.00 74.06 1073 ARG A CA 1
ATOM 8575 C C . ARG A 1 1073 ? 13.205 36.617 66.403 1.00 74.06 1073 ARG A C 1
ATOM 8577 O O . ARG A 1 1073 ? 13.177 37.258 67.451 1.00 74.06 1073 ARG A O 1
ATOM 8584 N N . ALA A 1 1074 ? 14.276 35.895 66.052 1.00 71.44 1074 ALA A N 1
ATOM 8585 C CA . ALA A 1 1074 ? 15.502 35.848 66.870 1.00 71.44 1074 ALA A CA 1
ATOM 8586 C C . ALA A 1 1074 ? 16.113 37.237 67.066 1.00 71.44 1074 ALA A C 1
ATOM 8588 O O . ALA A 1 1074 ? 16.487 37.602 68.180 1.00 71.44 1074 ALA A O 1
ATOM 8589 N N . LYS A 1 1075 ? 16.242 38.011 65.980 1.00 68.69 1075 LYS A N 1
ATOM 8590 C CA . LYS A 1 1075 ? 16.832 39.358 66.015 1.00 68.69 1075 LYS A CA 1
ATOM 8591 C C . LYS A 1 1075 ? 15.960 40.365 66.768 1.00 68.69 1075 LYS A C 1
ATOM 8593 O O . LYS A 1 1075 ? 16.502 41.318 67.320 1.00 68.69 1075 LYS A O 1
ATOM 8598 N N . ALA A 1 1076 ? 14.651 40.132 66.837 1.00 68.56 1076 ALA A N 1
ATOM 8599 C CA . ALA A 1 1076 ? 13.711 40.893 67.655 1.00 68.56 1076 ALA A CA 1
ATOM 8600 C C . ALA A 1 1076 ? 13.682 40.451 69.136 1.00 68.56 1076 ALA A C 1
ATOM 8602 O O . ALA A 1 1076 ? 13.004 41.080 69.944 1.00 68.56 1076 ALA A O 1
ATOM 8603 N N . GLY A 1 1077 ? 14.446 39.417 69.516 1.00 61.22 1077 GLY A N 1
ATOM 8604 C CA . GLY A 1 1077 ? 14.540 38.920 70.894 1.00 61.22 1077 GLY A CA 1
ATOM 8605 C C . GLY A 1 1077 ? 13.441 37.929 71.291 1.00 61.22 1077 GLY A C 1
ATOM 8606 O O . GLY A 1 1077 ? 13.295 37.626 72.475 1.00 61.22 1077 GLY A O 1
ATOM 8607 N N . GLU A 1 1078 ? 12.678 37.415 70.327 1.00 71.69 1078 GLU A N 1
ATOM 8608 C CA . GLU A 1 1078 ? 11.617 36.437 70.558 1.00 71.69 1078 GLU A CA 1
ATOM 8609 C C . GLU A 1 1078 ? 12.173 35.004 70.598 1.00 71.69 1078 GLU A C 1
ATOM 8611 O O . GLU A 1 1078 ? 13.101 34.642 69.869 1.00 71.69 1078 GLU A O 1
ATOM 8616 N N . ALA A 1 1079 ? 11.604 34.165 71.468 1.00 61.78 1079 ALA A N 1
ATOM 8617 C CA . ALA A 1 1079 ? 12.024 32.776 71.620 1.00 61.78 1079 ALA A CA 1
ATOM 8618 C C . ALA A 1 1079 ? 11.540 31.930 70.434 1.00 61.78 1079 ALA A C 1
ATOM 8620 O O . ALA A 1 1079 ? 10.340 31.828 70.186 1.00 61.78 1079 ALA A O 1
ATOM 8621 N N . ILE A 1 1080 ? 12.473 31.287 69.729 1.00 78.06 1080 ILE A N 1
ATOM 8622 C CA . ILE A 1 1080 ? 12.167 30.445 68.569 1.00 78.06 1080 ILE A CA 1
ATOM 8623 C C . ILE A 1 1080 ? 12.361 28.964 68.896 1.00 78.06 1080 ILE A C 1
ATOM 8625 O O . ILE A 1 1080 ? 13.344 28.573 69.527 1.00 78.06 1080 ILE A O 1
ATOM 8629 N N . SER A 1 1081 ? 11.447 28.126 68.410 1.00 73.62 1081 SER A N 1
ATOM 8630 C CA . SER A 1 1081 ? 11.533 26.668 68.491 1.00 73.62 1081 SER A CA 1
ATOM 8631 C C . SER A 1 1081 ? 12.552 26.104 67.493 1.00 73.62 1081 SER A C 1
ATOM 8633 O O . SER A 1 1081 ? 12.477 26.343 66.287 1.00 73.62 1081 SER A O 1
ATOM 8635 N N . VAL A 1 1082 ? 13.481 25.276 67.984 1.00 67.00 1082 VAL A N 1
ATOM 8636 C CA . VAL A 1 1082 ? 14.481 24.573 67.153 1.00 67.00 1082 VAL A CA 1
ATOM 8637 C C . VAL A 1 1082 ? 13.814 23.606 66.163 1.00 67.00 1082 VAL A C 1
ATOM 8639 O O . VAL A 1 1082 ? 14.340 23.367 65.077 1.00 67.00 1082 VAL A O 1
ATOM 8642 N N . ALA A 1 1083 ? 12.633 23.078 66.502 1.00 69.19 1083 ALA A N 1
ATOM 8643 C CA . ALA A 1 1083 ? 11.872 22.191 65.626 1.00 69.19 1083 ALA A CA 1
ATOM 8644 C C . ALA A 1 1083 ? 11.270 22.933 64.418 1.00 69.19 1083 ALA A C 1
ATOM 8646 O O . ALA A 1 1083 ? 11.234 22.375 63.318 1.00 69.19 1083 ALA A O 1
ATOM 8647 N N . ASP A 1 1084 ? 10.869 24.194 64.598 1.00 70.94 1084 ASP A N 1
ATOM 8648 C CA . ASP A 1 1084 ? 10.309 25.019 63.521 1.00 70.94 1084 ASP A CA 1
ATOM 8649 C C . ASP A 1 1084 ? 11.414 25.522 62.588 1.00 70.94 1084 ASP A C 1
ATOM 8651 O O . ASP A 1 1084 ? 11.257 25.464 61.370 1.00 70.94 1084 ASP A O 1
ATOM 8655 N N . LEU A 1 1085 ? 12.589 25.864 63.135 1.00 73.25 1085 LEU A N 1
ATOM 8656 C CA . LEU A 1 1085 ? 13.782 26.161 62.334 1.00 73.25 1085 LEU A CA 1
ATOM 8657 C C . LEU A 1 1085 ? 14.219 24.942 61.508 1.00 73.25 1085 LEU A C 1
ATOM 8659 O O . LEU A 1 1085 ? 14.535 25.067 60.327 1.00 73.25 1085 LEU A O 1
ATOM 8663 N N . ALA A 1 1086 ? 14.189 23.742 62.094 1.00 69.81 1086 ALA A N 1
ATOM 8664 C CA . ALA A 1 1086 ? 14.531 22.514 61.383 1.00 69.81 1086 ALA A CA 1
ATOM 8665 C C . ALA A 1 1086 ? 13.541 22.189 60.250 1.00 69.81 1086 ALA A C 1
ATOM 8667 O O . ALA A 1 1086 ? 13.975 21.736 59.190 1.00 69.81 1086 ALA A O 1
ATOM 8668 N N . LYS A 1 1087 ? 12.234 22.434 60.436 1.00 67.44 1087 LYS A N 1
ATOM 8669 C CA . LYS A 1 1087 ? 11.221 22.276 59.376 1.00 67.44 1087 LYS A CA 1
ATOM 8670 C C . LYS A 1 1087 ? 11.385 23.319 58.268 1.00 67.44 1087 LYS A C 1
ATOM 8672 O O . LYS A 1 1087 ? 11.385 22.938 57.099 1.00 67.44 1087 LYS A O 1
ATOM 8677 N N . ALA A 1 1088 ? 11.618 24.581 58.626 1.00 71.88 1088 ALA A N 1
ATOM 8678 C CA . ALA A 1 1088 ? 11.833 25.673 57.680 1.00 71.88 1088 ALA A CA 1
ATOM 8679 C C . ALA A 1 1088 ? 13.090 25.459 56.811 1.00 71.88 1088 ALA A C 1
ATOM 8681 O O . ALA A 1 1088 ? 13.029 25.569 55.589 1.00 71.88 1088 ALA A O 1
ATOM 8682 N N . VAL A 1 1089 ? 14.210 25.027 57.410 1.00 67.81 1089 VAL A N 1
ATOM 8683 C CA . VAL A 1 1089 ? 15.462 24.717 56.684 1.00 67.81 1089 VAL A CA 1
ATOM 8684 C C . VAL A 1 1089 ? 15.303 23.506 55.754 1.00 67.81 1089 VAL A C 1
ATOM 8686 O O . VAL A 1 1089 ? 15.949 23.419 54.706 1.00 67.81 1089 VAL A O 1
ATOM 8689 N N . LYS A 1 1090 ? 14.452 22.540 56.121 1.00 63.22 1090 LYS A N 1
ATOM 8690 C CA . LYS A 1 1090 ? 14.171 21.356 55.293 1.00 63.22 1090 LYS A CA 1
ATOM 8691 C C . LYS A 1 1090 ? 13.258 21.691 54.107 1.00 63.22 1090 LYS A C 1
ATOM 8693 O O . LYS A 1 1090 ? 13.406 21.059 53.062 1.00 63.22 1090 LYS A O 1
ATOM 8698 N N . ALA A 1 1091 ? 12.370 22.676 54.261 1.00 55.38 1091 ALA A N 1
ATOM 8699 C CA . ALA A 1 1091 ? 11.518 23.205 53.198 1.00 55.38 1091 ALA A CA 1
ATOM 8700 C C . ALA A 1 1091 ? 12.318 24.056 52.188 1.00 55.38 1091 ALA A C 1
ATOM 8702 O O . ALA A 1 1091 ? 12.257 23.778 50.994 1.00 55.38 1091 ALA A O 1
ATOM 8703 N N . GLU A 1 1092 ? 13.188 24.970 52.642 1.00 51.25 1092 GLU A N 1
ATOM 8704 C CA . GLU A 1 1092 ? 14.046 25.783 51.750 1.00 51.25 1092 GLU A CA 1
ATOM 8705 C C . GLU A 1 1092 ? 15.050 24.953 50.928 1.00 51.25 1092 GLU A C 1
ATOM 8707 O O . GLU A 1 1092 ? 15.410 25.322 49.812 1.00 51.25 1092 GLU A O 1
ATOM 8712 N N . LYS A 1 1093 ? 15.489 23.789 51.430 1.00 47.78 1093 LYS A N 1
ATOM 8713 C CA . LYS A 1 1093 ? 16.366 22.877 50.669 1.00 47.78 1093 LYS A CA 1
ATOM 8714 C C . LYS A 1 1093 ? 15.662 22.125 49.535 1.00 47.78 1093 LYS A C 1
ATOM 8716 O O . LYS A 1 1093 ? 16.360 21.547 48.701 1.00 47.78 1093 LYS A O 1
ATOM 8721 N N . ARG A 1 1094 ? 14.324 22.087 49.505 1.00 42.31 1094 ARG A N 1
ATOM 8722 C CA . ARG A 1 1094 ? 13.546 21.429 48.439 1.00 42.31 1094 ARG A CA 1
ATOM 8723 C C . ARG A 1 1094 ? 13.198 22.367 47.281 1.00 42.31 1094 ARG A C 1
ATOM 8725 O O . ARG A 1 1094 ? 13.020 21.877 46.172 1.00 42.31 1094 ARG A O 1
ATOM 8732 N N . GLU A 1 1095 ? 13.215 23.681 47.491 1.00 37.62 1095 GLU A N 1
ATOM 8733 C CA . GLU A 1 1095 ? 12.875 24.679 46.470 1.00 37.62 1095 GLU A CA 1
ATOM 8734 C C . GLU A 1 1095 ? 14.021 25.673 46.233 1.00 37.62 1095 GLU A C 1
ATOM 8736 O O . GLU A 1 1095 ? 13.922 26.854 46.540 1.00 37.62 1095 GLU A O 1
ATOM 8741 N N . GLN A 1 1096 ? 15.133 25.207 45.651 1.00 30.94 1096 GLN A N 1
ATOM 8742 C CA . GLN A 1 1096 ? 15.979 26.060 44.803 1.00 30.94 1096 GLN A CA 1
ATOM 8743 C C . GLN A 1 1096 ? 16.919 25.230 43.898 1.00 30.94 1096 GLN A C 1
ATOM 8745 O O . GLN A 1 1096 ? 17.744 24.455 44.394 1.00 30.94 1096 GLN A O 1
ATOM 8750 N N . PRO A 1 1097 ? 16.861 25.403 42.561 1.00 30.61 1097 PRO A N 1
ATOM 8751 C CA . PRO A 1 1097 ? 17.761 24.745 41.619 1.00 30.61 1097 PRO A CA 1
ATOM 8752 C C . PRO A 1 1097 ? 19.133 25.440 41.584 1.00 30.61 1097 PRO A C 1
ATOM 8754 O O . PRO A 1 1097 ? 19.278 26.572 41.119 1.00 30.61 1097 PRO A O 1
ATOM 8757 N N . GLN A 1 1098 ? 20.184 24.745 42.027 1.00 30.23 1098 GLN A N 1
ATOM 8758 C CA . GLN A 1 1098 ? 21.559 25.236 41.901 1.00 30.23 1098 GLN A CA 1
ATOM 8759 C C . GLN A 1 1098 ? 22.061 25.150 40.450 1.00 30.23 1098 GLN A C 1
ATOM 8761 O O . GLN A 1 1098 ? 22.379 24.078 39.931 1.00 30.23 1098 GLN A O 1
ATOM 8766 N N . LYS A 1 1099 ? 22.234 26.322 39.825 1.00 30.72 1099 LYS A N 1
ATOM 8767 C CA . LYS A 1 1099 ? 23.079 26.535 38.641 1.00 30.72 1099 LYS A CA 1
ATOM 8768 C C . LYS A 1 1099 ? 24.521 26.108 38.946 1.00 30.72 1099 LYS A C 1
ATOM 8770 O O . LYS A 1 1099 ? 25.265 26.831 39.605 1.00 30.72 1099 LYS A O 1
ATOM 8775 N N . LYS A 1 1100 ? 24.947 24.959 38.416 1.00 31.34 1100 LYS A N 1
ATOM 8776 C CA . LYS A 1 1100 ? 26.371 24.600 38.324 1.00 31.34 1100 LYS A CA 1
ATOM 8777 C C . LYS A 1 1100 ? 27.003 25.293 37.098 1.00 31.34 1100 LYS A C 1
ATOM 8779 O O . LYS A 1 1100 ? 26.412 25.266 36.020 1.00 31.34 1100 LYS A O 1
ATOM 8784 N N . PRO A 1 1101 ? 28.186 25.919 37.231 1.00 32.03 1101 PRO A N 1
ATOM 8785 C CA . PRO A 1 1101 ? 28.840 26.665 36.154 1.00 32.03 1101 PRO A CA 1
ATOM 8786 C C . PRO A 1 1101 ? 29.404 25.757 35.046 1.00 32.03 1101 PRO A C 1
ATOM 8788 O O . PRO A 1 1101 ? 29.806 24.620 35.294 1.00 32.03 1101 PRO A O 1
ATOM 8791 N N . SER A 1 1102 ? 29.457 26.296 33.822 1.00 36.62 1102 SER A N 1
ATOM 8792 C CA . SER A 1 1102 ? 29.833 25.605 32.581 1.00 36.62 1102 SER A CA 1
ATOM 8793 C C . SER A 1 1102 ? 31.227 24.964 32.618 1.00 36.62 1102 SER A C 1
ATOM 8795 O O . SER A 1 1102 ? 32.219 25.622 32.947 1.00 36.62 1102 SER A O 1
ATOM 8797 N N . ILE A 1 1103 ? 31.300 23.718 32.149 1.00 41.19 1103 ILE A N 1
ATOM 8798 C CA . ILE A 1 1103 ? 32.497 22.870 32.017 1.00 41.19 1103 ILE A CA 1
ATOM 8799 C C . ILE A 1 1103 ? 33.634 23.548 31.221 1.00 41.19 1103 ILE A C 1
ATOM 8801 O O . ILE A 1 1103 ? 34.799 23.299 31.508 1.00 41.19 1103 ILE A O 1
ATOM 8805 N N . LEU A 1 1104 ? 33.336 24.488 30.315 1.00 41.75 1104 LEU A N 1
ATOM 8806 C CA . LEU A 1 1104 ? 34.340 25.225 29.528 1.00 41.75 1104 LEU A CA 1
ATOM 8807 C C . LEU A 1 1104 ? 35.222 26.186 30.351 1.00 41.75 1104 LEU A C 1
ATOM 8809 O O . LEU A 1 1104 ? 36.396 26.331 30.033 1.00 41.75 1104 LEU A O 1
ATOM 8813 N N . LYS A 1 1105 ? 34.722 26.763 31.456 1.00 47.19 1105 LYS A N 1
ATOM 8814 C CA . LYS A 1 1105 ? 35.566 27.549 32.385 1.00 47.19 1105 LYS A CA 1
ATOM 8815 C C . LYS A 1 1105 ? 36.466 26.657 33.247 1.00 47.19 1105 LYS A C 1
ATOM 8817 O O . LYS A 1 1105 ? 37.583 27.045 33.559 1.00 47.19 1105 LYS A O 1
ATOM 8822 N N . LYS A 1 1106 ? 36.013 25.437 33.561 1.00 43.81 1106 LYS A N 1
ATOM 8823 C CA . LYS A 1 1106 ? 36.801 24.439 34.303 1.00 43.81 1106 LYS A CA 1
ATOM 8824 C C . LYS A 1 1106 ? 37.852 23.754 33.427 1.00 43.81 1106 LYS A C 1
ATOM 8826 O O . LYS A 1 1106 ? 38.910 23.409 33.936 1.00 43.81 1106 LYS A O 1
ATOM 8831 N N . LEU A 1 1107 ? 37.601 23.587 32.124 1.00 41.44 1107 LEU A N 1
ATOM 8832 C CA . LEU A 1 1107 ? 38.552 22.968 31.192 1.00 41.44 1107 LEU A CA 1
ATOM 8833 C C . LEU A 1 1107 ? 39.751 23.883 30.879 1.00 41.44 1107 LEU A C 1
ATOM 8835 O O . LEU A 1 1107 ? 40.872 23.390 30.762 1.00 41.44 1107 LEU A O 1
ATOM 8839 N N . ASP A 1 1108 ? 39.536 25.201 30.804 1.00 52.75 1108 ASP A N 1
ATOM 8840 C CA . ASP A 1 1108 ? 40.609 26.197 30.638 1.00 52.75 1108 ASP A CA 1
ATOM 8841 C C . ASP A 1 1108 ? 41.451 26.385 31.913 1.00 52.75 1108 ASP A C 1
ATOM 8843 O O . ASP A 1 1108 ? 42.646 26.676 31.831 1.00 52.75 1108 ASP A O 1
ATOM 8847 N N . GLU A 1 1109 ? 40.868 26.163 33.095 1.00 52.12 1109 GLU A N 1
ATOM 8848 C CA . GLU A 1 1109 ? 41.594 26.137 34.372 1.00 52.12 1109 GLU A CA 1
ATOM 8849 C C . GLU A 1 1109 ? 42.353 24.811 34.577 1.00 52.12 1109 GLU A C 1
ATOM 8851 O O . GLU A 1 1109 ? 43.510 24.831 35.000 1.00 52.12 1109 GLU A O 1
ATOM 8856 N N . TYR A 1 1110 ? 41.783 23.670 34.165 1.00 44.03 1110 TYR A N 1
ATOM 8857 C CA . TYR A 1 1110 ? 42.456 22.361 34.202 1.00 44.03 1110 TYR A CA 1
ATOM 8858 C C . TYR A 1 1110 ? 43.621 22.256 33.208 1.00 44.03 1110 TYR A C 1
ATOM 8860 O O . TYR A 1 1110 ? 44.673 21.716 33.551 1.00 44.03 1110 TYR A O 1
ATOM 8868 N N . LYS A 1 1111 ? 43.495 22.819 31.996 1.00 48.22 1111 LYS A N 1
ATOM 8869 C CA . LYS A 1 1111 ? 44.611 22.887 31.032 1.00 48.22 1111 LYS A CA 1
ATOM 8870 C C . LYS A 1 1111 ? 45.744 23.809 31.497 1.00 48.22 1111 LYS A C 1
ATOM 8872 O O . LYS A 1 1111 ? 46.891 23.577 31.126 1.00 48.22 1111 LYS A O 1
ATOM 8877 N N . LYS A 1 1112 ? 45.453 24.809 32.339 1.00 48.56 1112 LYS A N 1
ATOM 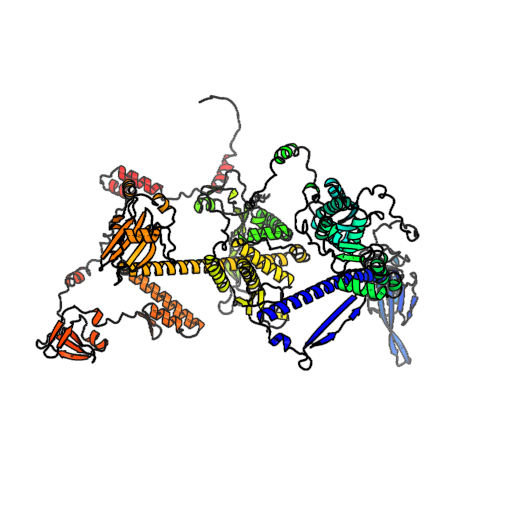8878 C CA . LYS A 1 1112 ? 46.466 25.673 32.972 1.00 48.56 1112 LYS A CA 1
ATOM 8879 C C . LYS A 1 1112 ? 47.151 25.025 34.182 1.00 48.56 1112 LYS A C 1
ATOM 8881 O O . LYS A 1 1112 ? 48.288 25.381 34.473 1.00 48.56 1112 LYS A O 1
ATOM 8886 N N . GLN A 1 1113 ? 46.510 24.060 34.848 1.00 43.78 1113 GLN A N 1
ATOM 8887 C CA . GLN A 1 1113 ? 47.075 23.340 36.001 1.00 43.78 1113 GLN A CA 1
ATOM 8888 C C . GLN A 1 1113 ? 47.797 22.030 35.628 1.00 43.78 1113 GLN A C 1
ATOM 8890 O O . GLN A 1 1113 ? 48.699 21.610 36.346 1.00 43.78 1113 GLN A O 1
ATOM 8895 N N . ALA A 1 1114 ? 47.510 21.427 34.469 1.00 40.09 1114 ALA A N 1
ATOM 8896 C CA . ALA A 1 1114 ? 48.178 20.203 33.997 1.00 40.09 1114 ALA A CA 1
ATOM 8897 C C . ALA A 1 1114 ? 49.608 20.407 33.431 1.00 40.09 1114 ALA A C 1
ATOM 8899 O O . ALA A 1 1114 ? 50.226 19.455 32.958 1.00 40.09 1114 ALA A O 1
ATOM 8900 N N . VAL A 1 1115 ? 50.161 21.627 33.489 1.00 39.53 1115 VAL A N 1
ATOM 8901 C CA . VAL A 1 1115 ? 51.529 21.960 33.028 1.00 39.53 1115 VAL A CA 1
ATOM 8902 C C . VAL A 1 1115 ? 52.558 21.968 34.183 1.00 39.53 1115 VAL A C 1
ATOM 8904 O O . VAL A 1 1115 ? 53.736 22.235 33.961 1.00 39.53 1115 VAL A O 1
ATOM 8907 N N . GLN A 1 1116 ? 52.182 21.607 35.420 1.00 36.72 1116 GLN A N 1
ATOM 8908 C CA . GLN A 1 1116 ? 53.103 21.588 36.573 1.00 36.72 1116 GLN A CA 1
ATOM 8909 C C . GLN A 1 1116 ? 53.157 20.227 37.317 1.00 36.72 1116 GLN A C 1
ATOM 8911 O O . GLN A 1 1116 ? 52.670 20.112 38.431 1.00 36.72 1116 GLN A O 1
ATOM 8916 N N . GLN A 1 1117 ? 53.855 19.251 36.702 1.00 31.16 1117 GLN A N 1
ATOM 8917 C CA . GLN A 1 1117 ? 54.685 18.174 37.321 1.00 31.16 1117 GLN A CA 1
ATOM 8918 C C . GLN A 1 1117 ? 54.021 17.046 38.186 1.00 31.16 1117 GLN A C 1
ATOM 8920 O O . GLN A 1 1117 ? 52.856 17.149 38.541 1.00 31.16 1117 GLN A O 1
ATOM 8925 N N . PRO A 1 1118 ? 54.733 15.942 38.551 1.00 35.16 1118 PRO A N 1
ATOM 8926 C CA . PRO A 1 1118 ? 55.160 14.823 37.694 1.00 35.16 1118 PRO A CA 1
ATOM 8927 C C . PRO A 1 1118 ? 54.809 13.410 38.259 1.00 35.16 1118 PRO A C 1
ATOM 8929 O O . PRO A 1 1118 ? 54.320 13.249 39.372 1.00 35.16 1118 PRO A O 1
ATOM 8932 N N . LYS A 1 1119 ? 55.104 12.374 37.454 1.00 33.59 1119 LYS A N 1
ATOM 8933 C CA . LYS A 1 1119 ? 55.006 10.919 37.716 1.00 33.59 1119 LYS A CA 1
ATOM 8934 C C . LYS A 1 1119 ? 55.855 10.441 38.913 1.00 33.59 1119 LYS A C 1
ATOM 8936 O O . LYS A 1 1119 ? 57.039 10.754 38.924 1.00 33.59 1119 LYS A O 1
ATOM 8941 N N . ASP A 1 1120 ? 55.316 9.560 39.773 1.00 29.94 1120 ASP A N 1
ATOM 8942 C CA . ASP A 1 1120 ? 55.971 8.282 40.144 1.00 29.94 1120 ASP A CA 1
ATOM 8943 C C . ASP A 1 1120 ? 55.126 7.339 41.046 1.00 29.94 1120 ASP A C 1
ATOM 8945 O O . ASP A 1 1120 ? 54.555 7.764 42.042 1.00 29.94 1120 ASP A O 1
ATOM 8949 N N . LYS A 1 1121 ? 55.164 6.042 40.675 1.00 30.03 1121 LYS A N 1
ATOM 8950 C CA . LYS A 1 1121 ? 55.170 4.782 41.477 1.00 30.03 1121 LYS A CA 1
ATOM 8951 C C . LYS A 1 1121 ? 54.004 4.458 42.434 1.00 30.03 1121 LYS A C 1
ATOM 8953 O O . LYS A 1 1121 ? 53.757 5.155 43.400 1.00 30.03 1121 LYS A O 1
ATOM 8958 N N . GLN A 1 1122 ? 53.199 3.425 42.153 1.00 26.14 1122 GLN A N 1
ATOM 8959 C CA . GLN A 1 1122 ? 53.434 1.959 42.240 1.00 26.14 1122 GLN A CA 1
ATOM 8960 C C . GLN A 1 1122 ? 53.210 1.340 43.638 1.00 26.14 1122 GLN A C 1
ATOM 8962 O O . GLN A 1 1122 ? 53.957 1.625 44.562 1.00 26.14 1122 GLN A O 1
ATOM 8967 N N . LYS A 1 1123 ? 52.328 0.321 43.623 1.00 26.84 1123 LYS A N 1
ATOM 8968 C CA . LYS A 1 1123 ? 52.388 -0.985 44.317 1.00 26.84 1123 LYS A CA 1
ATOM 8969 C C . LYS A 1 1123 ? 51.980 -1.117 45.796 1.00 26.84 1123 LYS A C 1
ATOM 8971 O O . LYS A 1 1123 ? 52.485 -0.421 46.657 1.00 26.84 1123 LYS A O 1
ATOM 8976 N N . GLU A 1 1124 ? 51.214 -2.205 46.000 1.00 26.78 1124 GLU A N 1
ATOM 8977 C CA . GLU A 1 1124 ? 51.015 -3.008 47.229 1.00 26.78 1124 GLU A CA 1
ATOM 8978 C C . GLU A 1 1124 ? 50.101 -2.354 48.284 1.00 26.78 1124 GLU A C 1
ATOM 8980 O O . GLU A 1 1124 ? 50.318 -1.222 48.671 1.00 26.78 1124 GLU A O 1
ATOM 8985 N N . GLN A 1 1125 ? 49.007 -2.950 48.773 1.00 31.89 1125 GLN A N 1
ATOM 8986 C CA . GLN A 1 1125 ? 48.690 -4.340 49.145 1.00 31.89 1125 GLN A CA 1
ATOM 8987 C C . GLN A 1 1125 ? 47.191 -4.599 48.840 1.00 31.89 1125 GLN A C 1
ATOM 8989 O O . GLN A 1 1125 ? 46.354 -3.745 49.095 1.00 31.89 1125 GLN A O 1
ATOM 8994 N N . LYS A 1 1126 ? 46.815 -5.613 48.047 1.00 25.66 1126 LYS A N 1
ATOM 8995 C CA . LYS A 1 1126 ? 46.465 -6.991 48.457 1.00 25.66 1126 LYS A CA 1
ATOM 8996 C C . LYS A 1 1126 ? 45.442 -7.092 49.604 1.00 25.66 1126 LYS A C 1
ATOM 8998 O O . LYS A 1 1126 ? 45.778 -6.755 50.724 1.00 25.66 1126 LYS A O 1
ATOM 9003 N N . LYS A 1 1127 ? 44.307 -7.720 49.253 1.00 28.52 1127 LYS A N 1
ATOM 9004 C CA . LYS A 1 1127 ? 43.614 -8.823 49.952 1.00 28.52 1127 LYS A CA 1
ATOM 9005 C C . LYS A 1 1127 ? 43.314 -8.649 51.443 1.00 28.52 1127 LYS A C 1
ATOM 9007 O O . LYS A 1 1127 ? 44.243 -8.671 52.226 1.00 28.52 1127 LYS A O 1
ATOM 9012 N N . ASP A 1 1128 ? 42.020 -8.674 51.760 1.00 30.66 1128 ASP A N 1
ATOM 9013 C CA . ASP A 1 1128 ? 41.357 -9.578 52.722 1.00 30.66 1128 ASP A CA 1
ATOM 9014 C C . ASP A 1 1128 ? 39.848 -9.526 52.360 1.00 30.66 1128 ASP A C 1
ATOM 9016 O O . ASP A 1 1128 ? 39.270 -8.444 52.371 1.00 30.66 1128 ASP A O 1
ATOM 9020 N N . LEU A 1 1129 ? 39.277 -10.469 51.592 1.00 30.34 1129 LEU A N 1
ATOM 9021 C CA . LEU A 1 1129 ? 38.737 -11.804 51.935 1.00 30.34 1129 LEU A CA 1
ATOM 9022 C C . LEU A 1 1129 ? 37.600 -11.804 52.979 1.00 30.34 1129 LEU A C 1
ATOM 9024 O O . LEU A 1 1129 ? 37.819 -11.435 54.123 1.00 30.34 1129 LEU A O 1
ATOM 9028 N N . GLU A 1 1130 ? 36.450 -12.326 52.520 1.00 33.59 1130 GLU A N 1
ATOM 9029 C CA . GLU A 1 1130 ? 35.429 -13.114 53.244 1.00 33.59 1130 GLU A CA 1
ATOM 9030 C C . GLU A 1 1130 ? 34.650 -12.449 54.396 1.00 33.59 1130 GLU A C 1
ATOM 9032 O O . GLU A 1 1130 ? 35.199 -12.211 55.466 1.00 33.59 1130 GLU A O 1
ATOM 9037 N N . VAL A 1 1131 ? 33.340 -12.213 54.191 1.00 38.72 1131 VAL A N 1
ATOM 9038 C CA . VAL A 1 1131 ? 32.199 -13.058 54.638 1.00 38.72 1131 VAL A CA 1
ATOM 9039 C C . VAL A 1 1131 ? 31.009 -12.808 53.712 1.00 38.72 1131 VAL A C 1
ATOM 9041 O O . VAL A 1 1131 ? 30.805 -11.629 53.342 1.00 38.72 1131 VAL A O 1
#

Radius of gyration: 48.81 Å; chains: 1; bounding box: 122×120×145 Å

pLDDT: mean 77.28, std 17.95, range [25.58, 97.19]

Sequence (1131 aa):
MPYSSYDHDKLETAETMRIERRIYFEAKDGDIAPYVSLPPEQLHAMREESAAAEQAIFNDLSSRAAAWEEQAGKTLLLDKAIEYTRTTVVQHTSNEWQKGEYDRYTRSNRVYQMNYHIYENTRYDREKQQSVPYSYSLTWGVYTNSPNRNGQAKIAGQDRKVFSDKAAMEKYLNGRIKAYDRLFTEISPPIPQEYADYFKVNGMLMPDYTIEGEELPQQQQAAAIPENTGQEKEREHMSEQFSIMIGNRSRFEAGDPSGYWLDMPATKEQLHEAMQSVGITADNPQDFSIRGYSDDPEKHIALPYEMVCAADVDELNFLAARLEQLDPAEVGKLNAALQQKNGLANIGQVIDFTYNVDFYVHIPEVHTYRDLGDYYLNQSGMVQMPEKWKGGIDLTTFGRNAAEHEKGAFTEYGYLVESGDEWERQFEGREVPEEYRIMSYPQQERGEQDKVFMDAAEAQQTETPPAEPPQPRPVVPIILSSEKPGDKVKEITARLEQGIQAIFDSDRYKEFLTAMSKFHDYSLNNTILIAMQGGNLVKGYSQWQKEFDRHVKSGEKGIKIFAPAPYKVKKLVDKIDPDTRKPILDSEGKTVKEEKEVTVPAFKVVTVFDISQTEGKEFPDLSVKPLLADVEQYEDFFAALEKASPVPIAFEQITNGANGYFSLTDKRIAIKEGVSELQAVKTAIHEIAHAKLHDVDLNAPLEEQNRVDRRSREVQAESVAYTVCQHFGLDTSDYSFGYVAGWSSGKEMTELKASLETIQATAKELITEIEGHFTELQQQRQAEQEQEAKAKETLLLNGKEDSYGIYQLARRDETMDLRFEPFDRLQATGHTVDRANYELVYTAPLTKDMTLGGIWEKFNIDHPADFKGHSLSVSDIVVLHQNGENTAHYVDSIGFQQVPEFLQEQAQQTPVFDKLSPEQQQALSDTVKDTLQLLVDADKRIYGDVTGKTLEAIAAQGYSYKDGQLEKQQPEATPESLMTGETVRTPRGNFYITDMSREQIEAAGFGFHHASEDGKYLIMGNGTQAYAIAAEQPQRDNPLKHVEDIVEQNDNNFDGLINNTPQTPTVADLEQRAKAGEAISVADLAKAVKAEKREQPQKKPSILKKLDEYKKQAVQQPKDKQKEQKKDLEV

Secondary structure (DSSP, 8-state):
--EEEEE--EEETTTEEE--EEEEE-TTT---HHHHTS-HHHHHHHHHHHHHHHHHHHHHHHHHHHHHHHHHHHHHHHHHHHHHHH-PPPP--TT--EE-GGGEEEEE-SSEEEEEEEEEEEEEETTTTEEEEEEEEEEEEEEE--SSTT---EEEEEEEEEESSHHHHHHHHHHHHHHHGGGGSSSSPPBPGGGGGGGEETTEEPTT--BTTPPPPP---------S---SSS-S---SSEEEEEEEHHHHHTT---EEEEEESPPHHHHHHHHHHHT--TT-GGGEEEEEEEE-GGG-----HHHHHHS-HHHHHHHHHHHTTS-HHHHHHHHHHHTSTT---SHHHHHHHTT-GGGEEEETT--SHHHHHHIIIIISS-----HHHHTTS-HHHHHHHHHHHHT-EEETTEEEEE--PPP--SSTTSPPPGGG----PPPP---TTSHHHHTTTTTS-S---SPPPPPPPPP--------SHHHHHHHHHHHHHHHHHHTTSHHHHHHHHHHHHHSTTS-HHHHHHHHHTT-SSEE-HHHHHHHS-EEEPTTPPPEEEEEE--EEEEEEEE-B-TTT-SBPB-TTSPBPEEEEEEEE--EEEEEEEEGGGEEESPPPPSS---GGGSHHHHHHHHHHHHHH-SS-EEEE---SS-SEEEETTTTEEEEETT--HHHHHHHHHHHHHHHHHS---TTS-TTTS-PPPHHHHHHHHHHHHHHHHHHTT---TT---TTHHHHHTT--HHHHHHHHHHHHHHHHHHHHHHHHHHHHHHHHHHHHHHHHHHHHHHHHHH-SS-EEEEEEE-SSGGGGGGTT--HHHHHHTT----GGGEEEEEEEE--TT--HHHHHHHTTTS--TT--S----TT-EEEEEETTEEEEEEE-SSSEEE-GGGGGGGGG---GGGGS-HHHHHHHHHHHHHHHHHHHHHHHHHHSS--HHHHHHHHHTTEEEETTEEEEPPP---TTTTEEEEEEEETTEEEEEE---HHHHHHTT-EEEEE-TTSSEEEEE-SS-EEEEESS------TTTTTHHHHTS--S--------SPPPPPHHHHHHHHHTT----HHHHHHHHHHHTTS----PPPHHHHHHHHHHHTTS---------------